Protein AF-A0A9P9MR53-F1 (afdb_monomer_lite)

Radius of gyration: 45.29 Å; chains: 1; bounding box: 130×97×105 Å

Structure (mmCIF, N/CA/C/O backbone):
data_AF-A0A9P9MR53-F1
#
_entry.id   AF-A0A9P9MR53-F1
#
loop_
_atom_site.group_PDB
_atom_site.id
_atom_site.type_symbol
_atom_site.label_atom_id
_atom_site.label_alt_id
_atom_site.label_comp_id
_atom_site.label_asym_id
_atom_site.label_entity_id
_atom_site.label_seq_id
_atom_site.pdbx_PDB_ins_code
_atom_site.Cartn_x
_atom_site.Cartn_y
_atom_site.Cartn_z
_atom_site.occupancy
_atom_site.B_iso_or_equiv
_atom_site.auth_seq_id
_atom_site.auth_comp_id
_atom_site.auth_asym_id
_atom_site.auth_atom_id
_atom_site.pdbx_PDB_model_num
ATOM 1 N N . MET A 1 1 ? -63.216 26.312 10.010 1.00 26.53 1 MET A N 1
ATOM 2 C CA . MET A 1 1 ? -64.155 25.809 11.035 1.00 26.53 1 MET A CA 1
ATOM 3 C C . MET A 1 1 ? -63.318 25.408 12.237 1.00 26.53 1 MET A C 1
ATOM 5 O O . MET A 1 1 ? -62.552 24.465 12.118 1.00 26.53 1 MET A O 1
ATOM 9 N N . SER A 1 2 ? -63.339 26.197 13.315 1.00 28.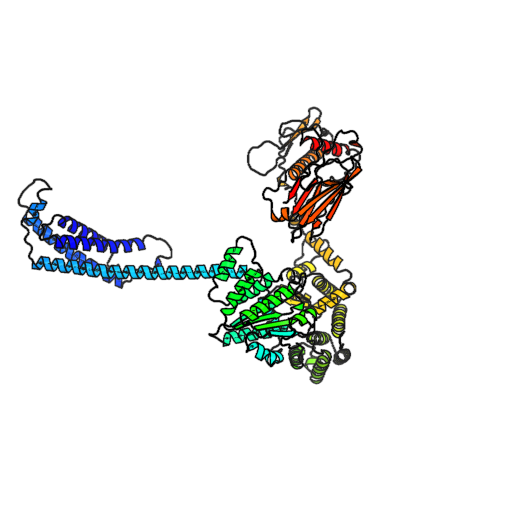12 2 SER A N 1
ATOM 10 C CA . SER A 1 2 ? -62.555 25.924 14.526 1.00 28.12 2 SER A CA 1
ATOM 11 C C . SER A 1 2 ? -63.224 24.797 15.310 1.00 28.12 2 SER A C 1
ATOM 13 O O . SER A 1 2 ? -64.300 24.998 15.874 1.00 28.12 2 SER A O 1
ATOM 15 N N . PHE A 1 3 ? -62.616 23.615 15.333 1.00 33.06 3 PHE A N 1
ATOM 16 C CA . PHE A 1 3 ? -63.070 22.522 16.189 1.00 33.06 3 PHE A CA 1
ATOM 17 C C . PHE A 1 3 ? -62.668 22.810 17.648 1.00 33.06 3 PHE A C 1
ATOM 19 O O . PHE A 1 3 ? -61.574 22.496 18.094 1.00 33.06 3 PHE A O 1
ATOM 26 N N . GLY A 1 4 ? -63.533 23.549 18.341 1.00 45.31 4 GLY A N 1
ATOM 27 C CA . GLY A 1 4 ? -64.310 23.013 19.462 1.00 45.31 4 GLY A CA 1
ATOM 28 C C . GLY A 1 4 ? -63.690 22.748 20.835 1.00 45.31 4 GLY A C 1
ATOM 29 O O . GLY A 1 4 ? -64.484 22.602 21.750 1.00 45.31 4 GLY A O 1
ATOM 30 N N . PHE A 1 5 ? -62.370 22.714 21.039 1.00 49.50 5 PHE A N 1
ATOM 31 C CA . PHE A 1 5 ? -61.821 22.524 22.394 1.00 49.50 5 PHE A CA 1
ATOM 32 C C . PHE A 1 5 ? -60.439 23.165 22.542 1.00 49.50 5 PHE A C 1
ATOM 34 O O . PHE A 1 5 ? -59.481 22.775 21.875 1.00 49.50 5 PHE A O 1
ATOM 41 N N . SER A 1 6 ? -60.330 24.182 23.395 1.00 58.31 6 SER A N 1
ATOM 42 C CA . SER A 1 6 ? -59.088 24.925 23.633 1.00 58.31 6 SER A CA 1
ATOM 43 C C . SER A 1 6 ? -58.453 24.544 24.976 1.00 58.31 6 SER A C 1
ATOM 45 O O . SER A 1 6 ? -59.157 24.182 25.915 1.00 58.31 6 SER A O 1
ATOM 47 N N . VAL A 1 7 ? -57.127 24.686 25.119 1.00 60.38 7 VAL A N 1
ATOM 48 C CA . VAL A 1 7 ? -56.425 24.546 26.421 1.00 60.38 7 VAL A CA 1
ATOM 49 C C . VAL A 1 7 ? -57.078 25.435 27.498 1.00 60.38 7 VAL A C 1
ATOM 51 O O . VAL A 1 7 ? -57.188 25.057 28.664 1.00 60.38 7 VAL A O 1
ATOM 54 N N . SER A 1 8 ? -57.628 26.581 27.089 1.00 59.59 8 SER A N 1
ATOM 55 C CA . SER A 1 8 ? -58.444 27.465 27.927 1.00 59.59 8 SER A CA 1
ATOM 56 C C . SER A 1 8 ? -59.714 26.813 28.503 1.00 59.59 8 SER A C 1
ATOM 58 O O . SER A 1 8 ? -60.087 27.137 29.632 1.00 59.59 8 SER A O 1
ATOM 60 N N . ASP A 1 9 ? -60.357 25.876 27.799 1.00 70.12 9 ASP A N 1
ATOM 61 C CA . ASP A 1 9 ? -61.560 25.170 28.273 1.00 70.12 9 ASP A CA 1
ATOM 62 C C . ASP A 1 9 ? -61.241 24.125 29.352 1.00 70.12 9 ASP A C 1
ATOM 64 O O . ASP A 1 9 ? -62.044 23.894 30.261 1.00 70.12 9 ASP A O 1
ATOM 68 N N . PHE A 1 10 ? -60.054 23.517 29.292 1.00 77.94 10 PHE A N 1
ATOM 69 C CA . PHE A 1 10 ? -59.563 22.591 30.316 1.00 77.94 10 PHE A CA 1
ATOM 70 C C . PHE A 1 10 ? -59.136 23.341 31.590 1.00 77.94 10 PHE A C 1
ATOM 72 O O . PHE A 1 10 ? -59.537 22.988 32.703 1.00 77.94 10 PHE A O 1
ATOM 79 N N . LEU A 1 11 ? -58.437 24.472 31.430 1.00 77.31 11 LEU A N 1
ATOM 80 C CA . LEU A 1 11 ? -58.080 25.369 32.536 1.00 77.31 11 LEU A CA 1
ATOM 81 C C . LEU A 1 11 ? -59.312 25.898 33.284 1.00 77.31 11 LEU A C 1
ATOM 83 O O . LEU A 1 11 ? -59.289 26.020 34.512 1.00 77.31 11 LEU A O 1
ATOM 87 N N . ALA A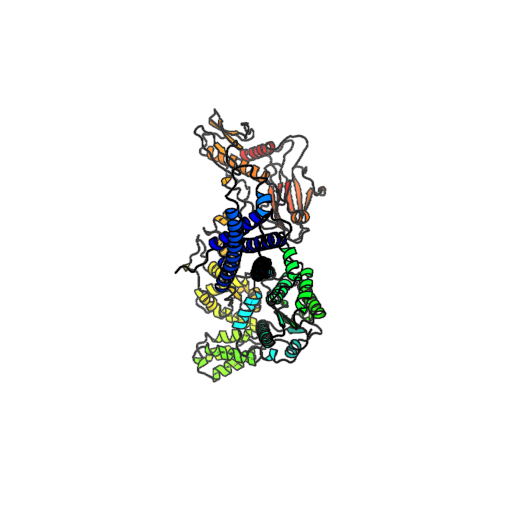 1 12 ? -60.411 26.171 32.576 1.00 81.62 12 ALA A N 1
ATOM 88 C CA . ALA A 1 12 ? -61.666 26.586 33.198 1.00 81.62 12 ALA A CA 1
ATOM 89 C C . ALA A 1 12 ? -62.234 25.512 34.147 1.00 81.62 12 ALA A C 1
ATOM 91 O O . ALA A 1 12 ? -62.761 25.839 35.215 1.00 81.62 12 ALA A O 1
ATOM 92 N N . VAL A 1 13 ? -62.092 24.227 33.802 1.00 83.81 13 VAL A N 1
ATOM 93 C CA . VAL A 1 13 ? -62.532 23.109 34.652 1.00 83.81 13 VAL A CA 1
ATOM 94 C C . VAL A 1 13 ? -61.617 22.929 35.859 1.00 83.81 13 VAL A C 1
ATOM 96 O O . VAL A 1 13 ? -62.125 22.716 36.960 1.00 83.81 13 VAL A O 1
ATOM 99 N N . ILE A 1 14 ? -60.303 23.119 35.709 1.00 82.31 14 ILE A N 1
ATOM 100 C CA . ILE A 1 14 ? -59.354 23.144 36.837 1.00 82.31 14 ILE A CA 1
ATOM 101 C C . ILE A 1 14 ? -59.718 24.257 37.827 1.00 82.31 14 ILE A C 1
ATOM 103 O O . ILE A 1 14 ? -59.822 24.020 39.033 1.00 82.31 14 ILE A O 1
ATOM 107 N N . GLN A 1 15 ? -59.983 25.468 37.328 1.00 83.56 15 GLN A N 1
ATOM 108 C CA . GLN A 1 15 ? -60.385 26.601 38.165 1.00 83.56 15 GLN A CA 1
ATOM 109 C C . GLN A 1 15 ? -61.708 26.340 38.896 1.00 83.56 15 GLN A C 1
ATOM 111 O O . GLN A 1 15 ? -61.845 26.681 40.078 1.00 83.56 15 GLN A O 1
ATOM 116 N N . LEU A 1 16 ? -62.675 25.719 38.212 1.00 84.38 16 LEU A N 1
ATOM 117 C CA . LEU A 1 16 ? -63.949 25.326 38.804 1.00 84.38 16 LEU A CA 1
ATOM 118 C C . LEU A 1 16 ? -63.758 24.246 39.880 1.00 84.38 16 LEU A C 1
ATOM 120 O O . LEU A 1 16 ? -64.316 24.378 40.970 1.00 84.38 16 LEU A O 1
ATOM 124 N N . ALA A 1 17 ? -62.932 23.230 39.620 1.00 84.38 17 ALA A N 1
ATOM 125 C CA . ALA A 1 17 ? -62.610 22.172 40.576 1.00 84.38 17 ALA A CA 1
ATOM 126 C C . ALA A 1 17 ? -61.982 22.747 41.851 1.00 84.38 17 ALA A C 1
ATOM 128 O O . ALA A 1 17 ? -62.411 22.430 42.960 1.00 84.38 17 ALA A O 1
ATOM 129 N N . ASP A 1 18 ? -61.027 23.666 41.703 1.00 81.44 18 ASP A N 1
ATOM 130 C CA . ASP A 1 18 ? -60.377 24.340 42.825 1.00 81.44 18 ASP A CA 1
ATOM 131 C C . ASP A 1 18 ? -61.333 25.226 43.628 1.00 81.44 18 ASP A C 1
ATOM 133 O O . ASP A 1 18 ? -61.227 25.314 44.855 1.00 81.44 18 ASP A O 1
ATOM 137 N N . LYS A 1 19 ? -62.276 25.890 42.953 1.00 82.00 19 LYS A N 1
ATOM 138 C CA . LYS A 1 19 ? -63.315 26.686 43.612 1.00 82.00 19 LYS A CA 1
ATOM 139 C C . LYS A 1 19 ? -64.239 25.800 44.446 1.00 82.00 19 LYS A C 1
ATOM 141 O O . LYS A 1 19 ? -64.361 26.041 45.645 1.00 82.00 19 LYS A O 1
ATOM 146 N N . VAL A 1 20 ? -64.807 24.751 43.849 1.00 82.69 20 VAL A N 1
ATOM 147 C CA . VAL A 1 20 ? -65.704 23.815 44.548 1.00 82.69 20 VAL A CA 1
ATOM 148 C C . VAL A 1 20 ? -64.965 23.132 45.705 1.00 82.69 20 VAL A C 1
ATOM 150 O O . VAL A 1 20 ? -65.482 23.064 46.817 1.00 82.69 20 VAL A O 1
ATOM 153 N N . ARG A 1 21 ? -63.709 22.717 45.509 1.00 81.56 21 ARG A N 1
ATOM 154 C CA . ARG A 1 21 ? -62.862 22.154 46.573 1.00 81.56 21 ARG A CA 1
ATOM 155 C C . ARG A 1 21 ? -62.688 23.111 47.757 1.00 81.56 21 ARG A C 1
ATOM 157 O O . ARG A 1 21 ? -62.751 22.674 48.905 1.00 81.56 21 ARG A O 1
ATOM 164 N N . ARG A 1 22 ? -62.469 24.410 47.507 1.00 80.50 22 ARG A N 1
ATOM 165 C CA . ARG A 1 22 ? -62.372 25.428 48.573 1.00 80.50 22 ARG A CA 1
ATOM 166 C C . ARG A 1 22 ? -63.689 25.594 49.328 1.00 80.50 22 ARG A C 1
ATOM 168 O O . ARG A 1 22 ? -63.655 25.692 50.554 1.00 80.50 22 ARG A O 1
ATOM 175 N N . ASP A 1 23 ? -64.816 25.570 48.624 1.00 78.06 23 ASP A N 1
ATOM 176 C CA . ASP A 1 23 ? -66.148 25.669 49.233 1.00 78.06 23 ASP A CA 1
ATOM 177 C C . ASP A 1 23 ? -66.448 24.454 50.141 1.00 78.06 23 ASP A C 1
ATOM 179 O O . ASP A 1 23 ? -67.052 24.600 51.206 1.00 78.06 23 ASP A O 1
ATOM 183 N N . PHE A 1 24 ? -65.929 23.270 49.790 1.00 74.62 24 PHE A N 1
ATOM 184 C CA . PHE A 1 24 ? -66.034 22.032 50.577 1.00 74.62 24 PHE A CA 1
ATOM 185 C C . PHE A 1 24 ? -64.988 21.869 51.692 1.00 74.62 24 PHE A C 1
ATOM 187 O O . PHE A 1 24 ? -65.132 20.988 52.540 1.00 74.62 24 PHE A O 1
ATOM 194 N N . ALA A 1 25 ? -63.964 22.725 51.766 1.00 69.62 25 ALA A N 1
ATOM 195 C CA . ALA A 1 25 ? -62.854 22.580 52.719 1.00 69.62 25 ALA A CA 1
ATOM 196 C C . ALA A 1 25 ? -63.272 22.655 54.205 1.00 69.62 25 ALA A C 1
ATOM 198 O O . ALA A 1 25 ? -62.485 22.326 55.091 1.00 69.62 25 ALA A O 1
ATOM 199 N N . ARG A 1 26 ? -64.494 23.121 54.493 1.00 66.12 26 ARG A N 1
ATOM 200 C CA . ARG A 1 26 ? -65.069 23.221 55.847 1.00 66.12 26 ARG A CA 1
ATOM 201 C C . ARG A 1 26 ? -66.382 22.448 56.005 1.00 66.12 26 ARG A C 1
ATOM 203 O O . ARG A 1 26 ? -67.153 22.759 56.913 1.00 66.12 26 ARG A O 1
ATOM 210 N N . ALA A 1 27 ? -66.657 21.498 55.113 1.00 69.25 27 ALA A N 1
ATOM 211 C CA . ALA A 1 27 ? -67.865 20.689 55.188 1.00 69.25 27 ALA A CA 1
ATOM 212 C C . ALA A 1 27 ? -67.876 19.809 56.465 1.00 69.25 27 ALA A C 1
ATOM 214 O O . ALA A 1 27 ? -66.807 19.419 56.946 1.00 69.25 27 ALA A O 1
ATOM 215 N N . PRO A 1 28 ? -69.057 19.515 57.046 1.00 68.50 28 PRO A N 1
ATOM 216 C CA . PRO A 1 28 ? -69.209 18.590 58.166 1.00 68.50 28 PRO A CA 1
ATOM 217 C C . PRO A 1 28 ? -68.695 17.186 57.858 1.00 68.50 28 PRO A C 1
ATOM 219 O O . PRO A 1 28 ? -68.548 16.805 56.697 1.00 68.50 28 PRO A O 1
ATOM 222 N N . ALA A 1 29 ? -68.536 16.386 58.917 1.00 71.12 29 ALA A N 1
ATOM 223 C CA . ALA A 1 29 ? -68.015 15.025 58.831 1.00 71.12 29 ALA A CA 1
ATOM 224 C C . ALA A 1 29 ? -68.743 14.136 57.807 1.00 71.12 29 ALA A C 1
ATOM 226 O O . ALA A 1 29 ? -68.114 13.336 57.121 1.00 71.12 29 ALA A O 1
ATOM 227 N N . GLU A 1 30 ? -70.052 14.337 57.652 1.00 69.81 30 GLU A N 1
ATOM 228 C CA . GLU A 1 30 ? -70.922 13.594 56.732 1.00 69.81 30 GLU A CA 1
ATOM 229 C C . GLU A 1 30 ? -70.577 13.808 55.243 1.00 69.81 30 GLU A C 1
ATOM 231 O O . GLU A 1 30 ? -70.910 12.969 54.411 1.00 69.81 30 GLU A O 1
ATOM 236 N N . TYR A 1 31 ? -69.857 14.884 54.902 1.00 78.25 31 TYR A N 1
ATOM 237 C CA . TYR A 1 31 ? -69.482 15.239 53.527 1.00 78.25 31 TYR A CA 1
ATOM 238 C C . TYR A 1 31 ? -67.966 15.175 53.266 1.00 78.25 31 TYR A C 1
ATOM 240 O O . TYR A 1 31 ? -67.527 15.510 52.162 1.00 78.25 31 TYR A O 1
ATOM 248 N N . HIS A 1 32 ? -67.153 14.725 54.234 1.00 79.12 32 HIS A N 1
ATOM 249 C CA . HIS A 1 32 ? -65.694 14.623 54.063 1.00 79.12 32 HIS A CA 1
ATOM 250 C C . HIS A 1 32 ? -65.295 13.761 52.868 1.00 79.12 32 HIS A C 1
ATOM 252 O O . HIS A 1 32 ? -64.386 14.131 52.133 1.00 79.12 32 HIS A O 1
ATOM 258 N N . ALA A 1 33 ? -66.030 12.681 52.608 1.00 79.81 33 ALA A N 1
ATOM 259 C CA . ALA A 1 33 ? -65.732 11.805 51.484 1.00 79.81 33 ALA A CA 1
ATOM 260 C C . ALA A 1 33 ? -65.814 12.527 50.122 1.00 79.81 33 ALA A C 1
ATOM 262 O O . ALA A 1 33 ? -64.977 12.299 49.257 1.00 79.81 33 ALA A O 1
ATOM 263 N N . ILE A 1 34 ? -66.762 13.459 49.953 1.00 82.69 34 ILE A N 1
ATOM 264 C CA . ILE A 1 34 ? -66.859 14.290 48.740 1.00 82.69 34 ILE A CA 1
ATOM 265 C C . ILE A 1 34 ? -65.681 15.270 48.674 1.00 82.69 34 ILE A C 1
ATOM 267 O O . ILE A 1 34 ? -65.125 15.499 47.604 1.00 82.69 34 ILE A O 1
ATOM 271 N N . ALA A 1 35 ? -65.282 15.852 49.809 1.00 80.44 35 ALA A N 1
ATOM 272 C CA . ALA A 1 35 ? -64.149 16.773 49.867 1.00 80.44 35 ALA A CA 1
ATOM 273 C C . ALA A 1 35 ? -62.821 16.083 49.491 1.00 80.44 35 ALA A C 1
ATOM 275 O O . ALA A 1 35 ? -62.009 16.672 48.773 1.00 80.44 35 ALA A O 1
ATOM 276 N N . ASP A 1 36 ? -62.627 14.835 49.922 1.00 82.06 36 ASP A N 1
ATOM 277 C CA . ASP A 1 36 ? -61.459 14.020 49.573 1.00 82.06 36 ASP A CA 1
ATOM 278 C C . ASP A 1 36 ? -61.467 13.620 48.090 1.00 82.06 36 ASP A C 1
ATOM 280 O O . ASP A 1 36 ? -60.452 13.756 47.403 1.00 82.06 36 ASP A O 1
ATOM 284 N N . GLU A 1 37 ? -62.623 13.216 47.555 1.00 86.94 37 GLU A N 1
ATOM 285 C CA . GLU A 1 37 ? -62.793 12.910 46.129 1.00 86.94 37 GLU A CA 1
ATOM 286 C C . GLU A 1 37 ? -62.557 14.152 45.247 1.00 86.94 37 GLU A C 1
ATOM 288 O O . GLU A 1 37 ? -61.865 14.070 44.235 1.00 86.94 37 GLU A O 1
ATOM 293 N N . LEU A 1 38 ? -63.029 15.335 45.655 1.00 84.81 38 LEU A N 1
ATOM 294 C CA . LEU A 1 38 ? -62.757 16.603 44.963 1.00 84.81 38 LEU A CA 1
ATOM 295 C C . LEU A 1 38 ? -61.279 17.000 45.011 1.00 84.81 38 LEU A C 1
ATOM 297 O O . LEU A 1 38 ? -60.756 17.570 44.052 1.00 84.81 38 LEU A O 1
ATOM 301 N N . LYS A 1 39 ? -60.589 16.705 46.119 1.00 83.94 39 LYS A N 1
ATOM 302 C CA . LYS A 1 39 ? -59.142 16.908 46.227 1.00 83.94 39 LYS A CA 1
ATOM 303 C C . LYS A 1 39 ? -58.391 15.991 45.262 1.00 83.94 39 LYS A C 1
ATOM 305 O O . LYS A 1 39 ? -57.475 16.462 44.597 1.00 83.94 39 LYS A O 1
ATOM 310 N N . SER A 1 40 ? -58.799 14.726 45.161 1.00 85.50 40 SER A N 1
ATOM 311 C CA . SER A 1 40 ? -58.225 13.771 44.209 1.00 85.50 40 SER A CA 1
ATOM 312 C C . SER A 1 40 ? -58.474 14.203 42.762 1.00 85.50 40 SER A C 1
ATOM 314 O O . SER A 1 40 ? -57.517 14.311 42.001 1.00 85.50 40 SER A O 1
ATOM 316 N N . LEU A 1 41 ? -59.709 14.575 42.407 1.00 87.25 41 LEU A N 1
ATOM 317 C CA . LEU A 1 41 ? -60.046 15.089 41.075 1.00 87.25 41 LEU A CA 1
ATOM 318 C C . LEU A 1 41 ? -59.211 16.322 40.702 1.00 87.25 41 LEU A C 1
ATOM 320 O O . LEU A 1 41 ? -58.672 16.397 39.603 1.00 87.25 41 LEU A O 1
ATOM 324 N N . SER A 1 42 ? -59.062 17.271 41.631 1.00 85.00 42 SER A N 1
ATOM 325 C CA . SER A 1 42 ? -58.243 18.468 41.421 1.00 85.00 42 SER A CA 1
ATOM 326 C C . SER A 1 42 ? -56.752 18.163 41.257 1.00 85.00 42 SER A C 1
ATOM 328 O O . SER A 1 42 ? -56.065 18.971 40.638 1.00 85.00 42 SER A O 1
ATOM 330 N N . SER A 1 43 ? -56.246 17.067 41.830 1.00 83.94 43 SER A N 1
ATOM 331 C CA . SER A 1 43 ? -54.854 16.635 41.651 1.00 83.94 43 SER A CA 1
ATOM 332 C C . SER A 1 43 ? -54.648 16.086 40.246 1.00 83.94 43 SER A C 1
ATOM 334 O O . SER A 1 43 ? -53.839 16.623 39.505 1.00 83.94 43 SER A O 1
ATOM 336 N N . VAL A 1 44 ? -55.465 15.107 39.844 1.00 84.62 44 VAL A N 1
ATOM 337 C CA . VAL A 1 44 ? -55.312 14.436 38.543 1.00 84.62 44 VAL A CA 1
ATOM 338 C C . VAL A 1 44 ? -55.517 15.412 37.380 1.00 84.62 44 VAL A C 1
ATOM 340 O O . VAL A 1 44 ? -54.816 15.340 36.377 1.00 84.62 44 VAL A O 1
ATOM 343 N N . LEU A 1 45 ? -56.439 16.373 37.512 1.00 83.88 45 LEU A N 1
ATOM 344 C CA . LEU A 1 45 ? -56.616 17.428 36.508 1.00 83.88 45 LEU A CA 1
ATOM 345 C C . LEU A 1 45 ? -55.360 18.300 36.328 1.00 83.88 45 LEU A C 1
ATOM 347 O O . LEU A 1 45 ? -55.101 18.745 35.216 1.00 83.88 45 LEU A O 1
ATOM 351 N N . ARG A 1 46 ? -54.588 18.544 37.397 1.00 82.25 46 ARG A N 1
ATOM 352 C CA . ARG A 1 46 ? -53.315 19.277 37.308 1.00 82.25 46 ARG A CA 1
ATOM 353 C C . ARG A 1 46 ? -52.206 18.411 36.738 1.00 82.25 46 ARG A C 1
ATOM 355 O O . ARG A 1 46 ? -51.491 18.888 35.874 1.00 82.25 46 ARG A O 1
ATOM 362 N N . ASP A 1 47 ? -52.136 17.144 37.141 1.00 81.31 47 ASP A N 1
ATOM 363 C CA . ASP A 1 47 ? -51.146 16.204 36.606 1.00 81.31 47 ASP A CA 1
ATOM 364 C C . ASP A 1 47 ? -51.273 16.088 35.071 1.00 81.31 47 ASP A C 1
ATOM 366 O O . ASP A 1 47 ? -50.276 16.037 34.355 1.00 81.31 47 ASP A O 1
ATOM 370 N N . VAL A 1 48 ? -52.505 16.110 34.545 1.00 79.69 48 VAL A N 1
ATOM 371 C CA . VAL A 1 48 ? -52.766 16.153 33.096 1.00 79.69 48 VAL A CA 1
ATOM 372 C C . VAL A 1 48 ? -52.365 17.502 32.472 1.00 79.69 48 VAL A C 1
ATOM 374 O O . VAL A 1 48 ? -51.794 17.500 31.386 1.00 79.69 48 VAL A O 1
ATOM 377 N N . ASP A 1 49 ? -52.632 18.637 33.129 1.00 78.88 49 ASP A N 1
ATOM 378 C CA . ASP A 1 49 ? -52.263 19.986 32.646 1.00 78.88 49 ASP A CA 1
ATOM 379 C C . ASP A 1 49 ? -50.743 20.201 32.585 1.00 78.88 49 ASP A C 1
ATOM 381 O O . ASP A 1 49 ? -50.248 20.789 31.625 1.00 78.88 49 ASP A O 1
ATOM 385 N N . ASP A 1 50 ? -50.002 19.687 33.568 1.00 73.94 50 ASP A N 1
ATOM 386 C CA . ASP A 1 50 ? -48.543 19.808 33.637 1.00 73.94 50 ASP A CA 1
ATOM 387 C C . ASP A 1 50 ? -47.878 19.138 32.422 1.00 73.94 50 ASP A C 1
ATOM 389 O O . ASP A 1 50 ? -47.046 19.758 31.761 1.00 73.94 50 ASP A O 1
ATOM 393 N N . ILE A 1 51 ? -48.341 17.943 32.020 1.00 70.19 51 ILE A N 1
ATOM 394 C CA . ILE A 1 51 ? -47.869 17.284 30.788 1.00 70.19 51 ILE A CA 1
ATOM 395 C C . ILE A 1 51 ? -48.117 18.163 29.560 1.00 70.19 51 ILE A C 1
ATOM 397 O O . ILE A 1 51 ? -47.253 18.244 28.695 1.00 70.19 51 ILE A O 1
ATOM 401 N N . PHE A 1 52 ? -49.278 18.820 29.459 1.00 66.88 52 PHE A N 1
ATOM 402 C CA . PHE A 1 52 ? -49.604 19.668 28.308 1.00 66.88 52 PHE A CA 1
ATOM 403 C C . PHE A 1 52 ? -48.743 20.930 28.224 1.00 66.88 52 PHE A C 1
ATOM 405 O O . PHE A 1 52 ? -48.440 21.378 27.114 1.00 66.88 52 PHE A O 1
ATOM 412 N N . ARG A 1 53 ? -48.340 21.496 29.367 1.00 64.88 53 ARG A N 1
ATOM 413 C CA . ARG A 1 53 ? -47.458 22.670 29.418 1.00 64.88 53 ARG A CA 1
ATOM 414 C C . ARG A 1 53 ? -46.027 22.336 29.019 1.00 64.88 53 ARG A C 1
ATOM 416 O O . ARG A 1 53 ? -45.441 23.121 28.279 1.00 64.88 53 ARG A O 1
ATOM 423 N N . ASP A 1 54 ? -45.516 21.178 29.433 1.00 58.88 54 ASP A N 1
ATOM 424 C CA . ASP A 1 54 ? -44.156 20.735 29.100 1.00 58.88 54 ASP A CA 1
ATOM 425 C C . ASP A 1 54 ? -43.953 20.543 27.582 1.00 58.88 54 ASP A C 1
ATOM 427 O O . ASP A 1 54 ? -42.856 20.749 27.079 1.00 58.88 54 ASP A O 1
ATOM 431 N N . VAL A 1 55 ? -45.008 20.234 26.810 1.00 54.56 55 VAL A N 1
ATOM 432 C CA . VAL A 1 55 ? -44.923 20.106 25.332 1.00 54.56 55 VAL A CA 1
ATOM 433 C C . VAL A 1 55 ? -44.781 21.450 24.611 1.00 54.56 55 VAL A C 1
ATOM 435 O O . VAL A 1 55 ? -44.319 21.491 23.477 1.00 54.56 55 VAL A O 1
ATOM 438 N N . HIS A 1 56 ? -45.217 22.551 25.228 1.00 50.06 56 HIS A N 1
ATOM 439 C CA . HIS A 1 56 ? -45.356 23.853 24.560 1.00 50.06 56 HIS A CA 1
ATOM 440 C C . HIS A 1 56 ? -44.247 24.855 24.931 1.00 50.06 56 HIS A C 1
ATOM 442 O O . HIS A 1 56 ? -44.380 26.033 24.601 1.00 50.06 56 HIS A O 1
ATOM 448 N N . GLN A 1 57 ? -43.192 24.431 25.644 1.00 45.00 57 GLN A N 1
ATOM 449 C CA . GLN A 1 57 ? -42.115 25.326 26.100 1.00 45.00 57 GLN A CA 1
ATOM 450 C C . GLN A 1 57 ? -40.815 25.276 25.284 1.00 45.00 57 GLN A C 1
ATOM 452 O O . GLN A 1 57 ? -40.041 26.223 25.399 1.00 45.00 57 GLN A O 1
ATOM 457 N N . ASP A 1 58 ? -40.600 24.273 24.427 1.00 41.66 58 ASP A N 1
ATOM 458 C CA . ASP A 1 58 ? -39.367 24.164 23.635 1.00 41.66 58 ASP A CA 1
ATOM 459 C C . ASP A 1 58 ? -39.621 24.470 22.146 1.00 41.66 58 ASP A C 1
ATOM 461 O O . ASP A 1 58 ? -40.161 23.651 21.403 1.00 41.66 58 ASP A O 1
ATOM 465 N N . ASP A 1 59 ? -39.196 25.661 21.710 1.00 39.69 59 ASP A N 1
ATOM 466 C CA . ASP A 1 59 ? -39.163 26.154 20.316 1.00 39.69 59 ASP A CA 1
ATOM 467 C C . ASP A 1 59 ? -38.052 25.473 19.467 1.00 39.69 59 ASP A C 1
ATOM 469 O O . ASP A 1 59 ? -37.441 26.097 18.599 1.00 39.69 59 ASP A O 1
ATOM 473 N N . ASP A 1 60 ? -37.764 24.188 19.698 1.00 41.25 60 ASP A N 1
ATOM 474 C CA . ASP A 1 60 ? -36.786 23.423 18.914 1.00 41.25 60 ASP A CA 1
ATOM 475 C C . ASP A 1 60 ? -37.480 22.584 17.827 1.00 41.25 60 ASP A C 1
ATOM 477 O O . ASP A 1 60 ? -38.505 21.941 18.062 1.00 41.25 60 ASP A O 1
ATOM 481 N N . GLU A 1 61 ? -36.879 22.514 16.632 1.00 41.53 61 GLU A N 1
ATOM 482 C CA . GLU A 1 61 ? -37.363 21.802 15.426 1.00 41.53 61 GLU A CA 1
ATOM 483 C C . GLU A 1 61 ? -37.683 20.296 15.628 1.00 41.53 61 GLU A C 1
ATOM 485 O O . GLU A 1 61 ? -38.206 19.634 14.729 1.00 41.53 61 GLU A O 1
ATOM 490 N N . ILE A 1 62 ? -37.419 19.737 16.813 1.00 41.00 62 ILE A N 1
ATOM 491 C CA . ILE A 1 62 ? -37.734 18.358 17.220 1.00 41.00 62 ILE A CA 1
ATOM 492 C C . ILE A 1 62 ? -39.172 18.237 17.787 1.00 41.00 62 ILE A C 1
ATOM 494 O O . ILE A 1 62 ? -39.750 17.146 17.786 1.00 41.00 62 ILE A O 1
ATOM 498 N N . ALA A 1 63 ? -39.804 19.343 18.202 1.00 40.16 63 ALA A N 1
ATOM 499 C CA . ALA A 1 63 ? -41.121 19.359 18.853 1.00 40.16 63 ALA A CA 1
ATOM 500 C C . ALA A 1 63 ? -42.299 18.947 17.943 1.00 40.16 63 ALA A C 1
ATOM 502 O O . ALA A 1 63 ? -43.374 18.593 18.429 1.00 40.16 63 ALA A O 1
ATOM 503 N N . HIS A 1 64 ? -42.113 18.887 16.619 1.00 43.06 64 HIS A N 1
ATOM 504 C CA . HIS A 1 64 ? -43.160 18.461 15.676 1.00 43.06 64 HIS A CA 1
ATOM 505 C C . HIS A 1 64 ? -43.563 16.977 15.772 1.00 43.06 64 HIS A C 1
ATOM 507 O O . HIS A 1 64 ? -44.435 16.530 15.026 1.00 43.06 64 HIS A O 1
ATOM 513 N N . GLN A 1 65 ? -42.964 16.194 16.674 1.00 42.12 65 GLN A N 1
ATOM 514 C CA . GLN A 1 65 ? -43.243 14.762 16.791 1.00 42.12 65 GLN A CA 1
ATOM 515 C C . GLN A 1 65 ? -44.216 14.387 17.920 1.00 42.12 65 GLN A C 1
ATOM 517 O O . GLN A 1 65 ? -44.616 13.223 18.010 1.00 42.12 65 GLN A O 1
ATOM 522 N N . TRP A 1 66 ? -44.626 15.344 18.759 1.00 48.41 66 TRP A N 1
ATOM 523 C CA . TRP A 1 66 ? -45.500 15.090 19.908 1.00 48.41 66 TRP A CA 1
ATOM 524 C C . TRP A 1 66 ? -46.848 15.816 19.808 1.00 48.41 66 TRP A C 1
ATOM 526 O O . TRP A 1 66 ? -47.285 16.519 20.711 1.00 48.41 66 TRP A O 1
ATOM 536 N N . ASP A 1 67 ? -47.531 15.620 18.680 1.00 56.12 67 ASP A N 1
ATOM 537 C CA . ASP A 1 67 ? -48.883 16.136 18.469 1.00 56.12 67 ASP A CA 1
ATOM 538 C C . ASP A 1 67 ? -49.916 15.146 19.042 1.00 56.12 67 ASP A C 1
ATOM 540 O O . ASP A 1 67 ? -49.994 13.986 18.618 1.00 56.12 67 ASP A O 1
ATOM 544 N N . ILE A 1 68 ? -50.713 15.574 20.031 1.00 62.47 68 ILE A N 1
ATOM 545 C CA . ILE A 1 68 ? -51.805 14.740 20.552 1.00 62.47 68 ILE A CA 1
ATOM 546 C C . ILE A 1 68 ? -52.817 14.454 19.437 1.00 62.47 68 ILE A C 1
ATOM 548 O O . ILE A 1 68 ? -53.331 15.361 18.776 1.00 62.47 68 ILE A O 1
ATOM 552 N N . THR A 1 69 ? -53.121 13.173 19.231 1.00 69.31 69 THR A N 1
ATOM 553 C CA . THR A 1 69 ? -53.997 12.734 18.137 1.00 69.31 69 THR A CA 1
ATOM 554 C C . THR A 1 69 ? -55.404 13.324 18.274 1.00 69.31 69 THR A C 1
ATOM 556 O O . THR A 1 69 ? -55.876 13.572 19.383 1.00 69.31 69 THR A O 1
ATOM 559 N N . THR A 1 70 ? -56.120 13.498 17.157 1.00 70.38 70 THR A N 1
ATOM 560 C CA . THR A 1 70 ? -57.520 13.972 17.158 1.00 70.38 70 THR A CA 1
ATOM 561 C C . THR A 1 70 ? -58.401 13.151 18.106 1.00 70.38 70 THR A C 1
ATOM 563 O O . THR A 1 70 ? -59.154 13.714 18.885 1.00 70.38 70 THR A O 1
ATOM 566 N N . MET A 1 71 ? -58.201 11.831 18.147 1.00 69.75 71 MET A N 1
ATOM 567 C CA . MET A 1 71 ? -58.924 10.933 19.052 1.00 69.75 71 MET A CA 1
ATOM 568 C C . MET A 1 71 ? -58.639 11.214 20.541 1.00 69.75 71 MET A C 1
ATOM 570 O O . MET A 1 71 ? -59.531 11.100 21.370 1.00 69.75 71 MET A O 1
ATOM 574 N N . GLN A 1 72 ? -57.411 11.610 20.897 1.00 72.06 72 GLN A N 1
ATOM 575 C CA . GLN A 1 72 ? -57.066 11.993 22.273 1.00 72.06 72 GLN A CA 1
ATOM 576 C C . GLN A 1 72 ? -57.648 13.357 22.664 1.00 72.06 72 GLN A C 1
ATOM 578 O O . GLN A 1 72 ? -57.956 13.558 23.837 1.00 72.06 72 GLN A O 1
ATOM 583 N N . LYS A 1 73 ? -57.813 14.277 21.700 1.00 73.69 73 LYS A N 1
ATOM 584 C CA . LYS A 1 73 ? -58.530 15.548 21.911 1.00 73.69 73 LYS A CA 1
ATOM 585 C C . LYS A 1 73 ? -60.004 15.287 22.212 1.00 73.69 73 LYS A C 1
ATOM 587 O O . LYS A 1 73 ? -60.512 15.823 23.191 1.00 73.69 73 LYS A O 1
ATOM 592 N N . ASP A 1 74 ? -60.633 14.403 21.442 1.00 75.69 74 ASP A N 1
ATOM 593 C CA . ASP A 1 74 ? -62.035 14.021 21.630 1.00 75.69 74 ASP A CA 1
ATOM 594 C C . ASP A 1 74 ? -62.258 13.302 22.978 1.00 75.69 74 ASP A C 1
ATOM 596 O O . ASP A 1 74 ? -63.199 13.617 23.711 1.00 75.69 74 ASP A O 1
ATOM 600 N N . ASP A 1 75 ? -61.358 12.380 23.352 1.00 79.31 75 ASP A N 1
ATOM 601 C CA . ASP A 1 75 ? -61.380 11.698 24.656 1.00 79.31 75 ASP A CA 1
ATOM 602 C C . ASP A 1 75 ? -61.264 12.709 25.814 1.00 79.31 75 ASP A C 1
ATOM 604 O O . ASP A 1 75 ? -62.027 12.651 26.783 1.00 79.31 75 ASP A O 1
ATOM 608 N N . LEU A 1 76 ? -60.329 13.663 25.714 1.00 81.50 76 LEU A N 1
ATOM 609 C CA . LEU A 1 76 ? -60.119 14.693 26.732 1.00 81.50 76 LEU A CA 1
ATOM 610 C C . LEU A 1 76 ? -61.313 15.644 26.835 1.00 81.50 76 LEU A C 1
ATOM 612 O O . LEU A 1 76 ? -61.712 15.994 27.944 1.00 81.50 76 LEU A O 1
ATOM 616 N N . GLU A 1 77 ? -61.911 16.035 25.711 1.00 82.00 77 GLU A N 1
ATOM 617 C CA . GLU A 1 77 ? -63.115 16.865 25.683 1.00 82.00 77 GLU A CA 1
ATOM 618 C C . GLU A 1 77 ? -64.286 16.164 26.387 1.00 82.00 77 GLU A C 1
ATOM 620 O O . GLU A 1 77 ? -64.970 16.765 27.224 1.00 82.00 77 GLU A O 1
ATOM 625 N N . LEU A 1 78 ? -64.485 14.870 26.122 1.00 83.50 78 LEU A N 1
ATOM 626 C CA . LEU A 1 78 ? -65.532 14.070 26.755 1.00 83.50 78 LEU A CA 1
ATOM 627 C C . LEU A 1 78 ? -65.325 13.958 28.273 1.00 83.50 78 LEU A C 1
ATOM 629 O O . LEU A 1 78 ? -66.266 14.166 29.048 1.00 83.50 78 LEU A O 1
ATOM 633 N N . ILE A 1 79 ? -64.089 13.698 28.706 1.00 85.69 79 ILE A N 1
ATOM 634 C CA . ILE A 1 79 ? -63.721 13.638 30.126 1.00 85.69 79 ILE A CA 1
ATOM 635 C C . ILE A 1 79 ? -63.880 15.015 30.793 1.00 85.69 79 ILE A C 1
ATOM 637 O O . ILE A 1 79 ? -64.429 15.116 31.895 1.00 85.69 79 ILE A O 1
ATOM 641 N N . ASN A 1 80 ? -63.464 16.092 30.123 1.00 85.00 80 ASN A N 1
ATOM 642 C CA . ASN A 1 80 ? -63.562 17.458 30.633 1.00 85.00 80 ASN A CA 1
ATOM 643 C C . ASN A 1 80 ? -65.020 17.893 30.816 1.00 85.00 80 ASN A C 1
ATOM 645 O O . ASN A 1 80 ? -65.386 18.450 31.854 1.00 85.00 80 ASN A O 1
ATOM 649 N N . ASN A 1 81 ? -65.882 17.570 29.850 1.00 86.12 81 ASN A N 1
ATOM 650 C CA . ASN A 1 81 ? -67.320 17.810 29.934 1.00 86.12 81 ASN A CA 1
ATOM 651 C C . ASN A 1 81 ? -67.960 17.017 31.086 1.00 86.12 81 ASN A C 1
ATOM 653 O O . ASN A 1 81 ? -68.798 17.553 31.822 1.00 86.12 81 ASN A O 1
ATOM 657 N N . GLY A 1 82 ? -67.518 15.773 31.302 1.00 86.19 82 GLY A N 1
ATOM 658 C CA . GLY A 1 82 ? -67.902 14.953 32.452 1.00 86.19 82 GLY A CA 1
ATOM 659 C C . GLY A 1 82 ? -67.531 15.598 33.792 1.00 86.19 82 GLY A C 1
ATOM 660 O O . GLY A 1 82 ? -68.382 15.701 34.683 1.00 86.19 82 GLY A O 1
ATOM 661 N N . CYS A 1 83 ? -66.299 16.100 33.917 1.00 86.75 83 CYS A N 1
ATOM 662 C CA . CYS A 1 83 ? -65.810 16.803 35.107 1.00 86.75 83 CYS A CA 1
ATOM 663 C C . CYS A 1 83 ? -66.592 18.098 35.360 1.00 86.75 83 CYS A C 1
ATOM 665 O O . CYS A 1 83 ? -67.112 18.312 36.459 1.00 86.75 83 CYS A O 1
ATOM 667 N N . LYS A 1 84 ? -66.740 18.934 34.327 1.00 88.50 84 LYS A N 1
ATOM 668 C CA . LYS A 1 84 ? -67.478 20.202 34.380 1.00 88.50 84 LYS A CA 1
ATOM 669 C C . LYS A 1 84 ? -68.919 19.999 34.838 1.00 88.50 84 LYS A C 1
ATOM 671 O O . LYS A 1 84 ? -69.364 20.659 35.772 1.00 88.50 84 LYS A O 1
ATOM 676 N N . SER A 1 85 ? -69.624 19.037 34.243 1.00 90.06 85 SER A N 1
ATOM 677 C CA . SER A 1 85 ? -71.017 18.724 34.579 1.00 90.06 85 SER A CA 1
ATOM 678 C C . SER A 1 85 ? -71.199 18.376 36.061 1.00 90.06 85 SER A C 1
ATOM 680 O O . SER A 1 85 ? -72.144 18.836 36.711 1.00 90.06 85 SER A O 1
ATOM 682 N N . VAL A 1 86 ? -70.292 17.573 36.626 1.00 88.31 86 VAL A N 1
ATOM 683 C CA . VAL A 1 86 ? -70.350 17.167 38.039 1.00 88.31 86 VAL A CA 1
ATOM 684 C C . VAL A 1 86 ? -70.049 18.342 38.965 1.00 88.31 86 VAL A C 1
ATOM 686 O O . VAL A 1 86 ? -70.784 18.567 39.928 1.00 88.31 86 VAL A O 1
ATOM 689 N N . LEU A 1 87 ? -69.019 19.127 38.649 1.00 87.25 87 LEU A N 1
ATOM 690 C CA . LEU A 1 87 ? -68.623 20.298 39.431 1.00 87.25 87 LEU A CA 1
ATOM 691 C C . LEU A 1 87 ? -69.690 21.400 39.413 1.00 87.25 87 LEU A C 1
ATOM 693 O O . LEU A 1 87 ? -69.983 21.990 40.451 1.00 87.25 87 LEU A O 1
ATOM 697 N N . GLU A 1 88 ? -70.337 21.642 38.272 1.00 87.12 88 GLU A N 1
ATOM 698 C CA . GLU A 1 88 ? -71.465 22.574 38.171 1.00 87.12 88 GLU A CA 1
ATOM 699 C C . GLU A 1 88 ? -72.690 22.082 38.948 1.00 87.12 88 GLU A C 1
ATOM 701 O O . GLU A 1 88 ? -73.378 22.886 39.579 1.00 87.12 88 GLU A O 1
ATOM 706 N N . THR A 1 89 ? -72.960 20.771 38.939 1.00 85.31 89 THR A N 1
ATOM 707 C CA . THR A 1 89 ? -74.039 20.171 39.745 1.00 85.31 89 THR A CA 1
ATOM 708 C C . THR A 1 89 ? -73.788 20.420 41.236 1.00 85.31 89 THR A C 1
ATOM 710 O O . THR A 1 89 ? -74.668 20.913 41.941 1.00 85.31 89 THR A O 1
ATOM 713 N N . LEU A 1 90 ? -72.560 20.167 41.699 1.00 82.75 90 LEU A N 1
ATOM 714 C CA . LEU A 1 90 ? -72.127 20.428 43.074 1.00 82.75 90 LEU A CA 1
ATOM 715 C C . LEU A 1 90 ? -72.219 21.910 43.448 1.00 82.75 90 LEU A C 1
ATOM 717 O O . LEU A 1 90 ? -72.737 22.248 44.512 1.00 82.75 90 LEU A O 1
ATOM 721 N N . GLN A 1 91 ? -71.771 22.805 42.566 1.00 82.50 91 GLN A N 1
ATOM 722 C CA . GLN A 1 91 ? -71.851 24.245 42.800 1.00 82.50 91 GLN A CA 1
ATOM 723 C C . GLN A 1 91 ? -73.307 24.730 42.867 1.00 82.50 91 GLN A C 1
ATOM 725 O O . GLN A 1 91 ? -73.634 25.558 43.714 1.00 82.50 91 GLN A O 1
ATOM 730 N N . LYS A 1 92 ? -74.203 24.213 42.014 1.00 81.81 92 LYS A N 1
ATOM 731 C CA . LYS A 1 92 ? -75.638 24.547 42.053 1.00 81.81 92 LYS A CA 1
ATOM 732 C C . LYS A 1 92 ? -76.290 24.089 43.357 1.00 81.81 92 LYS A C 1
ATOM 734 O O . LYS A 1 92 ? -77.061 24.852 43.937 1.00 81.81 92 LYS A O 1
ATOM 739 N N . LEU A 1 93 ? -75.959 22.891 43.842 1.00 75.88 93 LEU A N 1
ATOM 740 C CA . LEU A 1 93 ? -76.451 22.385 45.128 1.00 75.88 93 LEU A CA 1
ATOM 741 C C . LEU A 1 93 ? -75.956 23.233 46.306 1.00 75.88 93 LEU A C 1
ATOM 743 O O . LEU A 1 93 ? -76.746 23.585 47.186 1.00 75.88 93 LEU A O 1
ATOM 747 N N . LEU A 1 94 ? -74.684 23.642 46.284 1.00 73.06 94 LEU A N 1
ATOM 748 C CA . LEU A 1 94 ? -74.124 24.581 47.256 1.00 73.06 94 LEU A CA 1
ATOM 749 C C . LEU A 1 94 ? -74.832 25.944 47.208 1.00 73.06 94 LEU A C 1
ATOM 751 O O . LEU A 1 94 ? -75.256 26.446 48.245 1.00 73.06 94 LEU A O 1
ATOM 755 N N . ASN A 1 95 ? -75.037 26.528 46.027 1.00 72.19 95 ASN A N 1
ATOM 756 C CA . ASN A 1 95 ? -75.673 27.843 45.894 1.00 72.19 95 ASN A CA 1
ATOM 757 C C . ASN A 1 95 ? -77.151 27.820 46.321 1.00 72.19 95 ASN A C 1
ATOM 759 O O . ASN A 1 95 ? -77.594 28.698 47.059 1.00 72.19 95 ASN A O 1
ATOM 763 N N . LYS A 1 96 ? -77.902 26.771 45.957 1.00 68.25 96 LYS A N 1
ATOM 764 C CA . LYS A 1 96 ? -79.292 26.567 46.406 1.00 68.25 96 LYS A CA 1
ATOM 765 C C . LYS A 1 96 ? -79.386 26.470 47.933 1.00 68.25 96 LYS A C 1
ATOM 767 O O . LYS A 1 96 ? -80.340 26.959 48.534 1.00 68.25 96 LYS A O 1
ATOM 772 N N . SER A 1 97 ? -78.371 25.887 48.575 1.00 59.56 97 SER A N 1
ATOM 773 C CA . SER A 1 97 ? -78.267 25.832 50.038 1.00 59.56 97 SER A CA 1
ATOM 774 C C . SER A 1 97 ? -77.892 27.176 50.692 1.00 59.56 97 SER A C 1
ATOM 776 O O . SER A 1 97 ? -78.205 27.407 51.863 1.00 59.56 97 SER A O 1
ATOM 778 N N . GLN A 1 98 ? -77.279 28.095 49.936 1.00 58.12 98 GLN A N 1
ATOM 779 C CA . GLN A 1 98 ? -76.958 29.458 50.373 1.00 58.12 98 GLN A CA 1
ATOM 780 C C . GLN A 1 98 ? -78.154 30.419 50.236 1.00 58.12 98 GLN A C 1
ATOM 782 O O . GLN A 1 98 ? -78.376 31.228 51.136 1.00 58.12 98 GLN A O 1
ATOM 787 N N . GLU A 1 99 ? -78.966 30.309 49.178 1.00 53.66 99 GLU A N 1
ATOM 788 C CA . GLU A 1 99 ? -80.160 31.155 48.965 1.00 53.66 99 GLU A CA 1
ATOM 789 C C . GLU A 1 99 ? -81.256 30.923 50.017 1.00 53.66 99 GLU A C 1
ATOM 791 O O . GLU A 1 99 ? -81.889 31.873 50.477 1.00 53.66 99 GLU A O 1
ATOM 796 N N . LEU A 1 100 ? -81.404 29.684 50.502 1.00 51.03 100 LEU A N 1
ATOM 797 C CA . LEU A 1 100 ? -82.278 29.335 51.634 1.00 51.03 100 LEU A CA 1
ATOM 798 C C . LEU A 1 100 ? -81.895 30.039 52.958 1.00 51.03 100 LEU A C 1
ATOM 800 O O . LEU A 1 100 ? -82.655 29.978 53.924 1.00 51.03 100 LEU A O 1
ATOM 804 N N . ASN A 1 101 ? -80.741 30.718 53.018 1.00 48.91 101 ASN A N 1
ATOM 805 C CA . ASN A 1 101 ? -80.214 31.410 54.198 1.00 48.91 101 ASN A CA 1
ATOM 806 C C . ASN A 1 101 ? -80.185 32.952 54.081 1.00 48.91 101 ASN A C 1
ATOM 808 O O . ASN A 1 101 ? -79.733 33.616 55.017 1.00 48.91 101 ASN A O 1
ATOM 812 N N . ALA A 1 102 ? -80.702 33.557 53.004 1.00 46.31 102 ALA A N 1
ATOM 813 C CA . ALA A 1 102 ? -80.669 35.014 52.783 1.00 46.31 102 ALA A CA 1
ATOM 814 C C . ALA A 1 102 ? -81.628 35.844 53.679 1.00 46.31 102 ALA A C 1
ATOM 816 O O . ALA A 1 102 ? -81.933 36.994 53.376 1.00 46.31 102 ALA A O 1
ATOM 817 N N . GLY A 1 103 ? -82.106 35.280 54.795 1.00 47.00 103 GLY A N 1
ATOM 818 C CA . GLY A 1 103 ? -83.048 35.912 55.725 1.00 47.00 103 GLY A CA 1
ATOM 819 C C . GLY A 1 103 ? -82.447 36.500 57.008 1.00 47.00 103 GLY A C 1
ATOM 820 O O . GLY A 1 103 ? -83.209 36.933 57.867 1.00 47.00 103 GLY A O 1
ATOM 821 N N . THR A 1 104 ? -81.122 36.528 57.196 1.00 41.25 104 THR A N 1
ATOM 822 C CA . THR A 1 104 ? -80.532 37.098 58.429 1.00 41.25 104 THR A CA 1
ATOM 823 C C . THR A 1 104 ? -79.219 37.835 58.175 1.00 41.25 104 THR A C 1
ATOM 825 O O . THR A 1 104 ? -78.246 37.278 57.675 1.00 41.25 104 THR A O 1
ATOM 828 N N . THR A 1 105 ? -79.224 39.115 58.538 1.00 42.91 105 THR A N 1
ATOM 829 C CA . THR A 1 105 ? -78.212 40.146 58.289 1.00 42.91 105 THR A CA 1
ATOM 830 C C . THR A 1 105 ? -76.938 40.034 59.136 1.00 42.91 105 THR A C 1
ATOM 832 O O . THR A 1 105 ? -76.991 39.714 60.320 1.00 42.91 105 THR A O 1
ATOM 835 N N . ASN A 1 106 ? -75.818 40.406 58.501 1.00 47.75 106 ASN A N 1
ATOM 836 C CA . ASN A 1 106 ? -74.576 41.001 59.022 1.00 47.75 106 ASN A CA 1
ATOM 837 C C . ASN A 1 106 ? -74.072 40.582 60.414 1.00 47.75 106 ASN A C 1
ATOM 839 O O . ASN A 1 106 ? -74.429 41.209 61.403 1.00 47.75 106 ASN A O 1
ATOM 843 N N . LEU A 1 107 ? -73.115 39.636 60.452 1.00 40.31 107 LEU A N 1
ATOM 844 C CA . LEU A 1 107 ? -72.016 39.558 61.438 1.00 40.31 107 LEU A CA 1
ATOM 845 C C . LEU A 1 107 ? -70.977 38.476 61.038 1.00 40.31 107 LEU A C 1
ATOM 847 O O . LEU A 1 107 ? -71.295 37.293 60.977 1.00 40.31 107 LEU A O 1
ATOM 851 N N . GLY A 1 108 ? -69.718 38.885 60.819 1.00 43.19 108 GLY A N 1
ATOM 852 C CA . GLY A 1 108 ? -68.489 38.070 60.916 1.00 43.19 108 GLY A CA 1
ATOM 853 C C . GLY A 1 108 ? -68.340 36.806 60.040 1.00 43.19 108 GLY A C 1
ATOM 854 O O . GLY A 1 108 ? -68.742 35.713 60.435 1.00 43.19 108 GLY A O 1
ATOM 855 N N . LEU A 1 109 ? -67.570 36.915 58.945 1.00 44.28 109 LEU A N 1
ATOM 856 C CA . LEU A 1 109 ? -67.219 35.857 57.965 1.00 44.28 109 LEU A CA 1
ATOM 857 C C . LEU A 1 109 ? -66.672 34.522 58.535 1.00 44.28 109 LEU A C 1
ATOM 859 O O . LEU A 1 109 ? -66.638 33.519 57.824 1.00 44.28 109 LEU A O 1
ATOM 863 N N . LYS A 1 110 ? -66.234 34.461 59.801 1.00 44.34 110 LYS A N 1
ATOM 864 C CA . LYS A 1 110 ? -65.673 33.234 60.408 1.00 44.34 110 LYS A CA 1
ATOM 865 C C . LYS A 1 110 ? -66.706 32.329 61.100 1.00 44.34 110 LYS A C 1
ATOM 867 O O . LYS A 1 110 ? -66.459 31.130 61.183 1.00 44.34 110 LYS A O 1
ATOM 872 N N . LYS A 1 111 ? -67.859 32.842 61.560 1.00 46.00 111 LYS A N 1
ATOM 873 C CA . LYS A 1 111 ? -68.899 32.034 62.251 1.00 46.00 111 LYS A CA 1
ATOM 874 C C . LYS A 1 111 ? -70.060 31.593 61.345 1.00 46.00 111 LYS A C 1
ATOM 876 O O . LYS A 1 111 ? -70.795 30.681 61.712 1.00 46.00 111 LYS A O 1
ATOM 881 N N . THR A 1 112 ? -70.205 32.185 60.161 1.00 49.41 112 THR A N 1
ATOM 882 C CA . THR A 1 112 ? -71.273 31.885 59.190 1.00 49.41 112 THR A CA 1
ATOM 883 C C . THR A 1 112 ? -71.071 30.561 58.444 1.00 49.41 112 THR A C 1
ATOM 885 O O . THR A 1 112 ? -72.043 29.844 58.237 1.00 49.41 112 THR A O 1
ATOM 888 N N . SER A 1 113 ? -69.828 30.169 58.128 1.00 50.03 113 SER A N 1
ATOM 889 C CA . SER A 1 113 ? -69.546 28.918 57.387 1.00 50.03 113 SER A CA 1
ATOM 890 C C . SER A 1 113 ? -69.995 27.634 58.092 1.00 50.03 113 SER A C 1
ATOM 892 O O . SER A 1 113 ? -70.454 26.724 57.421 1.00 50.03 113 SER A O 1
ATOM 894 N N . ARG A 1 114 ? -69.946 27.558 59.429 1.00 48.47 114 ARG A N 1
ATOM 895 C CA . ARG A 1 114 ? -70.383 26.360 60.176 1.00 48.47 114 ARG A CA 1
ATOM 896 C C . ARG A 1 114 ? -71.915 26.250 60.249 1.00 48.47 114 ARG A C 1
ATOM 898 O O . ARG A 1 114 ? -72.454 25.175 60.023 1.00 48.47 114 ARG A O 1
ATOM 905 N N . ARG A 1 115 ? -72.608 27.384 60.439 1.00 51.47 115 ARG A N 1
ATOM 906 C CA . ARG A 1 115 ? -74.085 27.481 60.424 1.00 51.47 115 ARG A CA 1
ATOM 907 C C . ARG A 1 115 ? -74.696 27.201 59.049 1.00 51.47 115 ARG A C 1
ATOM 909 O O . ARG A 1 115 ? -75.814 26.703 58.982 1.00 51.47 115 ARG A O 1
ATOM 916 N N . LEU A 1 116 ? -73.964 27.503 57.971 1.00 54.16 116 LEU A N 1
ATOM 917 C CA . LEU A 1 116 ? -74.376 27.216 56.593 1.00 54.16 116 LEU A CA 1
ATOM 918 C C . LEU A 1 116 ? -74.579 25.718 56.344 1.00 54.16 116 LEU A C 1
ATOM 920 O O . LEU A 1 116 ? -75.459 25.369 55.573 1.00 54.16 116 LEU A O 1
ATOM 924 N N . TRP A 1 117 ? -73.830 24.845 57.021 1.00 59.81 117 TRP A N 1
ATOM 925 C CA . TRP A 1 117 ? -73.941 23.395 56.852 1.00 59.81 117 TRP A CA 1
ATOM 926 C C . TRP A 1 117 ? -74.906 22.715 57.837 1.00 59.81 117 TRP A C 1
ATOM 928 O O . TRP A 1 117 ? -75.425 21.647 57.535 1.00 59.81 117 TRP A O 1
ATOM 938 N N . GLU A 1 118 ? -75.206 23.338 58.985 1.00 53.56 118 GLU A N 1
ATOM 939 C CA . GLU A 1 118 ? -76.073 22.782 60.047 1.00 53.56 118 GLU A CA 1
ATOM 940 C C . GLU A 1 118 ? -77.542 22.554 59.614 1.00 53.56 118 GLU A C 1
ATOM 942 O O . GLU A 1 118 ? -78.295 21.887 60.322 1.00 53.56 118 GLU A O 1
ATOM 947 N N . ARG A 1 119 ? -77.968 23.086 58.456 1.00 53.12 119 ARG A N 1
ATOM 948 C CA . ARG A 1 119 ? -79.333 22.932 57.902 1.00 53.12 119 ARG A CA 1
ATOM 949 C C . ARG A 1 119 ? -79.387 22.275 56.520 1.00 53.12 119 ARG A C 1
ATOM 951 O O . ARG A 1 119 ? -80.466 22.163 55.939 1.00 53.12 119 ARG A O 1
ATOM 958 N N . VAL A 1 120 ? -78.248 21.831 55.995 1.00 59.50 120 VAL A N 1
ATOM 959 C CA . VAL A 1 120 ? -78.146 21.236 54.660 1.00 59.50 120 VAL A CA 1
ATOM 960 C C . VAL A 1 120 ? -78.293 19.725 54.774 1.00 59.50 120 VAL A C 1
ATOM 962 O O . VAL A 1 120 ? -77.359 19.030 55.165 1.00 59.50 120 VAL A O 1
ATOM 965 N N . LYS A 1 121 ? -79.484 19.217 54.443 1.00 62.81 121 LYS A N 1
ATOM 966 C CA . LYS A 1 121 ? -79.742 17.781 54.281 1.00 62.81 121 LYS A CA 1
ATOM 967 C C . LYS A 1 121 ? -79.856 17.465 52.796 1.00 62.81 121 LYS A C 1
ATOM 969 O O . LYS A 1 121 ? -80.886 17.752 52.192 1.00 62.81 121 LYS A O 1
ATOM 974 N N . TRP A 1 122 ? -78.789 16.931 52.213 1.00 70.25 122 TRP A N 1
ATOM 975 C CA . TRP A 1 122 ? -78.840 16.371 50.863 1.00 70.25 122 TRP A CA 1
ATOM 976 C C . TRP A 1 122 ? -79.417 14.958 50.906 1.00 70.25 122 TRP A C 1
ATOM 978 O O . TRP A 1 122 ? -79.249 14.243 51.895 1.00 70.25 122 TRP A O 1
ATOM 988 N N . ASP A 1 123 ? -80.116 14.570 49.842 1.00 76.19 123 ASP A N 1
ATOM 989 C CA . ASP A 1 123 ? -80.609 13.205 49.688 1.00 76.19 123 ASP A CA 1
ATOM 990 C C . ASP A 1 123 ? -79.405 12.243 49.589 1.00 76.19 123 ASP A C 1
ATOM 992 O O . ASP A 1 123 ? -78.534 12.451 48.734 1.00 76.19 123 ASP A O 1
ATOM 996 N N . PRO A 1 124 ? -79.322 11.193 50.431 1.00 74.00 124 PRO A N 1
ATOM 997 C CA . PRO A 1 124 ? -78.284 10.172 50.329 1.00 74.00 124 PRO A CA 1
ATOM 998 C C . PRO A 1 124 ? -78.126 9.591 48.917 1.00 74.00 124 PRO A C 1
ATOM 1000 O O . PRO A 1 124 ? -76.999 9.347 48.490 1.00 74.00 124 PRO A O 1
ATOM 1003 N N . ALA A 1 125 ? -79.218 9.419 48.162 1.00 75.50 125 ALA A N 1
ATOM 1004 C CA . ALA A 1 125 ? -79.159 8.906 46.793 1.00 75.50 125 ALA A CA 1
ATOM 1005 C C . ALA A 1 125 ? -78.497 9.902 45.820 1.00 75.50 125 ALA A C 1
ATOM 1007 O O . ALA A 1 125 ? -77.739 9.499 44.933 1.00 75.50 125 ALA A O 1
ATOM 1008 N N . GLU A 1 126 ? -78.734 11.203 46.009 1.00 78.50 126 GLU A N 1
ATOM 1009 C CA . GLU A 1 126 ? -78.134 12.277 45.211 1.00 78.50 126 GLU A CA 1
ATOM 1010 C C . GLU A 1 126 ? -76.637 12.431 45.526 1.00 78.50 126 GLU A C 1
ATOM 1012 O O . GLU A 1 126 ? -75.821 12.537 44.607 1.00 78.50 126 GLU A O 1
ATOM 1017 N N . ILE A 1 127 ? -76.255 12.328 46.808 1.00 78.81 127 ILE A N 1
ATOM 1018 C CA . ILE A 1 127 ? -74.849 12.288 47.242 1.00 78.81 127 ILE A CA 1
ATOM 1019 C C . ILE A 1 127 ? -74.121 11.110 46.592 1.00 78.81 127 ILE A C 1
ATOM 1021 O O . ILE A 1 127 ? -73.064 11.297 45.990 1.00 78.81 127 ILE A O 1
ATOM 1025 N N . THR A 1 128 ? -74.670 9.897 46.694 1.00 80.81 128 THR A N 1
ATOM 1026 C CA . THR A 1 128 ? -74.036 8.697 46.135 1.00 80.81 128 THR A CA 1
ATOM 1027 C C . THR A 1 128 ? -73.887 8.794 44.617 1.00 80.81 128 THR A C 1
ATOM 1029 O O . THR A 1 128 ? -72.843 8.424 44.085 1.00 80.81 128 THR A O 1
ATOM 1032 N N . ASN A 1 129 ? -74.879 9.348 43.914 1.00 85.75 129 ASN A N 1
ATOM 1033 C CA . ASN A 1 129 ? -74.793 9.588 42.473 1.00 85.75 129 ASN A CA 1
ATOM 1034 C C . ASN A 1 129 ? -73.640 10.547 42.127 1.00 85.75 129 ASN A C 1
ATOM 1036 O O . ASN A 1 129 ? -72.807 10.238 41.273 1.00 85.75 129 ASN A O 1
ATOM 1040 N N . ILE A 1 130 ? -73.542 11.680 42.825 1.00 84.75 130 ILE A N 1
ATOM 1041 C CA . ILE A 1 130 ? -72.475 12.659 42.593 1.00 84.75 130 ILE A CA 1
ATOM 1042 C C . ILE A 1 130 ? -71.100 12.045 42.854 1.00 84.75 130 ILE A C 1
ATOM 1044 O O . ILE A 1 130 ? -70.221 12.172 42.004 1.00 84.75 130 ILE A O 1
ATOM 1048 N N . ARG A 1 131 ? -70.931 11.328 43.969 1.00 85.00 131 ARG A N 1
ATOM 1049 C CA . ARG A 1 131 ? -69.679 10.632 44.300 1.00 85.00 131 ARG A CA 1
ATOM 1050 C C . ARG A 1 131 ? -69.275 9.644 43.210 1.00 85.00 131 ARG A C 1
ATOM 1052 O O . ARG A 1 131 ? -68.173 9.740 42.684 1.00 85.00 131 ARG A O 1
ATOM 1059 N N . ASN A 1 132 ? -70.201 8.796 42.758 1.00 87.62 132 ASN A N 1
ATOM 1060 C CA . ASN A 1 132 ? -69.943 7.854 41.664 1.00 87.62 132 ASN A CA 1
ATOM 1061 C C . ASN A 1 132 ? -69.492 8.561 40.378 1.00 87.62 132 ASN A C 1
ATOM 1063 O O . ASN A 1 132 ? -68.588 8.081 39.690 1.00 87.62 132 ASN A O 1
ATOM 1067 N N . ARG A 1 133 ? -70.081 9.720 40.053 1.00 89.38 133 ARG A N 1
ATOM 1068 C CA . ARG A 1 133 ? -69.675 10.521 38.890 1.00 89.38 133 ARG A CA 1
ATOM 1069 C C . ARG A 1 133 ? -68.293 11.161 39.082 1.00 89.38 133 ARG A C 1
ATOM 1071 O O . ARG A 1 133 ? -67.528 11.200 38.122 1.00 89.38 133 ARG A O 1
ATOM 1078 N N . ILE A 1 134 ? -67.941 11.627 40.286 1.00 85.50 134 ILE A N 1
ATOM 1079 C CA . ILE A 1 134 ? -66.584 12.122 40.589 1.00 85.50 134 ILE A CA 1
ATOM 1080 C C . ILE A 1 134 ? -65.569 10.983 40.436 1.00 85.50 134 ILE A C 1
ATOM 1082 O O . ILE A 1 134 ? -64.605 11.126 39.688 1.00 85.50 134 ILE A O 1
ATOM 1086 N N . THR A 1 135 ? -65.809 9.833 41.070 1.00 86.75 135 THR A N 1
ATOM 1087 C CA . THR A 1 135 ? -64.918 8.666 41.000 1.00 86.75 135 THR A CA 1
ATOM 1088 C C . THR A 1 135 ? -64.742 8.159 39.567 1.00 86.75 135 THR A C 1
ATOM 1090 O O . THR A 1 135 ? -63.629 7.820 39.165 1.00 86.75 135 THR A O 1
ATOM 1093 N N . SER A 1 136 ? -65.813 8.158 38.766 1.00 88.75 136 SER A N 1
ATOM 1094 C CA . SER A 1 136 ? -65.749 7.761 37.352 1.00 88.75 136 SER A CA 1
ATOM 1095 C C . SER A 1 136 ? -64.855 8.702 36.544 1.00 88.75 136 SER A C 1
ATOM 1097 O O . SER A 1 136 ? -63.978 8.239 35.820 1.00 88.75 136 SER A O 1
ATOM 1099 N N . ASN A 1 137 ? -65.009 10.019 36.720 1.00 88.06 137 ASN A N 1
ATOM 1100 C CA . ASN A 1 137 ? -64.159 11.008 36.054 1.00 88.06 137 ASN A CA 1
ATOM 1101 C C . ASN A 1 137 ? -62.689 10.906 36.489 1.00 88.06 137 ASN A C 1
ATOM 1103 O O . ASN A 1 137 ? -61.806 10.960 35.639 1.00 88.06 137 ASN A O 1
ATOM 1107 N N . ILE A 1 138 ? -62.414 10.688 37.782 1.00 86.25 138 ILE A N 1
ATOM 1108 C CA . ILE A 1 138 ? -61.049 10.443 38.285 1.00 86.25 138 ILE A CA 1
ATOM 1109 C C . ILE A 1 138 ? -60.436 9.216 37.604 1.00 86.25 138 ILE A C 1
ATOM 1111 O O . ILE A 1 138 ? -59.283 9.245 37.183 1.00 86.25 138 ILE A O 1
ATOM 1115 N N . THR A 1 139 ? -61.207 8.136 37.476 1.00 86.88 139 THR A N 1
ATOM 1116 C CA . THR A 1 139 ? -60.740 6.888 36.855 1.00 86.88 139 THR A CA 1
ATOM 1117 C C . THR A 1 139 ? -60.412 7.093 35.377 1.00 86.88 139 THR A C 1
ATOM 1119 O O . THR A 1 139 ? -59.360 6.651 34.918 1.00 86.88 139 THR A O 1
ATOM 1122 N N . LEU A 1 140 ? -61.274 7.804 34.644 1.00 87.62 140 LEU A N 1
ATOM 1123 C CA . LEU A 1 140 ? -61.050 8.127 33.234 1.00 87.62 140 LEU A CA 1
ATOM 1124 C C . LEU A 1 140 ? -59.834 9.043 33.038 1.00 87.62 140 LEU A C 1
ATOM 1126 O O . LEU A 1 140 ? -59.009 8.767 32.170 1.00 87.62 140 LEU A O 1
ATOM 1130 N N . LEU A 1 141 ? -59.676 10.075 33.874 1.00 84.62 141 LEU A N 1
ATOM 1131 C CA . LEU A 1 141 ? -58.509 10.960 33.842 1.00 84.62 141 LEU A CA 1
ATOM 1132 C C . LEU A 1 141 ? -57.207 10.212 34.146 1.00 84.62 141 LEU A C 1
ATOM 1134 O O . LEU A 1 141 ? -56.225 10.408 33.442 1.00 84.62 141 LEU A O 1
ATOM 1138 N N . ASN A 1 142 ? -57.195 9.317 35.137 1.00 83.69 142 ASN A N 1
ATOM 1139 C CA . ASN A 1 142 ? -56.016 8.507 35.456 1.00 83.69 142 ASN A CA 1
ATOM 1140 C C . ASN A 1 142 ? -55.640 7.553 34.313 1.00 83.69 142 ASN A C 1
ATOM 1142 O O . ASN A 1 142 ? -54.460 7.391 34.004 1.00 83.69 142 ASN A O 1
ATOM 1146 N N . ALA A 1 143 ? -56.630 6.929 33.669 1.00 84.88 143 ALA A N 1
ATOM 1147 C CA . ALA A 1 143 ? -56.394 6.072 32.509 1.00 84.88 143 ALA A CA 1
ATOM 1148 C C . ALA A 1 143 ? -55.840 6.872 31.317 1.00 84.88 143 ALA A C 1
ATOM 1150 O O . ALA A 1 143 ? -54.921 6.417 30.633 1.00 84.88 143 ALA A O 1
ATOM 1151 N N . PHE A 1 144 ? -56.365 8.080 31.098 1.00 84.75 144 PHE A N 1
ATOM 1152 C CA . PHE A 1 144 ? -55.878 9.001 30.075 1.00 84.75 144 PHE A CA 1
ATOM 1153 C C . PHE A 1 144 ? -54.446 9.477 30.367 1.00 84.75 144 PHE A C 1
ATOM 1155 O O . PHE A 1 144 ? -53.578 9.375 29.500 1.00 84.75 144 PHE A O 1
ATOM 1162 N N . TYR A 1 145 ? -54.173 9.895 31.606 1.00 80.44 145 TYR A N 1
ATOM 1163 C CA . TYR A 1 145 ? -52.847 10.289 32.084 1.00 80.44 145 TYR A CA 1
ATOM 1164 C C . TYR A 1 145 ? -51.816 9.172 31.872 1.00 80.44 145 TYR A C 1
ATOM 1166 O O . TYR A 1 145 ? -50.806 9.379 31.205 1.00 80.44 145 TYR A O 1
ATOM 1174 N N . ALA A 1 146 ? -52.114 7.945 32.315 1.00 79.38 146 ALA A N 1
ATOM 1175 C CA . ALA A 1 146 ? -51.221 6.798 32.139 1.00 79.38 146 ALA A CA 1
ATOM 1176 C C . ALA A 1 146 ? -50.913 6.494 30.660 1.00 79.38 146 ALA A C 1
ATOM 1178 O O . ALA A 1 146 ? -49.809 6.058 30.320 1.00 79.38 146 ALA A O 1
ATOM 1179 N N . ARG A 1 147 ? -51.875 6.723 29.757 1.00 81.44 147 ARG A N 1
ATOM 1180 C CA . ARG A 1 147 ? -51.681 6.548 28.312 1.00 81.44 147 ARG A CA 1
ATOM 1181 C C . ARG A 1 147 ? -50.724 7.594 27.734 1.00 81.44 147 ARG A C 1
ATOM 1183 O O . ARG A 1 147 ? -49.874 7.225 26.924 1.00 81.44 147 ARG A O 1
ATOM 1190 N N . LEU A 1 148 ? -50.835 8.855 28.155 1.00 76.94 148 LEU A N 1
ATOM 1191 C CA . LEU A 1 148 ? -49.943 9.934 27.719 1.00 76.94 148 LEU A CA 1
ATOM 1192 C C . LEU A 1 148 ? -48.505 9.718 28.206 1.00 76.94 148 LEU A C 1
ATOM 1194 O O . LEU A 1 148 ? -47.580 9.747 27.396 1.00 76.94 148 LEU A O 1
ATOM 1198 N N . THR A 1 149 ? -48.305 9.400 29.487 1.00 75.19 149 THR A N 1
ATOM 1199 C CA . THR A 1 149 ? -46.961 9.194 30.060 1.00 75.19 149 THR A CA 1
ATOM 1200 C C . THR A 1 149 ? -46.217 8.035 29.389 1.00 75.19 149 THR A C 1
ATOM 1202 O O . THR A 1 149 ? -45.021 8.127 29.106 1.00 75.19 149 THR A O 1
ATOM 1205 N N . ASN A 1 150 ? -46.928 6.953 29.051 1.00 75.94 150 ASN A N 1
ATOM 1206 C CA . ASN A 1 150 ? -46.350 5.839 28.296 1.00 75.94 150 ASN A CA 1
ATOM 1207 C C . ASN A 1 150 ? -45.926 6.256 26.878 1.00 75.94 150 ASN A C 1
ATOM 1209 O O . ASN A 1 150 ? -44.885 5.814 26.390 1.00 75.94 150 ASN A O 1
ATOM 1213 N N . GLN A 1 151 ? -46.689 7.130 26.215 1.00 71.38 151 GLN A N 1
ATOM 1214 C CA . GLN A 1 151 ? -46.317 7.647 24.898 1.00 71.38 151 GLN A CA 1
ATOM 1215 C C . GLN A 1 151 ? -45.065 8.532 24.953 1.00 71.38 151 GLN A C 1
ATOM 1217 O O . GLN A 1 151 ? -44.176 8.298 24.131 1.00 71.38 151 GLN A O 1
ATOM 1222 N N . VAL A 1 152 ? -44.944 9.449 25.932 1.00 68.62 152 VAL A N 1
ATOM 1223 C CA . VAL A 1 152 ? -43.710 10.242 26.158 1.00 68.62 152 VAL A CA 1
ATOM 1224 C C . VAL A 1 152 ? -42.517 9.300 26.258 1.00 68.62 152 VAL A C 1
ATOM 1226 O O . VAL A 1 152 ? -41.574 9.389 25.480 1.00 68.62 152 VAL A O 1
ATOM 1229 N N . SER A 1 153 ? -42.597 8.330 27.175 1.00 65.31 153 SER A N 1
ATOM 1230 C CA . SER A 1 153 ? -41.487 7.434 27.494 1.00 65.31 153 SER A CA 1
ATOM 1231 C C . SER A 1 153 ? -41.012 6.640 26.271 1.00 65.31 153 SER A C 1
ATOM 1233 O O . SER A 1 153 ? -39.810 6.499 26.040 1.00 65.31 153 SER A O 1
ATOM 1235 N N . THR A 1 154 ? -41.938 6.174 25.423 1.00 66.62 154 THR A N 1
ATOM 1236 C CA . THR A 1 154 ? -41.579 5.463 24.182 1.00 66.62 154 THR A CA 1
ATOM 1237 C C . THR A 1 154 ? -40.981 6.360 23.095 1.00 66.62 154 THR A C 1
ATOM 1239 O O . THR A 1 154 ? -40.221 5.864 22.260 1.00 66.62 154 THR A O 1
ATOM 1242 N N . ALA A 1 155 ? -41.327 7.649 23.061 1.00 63.22 155 ALA A N 1
ATOM 1243 C CA . ALA A 1 155 ? -40.749 8.617 22.133 1.00 63.22 155 ALA A CA 1
ATOM 1244 C C . ALA A 1 155 ? -39.340 9.027 22.588 1.00 63.22 155 ALA A C 1
ATOM 1246 O O . ALA A 1 155 ? -38.403 8.941 21.797 1.00 63.22 155 ALA A O 1
ATOM 1247 N N . THR A 1 156 ? -39.160 9.332 23.878 1.00 62.09 156 THR A N 1
ATOM 1248 C CA . THR A 1 156 ? -37.849 9.622 24.479 1.00 62.09 156 THR A CA 1
ATOM 1249 C C . THR A 1 156 ? -36.886 8.454 24.299 1.00 62.09 156 THR A C 1
ATOM 1251 O O . THR A 1 156 ? -35.756 8.654 23.864 1.00 62.09 156 THR A O 1
ATOM 1254 N N . LYS A 1 157 ? -37.339 7.215 24.541 1.00 61.88 157 LYS A N 1
ATOM 1255 C CA . LYS A 1 157 ? -36.517 6.017 24.320 1.00 61.88 157 LYS A CA 1
ATOM 1256 C C . LYS A 1 157 ? -36.059 5.896 22.863 1.00 61.88 157 LYS A C 1
ATOM 1258 O O . LYS A 1 157 ? -34.881 5.678 22.621 1.00 61.88 157 LYS A O 1
ATOM 1263 N N . ARG A 1 158 ? -36.958 6.117 21.895 1.00 55.34 158 ARG A N 1
ATOM 1264 C CA . ARG A 1 158 ? -36.610 6.099 20.463 1.00 55.34 158 ARG A CA 1
ATOM 1265 C C . ARG A 1 158 ? -35.624 7.203 20.074 1.00 55.34 158 ARG A C 1
ATOM 1267 O O . ARG A 1 158 ? -34.724 6.933 19.286 1.00 55.34 158 ARG A O 1
ATOM 1274 N N . GLY A 1 159 ? -35.772 8.410 20.619 1.00 51.53 159 GLY A N 1
ATOM 1275 C CA . GLY A 1 159 ? -34.833 9.514 20.391 1.00 51.53 159 GLY A CA 1
ATOM 1276 C C . GLY A 1 159 ? -33.441 9.222 20.956 1.00 51.53 159 GLY A C 1
ATOM 1277 O O . GLY A 1 159 ? -32.445 9.416 20.265 1.00 51.53 159 GLY A O 1
ATOM 1278 N N . VAL A 1 160 ? -33.370 8.669 22.171 1.00 58.47 160 VAL A N 1
ATOM 1279 C CA . VAL A 1 160 ? -32.110 8.237 22.802 1.00 58.47 160 VAL A CA 1
ATOM 1280 C C . VAL A 1 160 ? -31.454 7.101 22.014 1.00 58.47 160 VAL A C 1
ATOM 1282 O O . VAL A 1 160 ? -30.255 7.160 21.756 1.00 58.47 160 VAL A O 1
ATOM 1285 N N . ASP A 1 161 ? -32.225 6.108 21.567 1.00 53.97 161 ASP A N 1
ATOM 1286 C CA . ASP A 1 161 ? -31.711 5.007 20.746 1.00 53.97 161 ASP A CA 1
ATOM 1287 C C . ASP A 1 161 ? -31.158 5.524 19.400 1.00 53.97 161 ASP A C 1
ATOM 1289 O O . ASP A 1 161 ? -30.083 5.108 18.970 1.00 53.97 161 ASP A O 1
ATOM 1293 N N . GLN A 1 162 ? -31.832 6.483 18.752 1.00 49.03 162 GLN A N 1
ATOM 1294 C CA . GLN A 1 162 ? -31.352 7.108 17.511 1.00 49.03 162 GLN A CA 1
ATOM 1295 C C . GLN A 1 162 ? -30.104 7.976 17.709 1.00 49.03 162 GLN A C 1
ATOM 1297 O O . GLN A 1 162 ? -29.216 7.964 16.854 1.00 49.03 162 GLN A O 1
ATOM 1302 N N . LEU A 1 163 ? -30.022 8.722 18.815 1.00 48.50 163 LEU A N 1
ATOM 1303 C CA . LEU A 1 163 ? -28.827 9.487 19.167 1.00 48.50 163 LEU A CA 1
ATOM 1304 C C . LEU A 1 163 ? -27.647 8.551 19.429 1.00 48.50 163 LEU A C 1
ATOM 1306 O O . LEU A 1 163 ? -26.586 8.766 18.854 1.00 48.50 163 LEU A O 1
ATOM 1310 N N . ASN A 1 164 ? -27.844 7.477 20.195 1.00 51.34 164 ASN A N 1
ATOM 1311 C CA . ASN A 1 164 ? -26.804 6.481 20.447 1.00 51.34 164 ASN A CA 1
ATOM 1312 C C . ASN A 1 164 ? -26.285 5.857 19.146 1.00 51.34 164 ASN A C 1
ATOM 1314 O O . ASN A 1 164 ? -25.077 5.768 18.977 1.00 51.34 164 ASN A O 1
ATOM 1318 N N . ILE A 1 165 ? -27.162 5.512 18.195 1.00 55.59 165 ILE A N 1
ATOM 1319 C CA . ILE A 1 165 ? -26.744 4.982 16.883 1.00 55.59 165 ILE A CA 1
ATOM 1320 C C . ILE A 1 165 ? -25.906 6.008 16.103 1.00 55.59 165 ILE A C 1
ATOM 1322 O O . ILE A 1 165 ? -24.879 5.651 15.535 1.00 55.59 165 ILE A O 1
ATOM 1326 N N . ARG A 1 166 ? -26.316 7.286 16.069 1.00 53.53 166 ARG A N 1
ATOM 1327 C CA . ARG A 1 166 ? -25.571 8.341 15.352 1.00 53.53 166 ARG A CA 1
ATOM 1328 C C . ARG A 1 166 ? -24.218 8.650 15.996 1.00 53.53 166 ARG A C 1
ATOM 1330 O O . ARG A 1 166 ? -23.252 8.868 15.268 1.00 53.53 166 ARG A O 1
ATOM 1337 N N . PHE A 1 167 ? -24.152 8.665 17.327 1.00 51.78 167 PHE A N 1
ATOM 1338 C CA . PHE A 1 167 ? -22.901 8.839 18.067 1.00 51.78 167 PHE A CA 1
ATOM 1339 C C . PHE A 1 167 ? -21.940 7.663 17.820 1.00 51.78 167 PHE A C 1
ATOM 1341 O O . PHE A 1 167 ? -20.767 7.895 17.531 1.00 51.78 167 PHE A O 1
ATOM 1348 N N . ASP A 1 168 ? -22.443 6.425 17.822 1.00 64.50 168 ASP A N 1
ATOM 1349 C CA . ASP A 1 168 ? -21.633 5.218 17.597 1.00 64.50 168 ASP A CA 1
ATOM 1350 C C . ASP A 1 168 ? -21.040 5.173 16.172 1.00 64.50 168 ASP A C 1
ATOM 1352 O O . ASP A 1 168 ? -19.892 4.774 15.970 1.00 64.50 168 ASP A O 1
ATOM 1356 N N . ASP A 1 169 ? -21.771 5.681 15.173 1.00 68.38 169 ASP A N 1
ATOM 1357 C CA . ASP A 1 169 ? -21.325 5.714 13.772 1.00 68.38 169 ASP A CA 1
ATOM 1358 C C . ASP A 1 169 ? -20.206 6.749 13.516 1.00 68.38 169 ASP A C 1
ATOM 1360 O O . ASP A 1 169 ? -19.297 6.523 12.705 1.00 68.38 169 ASP A O 1
ATOM 1364 N N . GLN A 1 170 ? -20.238 7.889 14.216 1.00 70.12 170 GLN A N 1
ATOM 1365 C CA . GLN A 1 170 ? -19.203 8.925 14.122 1.00 70.12 170 GLN A CA 1
ATOM 1366 C C . GLN A 1 170 ? -17.912 8.509 14.842 1.00 70.12 170 GLN A C 1
ATOM 1368 O O . GLN A 1 170 ? -16.814 8.683 14.295 1.00 70.12 170 GLN A O 1
ATOM 1373 N N . ASP A 1 171 ? -18.035 7.900 16.021 1.00 74.19 171 ASP A N 1
ATOM 1374 C CA . ASP A 1 171 ? -16.902 7.322 16.748 1.00 74.19 171 ASP A CA 1
ATOM 1375 C C . ASP A 1 171 ? -16.279 6.177 15.945 1.00 74.19 171 ASP A C 1
ATOM 1377 O O . ASP A 1 171 ? -15.056 6.112 15.783 1.00 74.19 171 ASP A O 1
ATOM 1381 N N . ARG A 1 172 ? -17.109 5.334 15.320 1.00 81.06 172 ARG A N 1
ATOM 1382 C CA . ARG A 1 172 ? -16.650 4.256 14.443 1.00 81.06 172 ARG A CA 1
ATOM 1383 C C . ARG A 1 172 ? -15.813 4.763 13.273 1.00 81.06 172 ARG A C 1
ATOM 1385 O O . ARG A 1 172 ? -14.726 4.233 13.033 1.00 81.06 172 ARG A O 1
ATOM 1392 N N . LYS A 1 173 ? -16.274 5.788 12.548 1.00 82.00 173 LYS A N 1
ATOM 1393 C CA . LYS A 1 173 ? -15.497 6.384 11.443 1.00 82.00 173 LYS A CA 1
ATOM 1394 C C . LYS A 1 173 ? -14.172 6.965 11.931 1.00 82.00 173 LYS A C 1
ATOM 1396 O O . LYS A 1 173 ? -13.144 6.768 11.286 1.00 82.00 173 LYS A O 1
ATOM 1401 N N . SER A 1 174 ? -14.181 7.629 13.085 1.00 83.88 174 SER A N 1
ATOM 1402 C CA . SER A 1 174 ? -12.979 8.217 13.685 1.00 83.88 174 SER A CA 1
ATOM 1403 C C . SER A 1 174 ? -11.942 7.150 14.055 1.00 83.88 174 SER A C 1
ATOM 1405 O O . SER A 1 174 ? -10.754 7.320 13.779 1.00 83.88 174 SER A O 1
ATOM 1407 N N . ILE A 1 175 ? -12.393 6.017 14.599 1.00 84.75 175 ILE A N 1
ATOM 1408 C CA . ILE A 1 175 ? -11.548 4.861 14.919 1.00 84.75 175 ILE A CA 1
ATOM 1409 C C . ILE A 1 175 ? -10.959 4.231 13.646 1.00 84.75 175 ILE A C 1
ATOM 1411 O O . ILE A 1 175 ? -9.755 3.979 13.583 1.00 84.75 175 ILE A O 1
ATOM 1415 N N . LEU A 1 176 ? -11.776 4.001 12.612 1.00 83.06 176 LEU A N 1
ATOM 1416 C CA . LEU A 1 176 ? -11.317 3.395 11.354 1.00 83.06 176 LEU A CA 1
ATOM 1417 C C . LEU A 1 176 ? -10.290 4.269 10.621 1.00 83.06 176 LEU A C 1
ATOM 1419 O O . LEU A 1 176 ? -9.285 3.752 10.130 1.00 83.06 176 LEU A O 1
ATOM 1423 N N . ASN A 1 177 ? -10.499 5.586 10.601 1.00 81.62 177 ASN A N 1
ATOM 1424 C CA . ASN A 1 177 ? -9.559 6.538 10.006 1.00 81.62 177 ASN A CA 1
ATOM 1425 C C . ASN A 1 177 ? -8.246 6.639 10.795 1.00 81.62 177 ASN A C 1
ATOM 1427 O O . ASN A 1 177 ? -7.201 6.955 10.232 1.00 81.62 177 ASN A O 1
ATOM 1431 N N . TRP A 1 178 ? -8.273 6.348 12.096 1.00 84.62 178 TRP A N 1
ATOM 1432 C CA . TRP A 1 178 ? -7.080 6.377 12.935 1.00 84.62 178 TRP A CA 1
ATOM 1433 C C . TRP A 1 178 ? -6.144 5.177 12.716 1.00 84.62 178 TRP A C 1
ATOM 1435 O O . TRP A 1 178 ? -4.926 5.335 12.851 1.00 84.62 178 TRP A O 1
ATOM 1445 N N . PHE A 1 179 ? -6.682 4.005 12.345 1.00 75.62 179 PHE A N 1
ATOM 1446 C CA . PHE A 1 179 ? -5.898 2.777 12.169 1.00 75.62 179 PHE A CA 1
ATOM 1447 C C . PHE A 1 179 ? -4.851 2.849 11.046 1.00 75.62 179 PHE A C 1
ATOM 1449 O O . PHE A 1 179 ? -3.769 2.283 11.189 1.00 75.62 179 PHE A O 1
ATOM 1456 N N . ALA A 1 180 ? -5.136 3.542 9.944 1.00 66.00 180 ALA A N 1
ATOM 1457 C CA . ALA A 1 180 ? -4.189 3.701 8.844 1.00 66.00 180 ALA A CA 1
ATOM 1458 C C . ALA A 1 180 ? -4.451 5.008 8.092 1.00 66.00 180 ALA A C 1
ATOM 1460 O O . ALA A 1 180 ? -5.582 5.273 7.689 1.00 66.00 180 ALA A O 1
ATOM 1461 N N . ALA A 1 181 ? -3.389 5.789 7.868 1.00 56.78 181 ALA A N 1
ATOM 1462 C CA . ALA A 1 181 ? -3.454 7.083 7.188 1.00 56.78 181 ALA A CA 1
ATOM 1463 C C . ALA A 1 181 ? -3.759 6.983 5.678 1.00 56.78 181 ALA A C 1
ATOM 1465 O O . ALA A 1 181 ? -4.098 7.993 5.069 1.00 56.78 181 ALA A O 1
ATOM 1466 N N . SER A 1 182 ? -3.640 5.797 5.063 1.00 62.06 182 SER A N 1
ATOM 1467 C CA . SER A 1 182 ? -3.987 5.588 3.651 1.00 62.06 182 SER A CA 1
ATOM 1468 C C . SER A 1 182 ? -4.604 4.209 3.404 1.00 62.06 182 SER A C 1
ATOM 1470 O O . SER A 1 182 ? -4.138 3.214 3.956 1.00 62.06 182 SER A O 1
ATOM 1472 N N . ASP A 1 183 ? -5.617 4.148 2.536 1.00 70.94 183 ASP A N 1
ATOM 1473 C CA . ASP A 1 183 ? -6.278 2.915 2.067 1.00 70.94 183 ASP A CA 1
ATOM 1474 C C . ASP A 1 183 ? -5.563 2.282 0.862 1.00 70.94 183 ASP A C 1
ATOM 1476 O O . ASP A 1 183 ? -6.169 1.677 -0.021 1.00 70.94 183 ASP A O 1
ATOM 1480 N N . TYR A 1 184 ? -4.236 2.417 0.816 1.00 74.81 184 TYR A N 1
ATOM 1481 C CA . TYR A 1 184 ? -3.422 2.017 -0.331 1.00 74.81 184 TYR A CA 1
ATOM 1482 C C . TYR A 1 184 ? -3.632 0.554 -0.752 1.00 74.81 184 TYR A C 1
ATOM 1484 O O . TYR A 1 184 ? -3.691 0.276 -1.946 1.00 74.81 184 TYR A O 1
ATOM 1492 N N . HIS A 1 185 ? -3.779 -0.377 0.197 1.00 83.31 185 HIS A N 1
ATOM 1493 C CA . HIS A 1 185 ? -3.980 -1.791 -0.132 1.00 83.31 185 HIS A CA 1
ATOM 1494 C C . HIS A 1 185 ? -5.292 -2.033 -0.887 1.00 83.31 185 HIS A C 1
ATOM 1496 O O . HIS A 1 185 ? -5.299 -2.796 -1.851 1.00 83.31 185 HIS A O 1
ATOM 1502 N N . ALA A 1 186 ? -6.376 -1.359 -0.492 1.00 84.06 186 ALA A N 1
ATOM 1503 C CA . ALA A 1 186 ? -7.671 -1.479 -1.155 1.00 84.06 186 ALA A CA 1
ATOM 1504 C C . ALA A 1 186 ? -7.633 -0.888 -2.574 1.00 84.06 186 ALA A C 1
ATOM 1506 O O . ALA A 1 186 ? -8.103 -1.523 -3.518 1.00 84.06 186 ALA A O 1
ATOM 1507 N N . HIS A 1 187 ? -6.995 0.273 -2.742 1.00 81.44 187 HIS A N 1
ATOM 1508 C CA . HIS A 1 187 ? -6.780 0.875 -4.063 1.00 81.44 187 HIS A CA 1
ATOM 1509 C C . HIS A 1 187 ? -5.936 -0.018 -4.974 1.00 81.44 187 HIS A C 1
ATOM 1511 O O . HIS A 1 187 ? -6.290 -0.275 -6.122 1.00 81.44 187 HIS A O 1
ATOM 1517 N N . GLN A 1 188 ? -4.845 -0.570 -4.440 1.00 82.56 188 GLN A N 1
ATOM 1518 C CA . GLN A 1 188 ? -3.992 -1.484 -5.187 1.00 82.56 188 GLN A CA 1
ATOM 1519 C C . GLN A 1 188 ? -4.745 -2.758 -5.598 1.00 82.56 188 GLN A C 1
ATOM 1521 O O . GLN A 1 188 ? -4.558 -3.231 -6.717 1.00 82.56 188 GLN A O 1
ATOM 1526 N N . GLN A 1 189 ? -5.612 -3.299 -4.736 1.00 89.81 189 GLN A N 1
ATOM 1527 C CA . GLN A 1 189 ? -6.467 -4.437 -5.081 1.00 89.81 189 GLN A CA 1
ATOM 1528 C C . GLN A 1 189 ? -7.390 -4.117 -6.267 1.00 89.81 189 GLN A C 1
ATOM 1530 O O . GLN A 1 189 ? -7.467 -4.916 -7.201 1.00 89.81 189 GLN A O 1
ATOM 1535 N N . SER A 1 190 ? -8.067 -2.964 -6.235 1.00 85.06 190 SER A N 1
ATOM 1536 C CA . SER A 1 190 ? -8.966 -2.508 -7.305 1.00 85.06 190 SER A CA 1
ATOM 1537 C C . SER A 1 190 ? -8.224 -2.363 -8.641 1.00 85.06 190 SER A C 1
ATOM 1539 O O . SER A 1 190 ? -8.619 -2.962 -9.644 1.00 85.06 190 SER A O 1
ATOM 1541 N N . ASP A 1 191 ? -7.083 -1.664 -8.641 1.00 81.12 191 ASP A N 1
ATOM 1542 C CA . ASP A 1 191 ? -6.262 -1.438 -9.838 1.00 81.12 191 ASP A CA 1
ATOM 1543 C C . ASP A 1 191 ? -5.694 -2.741 -10.419 1.00 81.12 191 ASP A C 1
ATOM 1545 O O . ASP A 1 191 ? -5.754 -2.968 -11.629 1.00 81.12 191 ASP A O 1
ATOM 1549 N N . LEU A 1 192 ? -5.153 -3.626 -9.575 1.00 85.62 192 LEU A N 1
ATOM 1550 C CA . LEU A 1 192 ? -4.590 -4.897 -10.032 1.00 85.62 192 LEU A CA 1
ATOM 1551 C C . LEU A 1 192 ? -5.664 -5.801 -10.627 1.00 85.62 192 LEU A C 1
ATOM 1553 O O . LEU A 1 192 ? -5.455 -6.356 -11.704 1.00 85.62 192 LEU A O 1
ATOM 1557 N N . PHE A 1 193 ? -6.806 -5.943 -9.952 1.00 87.38 193 PHE A N 1
ATOM 1558 C CA . PHE A 1 193 ? -7.886 -6.790 -10.445 1.00 87.38 193 PHE A CA 1
ATOM 1559 C C . PHE A 1 193 ? -8.515 -6.228 -11.726 1.00 87.38 193 PHE A C 1
ATOM 1561 O O . PHE A 1 193 ? -8.778 -6.985 -12.658 1.00 87.38 193 PHE A O 1
ATOM 1568 N N . GLY A 1 194 ? -8.660 -4.902 -11.836 1.00 83.06 194 GLY A N 1
ATOM 1569 C CA . GLY A 1 194 ? -9.156 -4.242 -13.048 1.00 83.06 194 GLY A CA 1
ATOM 1570 C C . GLY A 1 194 ? -8.272 -4.443 -14.288 1.00 83.06 194 GLY A C 1
ATOM 1571 O O . GLY A 1 194 ? -8.740 -4.271 -15.411 1.00 83.06 194 GLY A O 1
ATOM 1572 N N . ARG A 1 195 ? -7.003 -4.831 -14.104 1.00 81.19 195 ARG A N 1
ATOM 1573 C CA . ARG A 1 195 ? -6.055 -5.152 -15.186 1.00 81.19 195 ARG A CA 1
ATOM 1574 C C . ARG A 1 195 ? -5.982 -6.648 -15.507 1.00 81.19 195 ARG A C 1
ATOM 1576 O O . ARG A 1 195 ? -5.270 -7.021 -16.440 1.00 81.19 195 ARG A O 1
ATOM 1583 N N . CYS A 1 196 ? -6.642 -7.510 -14.732 1.00 84.25 196 CYS A N 1
ATOM 1584 C CA . CYS A 1 196 ? -6.637 -8.950 -14.972 1.00 84.25 196 CYS A CA 1
ATOM 1585 C C . CYS A 1 196 ? -7.431 -9.286 -16.241 1.00 84.25 196 CYS A C 1
ATOM 1587 O O . CYS A 1 196 ? -8.569 -8.853 -16.412 1.00 84.25 196 CYS A O 1
ATOM 1589 N N . GLN A 1 197 ? -6.854 -10.121 -17.105 1.00 81.62 197 GLN A N 1
ATOM 1590 C CA . GLN A 1 197 ? -7.585 -10.708 -18.225 1.00 81.62 197 GLN A CA 1
ATOM 1591 C C . GLN A 1 197 ? -8.528 -11.789 -17.681 1.00 81.62 197 GLN A C 1
ATOM 1593 O O . GLN A 1 197 ? -8.102 -12.670 -16.926 1.00 81.62 197 GLN A O 1
ATOM 1598 N N . GLN A 1 198 ? -9.805 -11.736 -18.061 1.00 81.81 198 GLN A N 1
ATOM 1599 C CA . GLN A 1 198 ? -10.785 -12.738 -17.641 1.00 81.81 198 GLN A CA 1
ATOM 1600 C C . GLN A 1 198 ? -10.329 -14.147 -18.057 1.00 81.81 198 GLN A C 1
ATOM 1602 O O . GLN A 1 198 ? -9.847 -14.334 -19.168 1.00 81.81 198 GLN A O 1
ATOM 1607 N N . GLY A 1 199 ? -10.473 -15.128 -17.161 1.00 81.12 199 GLY A N 1
ATOM 1608 C CA . GLY A 1 199 ? -10.055 -16.518 -17.399 1.00 81.12 199 GLY A CA 1
ATOM 1609 C C . GLY A 1 199 ? -8.630 -16.849 -16.941 1.00 81.12 199 GLY A C 1
ATOM 1610 O O . GLY A 1 199 ? -8.310 -18.024 -16.783 1.00 81.12 199 GLY A O 1
ATOM 1611 N N . THR A 1 200 ? -7.796 -15.845 -16.649 1.00 88.19 200 THR A N 1
ATOM 1612 C CA . THR A 1 200 ? -6.426 -16.082 -16.164 1.00 88.19 200 THR A CA 1
ATOM 1613 C C . THR A 1 200 ? -6.367 -16.443 -14.675 1.00 88.19 200 THR A C 1
ATOM 1615 O O . THR A 1 200 ? -7.251 -16.090 -13.897 1.00 88.19 200 THR A O 1
ATOM 1618 N N . GLY A 1 201 ? -5.323 -17.172 -14.266 1.00 89.31 201 GLY A N 1
ATOM 1619 C CA . GLY A 1 201 ? -5.059 -17.555 -12.870 1.00 89.31 201 GLY A CA 1
ATOM 1620 C C . GLY A 1 201 ? -5.944 -18.681 -12.327 1.00 89.31 201 GLY A C 1
ATOM 1621 O O . GLY A 1 201 ? -5.782 -19.099 -11.179 1.00 89.31 201 GLY A O 1
ATOM 1622 N N . GLN A 1 202 ? -6.837 -19.218 -13.160 1.00 91.38 202 GLN A N 1
ATOM 1623 C CA . GLN A 1 202 ? -7.784 -20.264 -12.782 1.00 91.38 202 GLN A CA 1
ATOM 1624 C C . GLN A 1 202 ? -7.088 -21.565 -12.359 1.00 91.38 202 GLN A C 1
ATOM 1626 O O . GLN A 1 202 ? -7.538 -22.239 -11.436 1.00 91.38 202 GLN A O 1
ATOM 1631 N N . TRP A 1 203 ? -5.944 -21.884 -12.970 1.00 93.38 203 TRP A N 1
ATOM 1632 C CA . TRP A 1 203 ? -5.155 -23.076 -12.647 1.00 93.38 203 TRP A CA 1
ATOM 1633 C C . TRP A 1 203 ? -4.771 -23.158 -11.161 1.00 93.38 203 TRP A C 1
ATOM 1635 O O . TRP A 1 203 ? -4.705 -24.254 -10.606 1.00 93.38 203 TRP A O 1
ATOM 1645 N N . LEU A 1 204 ? -4.537 -22.012 -10.509 1.00 94.75 204 LEU A N 1
ATOM 1646 C CA . LEU A 1 204 ? -4.175 -21.964 -9.097 1.00 94.75 204 LEU A CA 1
ATOM 1647 C C . LEU A 1 204 ? -5.404 -22.135 -8.212 1.00 94.75 204 LEU A C 1
ATOM 1649 O O . LEU A 1 204 ? -5.352 -22.910 -7.261 1.00 94.75 204 LEU A O 1
ATOM 1653 N N . LEU A 1 205 ? -6.516 -21.477 -8.549 1.00 94.44 205 LEU A N 1
ATOM 1654 C CA . LEU A 1 205 ? -7.787 -21.654 -7.839 1.00 94.44 205 LEU A CA 1
ATOM 1655 C C . LEU A 1 205 ? -8.277 -23.107 -7.920 1.00 94.44 205 LEU A C 1
ATOM 1657 O O . LEU A 1 205 ? -8.890 -23.624 -6.986 1.00 94.44 205 LEU A O 1
ATOM 1661 N N . ASP A 1 206 ? -7.973 -23.786 -9.027 1.00 94.44 206 ASP A N 1
ATOM 1662 C CA . ASP A 1 206 ? -8.338 -25.179 -9.232 1.00 94.44 206 ASP A CA 1
ATOM 1663 C C . ASP A 1 206 ? -7.398 -26.201 -8.597 1.00 94.44 206 ASP A C 1
ATOM 1665 O O . ASP A 1 206 ? -7.774 -27.378 -8.501 1.00 94.44 206 ASP A O 1
ATOM 1669 N N . SER A 1 207 ? -6.231 -25.758 -8.126 1.00 95.94 207 SER A N 1
ATOM 1670 C CA . SER A 1 207 ? -5.224 -26.623 -7.522 1.00 95.94 207 SER A CA 1
ATOM 1671 C C . SER A 1 207 ? -5.727 -27.293 -6.230 1.00 95.94 207 SER A C 1
ATOM 1673 O O . SER A 1 207 ? -6.467 -26.681 -5.447 1.00 95.94 207 SER A O 1
ATOM 1675 N N . PRO A 1 208 ? -5.330 -28.552 -5.964 1.00 96.62 208 PRO A N 1
ATOM 1676 C CA . PRO A 1 208 ? -5.618 -29.218 -4.695 1.00 96.62 208 PRO A CA 1
ATOM 1677 C C . PRO A 1 208 ? -5.082 -28.451 -3.481 1.00 96.62 208 PRO A C 1
ATOM 1679 O O . PRO A 1 208 ? -5.731 -28.412 -2.437 1.00 96.62 208 PRO A O 1
ATOM 1682 N N . GLU A 1 209 ? -3.913 -27.825 -3.618 1.00 97.06 209 GLU A N 1
ATOM 1683 C CA . GLU A 1 209 ? -3.246 -27.061 -2.569 1.00 97.06 209 GLU A CA 1
ATOM 1684 C C . GLU A 1 209 ? -4.081 -25.849 -2.149 1.00 97.06 209 GLU A C 1
ATOM 1686 O O . GLU A 1 209 ? -4.300 -25.649 -0.952 1.00 97.06 209 GLU A O 1
ATOM 1691 N N . PHE A 1 210 ? -4.591 -25.079 -3.117 1.00 97.00 210 PHE A N 1
ATOM 1692 C CA . PHE A 1 210 ? -5.453 -23.927 -2.850 1.00 97.00 210 PHE A CA 1
ATOM 1693 C C . PHE A 1 210 ? -6.809 -24.347 -2.282 1.00 97.00 210 PHE A C 1
ATOM 1695 O O . PHE A 1 210 ? -7.258 -23.787 -1.283 1.00 97.00 210 PHE A O 1
ATOM 1702 N N . LYS A 1 211 ? -7.450 -25.361 -2.876 1.00 96.25 211 LYS A N 1
ATOM 1703 C CA . LYS A 1 211 ? -8.758 -25.855 -2.416 1.00 96.25 211 LYS A CA 1
ATOM 1704 C C . LYS A 1 211 ? -8.703 -26.362 -0.979 1.00 96.25 211 LYS A C 1
ATOM 1706 O O . LYS A 1 211 ? -9.603 -26.077 -0.189 1.00 96.25 211 LYS A O 1
ATOM 1711 N N . ASP A 1 212 ? -7.646 -27.075 -0.608 1.00 95.31 212 ASP A N 1
ATOM 1712 C CA . ASP A 1 212 ? -7.482 -27.503 0.777 1.00 95.31 212 ASP A CA 1
ATOM 1713 C C . ASP A 1 212 ? -7.145 -26.335 1.714 1.00 95.31 212 ASP A C 1
ATOM 1715 O O . ASP A 1 212 ? -7.722 -26.244 2.796 1.00 95.31 212 ASP A O 1
ATOM 1719 N N . TRP A 1 213 ? -6.292 -25.396 1.286 1.00 97.19 213 TRP A N 1
ATOM 1720 C CA . TRP A 1 213 ? -6.027 -24.180 2.057 1.00 97.19 213 TRP A CA 1
ATOM 1721 C C . TRP A 1 213 ? -7.302 -23.370 2.326 1.00 97.19 213 TRP A C 1
ATOM 1723 O O . TRP A 1 213 ? -7.458 -22.815 3.410 1.00 97.19 213 TRP A O 1
ATOM 1733 N N . MET A 1 214 ? -8.229 -23.325 1.370 1.00 94.50 214 MET A N 1
ATOM 1734 C CA . MET A 1 214 ? -9.495 -22.613 1.514 1.00 94.50 214 MET A CA 1
ATOM 1735 C C . MET A 1 214 ? -10.483 -23.341 2.439 1.00 94.50 214 MET A C 1
ATOM 1737 O O . MET A 1 214 ? -11.207 -22.700 3.199 1.00 94.50 214 MET A O 1
ATOM 1741 N N . THR A 1 215 ? -10.525 -24.675 2.395 1.00 91.56 215 THR A N 1
ATOM 1742 C CA . THR A 1 215 ? -11.542 -25.479 3.101 1.00 91.56 215 THR A CA 1
ATOM 1743 C C . THR A 1 215 ? -11.131 -25.905 4.511 1.00 91.56 215 THR A C 1
ATOM 1745 O O . THR A 1 215 ? -11.983 -26.003 5.397 1.00 91.56 215 THR A O 1
ATOM 1748 N N . THR A 1 216 ? -9.840 -26.125 4.753 1.00 92.94 216 THR A N 1
ATOM 1749 C CA . THR A 1 216 ? -9.311 -26.573 6.045 1.00 92.94 216 THR A CA 1
ATOM 1750 C C . THR A 1 216 ? -8.820 -25.377 6.858 1.00 92.94 216 THR A C 1
ATOM 1752 O O . THR A 1 216 ? -8.026 -24.576 6.376 1.00 92.94 216 THR A O 1
ATOM 1755 N N . ARG A 1 217 ? -9.242 -25.246 8.124 1.00 92.50 217 ARG A N 1
ATOM 1756 C CA . ARG A 1 217 ? -8.788 -24.150 9.002 1.00 92.50 217 ARG A CA 1
ATOM 1757 C C . ARG A 1 217 ? -7.318 -24.290 9.402 1.00 92.50 217 ARG A C 1
ATOM 1759 O O . ARG A 1 217 ? -6.796 -25.399 9.523 1.00 92.50 217 ARG A O 1
ATOM 1766 N N . GLY A 1 218 ? -6.672 -23.155 9.664 1.00 93.94 218 GLY A N 1
ATOM 1767 C CA . GLY A 1 218 ? -5.299 -23.103 10.170 1.00 93.94 218 GLY A CA 1
ATOM 1768 C C . GLY A 1 218 ? -4.244 -23.586 9.174 1.00 93.94 218 GLY A C 1
ATOM 1769 O O . GLY A 1 218 ? -3.172 -24.005 9.599 1.00 93.94 218 GLY A O 1
ATOM 1770 N N . GLN A 1 219 ? -4.544 -23.575 7.871 1.00 96.12 219 GLN A N 1
ATOM 1771 C CA . GLN A 1 219 ? -3.579 -23.948 6.837 1.00 96.12 219 GLN A CA 1
ATOM 1772 C C . GLN A 1 219 ? -2.748 -22.749 6.385 1.00 96.12 219 GLN A C 1
ATOM 1774 O O . GLN A 1 219 ? -3.221 -21.609 6.360 1.00 96.12 219 GLN A O 1
ATOM 1779 N N . THR A 1 220 ? -1.522 -23.041 5.957 1.00 97.19 220 THR A N 1
ATOM 1780 C CA . THR A 1 220 ? -0.620 -22.082 5.316 1.00 97.19 220 THR A CA 1
ATOM 1781 C C . THR A 1 220 ? -0.304 -22.550 3.905 1.00 97.19 220 THR A C 1
ATOM 1783 O O . THR A 1 220 ? 0.094 -23.703 3.722 1.00 97.19 220 THR A O 1
ATOM 1786 N N . LEU A 1 221 ? -0.460 -21.655 2.930 1.00 97.56 221 LEU A N 1
ATOM 1787 C CA . LEU A 1 221 ? -0.062 -21.869 1.543 1.00 97.56 221 LEU A CA 1
ATOM 1788 C C . LEU A 1 221 ? 0.952 -20.801 1.133 1.00 97.56 221 LEU A C 1
ATOM 1790 O O . LEU A 1 221 ? 0.640 -19.612 1.074 1.00 97.56 221 LEU A O 1
ATOM 1794 N N . PHE A 1 222 ? 2.175 -21.241 0.863 1.00 96.81 222 PHE A N 1
ATOM 1795 C CA . PHE A 1 222 ? 3.252 -20.385 0.396 1.00 96.81 222 PHE A CA 1
ATOM 1796 C C . PHE A 1 222 ? 3.448 -20.546 -1.110 1.00 96.81 222 PHE A C 1
ATOM 1798 O O . PHE A 1 222 ? 3.663 -21.642 -1.618 1.00 96.81 222 PHE A O 1
ATOM 1805 N N . CYS A 1 223 ? 3.402 -19.442 -1.837 1.00 95.62 223 CYS A N 1
ATOM 1806 C CA . CYS A 1 223 ? 3.471 -19.441 -3.286 1.00 95.62 223 CYS A CA 1
ATOM 1807 C C . CYS A 1 223 ? 4.716 -18.692 -3.771 1.00 95.62 223 CYS A C 1
ATOM 1809 O O . CYS A 1 223 ? 4.637 -17.500 -4.102 1.00 95.62 223 CYS A O 1
ATOM 1811 N N . PRO A 1 224 ? 5.887 -19.357 -3.800 1.00 92.19 224 PRO A N 1
ATOM 1812 C CA . PRO A 1 224 ? 7.082 -18.754 -4.354 1.00 92.19 224 PRO A CA 1
ATOM 1813 C C . PRO A 1 224 ? 6.969 -18.667 -5.876 1.00 92.19 224 PRO A C 1
ATOM 1815 O O . PRO A 1 224 ? 6.199 -19.386 -6.504 1.00 92.19 224 PRO A O 1
ATOM 1818 N N . GLY A 1 225 ? 7.759 -17.811 -6.506 1.00 86.88 225 GLY A N 1
ATOM 1819 C CA . GLY A 1 225 ? 7.834 -17.807 -7.962 1.00 86.88 225 GLY A CA 1
ATOM 1820 C C . GLY A 1 225 ? 8.864 -16.836 -8.495 1.00 86.88 225 GLY A C 1
ATOM 1821 O O . GLY A 1 225 ? 9.246 -15.867 -7.828 1.00 86.88 225 GLY A O 1
ATOM 1822 N N . MET A 1 226 ? 9.289 -17.063 -9.732 1.00 80.75 226 MET A N 1
ATOM 1823 C CA . MET A 1 226 ? 10.264 -16.197 -10.380 1.00 80.75 226 MET A CA 1
ATOM 1824 C C . MET A 1 226 ? 9.737 -14.752 -10.538 1.00 80.75 226 MET A C 1
ATOM 1826 O O . MET A 1 226 ? 8.520 -14.500 -10.535 1.00 80.75 226 MET A O 1
ATOM 1830 N N . PRO A 1 227 ? 10.634 -13.762 -10.631 1.00 79.38 227 PRO A N 1
ATOM 1831 C CA . PRO A 1 227 ? 10.285 -12.403 -11.037 1.00 79.38 227 PRO A CA 1
ATOM 1832 C C . PRO A 1 227 ? 9.418 -12.387 -12.301 1.00 79.38 227 PRO A C 1
ATOM 1834 O O . PRO A 1 227 ? 9.677 -13.143 -13.225 1.00 79.38 227 PRO A O 1
ATOM 1837 N N . GLY A 1 228 ? 8.374 -11.556 -12.352 1.00 78.62 228 GLY A N 1
ATOM 1838 C CA . GLY A 1 228 ? 7.544 -11.417 -13.554 1.00 78.62 228 GLY A CA 1
ATOM 1839 C C . GLY A 1 228 ? 6.595 -12.587 -13.851 1.00 78.62 228 GLY A C 1
ATOM 1840 O O . GLY A 1 228 ? 5.904 -12.534 -14.862 1.00 78.62 228 GLY A O 1
ATOM 1841 N N . ALA A 1 229 ? 6.505 -13.607 -12.986 1.00 86.88 229 ALA A N 1
ATOM 1842 C CA . ALA A 1 229 ? 5.591 -14.747 -13.150 1.00 86.88 229 ALA A CA 1
ATOM 1843 C C . ALA A 1 229 ? 4.094 -14.413 -12.981 1.00 86.88 229 ALA A C 1
ATOM 1845 O O . ALA A 1 229 ? 3.251 -15.233 -13.320 1.00 86.88 229 ALA A O 1
ATOM 1846 N N . GLY A 1 230 ? 3.760 -13.234 -12.442 1.00 87.50 230 GLY A N 1
ATOM 1847 C CA . GLY A 1 230 ? 2.370 -12.821 -12.200 1.00 87.50 230 GLY A CA 1
ATOM 1848 C C . GLY A 1 230 ? 1.854 -13.038 -10.772 1.00 87.50 230 GLY A C 1
ATOM 1849 O O . GLY A 1 230 ? 0.653 -12.952 -10.559 1.00 87.50 230 GLY A O 1
ATOM 1850 N N . LYS A 1 231 ? 2.731 -13.262 -9.781 1.00 91.38 231 LYS A N 1
ATOM 1851 C CA . LYS A 1 231 ? 2.362 -13.478 -8.361 1.00 91.38 231 LYS A CA 1
ATOM 1852 C C . LYS A 1 231 ? 1.347 -12.463 -7.820 1.00 91.38 231 LYS A C 1
ATOM 1854 O O . LYS A 1 231 ? 0.294 -12.853 -7.337 1.00 91.38 231 LYS A O 1
ATOM 1859 N N . THR A 1 232 ? 1.625 -11.174 -7.993 1.00 90.44 232 THR A N 1
ATOM 1860 C CA . THR A 1 232 ? 0.745 -10.084 -7.547 1.00 90.44 232 THR A CA 1
ATOM 1861 C C . THR A 1 232 ? -0.620 -10.090 -8.251 1.00 90.44 232 THR A C 1
ATOM 1863 O O . THR A 1 232 ? -1.630 -9.770 -7.632 1.00 90.44 232 THR A O 1
ATOM 1866 N N . MET A 1 233 ? -0.681 -10.507 -9.524 1.00 90.81 233 MET A N 1
ATOM 1867 C CA . MET A 1 233 ? -1.948 -10.663 -10.259 1.00 90.81 233 MET A CA 1
ATOM 1868 C C . MET A 1 233 ? -2.740 -11.875 -9.755 1.00 90.81 233 MET A C 1
ATOM 1870 O O . MET A 1 233 ? -3.954 -11.815 -9.612 1.00 90.81 233 MET A O 1
ATOM 1874 N N . ILE A 1 234 ? -2.056 -12.972 -9.428 1.00 93.81 234 ILE A N 1
ATOM 1875 C CA . ILE A 1 234 ? -2.683 -14.132 -8.789 1.00 93.81 234 ILE A CA 1
ATOM 1876 C C . ILE A 1 234 ? -3.261 -13.750 -7.422 1.00 93.81 234 ILE A C 1
ATOM 1878 O O . ILE A 1 234 ? -4.384 -14.135 -7.115 1.00 93.81 234 ILE A O 1
ATOM 1882 N N . VAL A 1 235 ? -2.542 -12.965 -6.613 1.00 96.06 235 VAL A N 1
ATOM 1883 C CA . VAL A 1 235 ? -3.056 -12.494 -5.317 1.00 96.06 235 VAL A CA 1
ATOM 1884 C C . VAL A 1 235 ? -4.327 -11.664 -5.485 1.00 96.06 235 VAL A C 1
ATOM 1886 O O . VAL A 1 235 ? -5.291 -11.900 -4.756 1.00 96.06 235 VAL A O 1
ATOM 1889 N N . SER A 1 236 ? -4.382 -10.755 -6.465 1.00 95.00 236 SER A N 1
ATOM 1890 C CA . SER A 1 236 ? -5.595 -9.962 -6.693 1.00 95.00 236 SER A CA 1
ATOM 1891 C C . SER A 1 236 ? -6.787 -10.831 -7.111 1.00 95.00 236 SER A C 1
ATOM 1893 O O . SER A 1 236 ? -7.904 -10.595 -6.641 1.00 95.00 236 SER A O 1
ATOM 1895 N N . ILE A 1 237 ? -6.552 -11.878 -7.914 1.00 95.12 237 ILE A N 1
ATOM 1896 C CA . ILE A 1 237 ? -7.555 -12.890 -8.285 1.00 95.12 237 ILE A CA 1
ATOM 1897 C C . ILE A 1 237 ? -8.027 -13.676 -7.054 1.00 95.12 237 ILE A C 1
ATOM 1899 O O . ILE A 1 237 ? -9.234 -13.845 -6.875 1.00 95.12 237 ILE A O 1
ATOM 1903 N N . ILE A 1 238 ? -7.110 -14.110 -6.180 1.00 96.25 238 ILE A N 1
ATOM 1904 C CA . ILE A 1 238 ? -7.439 -14.822 -4.934 1.00 96.25 238 ILE A CA 1
ATOM 1905 C C . ILE A 1 238 ? -8.306 -13.948 -4.029 1.00 96.25 238 ILE A C 1
ATOM 1907 O O . ILE A 1 238 ? -9.350 -14.402 -3.574 1.00 96.25 238 ILE A O 1
ATOM 1911 N N . ILE A 1 239 ? -7.913 -12.695 -3.783 1.00 95.62 239 ILE A N 1
ATOM 1912 C CA . ILE A 1 239 ? -8.674 -11.779 -2.920 1.00 95.62 239 ILE A CA 1
ATOM 1913 C C . ILE A 1 239 ? -10.083 -11.569 -3.482 1.00 95.62 239 ILE A C 1
ATOM 1915 O O . ILE A 1 239 ? -11.059 -11.646 -2.738 1.00 95.62 239 ILE A O 1
ATOM 1919 N N . ASN A 1 240 ? -10.214 -11.381 -4.798 1.00 94.56 240 ASN A N 1
ATOM 1920 C CA . ASN A 1 240 ? -11.523 -11.264 -5.434 1.00 94.56 240 ASN A CA 1
ATOM 1921 C C . ASN A 1 240 ? -12.358 -12.552 -5.295 1.00 94.56 240 ASN A C 1
ATOM 1923 O O . ASN A 1 240 ? -13.550 -12.489 -5.002 1.00 94.56 240 ASN A O 1
ATOM 1927 N N . HIS A 1 241 ? -11.737 -13.723 -5.455 1.00 94.38 241 HIS A N 1
ATOM 1928 C CA . HIS A 1 241 ? -12.396 -15.013 -5.249 1.00 94.38 241 HIS A CA 1
ATOM 1929 C C . HIS A 1 241 ? -12.894 -15.184 -3.803 1.00 94.38 241 HIS A C 1
ATOM 1931 O O . HIS A 1 241 ? -14.029 -15.609 -3.590 1.00 94.38 241 HIS A O 1
ATOM 1937 N N . LEU A 1 242 ? -12.087 -14.796 -2.811 1.00 94.00 242 LEU A N 1
ATOM 1938 C CA . LEU A 1 242 ? -12.466 -14.833 -1.396 1.00 94.00 242 LEU A CA 1
ATOM 1939 C C . LEU A 1 242 ? -13.624 -13.873 -1.086 1.00 94.00 242 LEU A C 1
ATOM 1941 O O . LEU A 1 242 ? -14.549 -14.254 -0.370 1.00 94.00 242 LEU A O 1
ATOM 1945 N N . ASN A 1 243 ? -13.613 -12.664 -1.654 1.00 91.75 243 ASN A N 1
ATOM 1946 C CA . ASN A 1 243 ? -14.707 -11.701 -1.488 1.00 91.75 243 ASN A CA 1
ATOM 1947 C C . ASN A 1 243 ? -16.029 -12.246 -2.054 1.00 91.75 243 ASN A C 1
ATOM 1949 O O . ASN A 1 243 ? -17.075 -12.111 -1.421 1.00 91.75 243 ASN A O 1
ATOM 1953 N N . ASN A 1 244 ? -15.991 -12.916 -3.211 1.00 91.12 244 ASN A N 1
ATOM 1954 C CA . ASN A 1 244 ? -17.172 -13.580 -3.772 1.00 91.12 244 ASN A CA 1
ATOM 1955 C C . ASN A 1 244 ? -17.663 -14.713 -2.857 1.00 91.12 244 ASN A C 1
ATOM 1957 O O . ASN A 1 244 ? -18.852 -14.795 -2.556 1.00 91.12 244 ASN A O 1
ATOM 1961 N N . PHE A 1 245 ? -16.745 -15.534 -2.341 1.00 88.88 245 PHE A N 1
ATOM 1962 C CA . PHE A 1 245 ? -17.071 -16.600 -1.391 1.00 88.88 245 PHE A CA 1
ATOM 1963 C C . PHE A 1 245 ? -17.742 -16.069 -0.112 1.00 88.88 245 PHE A C 1
ATOM 1965 O O . PHE A 1 245 ? -18.716 -16.647 0.369 1.00 88.88 245 PHE A O 1
ATOM 1972 N N . GLN A 1 246 ? -17.271 -14.940 0.425 1.00 86.44 246 GLN A N 1
ATOM 1973 C CA . GLN A 1 246 ? -17.881 -14.283 1.584 1.00 86.44 246 GLN A CA 1
ATOM 1974 C C . GLN A 1 246 ? -19.329 -13.841 1.306 1.00 86.44 246 GLN A C 1
ATOM 1976 O O . GLN A 1 246 ? -20.185 -13.984 2.180 1.00 86.44 246 GLN A O 1
ATOM 1981 N N . GLN A 1 247 ? -19.621 -13.329 0.105 1.00 83.94 247 GLN A N 1
ATOM 1982 C CA . GLN A 1 247 ? -20.975 -12.909 -0.285 1.00 83.94 247 GLN A CA 1
ATOM 1983 C C . GLN A 1 247 ? -21.938 -14.094 -0.437 1.00 83.94 247 GLN A C 1
ATOM 1985 O O . GLN A 1 247 ? -23.115 -13.977 -0.096 1.00 83.94 247 GLN A O 1
ATOM 1990 N N . GLU A 1 248 ? -21.449 -15.241 -0.909 1.00 83.12 248 GLU A N 1
ATOM 1991 C CA . GLU A 1 248 ? -22.248 -16.464 -1.052 1.00 83.12 248 GLU A CA 1
ATOM 1992 C C . GLU A 1 248 ? -22.512 -17.163 0.294 1.00 83.12 248 GLU A C 1
ATOM 1994 O O . GLU A 1 248 ? -23.546 -17.808 0.469 1.00 83.12 248 GLU A O 1
ATOM 1999 N N . ALA A 1 249 ? -21.610 -17.015 1.269 1.00 70.56 249 ALA A N 1
ATOM 2000 C CA . ALA A 1 249 ? -21.653 -17.718 2.553 1.00 70.56 249 ALA A CA 1
ATOM 2001 C C . ALA A 1 249 ? -22.604 -17.111 3.611 1.00 70.56 249 ALA A C 1
ATOM 2003 O O . ALA A 1 249 ? -22.622 -17.576 4.753 1.00 70.56 249 ALA A O 1
ATOM 2004 N N . VAL A 1 250 ? -23.412 -16.096 3.279 1.00 69.19 250 VAL A N 1
ATOM 2005 C CA . VAL A 1 250 ? -24.350 -15.443 4.219 1.00 69.19 250 VAL A CA 1
ATOM 2006 C C . VAL A 1 250 ? -25.341 -16.479 4.790 1.00 69.19 250 VAL A C 1
ATOM 2008 O O . VAL A 1 250 ? -26.040 -17.132 4.014 1.00 69.19 250 VAL A O 1
ATOM 2011 N N . PRO A 1 251 ? -25.446 -16.662 6.130 1.00 64.38 251 PRO A N 1
ATOM 2012 C CA . PRO A 1 251 ? -25.117 -15.710 7.204 1.00 64.38 251 PRO A CA 1
ATOM 2013 C C . PRO A 1 251 ? -23.748 -15.895 7.896 1.00 64.38 251 PRO A C 1
ATOM 2015 O O . PRO A 1 251 ? -23.480 -15.225 8.895 1.00 64.38 251 PRO A O 1
ATOM 2018 N N . VAL A 1 252 ? -22.888 -16.802 7.428 1.00 77.44 252 VAL A N 1
ATOM 2019 C CA . VAL A 1 252 ? -21.575 -17.078 8.032 1.00 77.44 252 VAL A CA 1
ATOM 2020 C C . VAL A 1 252 ? -20.605 -15.945 7.709 1.00 77.44 252 VAL A C 1
ATOM 2022 O O . VAL A 1 252 ? -20.300 -15.672 6.552 1.00 77.44 252 VAL A O 1
ATOM 2025 N N . LYS A 1 253 ? -20.081 -15.286 8.746 1.00 84.25 253 LYS A N 1
ATOM 2026 C CA . LYS A 1 253 ? -19.143 -14.180 8.566 1.00 84.25 253 LYS A CA 1
ATOM 2027 C C . LYS A 1 253 ? -17.717 -14.691 8.359 1.00 84.25 253 LYS A C 1
ATOM 2029 O O . LYS A 1 253 ? -17.096 -15.194 9.300 1.00 84.25 253 LYS A O 1
ATOM 2034 N N . VAL A 1 254 ? -17.208 -14.544 7.143 1.00 91.44 254 VAL A N 1
ATOM 2035 C CA . VAL A 1 254 ? -15.801 -14.772 6.777 1.00 91.44 254 VAL A CA 1
ATOM 2036 C C . VAL A 1 254 ? -15.064 -13.436 6.847 1.00 91.44 254 VAL A C 1
ATOM 2038 O O . VAL A 1 254 ? -15.632 -12.427 6.443 1.00 91.44 254 VAL A O 1
ATOM 2041 N N . GLY A 1 255 ? -13.855 -13.418 7.407 1.00 92.31 255 GLY A N 1
ATOM 2042 C CA . GLY A 1 255 ? -13.007 -12.229 7.494 1.00 92.31 255 GLY A CA 1
ATOM 2043 C C . GLY A 1 255 ? -11.854 -12.326 6.506 1.00 92.31 255 GLY A C 1
ATOM 2044 O O . GLY A 1 255 ? -11.170 -13.351 6.454 1.00 92.31 255 GLY A O 1
ATOM 2045 N N . ILE A 1 256 ? -11.631 -11.275 5.726 1.00 94.81 256 ILE A N 1
ATOM 2046 C CA . ILE A 1 256 ? -10.575 -11.237 4.711 1.00 94.81 256 ILE A CA 1
ATOM 2047 C C . ILE A 1 256 ? -9.677 -10.043 5.009 1.00 94.81 256 ILE A C 1
ATOM 2049 O O . ILE A 1 256 ? -10.148 -8.922 5.182 1.00 94.81 256 ILE A O 1
ATOM 2053 N N . ALA A 1 257 ? -8.373 -10.286 5.094 1.00 94.81 257 ALA A N 1
ATOM 2054 C CA . ALA A 1 257 ? -7.385 -9.235 5.265 1.00 94.81 257 ALA A CA 1
ATOM 2055 C C . ALA A 1 257 ? -6.172 -9.502 4.384 1.00 94.81 257 ALA A C 1
ATOM 2057 O O . ALA A 1 257 ? -5.702 -10.636 4.282 1.00 94.81 257 ALA A O 1
ATOM 2058 N N . TYR A 1 258 ? -5.649 -8.457 3.757 1.00 95.12 258 TYR A N 1
ATOM 2059 C CA . TYR A 1 258 ? -4.539 -8.595 2.830 1.00 95.12 258 TYR A CA 1
ATOM 2060 C C . TYR A 1 258 ? -3.548 -7.438 2.896 1.00 95.12 258 TYR A C 1
ATOM 2062 O O . TYR A 1 258 ? -3.894 -6.305 3.230 1.00 95.12 258 TYR A O 1
ATOM 2070 N N . LEU A 1 259 ? -2.294 -7.735 2.564 1.00 92.75 259 LEU A N 1
ATOM 2071 C CA . LEU A 1 259 ? -1.200 -6.776 2.497 1.00 92.75 259 LEU A CA 1
ATOM 2072 C C . LEU A 1 259 ? -0.455 -6.939 1.177 1.00 92.75 259 LEU A C 1
ATOM 2074 O O . LEU A 1 259 ? -0.160 -8.047 0.742 1.00 92.75 259 LEU A O 1
ATOM 2078 N N . TYR A 1 260 ? -0.096 -5.807 0.591 1.00 89.69 260 TYR A N 1
ATOM 2079 C CA . TYR A 1 260 ? 0.786 -5.723 -0.565 1.00 89.69 260 TYR A CA 1
ATOM 2080 C C . TYR A 1 260 ? 2.111 -5.096 -0.129 1.00 89.69 260 TYR A C 1
ATOM 2082 O O . TYR A 1 260 ? 2.190 -3.876 0.068 1.00 89.69 260 TYR A O 1
ATOM 2090 N N . CYS A 1 261 ? 3.139 -5.920 0.071 1.00 84.94 261 CYS A N 1
ATOM 2091 C CA . CYS A 1 261 ? 4.480 -5.437 0.391 1.00 84.94 261 CYS A CA 1
ATOM 2092 C C . CYS A 1 261 ? 5.084 -4.725 -0.829 1.00 84.94 261 CYS A C 1
ATOM 2094 O O . CYS A 1 261 ? 4.823 -5.093 -1.971 1.00 84.94 261 CYS A O 1
ATOM 2096 N N . ASN A 1 262 ? 5.834 -3.644 -0.592 1.00 77.38 262 ASN A N 1
ATOM 2097 C CA . ASN A 1 262 ? 6.381 -2.822 -1.669 1.00 77.38 262 ASN A CA 1
ATOM 2098 C C . ASN A 1 262 ? 7.689 -2.164 -1.223 1.00 77.38 262 ASN A C 1
ATOM 2100 O O . ASN A 1 262 ? 7.693 -1.262 -0.380 1.00 77.38 262 ASN A O 1
ATOM 2104 N N . PHE A 1 263 ? 8.794 -2.538 -1.870 1.00 68.56 263 PHE A N 1
ATOM 2105 C CA . PHE A 1 263 ? 10.138 -2.082 -1.505 1.00 68.56 263 PHE A CA 1
ATOM 2106 C C . PHE A 1 263 ? 10.334 -0.557 -1.575 1.00 68.56 263 PHE A C 1
ATOM 2108 O O . PHE A 1 263 ? 11.301 -0.040 -1.016 1.00 68.56 263 PHE A O 1
ATOM 2115 N N . ARG A 1 264 ? 9.455 0.177 -2.270 1.00 63.56 264 ARG A N 1
ATOM 2116 C CA . ARG A 1 264 ? 9.505 1.645 -2.372 1.00 63.56 264 ARG A CA 1
ATOM 2117 C C . ARG A 1 264 ? 8.880 2.350 -1.166 1.00 63.56 264 ARG A C 1
ATOM 2119 O O . ARG A 1 264 ? 9.174 3.521 -0.942 1.00 63.56 264 ARG A O 1
ATOM 2126 N N . ARG A 1 265 ? 8.066 1.645 -0.369 1.00 67.00 265 ARG A N 1
ATOM 2127 C CA . ARG A 1 265 ? 7.314 2.181 0.781 1.00 67.00 265 ARG A CA 1
ATOM 2128 C C . ARG A 1 265 ? 7.843 1.713 2.143 1.00 67.00 265 ARG A C 1
ATOM 2130 O O . ARG A 1 265 ? 7.115 1.755 3.128 1.00 67.00 265 ARG A O 1
ATOM 2137 N N . ARG A 1 266 ? 9.119 1.314 2.239 1.00 66.94 266 ARG A N 1
ATOM 2138 C CA . ARG A 1 266 ? 9.729 0.762 3.475 1.00 66.94 266 ARG A CA 1
ATOM 2139 C C . ARG A 1 266 ? 9.494 1.607 4.733 1.00 66.94 266 ARG A C 1
ATOM 2141 O O . ARG A 1 266 ? 9.246 1.061 5.795 1.00 66.94 266 ARG A O 1
ATOM 2148 N N . GLN A 1 267 ? 9.506 2.935 4.605 1.00 60.59 267 GLN A N 1
ATOM 2149 C CA . GLN A 1 267 ? 9.287 3.852 5.734 1.00 60.59 267 GLN A CA 1
ATOM 2150 C C . GLN A 1 267 ? 7.835 3.845 6.252 1.00 60.59 267 GLN A C 1
ATOM 2152 O O . GLN A 1 267 ? 7.598 4.079 7.435 1.00 60.59 267 GLN A O 1
ATOM 2157 N N . GLU A 1 268 ? 6.863 3.543 5.385 1.00 62.88 268 GLU A N 1
ATOM 2158 C CA . GLU A 1 268 ? 5.442 3.410 5.740 1.00 62.88 268 GLU A CA 1
ATOM 2159 C C . GLU A 1 268 ? 5.114 1.991 6.244 1.00 62.88 268 GLU A C 1
ATOM 2161 O O . GLU A 1 268 ? 4.218 1.808 7.073 1.00 62.88 268 GLU A O 1
ATOM 2166 N N . GLN A 1 269 ? 5.871 0.991 5.780 1.00 68.44 269 GLN A N 1
ATOM 2167 C CA . GLN A 1 269 ? 5.693 -0.436 6.053 1.00 68.44 269 GLN A CA 1
ATOM 2168 C C . GLN A 1 269 ? 6.496 -0.903 7.279 1.00 68.44 269 GLN A C 1
ATOM 2170 O O . GLN A 1 269 ? 7.286 -1.830 7.182 1.00 68.44 269 GLN A O 1
ATOM 2175 N N . LYS A 1 270 ? 6.283 -0.284 8.448 1.00 79.88 270 LYS A N 1
ATOM 2176 C CA . LYS A 1 270 ? 6.718 -0.873 9.732 1.00 79.88 270 LYS A CA 1
ATOM 2177 C C . LYS A 1 270 ? 5.770 -2.010 10.132 1.00 79.88 270 LYS A C 1
ATOM 2179 O O . LYS A 1 270 ? 4.566 -1.912 9.877 1.00 79.88 270 LYS A O 1
ATOM 2184 N N . SER A 1 271 ? 6.258 -3.036 10.829 1.00 82.31 271 SER A N 1
ATOM 2185 C CA . SER A 1 271 ? 5.459 -4.235 11.146 1.00 82.31 271 SER A CA 1
ATOM 2186 C C . SER A 1 271 ? 4.189 -3.912 11.936 1.00 82.31 271 SER A C 1
ATOM 2188 O O . SER A 1 271 ? 3.112 -4.428 11.638 1.00 82.31 271 SER A O 1
ATOM 2190 N N . THR A 1 272 ? 4.273 -2.961 12.869 1.00 86.62 272 THR A N 1
ATOM 2191 C CA . THR A 1 272 ? 3.118 -2.434 13.609 1.00 86.62 272 THR A CA 1
ATOM 2192 C C . THR A 1 272 ? 2.063 -1.814 12.690 1.00 86.62 272 THR A C 1
ATOM 2194 O O . THR A 1 272 ? 0.873 -2.068 12.869 1.00 86.62 272 THR A O 1
ATOM 2197 N N . ASN A 1 273 ? 2.470 -1.041 11.677 1.00 85.56 273 ASN A N 1
ATOM 2198 C CA . ASN A 1 273 ? 1.537 -0.427 10.728 1.00 85.56 273 ASN A CA 1
ATOM 2199 C C . ASN A 1 273 ? 0.852 -1.488 9.862 1.00 85.56 273 ASN A C 1
ATOM 2201 O O . ASN A 1 273 ? -0.334 -1.365 9.564 1.00 85.56 273 ASN A O 1
ATOM 2205 N N . LEU A 1 274 ? 1.565 -2.545 9.472 1.00 87.88 274 LEU A N 1
ATOM 2206 C CA . LEU A 1 274 ? 0.974 -3.654 8.723 1.00 87.88 274 LEU A CA 1
ATOM 2207 C C . LEU A 1 274 ? -0.068 -4.412 9.554 1.00 87.88 274 LEU A C 1
ATOM 2209 O O . LEU A 1 274 ? -1.167 -4.668 9.064 1.00 87.88 274 LEU A O 1
ATOM 2213 N N . LEU A 1 275 ? 0.218 -4.689 10.830 1.00 90.88 275 LEU A N 1
ATOM 2214 C CA . LEU A 1 275 ? -0.775 -5.277 11.734 1.00 90.88 275 LEU A CA 1
ATOM 2215 C C . LEU A 1 275 ? -1.989 -4.361 11.935 1.00 90.88 275 LEU A C 1
ATOM 2217 O O . LEU A 1 275 ? -3.119 -4.844 11.971 1.00 90.88 275 LEU A O 1
ATOM 2221 N N . MET A 1 276 ? -1.778 -3.046 12.023 1.00 89.62 276 MET A N 1
ATOM 2222 C CA . MET A 1 276 ? -2.868 -2.068 12.104 1.00 89.62 276 MET A CA 1
ATOM 2223 C C . MET A 1 276 ? -3.730 -2.061 10.835 1.00 89.62 276 MET A C 1
ATOM 2225 O O . MET A 1 276 ? -4.949 -1.954 10.935 1.00 89.62 276 MET A O 1
ATOM 2229 N N . ASN A 1 277 ? -3.132 -2.241 9.652 1.00 90.06 277 ASN A N 1
ATOM 2230 C CA . ASN A 1 277 ? -3.867 -2.384 8.391 1.00 90.06 277 ASN A CA 1
ATOM 2231 C C . ASN A 1 277 ? -4.701 -3.673 8.349 1.00 90.06 277 ASN A C 1
ATOM 2233 O O . ASN A 1 277 ? -5.865 -3.624 7.951 1.00 90.06 277 ASN A O 1
ATOM 2237 N N . LEU A 1 278 ? -4.145 -4.804 8.802 1.00 92.31 278 LEU A N 1
ATOM 2238 C CA . LEU A 1 278 ? -4.905 -6.053 8.944 1.00 92.31 278 LEU A CA 1
ATOM 2239 C C . LEU A 1 278 ? -6.086 -5.866 9.904 1.00 92.31 278 LEU A C 1
ATOM 2241 O O . LEU A 1 278 ? -7.209 -6.266 9.603 1.00 92.31 278 LEU A O 1
ATOM 2245 N N . LEU A 1 279 ? -5.840 -5.215 11.044 1.00 92.50 279 LEU A N 1
ATOM 2246 C CA . LEU A 1 279 ? -6.868 -4.930 12.037 1.00 92.50 279 LEU A CA 1
ATOM 2247 C C . LEU A 1 279 ? -7.963 -4.023 11.466 1.00 92.50 279 LEU A C 1
ATOM 2249 O O . LEU A 1 279 ? -9.139 -4.322 11.649 1.00 92.50 279 LEU A O 1
ATOM 2253 N N . LYS A 1 280 ? -7.600 -2.962 10.733 1.00 91.25 280 LYS A N 1
ATOM 2254 C CA . LYS A 1 280 ? -8.554 -2.066 10.064 1.00 91.25 280 LYS A CA 1
ATOM 2255 C C . LYS A 1 280 ? -9.489 -2.841 9.141 1.00 91.25 280 LYS A C 1
ATOM 2257 O O . LYS A 1 280 ? -10.700 -2.712 9.291 1.00 91.25 280 LYS A O 1
ATOM 2262 N N . GLN A 1 281 ? -8.940 -3.663 8.241 1.00 91.62 281 GLN A N 1
ATOM 2263 C CA . GLN A 1 281 ? -9.724 -4.444 7.275 1.00 91.62 281 GLN A CA 1
ATOM 2264 C C . GLN A 1 281 ? -10.706 -5.384 7.987 1.00 91.62 281 GLN A C 1
ATOM 2266 O O . GLN A 1 281 ? -11.907 -5.345 7.726 1.00 91.62 281 GLN A O 1
ATOM 2271 N N . LEU A 1 282 ? -10.226 -6.132 8.984 1.00 91.38 282 LEU A N 1
ATOM 2272 C CA . LEU A 1 282 ? -11.066 -7.046 9.761 1.00 91.38 282 LEU A CA 1
ATOM 2273 C C . LEU A 1 282 ? -12.093 -6.328 10.634 1.00 91.38 282 LEU A C 1
ATOM 2275 O O . LEU A 1 282 ? -13.113 -6.906 10.971 1.00 91.38 282 LEU A O 1
ATOM 2279 N N . VAL A 1 283 ? -11.859 -5.097 11.068 1.00 89.44 283 VAL A N 1
ATOM 2280 C CA . VAL A 1 283 ? -12.807 -4.375 11.927 1.00 89.44 283 VAL A CA 1
ATOM 2281 C C . VAL A 1 283 ? -13.834 -3.600 11.101 1.00 89.44 283 VAL A C 1
ATOM 2283 O O . VAL A 1 283 ? -14.987 -3.460 11.515 1.00 89.44 283 VAL A O 1
ATOM 2286 N N . GLN A 1 284 ? -13.451 -3.137 9.913 1.00 86.81 284 GLN A N 1
ATOM 2287 C CA . GLN A 1 284 ? -14.328 -2.426 8.990 1.00 86.81 284 GLN A CA 1
ATOM 2288 C C . GLN A 1 284 ? -15.513 -3.292 8.553 1.00 86.81 284 GLN A C 1
ATOM 2290 O O . GLN A 1 284 ? -16.630 -2.787 8.451 1.00 86.81 284 GLN A O 1
ATOM 2295 N N . GLU A 1 285 ? -15.311 -4.598 8.396 1.00 77.94 285 GLU A N 1
ATOM 2296 C CA . GLU A 1 285 ? -16.388 -5.533 8.067 1.00 77.94 285 GLU A CA 1
ATOM 2297 C C . GLU A 1 285 ? -17.296 -5.865 9.263 1.00 77.94 285 GLU A C 1
ATOM 2299 O O . GLU A 1 285 ? -18.401 -6.384 9.081 1.00 77.94 285 GLU A O 1
ATOM 2304 N N . LEU A 1 286 ? -16.891 -5.562 10.504 1.00 78.06 286 LEU A N 1
ATOM 2305 C CA . LEU A 1 286 ? -17.727 -5.748 11.695 1.00 78.06 286 LEU A CA 1
ATOM 2306 C C . LEU A 1 286 ? -18.819 -4.678 11.779 1.00 78.06 286 LEU A C 1
ATOM 2308 O O . LEU A 1 286 ? -18.537 -3.493 11.641 1.00 78.06 286 LEU A O 1
ATOM 2312 N N . GLY A 1 287 ? -20.063 -5.101 12.041 1.00 71.00 287 GLY A N 1
ATOM 2313 C CA . GLY A 1 287 ? -21.185 -4.177 12.242 1.00 71.00 287 GLY A CA 1
ATOM 2314 C C . GLY A 1 287 ? -21.108 -3.435 13.579 1.00 71.00 287 GLY A C 1
ATOM 2315 O O . GLY A 1 287 ? -21.478 -2.273 13.648 1.00 71.00 287 GLY A O 1
ATOM 2316 N N . LEU A 1 288 ? -20.565 -4.083 14.615 1.00 73.25 288 LEU A N 1
ATOM 2317 C CA . LEU A 1 288 ? -20.273 -3.481 15.916 1.00 73.25 288 LEU A CA 1
ATOM 2318 C C . LEU A 1 288 ? -18.776 -3.592 16.193 1.00 73.25 288 LEU A C 1
ATOM 2320 O O . LEU A 1 288 ? -18.182 -4.654 15.990 1.00 73.25 288 LEU A O 1
ATOM 2324 N N . LEU A 1 289 ? -18.172 -2.493 16.645 1.00 81.00 289 LEU A N 1
ATOM 2325 C CA . LEU A 1 289 ? -16.759 -2.470 17.000 1.00 81.00 289 LEU A CA 1
ATOM 2326 C C . LEU A 1 289 ? -16.526 -3.226 18.316 1.00 81.00 289 LEU A C 1
ATOM 2328 O O . LEU A 1 289 ? -17.219 -2.965 19.299 1.00 81.00 289 LEU A O 1
ATOM 2332 N N . PRO A 1 290 ? -15.533 -4.127 18.380 1.00 83.00 290 PRO A N 1
ATOM 2333 C CA . PRO A 1 290 ? -15.143 -4.748 19.639 1.00 83.00 290 PRO A CA 1
ATOM 2334 C C . PRO A 1 290 ? -14.668 -3.700 20.653 1.00 83.00 290 PRO A C 1
ATOM 2336 O O . PRO A 1 290 ? -13.936 -2.776 20.302 1.00 83.00 290 PRO A O 1
ATOM 2339 N N . GLU A 1 291 ? -15.014 -3.868 21.931 1.00 79.31 291 GLU A N 1
ATOM 2340 C CA . GLU A 1 291 ? -14.612 -2.928 22.991 1.00 79.31 291 GLU A CA 1
ATOM 2341 C C . GLU A 1 291 ? -13.084 -2.761 23.071 1.00 79.31 291 GLU A C 1
ATOM 2343 O O . GLU A 1 291 ? -12.583 -1.660 23.293 1.00 79.31 291 GLU A O 1
ATOM 2348 N N . SER A 1 292 ? -12.331 -3.832 22.791 1.00 83.56 292 SER A N 1
ATOM 2349 C CA . SER A 1 292 ? -10.865 -3.817 22.725 1.00 83.56 292 SER A CA 1
ATOM 2350 C C . SER A 1 292 ? -10.316 -2.829 21.691 1.00 83.56 292 SER A C 1
ATOM 2352 O O . SER A 1 292 ? -9.287 -2.201 21.934 1.00 83.56 292 SER A O 1
ATOM 2354 N N . VAL A 1 293 ? -11.017 -2.643 20.569 1.00 86.06 293 VAL A N 1
ATOM 2355 C CA . VAL A 1 293 ? -10.678 -1.662 19.530 1.00 86.06 293 VAL A CA 1
ATOM 2356 C C . VAL A 1 293 ? -10.952 -0.240 20.022 1.00 86.06 293 VAL A C 1
ATOM 2358 O O . VAL A 1 293 ? -10.095 0.633 19.884 1.00 86.06 293 VAL A O 1
ATOM 2361 N N . GLY A 1 294 ? -12.111 -0.014 20.648 1.00 84.00 294 GLY A N 1
ATOM 2362 C CA . GLY A 1 294 ? -12.455 1.286 21.228 1.00 84.00 294 GLY A CA 1
ATOM 2363 C C . GLY A 1 294 ? -11.505 1.701 22.356 1.00 84.00 294 GLY A C 1
ATOM 2364 O O . GLY A 1 294 ? -11.113 2.864 22.442 1.00 84.00 294 GLY A O 1
ATOM 2365 N N . LEU A 1 295 ? -11.082 0.752 23.197 1.00 82.88 295 LEU A N 1
ATOM 2366 C CA . LEU A 1 295 ? -10.097 0.987 24.253 1.00 82.88 295 LEU A CA 1
ATOM 2367 C C . LEU A 1 295 ? -8.723 1.333 23.671 1.00 82.88 295 LEU A C 1
ATOM 2369 O O . LEU A 1 295 ? -8.112 2.307 24.109 1.00 82.88 295 LEU A O 1
ATOM 2373 N N . LEU A 1 296 ? -8.266 0.578 22.665 1.00 87.12 296 LEU A N 1
ATOM 2374 C CA . LEU A 1 296 ? -6.999 0.846 21.987 1.00 87.12 296 LEU A CA 1
ATOM 2375 C C . LEU A 1 296 ? -6.983 2.265 21.397 1.00 87.12 296 LEU A C 1
ATOM 2377 O O . LEU A 1 296 ? -6.027 3.008 21.604 1.00 87.12 296 LEU A O 1
ATOM 2381 N N . TYR A 1 297 ? -8.071 2.677 20.742 1.00 86.94 297 TYR A N 1
ATOM 2382 C CA . TYR A 1 297 ? -8.227 4.045 20.249 1.00 86.94 297 TYR A CA 1
ATOM 2383 C C . TYR A 1 297 ? -8.141 5.075 21.386 1.00 86.94 297 TYR A C 1
ATOM 2385 O O . TYR A 1 297 ? -7.304 5.972 21.344 1.00 86.94 297 TYR A O 1
ATOM 2393 N N . LYS A 1 298 ? -8.939 4.919 22.451 1.00 83.88 298 LYS A N 1
ATOM 2394 C CA . LYS A 1 298 ? -8.986 5.866 23.584 1.00 83.88 298 LYS A CA 1
ATOM 2395 C C . LYS A 1 298 ? -7.643 6.054 24.298 1.00 83.88 298 LYS A C 1
ATOM 2397 O O . LYS A 1 298 ? -7.386 7.142 24.809 1.00 83.88 298 LYS A O 1
ATOM 2402 N N . ILE A 1 299 ? -6.803 5.020 24.355 1.00 84.62 299 ILE A N 1
ATOM 2403 C CA . ILE A 1 299 ? -5.469 5.096 24.973 1.00 84.62 299 ILE A CA 1
ATOM 2404 C C . ILE A 1 299 ? -4.533 5.988 24.146 1.00 84.62 299 ILE A C 1
ATOM 2406 O O . ILE A 1 299 ? -3.772 6.777 24.706 1.00 84.62 299 ILE A O 1
ATOM 2410 N N . HIS A 1 300 ? -4.610 5.893 22.820 1.00 85.19 300 HIS A N 1
ATOM 2411 C CA . HIS A 1 300 ? -3.625 6.478 21.911 1.00 85.19 300 HIS A CA 1
ATOM 2412 C C . HIS A 1 300 ? -4.087 7.760 21.200 1.00 85.19 300 HIS A C 1
ATOM 2414 O O . HIS A 1 300 ? -3.286 8.442 20.562 1.00 85.19 300 HIS A O 1
ATOM 2420 N N . THR A 1 301 ? -5.346 8.175 21.356 1.00 76.44 301 THR A N 1
ATOM 2421 C CA . THR A 1 301 ? -5.871 9.434 20.790 1.00 76.44 301 THR A CA 1
ATOM 2422 C C . THR A 1 301 ? -5.219 10.705 21.340 1.00 76.44 301 THR A C 1
ATOM 2424 O O . THR A 1 301 ? -5.404 11.774 20.767 1.00 76.44 301 THR A O 1
ATOM 2427 N N . LYS A 1 302 ? -4.412 10.609 22.406 1.00 70.81 302 LYS A N 1
ATOM 2428 C CA . LYS A 1 302 ? -3.685 11.733 23.028 1.00 70.81 302 LYS A CA 1
ATOM 2429 C C . LYS A 1 302 ? -2.258 11.941 22.493 1.00 70.81 302 LYS A C 1
ATOM 2431 O O . LYS A 1 302 ? -1.441 12.551 23.172 1.00 70.81 302 LYS A O 1
ATOM 2436 N N . GLY A 1 303 ? -1.954 11.435 21.297 1.00 65.25 303 GLY A N 1
ATOM 2437 C CA . GLY A 1 303 ? -0.681 11.692 20.609 1.00 65.25 303 GLY A CA 1
ATOM 2438 C C . GLY A 1 303 ? 0.352 10.564 20.682 1.00 65.25 303 GLY A C 1
ATOM 2439 O O . GLY A 1 303 ? 1.501 10.777 20.312 1.00 65.25 303 GLY A O 1
ATOM 2440 N N . THR A 1 304 ? -0.033 9.362 21.119 1.00 81.38 304 THR A N 1
ATOM 2441 C CA . THR A 1 304 ? 0.829 8.166 21.067 1.00 81.38 304 THR A CA 1
ATOM 2442 C C . THR A 1 304 ? 0.350 7.198 19.978 1.00 81.38 304 THR A C 1
ATOM 2444 O O . THR A 1 304 ? -0.745 7.340 19.435 1.00 81.38 304 THR A O 1
ATOM 2447 N N . ARG A 1 305 ? 1.175 6.212 19.605 1.00 82.38 305 ARG A N 1
ATOM 2448 C CA . ARG A 1 305 ? 0.808 5.152 18.647 1.00 82.38 305 ARG A CA 1
ATOM 2449 C C . ARG A 1 305 ? 0.793 3.786 19.341 1.00 82.38 305 ARG A C 1
ATOM 2451 O O . ARG A 1 305 ? 1.612 3.590 20.239 1.00 82.38 305 ARG A O 1
ATOM 2458 N N . PRO A 1 306 ? -0.088 2.855 18.927 1.00 87.81 306 PRO A N 1
ATOM 2459 C CA . PRO A 1 306 ? -0.094 1.493 19.447 1.00 87.81 306 PRO A CA 1
ATOM 2460 C C . PRO A 1 306 ? 1.232 0.788 19.219 1.00 87.81 306 PRO A C 1
ATOM 2462 O O . PRO A 1 306 ? 1.853 0.940 18.167 1.00 87.81 306 PRO A O 1
ATOM 2465 N N . THR A 1 307 ? 1.633 -0.024 20.186 1.00 90.50 307 THR A N 1
ATOM 2466 C CA . THR A 1 307 ? 2.767 -0.942 20.067 1.00 90.50 307 THR A CA 1
ATOM 2467 C C . THR A 1 307 ? 2.386 -2.196 19.280 1.00 90.50 307 THR A C 1
ATOM 2469 O O . THR A 1 307 ? 1.214 -2.566 19.174 1.00 90.50 307 THR A O 1
ATOM 2472 N N . PHE A 1 308 ? 3.387 -2.898 18.751 1.00 89.81 308 PHE A N 1
ATOM 2473 C CA . PHE A 1 308 ? 3.204 -4.158 18.026 1.00 89.81 308 PHE A CA 1
ATOM 2474 C C . PHE A 1 308 ? 2.419 -5.198 18.848 1.00 89.81 308 PHE A C 1
ATOM 2476 O O . PHE A 1 308 ? 1.515 -5.870 18.343 1.00 89.81 308 PHE A O 1
ATOM 2483 N N . GLU A 1 309 ? 2.725 -5.302 20.141 1.00 91.56 309 GLU A N 1
ATOM 2484 C CA . GLU A 1 309 ? 2.113 -6.235 21.085 1.00 91.56 309 GLU A CA 1
ATOM 2485 C C . GLU A 1 309 ? 0.657 -5.869 21.402 1.00 91.56 309 GLU A C 1
ATOM 2487 O O . GLU A 1 309 ? -0.186 -6.753 21.566 1.00 91.56 309 GLU A O 1
ATOM 2492 N N . GLU A 1 310 ? 0.333 -4.578 21.500 1.00 91.69 310 GLU A N 1
ATOM 2493 C CA . GLU A 1 310 ? -1.045 -4.111 21.689 1.00 91.69 310 GLU A CA 1
ATOM 2494 C C . GLU A 1 310 ? -1.927 -4.482 20.501 1.00 91.69 310 GLU A C 1
ATOM 2496 O O . GLU A 1 310 ? -2.978 -5.098 20.687 1.00 91.69 310 GLU A O 1
ATOM 2501 N N . VAL A 1 311 ? -1.467 -4.197 19.282 1.00 92.25 311 VAL A N 1
ATOM 2502 C CA . VAL A 1 311 ? -2.210 -4.522 18.057 1.00 92.25 311 VAL A CA 1
ATOM 2503 C C . VAL A 1 311 ? -2.367 -6.034 17.904 1.00 92.25 311 VAL A C 1
ATOM 2505 O O . VAL A 1 311 ? -3.462 -6.519 17.621 1.00 92.25 311 VAL A O 1
ATOM 2508 N N . SER A 1 312 ? -1.307 -6.796 18.184 1.00 92.56 312 SER A N 1
ATOM 2509 C CA . SER A 1 312 ? -1.334 -8.263 18.164 1.00 92.56 312 SER A CA 1
ATOM 2510 C C . SER A 1 312 ? -2.351 -8.847 19.149 1.00 92.56 312 SER A C 1
ATOM 2512 O O . SER A 1 312 ? -3.056 -9.800 18.814 1.00 92.56 312 SER A O 1
ATOM 2514 N N . ARG A 1 313 ? -2.467 -8.276 20.357 1.00 91.62 313 ARG A N 1
ATOM 2515 C CA . ARG A 1 313 ? -3.485 -8.683 21.342 1.00 91.62 313 ARG A CA 1
ATOM 2516 C C . ARG A 1 313 ? -4.898 -8.390 20.850 1.00 91.62 313 ARG A C 1
ATOM 2518 O O . ARG A 1 313 ? -5.770 -9.241 21.000 1.00 91.62 313 ARG A O 1
ATOM 2525 N N . VAL A 1 314 ? -5.128 -7.227 20.243 1.00 91.50 314 VAL A N 1
ATOM 2526 C CA . VAL A 1 314 ? -6.449 -6.890 19.694 1.00 91.50 314 VAL A CA 1
ATOM 2527 C C . VAL A 1 314 ? -6.804 -7.806 18.522 1.00 91.50 314 VAL A C 1
ATOM 2529 O O . VAL A 1 314 ? -7.914 -8.330 18.492 1.00 91.50 314 VAL A O 1
ATOM 2532 N N . LEU A 1 315 ? -5.865 -8.107 17.621 1.00 93.56 315 LEU A N 1
ATOM 2533 C CA . LEU A 1 315 ? -6.068 -9.091 16.551 1.00 93.56 315 LEU A CA 1
ATOM 2534 C C . LEU A 1 315 ? -6.467 -10.469 17.109 1.00 93.56 315 LEU A C 1
ATOM 2536 O O . LEU A 1 315 ? -7.441 -11.052 16.640 1.00 93.56 315 LEU A O 1
ATOM 2540 N N . GLN A 1 316 ? -5.806 -10.959 18.166 1.00 92.44 316 GLN A N 1
ATOM 2541 C CA . GLN A 1 316 ? -6.182 -12.227 18.821 1.00 92.44 316 GLN A CA 1
ATOM 2542 C C . GLN A 1 316 ? -7.630 -12.240 19.342 1.00 92.44 316 GLN A C 1
ATOM 2544 O O . GLN A 1 316 ? -8.225 -13.310 19.422 1.00 92.44 316 GLN A O 1
ATOM 2549 N N . ILE A 1 317 ? -8.198 -11.076 19.675 1.00 89.44 317 ILE A N 1
ATOM 2550 C CA . ILE A 1 317 ? -9.596 -10.926 20.108 1.00 89.44 317 ILE A CA 1
ATOM 2551 C C . ILE A 1 317 ? -10.545 -10.816 18.906 1.00 89.44 317 ILE A C 1
ATOM 2553 O O . ILE A 1 317 ? -11.652 -11.344 18.952 1.00 89.44 317 ILE A O 1
ATOM 2557 N N . VAL A 1 318 ? -10.126 -10.134 17.836 1.00 90.56 318 VAL A N 1
ATOM 2558 C CA . VAL A 1 318 ? -10.960 -9.860 16.654 1.00 90.56 318 VAL A CA 1
ATOM 2559 C C . VAL A 1 318 ? -11.117 -11.084 15.757 1.00 90.56 318 VAL A C 1
ATOM 2561 O O . VAL A 1 318 ? -12.219 -11.361 15.294 1.00 90.56 318 VAL A O 1
ATOM 2564 N N . LEU A 1 319 ? -10.038 -11.830 15.511 1.00 92.69 319 LEU A N 1
ATOM 2565 C CA . LEU A 1 319 ? -10.041 -12.971 14.589 1.00 92.69 319 LEU A CA 1
ATOM 2566 C C . LEU A 1 319 ? -11.106 -14.036 14.947 1.00 92.69 319 LEU A C 1
ATOM 2568 O O . LEU A 1 319 ? -11.834 -14.450 14.046 1.00 92.69 319 LEU A O 1
ATOM 2572 N N . PRO A 1 320 ? -11.286 -14.439 16.225 1.00 90.69 320 PRO A N 1
ATOM 2573 C CA . PRO A 1 320 ? -12.320 -15.403 16.624 1.00 90.69 320 PRO A CA 1
ATOM 2574 C C . PRO A 1 320 ? -13.773 -14.938 16.441 1.00 90.69 320 PRO A C 1
ATOM 2576 O O . PRO A 1 320 ? -14.681 -15.755 16.573 1.00 90.69 320 PRO A O 1
ATOM 2579 N N . LEU A 1 321 ? -14.020 -13.651 16.162 1.00 88.75 321 LEU A N 1
ATOM 2580 C CA . LEU A 1 321 ? -15.368 -13.144 15.859 1.00 88.75 321 LEU A CA 1
ATOM 2581 C C . LEU A 1 321 ? -15.856 -13.589 14.475 1.00 88.75 321 LEU A C 1
ATOM 2583 O O . LEU A 1 321 ? -17.048 -13.511 14.174 1.00 88.75 321 LEU A O 1
ATOM 2587 N N . TYR A 1 322 ? -14.932 -14.049 13.636 1.00 89.94 322 TYR A N 1
ATOM 2588 C CA . TYR A 1 322 ? -15.202 -14.607 12.328 1.00 89.94 322 TYR A CA 1
ATOM 2589 C C . TYR A 1 322 ? -15.297 -16.123 12.401 1.00 89.94 322 TYR A C 1
ATOM 2591 O O . TYR A 1 322 ? -14.612 -16.787 13.176 1.00 89.94 322 TYR A O 1
ATOM 2599 N N . SER A 1 323 ? -16.124 -16.695 11.531 1.00 89.88 323 SER A N 1
ATOM 2600 C CA . SER A 1 323 ? -16.146 -18.145 11.373 1.00 89.88 323 SER A CA 1
ATOM 2601 C C . SER A 1 323 ? -14.861 -18.628 10.715 1.00 89.88 323 SER A C 1
ATOM 2603 O O . SER A 1 323 ? -14.312 -19.632 11.134 1.00 89.88 323 SER A O 1
ATOM 2605 N N . GLN A 1 324 ? -14.336 -17.910 9.732 1.00 91.81 324 GLN A N 1
ATOM 2606 C CA . GLN A 1 324 ? -13.058 -18.228 9.105 1.00 91.81 324 GLN A CA 1
ATOM 2607 C C . GLN A 1 324 ? -12.360 -16.929 8.727 1.00 91.81 324 GLN A C 1
ATOM 2609 O O . GLN A 1 324 ? -13.032 -15.972 8.346 1.00 91.81 324 GLN A O 1
ATOM 2614 N N . VAL A 1 325 ? -11.034 -16.893 8.857 1.00 95.50 325 VAL A N 1
ATOM 2615 C CA . VAL A 1 325 ? -10.227 -15.717 8.520 1.00 95.50 325 VAL A CA 1
ATOM 2616 C C . VAL A 1 325 ? -9.162 -16.104 7.511 1.00 95.50 325 VAL A C 1
ATOM 2618 O O . VAL A 1 325 ? -8.440 -17.075 7.737 1.00 95.50 325 VAL A O 1
ATOM 2621 N N . PHE A 1 326 ? -9.042 -15.318 6.448 1.00 97.06 326 PHE A N 1
ATOM 2622 C CA . PHE A 1 326 ? -7.979 -15.421 5.456 1.00 97.06 326 PHE A CA 1
ATOM 2623 C C . PHE A 1 326 ? -7.067 -14.200 5.553 1.00 97.06 326 PHE A C 1
ATOM 2625 O O . PHE A 1 326 ? -7.526 -13.066 5.419 1.00 97.06 326 PHE A O 1
ATOM 2632 N N . ILE A 1 327 ? -5.777 -14.438 5.788 1.00 96.94 327 ILE A N 1
ATOM 2633 C CA . ILE A 1 327 ? -4.725 -13.419 5.760 1.00 96.94 327 ILE A CA 1
ATOM 2634 C C . ILE A 1 327 ? -3.865 -13.673 4.524 1.00 96.94 327 ILE A C 1
ATOM 2636 O O . ILE A 1 327 ? -3.283 -14.750 4.398 1.00 96.94 327 ILE A O 1
ATOM 2640 N N . VAL A 1 328 ? -3.781 -12.697 3.621 1.00 97.50 328 VAL A N 1
ATOM 2641 C CA . VAL A 1 328 ? -3.069 -12.813 2.337 1.00 97.50 328 VAL A CA 1
ATOM 2642 C C . VAL A 1 328 ? -1.953 -11.770 2.260 1.00 97.50 328 VAL A C 1
ATOM 2644 O O . VAL A 1 328 ? -2.221 -10.580 2.368 1.00 97.50 328 VAL A O 1
ATOM 2647 N N . ILE A 1 329 ? -0.698 -12.175 2.070 1.00 94.94 329 ILE A N 1
ATOM 2648 C CA . ILE A 1 329 ? 0.435 -11.237 1.973 1.00 94.94 329 ILE A CA 1
ATOM 2649 C C . ILE A 1 329 ? 1.174 -11.420 0.651 1.00 94.94 329 ILE A C 1
ATOM 2651 O O . ILE A 1 329 ? 1.799 -12.451 0.408 1.00 94.94 329 ILE A O 1
ATOM 2655 N N . ASP A 1 330 ? 1.125 -10.402 -0.202 1.00 94.19 330 ASP A N 1
ATOM 2656 C CA . ASP A 1 330 ? 1.864 -10.378 -1.461 1.00 94.19 330 ASP A CA 1
ATOM 2657 C C . ASP A 1 330 ? 3.290 -9.853 -1.276 1.00 94.19 330 ASP A C 1
ATOM 2659 O O . ASP A 1 330 ? 3.507 -8.861 -0.578 1.00 94.19 330 ASP A O 1
ATOM 2663 N N . ALA A 1 331 ? 4.232 -10.490 -1.972 1.00 88.19 331 ALA A N 1
ATOM 2664 C CA . ALA A 1 331 ? 5.619 -10.079 -2.146 1.00 88.19 331 ALA A CA 1
ATOM 2665 C C . ALA A 1 331 ? 6.378 -9.862 -0.826 1.00 88.19 331 ALA A C 1
ATOM 2667 O O . ALA A 1 331 ? 7.035 -8.839 -0.635 1.00 88.19 331 ALA A O 1
ATOM 2668 N N . MET A 1 332 ? 6.328 -10.834 0.093 1.00 88.06 332 MET A N 1
ATOM 2669 C CA . MET A 1 332 ? 7.012 -10.743 1.396 1.00 88.06 332 MET A CA 1
ATOM 2670 C C . MET A 1 332 ? 8.519 -10.474 1.294 1.00 88.06 332 MET A C 1
ATOM 2672 O O . MET A 1 332 ? 9.112 -9.931 2.225 1.00 88.06 332 MET A O 1
ATOM 2676 N N . ASP A 1 333 ? 9.159 -10.838 0.182 1.00 82.75 333 ASP A N 1
ATOM 2677 C CA . ASP A 1 333 ? 10.563 -10.519 -0.066 1.00 82.75 333 ASP A CA 1
ATOM 2678 C C . ASP A 1 333 ? 10.841 -9.021 -0.251 1.00 82.75 333 ASP A C 1
ATOM 2680 O O . ASP A 1 333 ? 11.968 -8.584 -0.031 1.00 82.75 333 ASP A O 1
ATOM 2684 N N . GLU A 1 334 ? 9.832 -8.231 -0.624 1.00 79.19 334 GLU A N 1
ATOM 2685 C CA . GLU A 1 334 ? 9.950 -6.781 -0.807 1.00 79.19 334 GLU A CA 1
ATOM 2686 C C . GLU A 1 334 ? 9.815 -5.992 0.499 1.00 79.19 334 GLU A C 1
ATOM 2688 O O . GLU A 1 334 ? 10.022 -4.775 0.513 1.00 79.19 334 GLU A O 1
ATOM 2693 N N . TYR A 1 335 ? 9.485 -6.681 1.592 1.00 75.75 335 TYR A N 1
ATOM 2694 C CA . TYR A 1 335 ? 9.456 -6.115 2.929 1.00 75.75 335 TYR A CA 1
ATOM 2695 C C . TYR A 1 335 ? 10.873 -5.890 3.473 1.00 75.75 335 TYR A C 1
ATOM 2697 O O . TYR A 1 335 ? 11.765 -6.716 3.265 1.00 75.75 335 TYR A O 1
ATOM 2705 N N . ASP A 1 336 ? 11.079 -4.771 4.172 1.00 67.75 336 ASP A N 1
ATOM 2706 C CA . ASP A 1 336 ? 12.392 -4.420 4.714 1.00 67.75 336 ASP A CA 1
ATOM 2707 C C . ASP A 1 336 ? 12.784 -5.374 5.845 1.00 67.75 336 ASP A C 1
ATOM 2709 O O . ASP A 1 336 ? 12.027 -5.573 6.792 1.00 67.75 336 ASP A O 1
ATOM 2713 N N . ASP A 1 337 ? 13.977 -5.961 5.755 1.00 66.81 337 ASP A N 1
ATOM 2714 C CA . ASP A 1 337 ? 14.483 -6.890 6.775 1.00 66.81 337 ASP A CA 1
ATOM 2715 C C . ASP A 1 337 ? 15.486 -6.236 7.735 1.00 66.81 337 ASP A C 1
ATOM 2717 O O . ASP A 1 337 ? 16.149 -6.900 8.534 1.00 66.81 337 ASP A O 1
ATOM 2721 N N . MET A 1 338 ? 15.628 -4.910 7.658 1.00 62.78 338 MET A N 1
ATOM 2722 C CA . MET A 1 338 ? 16.504 -4.153 8.546 1.00 62.78 338 MET A CA 1
ATOM 2723 C C . MET A 1 338 ? 16.038 -4.339 9.997 1.00 62.78 338 MET A C 1
ATOM 2725 O O . MET A 1 338 ? 14.947 -3.919 10.376 1.00 62.78 338 MET A O 1
ATOM 2729 N N . GLY A 1 339 ? 16.865 -5.001 10.811 1.00 64.75 339 GLY A N 1
ATOM 2730 C CA . GLY A 1 339 ? 16.568 -5.274 12.221 1.00 64.75 339 GLY A CA 1
ATOM 2731 C C . GLY A 1 339 ? 15.650 -6.475 12.489 1.00 64.75 339 GLY A C 1
ATOM 2732 O O . GLY A 1 339 ? 15.174 -6.613 13.614 1.00 64.75 339 GLY A O 1
ATOM 2733 N N . GLY A 1 340 ? 15.404 -7.348 11.503 1.00 75.38 340 GLY A N 1
ATOM 2734 C CA . GLY A 1 340 ? 14.626 -8.584 11.682 1.00 75.38 340 GLY A CA 1
ATOM 2735 C C . GLY A 1 340 ? 13.104 -8.387 11.764 1.00 75.38 340 GLY A C 1
ATOM 2736 O O . GLY A 1 340 ? 12.369 -9.229 12.291 1.00 75.38 340 GLY A O 1
ATOM 2737 N N . ASP A 1 341 ? 12.611 -7.242 11.283 1.00 81.12 341 ASP A N 1
ATOM 2738 C CA . ASP A 1 341 ? 11.197 -6.868 11.373 1.00 81.12 341 ASP A CA 1
ATOM 2739 C C . ASP A 1 341 ? 10.297 -7.788 10.525 1.00 81.12 341 ASP A C 1
ATOM 2741 O O . ASP A 1 341 ? 9.148 -8.057 10.889 1.00 81.12 341 ASP A O 1
ATOM 2745 N N . ARG A 1 342 ? 10.836 -8.349 9.431 1.00 85.19 342 ARG A N 1
ATOM 2746 C CA . ARG A 1 342 ? 10.132 -9.317 8.579 1.00 85.19 342 ARG A CA 1
ATOM 2747 C C . ARG A 1 342 ? 9.847 -10.612 9.324 1.00 85.19 342 ARG A C 1
ATOM 2749 O O . ARG A 1 342 ? 8.705 -11.072 9.336 1.00 85.19 342 ARG A O 1
ATOM 2756 N N . GLN A 1 343 ? 10.866 -11.194 9.961 1.00 84.88 343 GLN A N 1
ATOM 2757 C CA . GLN A 1 343 ? 10.705 -12.428 10.732 1.00 84.88 343 GLN A CA 1
ATOM 2758 C C . GLN A 1 343 ? 9.770 -12.186 11.915 1.00 84.88 343 GLN A C 1
ATOM 2760 O O . GLN A 1 343 ? 8.927 -13.032 12.206 1.00 84.88 343 GLN A O 1
ATOM 2765 N N . ARG A 1 344 ? 9.844 -11.009 12.555 1.00 87.31 344 ARG A N 1
ATOM 2766 C CA . ARG A 1 344 ? 8.910 -10.629 13.624 1.00 87.31 344 ARG A CA 1
ATOM 2767 C C . ARG A 1 344 ? 7.456 -10.643 13.146 1.00 87.31 344 ARG A C 1
ATOM 2769 O O . ARG A 1 344 ? 6.602 -11.205 13.835 1.00 87.31 344 ARG A O 1
ATOM 2776 N N . LEU A 1 345 ? 7.169 -10.065 11.978 1.00 88.81 345 LEU A N 1
ATOM 2777 C CA . LEU A 1 345 ? 5.828 -10.070 11.388 1.00 88.81 345 LEU A CA 1
ATOM 2778 C C . LEU A 1 345 ? 5.357 -11.493 11.054 1.00 88.81 345 LEU A C 1
ATOM 2780 O O . LEU A 1 345 ? 4.262 -11.879 11.463 1.00 88.81 345 LEU A O 1
ATOM 2784 N N . ILE A 1 346 ? 6.183 -12.279 10.355 1.00 89.62 346 ILE A N 1
ATOM 2785 C CA . ILE A 1 346 ? 5.864 -13.664 9.967 1.00 89.62 346 ILE A CA 1
ATOM 2786 C C . ILE A 1 346 ? 5.588 -14.520 11.209 1.00 89.62 346 ILE A C 1
ATOM 2788 O O . ILE A 1 346 ? 4.551 -15.180 11.295 1.00 89.62 346 ILE A O 1
ATOM 2792 N N . HIS A 1 347 ? 6.465 -14.450 12.213 1.00 90.44 347 HIS A N 1
ATOM 2793 C CA . HIS A 1 347 ? 6.295 -15.167 13.471 1.00 90.44 347 HIS A CA 1
ATOM 2794 C C . HIS A 1 347 ? 4.989 -14.769 14.168 1.00 90.44 347 HIS A C 1
ATOM 2796 O O . HIS A 1 347 ? 4.244 -15.630 14.635 1.00 90.44 347 HIS A O 1
ATOM 2802 N N . GLN A 1 348 ? 4.657 -13.476 14.195 1.00 92.88 348 GLN A N 1
ATOM 2803 C CA . GLN A 1 348 ? 3.408 -13.012 14.789 1.00 92.88 348 GLN A CA 1
ATOM 2804 C C . GLN A 1 348 ? 2.169 -13.508 14.033 1.00 92.88 348 GLN A C 1
ATOM 2806 O O . GLN A 1 348 ? 1.173 -13.841 14.675 1.00 92.88 348 GLN A O 1
ATOM 2811 N N . ILE A 1 349 ? 2.212 -13.595 12.703 1.00 93.00 349 ILE A N 1
ATOM 2812 C CA . ILE A 1 349 ? 1.116 -14.159 11.901 1.00 93.00 349 ILE A CA 1
ATOM 2813 C C . ILE A 1 349 ? 0.947 -15.651 12.195 1.00 93.00 349 ILE A C 1
ATOM 2815 O O . ILE A 1 349 ? -0.178 -16.101 12.411 1.00 93.00 349 ILE A O 1
ATOM 2819 N N . PHE A 1 350 ? 2.041 -16.409 12.292 1.00 93.81 350 PHE A N 1
ATOM 2820 C CA . PHE A 1 350 ? 1.971 -17.816 12.687 1.00 93.81 350 PHE A CA 1
ATOM 2821 C C . PHE A 1 350 ? 1.441 -17.996 14.113 1.00 93.81 350 PHE A C 1
ATOM 2823 O O . PHE A 1 350 ? 0.639 -18.894 14.363 1.00 93.81 350 PHE A O 1
ATOM 2830 N N . GLU A 1 351 ? 1.808 -17.123 15.051 1.00 93.19 351 GLU A N 1
ATOM 2831 C CA . GLU A 1 351 ? 1.232 -17.130 16.400 1.00 93.19 351 GLU A CA 1
ATOM 2832 C C . GLU A 1 351 ? -0.270 -16.803 16.397 1.00 93.19 351 GLU A C 1
ATOM 2834 O O . GLU A 1 351 ? -1.041 -17.429 17.131 1.00 93.19 351 GLU A O 1
ATOM 2839 N N . LEU A 1 352 ? -0.719 -15.872 15.546 1.00 92.25 352 LEU A N 1
ATOM 2840 C CA . LEU A 1 352 ? -2.147 -15.605 15.339 1.00 92.25 352 LEU A CA 1
ATOM 2841 C C . LEU A 1 352 ? -2.858 -16.838 14.777 1.00 92.25 352 LEU A C 1
ATOM 2843 O O . LEU A 1 352 ? -3.894 -17.235 15.311 1.00 92.25 352 LEU A O 1
ATOM 2847 N N . GLN A 1 353 ? -2.291 -17.482 13.757 1.00 94.44 353 GLN A N 1
ATOM 2848 C CA . GLN A 1 353 ? -2.828 -18.704 13.162 1.00 94.44 353 GLN A CA 1
ATOM 2849 C C . GLN A 1 353 ? -2.960 -19.829 14.194 1.00 94.44 353 GLN A C 1
ATOM 2851 O O . GLN A 1 353 ? -4.043 -20.398 14.320 1.00 94.44 353 GLN A O 1
ATOM 2856 N N . LYS A 1 354 ? -1.913 -20.117 14.980 1.00 92.69 354 LYS A N 1
ATOM 2857 C CA . LYS A 1 354 ? -1.947 -21.167 16.017 1.00 92.69 354 LYS A CA 1
ATOM 2858 C C . LYS A 1 354 ? -3.064 -20.948 17.038 1.00 92.69 354 LYS A C 1
ATOM 2860 O O . LYS A 1 354 ? -3.679 -21.910 17.487 1.00 92.69 354 LYS A O 1
ATOM 2865 N N . LYS A 1 355 ? -3.326 -19.692 17.412 1.00 90.19 355 LYS A N 1
ATOM 2866 C CA . LYS A 1 355 ? -4.332 -19.338 18.426 1.00 90.19 355 LYS A CA 1
ATOM 2867 C C . LYS A 1 355 ? -5.759 -19.267 17.891 1.00 90.19 355 LYS A C 1
ATOM 2869 O O . LYS A 1 355 ? -6.694 -19.486 18.653 1.00 90.19 355 LYS A O 1
ATOM 2874 N N . THR A 1 356 ? -5.934 -18.916 16.619 1.00 91.38 356 THR A N 1
ATOM 2875 C CA . THR A 1 356 ? -7.250 -18.544 16.063 1.00 91.38 356 THR A CA 1
ATOM 2876 C C . THR A 1 356 ? -7.729 -19.468 14.945 1.00 91.38 356 THR A C 1
ATOM 2878 O O . THR A 1 356 ? -8.912 -19.468 14.616 1.00 91.38 356 THR A O 1
ATOM 2881 N N . GLY A 1 357 ? -6.837 -20.271 14.363 1.00 93.44 357 GLY A N 1
ATOM 2882 C CA . GLY A 1 357 ? -7.133 -21.109 13.203 1.00 93.44 357 GLY A CA 1
ATOM 2883 C C . GLY A 1 357 ? -7.247 -20.335 11.886 1.00 93.44 357 GLY A C 1
ATOM 2884 O O . GLY A 1 357 ? -7.850 -20.853 10.947 1.00 93.44 357 GLY A O 1
ATOM 2885 N N . ALA A 1 358 ? -6.702 -19.116 11.802 1.00 95.75 358 ALA A N 1
ATOM 2886 C CA . ALA A 1 358 ? -6.678 -18.336 10.566 1.00 95.75 358 ALA A CA 1
ATOM 2887 C C . ALA A 1 358 ? -5.863 -19.025 9.456 1.00 95.75 358 ALA A C 1
ATOM 2889 O O . ALA A 1 358 ? -4.833 -19.656 9.701 1.00 95.75 358 ALA A O 1
ATOM 2890 N N . ASN A 1 359 ? -6.323 -18.882 8.221 1.00 97.25 359 ASN A N 1
ATOM 2891 C CA . ASN A 1 359 ? -5.647 -19.365 7.029 1.00 97.25 359 ASN A CA 1
ATOM 2892 C C . ASN A 1 359 ? -4.678 -18.299 6.522 1.00 97.25 359 ASN A C 1
ATOM 2894 O O . ASN A 1 359 ? -5.057 -17.138 6.371 1.00 97.25 359 ASN A O 1
ATOM 2898 N N . PHE A 1 360 ? -3.434 -18.692 6.255 1.00 97.12 360 PHE A N 1
ATOM 2899 C CA . PHE A 1 360 ? -2.386 -17.772 5.822 1.00 97.12 360 PHE A CA 1
ATOM 2900 C C . PHE A 1 360 ? -1.933 -18.094 4.399 1.00 97.12 360 PHE A C 1
ATOM 2902 O O . PHE A 1 360 ? -1.572 -19.231 4.105 1.00 97.12 360 PHE A O 1
ATOM 2909 N N . PHE A 1 361 ? -1.977 -17.109 3.511 1.00 97.75 361 PHE A N 1
ATOM 2910 C CA . PHE A 1 361 ? -1.442 -17.200 2.159 1.00 97.75 361 PHE A CA 1
ATOM 2911 C C . PHE A 1 361 ? -0.346 -16.168 1.995 1.00 97.75 361 PHE A C 1
ATOM 2913 O O . PHE A 1 361 ? -0.525 -15.013 2.390 1.00 97.75 361 PHE A O 1
ATOM 2920 N N . ALA A 1 362 ? 0.758 -16.549 1.364 1.00 96.00 362 ALA A N 1
ATOM 2921 C CA . ALA A 1 362 ? 1.781 -15.571 1.064 1.00 96.00 362 ALA A CA 1
ATOM 2922 C C . ALA A 1 362 ? 2.569 -15.866 -0.207 1.00 96.00 362 ALA A C 1
ATOM 2924 O O . ALA A 1 362 ? 2.803 -17.024 -0.547 1.00 96.00 362 ALA A O 1
ATOM 2925 N N . THR A 1 363 ? 3.014 -14.809 -0.887 1.00 94.75 363 THR A N 1
ATOM 2926 C CA . THR A 1 363 ? 3.887 -14.910 -2.062 1.00 94.75 363 THR A CA 1
ATOM 2927 C C . THR A 1 363 ? 5.268 -14.334 -1.780 1.00 94.75 363 THR A C 1
ATOM 2929 O O . THR A 1 363 ? 5.451 -13.458 -0.931 1.00 94.75 363 THR A O 1
ATOM 2932 N N . SER A 1 364 ? 6.263 -14.840 -2.504 1.00 90.38 364 SER A N 1
ATOM 2933 C CA . SER A 1 364 ? 7.633 -14.327 -2.471 1.00 90.38 364 SER A CA 1
ATOM 2934 C C . SER A 1 364 ? 8.365 -14.675 -3.764 1.00 90.38 364 SER A C 1
ATOM 2936 O O . SER A 1 364 ? 7.967 -15.570 -4.516 1.00 90.38 364 SER A O 1
ATOM 2938 N N . ARG A 1 365 ? 9.469 -13.987 -4.047 1.00 83.56 365 ARG A N 1
ATOM 2939 C CA . ARG A 1 365 ? 10.521 -14.534 -4.916 1.00 83.56 365 ARG A CA 1
ATOM 2940 C C . ARG A 1 365 ? 11.157 -15.782 -4.296 1.00 83.56 365 ARG A C 1
ATOM 2942 O O . ARG A 1 365 ? 11.065 -16.000 -3.088 1.00 83.56 365 ARG A O 1
ATOM 2949 N N . LEU A 1 366 ? 11.824 -16.567 -5.141 1.00 75.31 366 LEU A N 1
ATOM 2950 C CA . LEU A 1 366 ? 12.652 -17.712 -4.746 1.00 75.31 366 LEU A CA 1
ATOM 2951 C C . LEU A 1 366 ? 13.932 -17.214 -4.044 1.00 75.31 366 LEU A C 1
ATOM 2953 O O . LEU A 1 366 ? 14.998 -17.133 -4.655 1.00 75.31 366 LEU A O 1
ATOM 2957 N N . ILE A 1 367 ? 13.802 -16.764 -2.792 1.00 72.69 367 ILE A N 1
ATOM 2958 C CA . ILE A 1 367 ? 14.895 -16.241 -1.962 1.00 72.69 367 ILE A CA 1
ATOM 2959 C C . ILE A 1 367 ? 14.982 -17.091 -0.700 1.00 72.69 367 ILE A C 1
ATOM 2961 O O . ILE A 1 367 ? 14.016 -17.177 0.061 1.00 72.69 367 ILE A O 1
ATOM 2965 N N . GLY A 1 368 ? 16.163 -17.665 -0.453 1.00 72.25 368 GLY A N 1
ATOM 2966 C CA . GLY A 1 368 ? 16.362 -18.657 0.606 1.00 72.25 368 GLY A CA 1
ATOM 2967 C C . GLY A 1 368 ? 15.965 -18.178 2.005 1.00 72.25 368 GLY A C 1
ATOM 2968 O O . GLY A 1 368 ? 15.455 -18.965 2.792 1.00 72.25 368 GLY A O 1
ATOM 2969 N N . ASP A 1 369 ? 16.137 -16.893 2.322 1.00 75.44 369 ASP A N 1
ATOM 2970 C CA . ASP A 1 369 ? 15.803 -16.366 3.649 1.00 75.44 369 ASP A CA 1
ATOM 2971 C C . ASP A 1 369 ? 14.302 -16.420 3.949 1.00 75.44 369 ASP A C 1
ATOM 2973 O O . ASP A 1 369 ? 13.929 -16.820 5.047 1.00 75.44 369 ASP A O 1
ATOM 2977 N N . VAL A 1 370 ? 13.451 -16.083 2.973 1.00 81.38 370 VAL A N 1
ATOM 2978 C CA . VAL A 1 370 ? 11.990 -16.155 3.133 1.00 81.38 370 VAL A CA 1
ATOM 2979 C C . VAL A 1 370 ? 11.535 -17.608 3.085 1.00 81.38 370 VAL A C 1
ATOM 2981 O O . VAL A 1 370 ? 10.753 -18.027 3.928 1.00 81.38 370 VAL A O 1
ATOM 2984 N N . GLU A 1 371 ? 12.063 -18.407 2.154 1.00 82.88 371 GLU A N 1
ATOM 2985 C CA . GLU A 1 371 ? 11.704 -19.826 2.019 1.00 82.88 371 GLU A CA 1
ATOM 2986 C C . GLU A 1 371 ? 11.965 -20.633 3.295 1.00 82.88 371 GLU A C 1
ATOM 2988 O O . GLU A 1 371 ? 11.186 -21.531 3.621 1.00 82.88 371 GLU A O 1
ATOM 2993 N N . ARG A 1 372 ? 13.021 -20.292 4.048 1.00 86.38 372 ARG A N 1
ATOM 2994 C CA . ARG A 1 372 ? 13.343 -20.946 5.325 1.00 86.38 372 ARG A CA 1
ATOM 2995 C C . ARG A 1 372 ? 12.226 -20.830 6.362 1.00 86.38 372 ARG A C 1
ATOM 2997 O O . ARG A 1 372 ? 12.013 -21.786 7.102 1.00 86.38 372 ARG A O 1
ATOM 3004 N N . GLU A 1 373 ? 11.486 -19.724 6.376 1.00 87.25 373 GLU A N 1
ATOM 3005 C CA . GLU A 1 373 ? 10.353 -19.516 7.292 1.00 87.25 373 GLU A CA 1
ATOM 3006 C C . GLU A 1 373 ? 9.141 -20.399 6.944 1.00 87.25 373 GLU A C 1
ATOM 3008 O O . GLU A 1 373 ? 8.281 -20.648 7.789 1.00 87.25 373 GLU A O 1
ATOM 3013 N N . PHE A 1 374 ? 9.078 -20.904 5.705 1.00 89.88 374 PHE A N 1
ATOM 3014 C CA . PHE A 1 374 ? 7.973 -21.721 5.197 1.00 89.88 374 PHE A CA 1
ATOM 3015 C C . PHE A 1 374 ? 8.312 -23.214 5.077 1.00 89.88 374 PHE A C 1
ATOM 3017 O O . PHE A 1 374 ? 7.513 -23.992 4.549 1.00 89.88 374 PHE A O 1
ATOM 3024 N N . ILE A 1 375 ? 9.463 -23.650 5.601 1.00 87.75 375 ILE A N 1
ATOM 3025 C CA . ILE A 1 375 ? 9.827 -25.071 5.636 1.00 87.75 375 ILE A CA 1
ATOM 3026 C C . ILE A 1 375 ? 8.773 -25.853 6.433 1.00 87.75 375 ILE A C 1
ATOM 3028 O O . ILE A 1 375 ? 8.483 -25.549 7.587 1.00 87.75 375 ILE A O 1
ATOM 3032 N N . GLY A 1 376 ? 8.220 -26.900 5.814 1.00 86.69 376 GLY A N 1
ATOM 3033 C CA . GLY A 1 376 ? 7.202 -27.763 6.422 1.00 86.69 376 GLY A CA 1
ATOM 3034 C C . GLY A 1 376 ? 5.755 -27.324 6.179 1.00 86.69 376 GLY A C 1
ATOM 3035 O O . GLY A 1 376 ? 4.843 -28.073 6.527 1.00 86.69 376 GLY A O 1
ATOM 3036 N N . TYR A 1 377 ? 5.531 -26.172 5.543 1.00 91.94 377 TYR A N 1
ATOM 3037 C CA . TYR A 1 377 ? 4.213 -25.757 5.060 1.00 91.94 377 TYR A CA 1
ATOM 3038 C C . TYR A 1 377 ? 4.020 -26.124 3.586 1.00 91.94 377 TYR A C 1
ATOM 3040 O O . TYR A 1 377 ? 4.964 -26.491 2.883 1.00 91.94 377 TYR A O 1
ATOM 3048 N N . ARG A 1 378 ? 2.775 -26.042 3.106 1.00 93.56 378 ARG A N 1
ATOM 3049 C CA . ARG A 1 378 ? 2.465 -26.339 1.705 1.00 93.56 378 ARG A CA 1
ATOM 3050 C C . ARG A 1 378 ? 2.988 -25.242 0.803 1.00 93.56 378 ARG A C 1
ATOM 3052 O O . ARG A 1 378 ? 2.846 -24.059 1.117 1.00 93.56 378 ARG A O 1
ATOM 3059 N N . ASN A 1 379 ? 3.534 -25.650 -0.333 1.00 92.81 379 ASN A N 1
ATOM 3060 C CA . ASN A 1 379 ? 4.052 -24.747 -1.336 1.00 92.81 379 ASN A CA 1
ATOM 3061 C C . ASN A 1 379 ? 3.458 -25.023 -2.719 1.00 92.81 379 ASN A C 1
ATOM 3063 O O . ASN A 1 379 ? 3.252 -26.169 -3.106 1.00 92.81 379 ASN A O 1
ATOM 3067 N N . LEU A 1 380 ? 3.181 -23.955 -3.463 1.00 94.38 380 LEU A N 1
ATOM 3068 C CA . LEU A 1 380 ? 2.744 -24.032 -4.855 1.00 94.38 380 LEU A CA 1
ATOM 3069 C C . LEU A 1 380 ? 3.457 -22.947 -5.658 1.00 94.38 380 LEU A C 1
ATOM 3071 O O . LEU A 1 380 ? 3.163 -21.763 -5.503 1.00 94.38 380 LEU A O 1
ATOM 3075 N N . GLU A 1 381 ? 4.417 -23.343 -6.494 1.00 93.25 381 GLU A N 1
ATOM 3076 C CA . GLU A 1 381 ? 5.195 -22.387 -7.282 1.00 93.25 381 GLU A CA 1
ATOM 3077 C C . GLU A 1 381 ? 4.309 -21.682 -8.322 1.00 93.25 381 GLU A C 1
ATOM 3079 O O . GLU A 1 381 ? 3.682 -22.323 -9.166 1.00 93.25 381 GLU A O 1
ATOM 3084 N N . ILE A 1 382 ? 4.288 -20.349 -8.295 1.00 92.19 382 ILE A N 1
ATOM 3085 C CA . ILE A 1 382 ? 3.604 -19.533 -9.295 1.00 92.19 382 ILE A CA 1
ATOM 3086 C C . ILE A 1 382 ? 4.502 -19.373 -10.516 1.00 92.19 382 ILE A C 1
ATOM 3088 O O . ILE A 1 382 ? 5.563 -18.742 -10.464 1.00 92.19 382 ILE A O 1
ATOM 3092 N N . ARG A 1 383 ? 4.010 -19.893 -11.641 1.00 90.38 383 ARG A N 1
ATOM 3093 C CA . ARG A 1 383 ? 4.567 -19.710 -12.981 1.00 90.38 383 ARG A CA 1
ATOM 3094 C C . ARG A 1 383 ? 3.464 -19.281 -13.934 1.00 90.38 383 ARG A C 1
ATOM 3096 O O . ARG A 1 383 ? 2.311 -19.663 -13.755 1.00 90.38 383 ARG A O 1
ATOM 3103 N N . ALA A 1 384 ? 3.827 -18.519 -14.960 1.00 87.12 384 ALA A N 1
ATOM 3104 C CA . ALA A 1 384 ? 2.907 -18.207 -16.043 1.00 87.12 384 ALA A CA 1
ATOM 3105 C C . ALA A 1 384 ? 2.478 -19.508 -16.729 1.00 87.12 384 ALA A C 1
ATOM 3107 O O . ALA A 1 384 ? 3.325 -20.213 -17.284 1.00 87.12 384 ALA A O 1
ATOM 3108 N N . SER A 1 385 ? 1.188 -19.836 -16.661 1.00 88.38 385 SER A N 1
ATOM 3109 C CA . SER A 1 385 ? 0.680 -21.030 -17.319 1.00 88.38 385 SER A CA 1
ATOM 3110 C C . SER A 1 385 ? 0.558 -20.796 -18.823 1.00 88.38 385 SER A C 1
ATOM 3112 O O . SER A 1 385 ? 0.269 -19.693 -19.290 1.00 88.38 385 SER A O 1
ATOM 3114 N N . ASP A 1 386 ? 0.741 -21.868 -19.584 1.00 88.56 386 ASP A N 1
ATOM 3115 C CA . ASP A 1 386 ? 0.530 -21.893 -21.029 1.00 88.56 386 ASP A CA 1
ATOM 3116 C C . ASP A 1 386 ? -0.838 -21.335 -21.440 1.00 88.56 386 ASP A C 1
ATOM 3118 O O . ASP A 1 386 ? -0.953 -20.661 -22.463 1.00 88.56 386 ASP A O 1
ATOM 3122 N N . HIS A 1 387 ? -1.864 -21.632 -20.638 1.00 89.94 387 HIS A N 1
ATOM 3123 C CA . HIS A 1 387 ? -3.225 -21.165 -20.856 1.00 89.94 387 HIS A CA 1
ATOM 3124 C C . HIS A 1 387 ? -3.352 -19.660 -20.595 1.00 89.94 387 HIS A C 1
ATOM 3126 O O . HIS A 1 387 ? -3.860 -18.951 -21.457 1.00 89.94 387 HIS A O 1
ATOM 3132 N N . ASP A 1 388 ? -2.816 -19.156 -19.476 1.00 90.75 388 ASP A N 1
ATOM 3133 C CA . ASP A 1 388 ? -2.873 -17.723 -19.151 1.00 90.75 388 ASP A CA 1
ATOM 3134 C C . ASP A 1 388 ? -2.139 -16.874 -20.194 1.00 90.75 388 ASP A C 1
ATOM 3136 O O . ASP A 1 388 ? -2.609 -15.801 -20.572 1.00 90.75 388 ASP A O 1
ATOM 3140 N N . ILE A 1 389 ? -0.980 -17.350 -20.671 1.00 90.75 389 ILE A N 1
ATOM 3141 C CA . ILE A 1 389 ? -0.228 -16.683 -21.741 1.00 90.75 389 ILE A CA 1
ATOM 3142 C C . ILE A 1 389 ? -1.073 -16.647 -23.013 1.00 90.75 389 ILE A C 1
ATOM 3144 O O . ILE A 1 389 ? -1.132 -15.616 -23.675 1.00 90.75 389 ILE A O 1
ATOM 3148 N N . GLN A 1 390 ? -1.736 -17.750 -23.361 1.00 90.88 390 GLN A N 1
ATOM 3149 C CA . GLN A 1 390 ? -2.561 -17.809 -24.560 1.00 90.88 390 GLN A CA 1
ATOM 3150 C C . GLN A 1 390 ? -3.765 -16.857 -24.484 1.00 90.88 390 GLN A C 1
ATOM 3152 O O . GLN A 1 390 ? -3.935 -16.060 -25.403 1.00 90.88 390 GLN A O 1
ATOM 3157 N N . GLU A 1 391 ? -4.521 -16.863 -23.383 1.00 91.12 391 GLU A N 1
ATOM 3158 C CA . GLU A 1 391 ? -5.638 -15.928 -23.155 1.00 91.12 391 GLU A CA 1
ATOM 3159 C C . GLU A 1 391 ? -5.180 -14.465 -23.221 1.00 91.12 391 GLU A C 1
ATOM 3161 O O . GLU A 1 391 ? -5.830 -13.611 -23.830 1.00 91.12 391 GLU A O 1
ATOM 3166 N N . TYR A 1 392 ? -4.010 -14.170 -22.648 1.00 90.19 392 TYR A N 1
ATOM 3167 C CA . TYR A 1 392 ? -3.408 -12.846 -22.743 1.00 90.19 392 TYR A CA 1
ATOM 3168 C C . TYR A 1 392 ? -3.086 -12.459 -24.191 1.00 90.19 392 TYR A C 1
ATOM 3170 O O . TYR A 1 392 ? -3.461 -11.371 -24.631 1.00 90.19 392 TYR A O 1
ATOM 3178 N N . LEU A 1 393 ? -2.419 -13.336 -24.946 1.00 91.31 393 LEU A N 1
ATOM 3179 C CA . LEU A 1 393 ? -2.065 -13.077 -26.342 1.00 91.31 393 LEU A CA 1
ATOM 3180 C C . LEU A 1 393 ? -3.315 -12.900 -27.211 1.00 91.31 393 LEU A C 1
ATOM 3182 O O . LEU A 1 393 ? -3.361 -11.975 -28.019 1.00 91.31 393 LEU A O 1
ATOM 3186 N N . ASP A 1 394 ? -4.344 -13.724 -27.021 1.00 89.25 394 ASP A N 1
ATOM 3187 C CA . ASP A 1 394 ? -5.594 -13.638 -27.779 1.00 89.25 394 ASP A CA 1
ATOM 3188 C C . ASP A 1 394 ? -6.338 -12.324 -27.520 1.00 89.25 394 ASP A C 1
ATOM 3190 O O . ASP A 1 394 ? -6.792 -11.677 -28.469 1.00 89.25 394 ASP A O 1
ATOM 3194 N N . GLY A 1 395 ? -6.365 -11.866 -26.267 1.00 88.06 395 GLY A N 1
ATOM 3195 C CA . GLY A 1 395 ? -6.936 -10.569 -25.904 1.00 88.06 395 GLY A CA 1
ATOM 3196 C C . GLY A 1 395 ? -6.194 -9.362 -26.491 1.00 88.06 395 GLY A C 1
ATOM 3197 O O . GLY A 1 395 ? -6.792 -8.298 -26.622 1.00 88.06 395 GLY A O 1
ATOM 3198 N N . HIS A 1 396 ? -4.919 -9.508 -26.872 1.00 88.56 396 HIS A N 1
ATOM 3199 C CA . HIS A 1 396 ? -4.062 -8.381 -27.270 1.00 88.56 396 HIS A CA 1
ATOM 3200 C C . HIS A 1 396 ? -3.614 -8.409 -28.741 1.00 88.56 396 HIS A C 1
ATOM 3202 O O . HIS A 1 396 ? -3.239 -7.369 -29.283 1.00 88.56 396 HIS A O 1
ATOM 3208 N N . ILE A 1 397 ? -3.721 -9.543 -29.445 1.00 89.62 397 ILE A N 1
ATOM 3209 C CA . ILE A 1 397 ? -3.457 -9.634 -30.896 1.00 89.62 397 ILE A CA 1
ATOM 3210 C C . ILE A 1 397 ? -4.343 -8.663 -31.694 1.00 89.62 397 ILE A C 1
ATOM 3212 O O . ILE A 1 397 ? -3.927 -8.156 -32.737 1.00 89.62 397 ILE A O 1
ATOM 3216 N N . VAL A 1 398 ? -5.539 -8.352 -31.191 1.00 86.62 398 VAL A N 1
ATOM 3217 C CA . VAL A 1 398 ? -6.467 -7.376 -31.788 1.00 86.62 398 VAL A CA 1
ATOM 3218 C C . VAL A 1 398 ? -5.913 -5.946 -31.836 1.00 86.62 398 VAL A C 1
ATOM 3220 O O . VAL A 1 398 ? -6.420 -5.128 -32.600 1.00 86.62 398 VAL A O 1
ATOM 3223 N N . HIS A 1 399 ? -4.870 -5.641 -31.062 1.00 85.25 399 HIS A N 1
ATOM 3224 C CA . HIS A 1 399 ? -4.209 -4.334 -31.042 1.00 85.25 399 HIS A CA 1
ATOM 3225 C C . HIS A 1 399 ? -2.952 -4.277 -31.924 1.00 85.25 399 HIS A C 1
ATOM 3227 O O . HIS A 1 399 ? -2.418 -3.197 -32.163 1.00 85.25 399 HIS A O 1
ATOM 3233 N N . LEU A 1 400 ? -2.502 -5.412 -32.467 1.00 87.94 400 LEU A N 1
ATOM 3234 C CA . LEU A 1 400 ? -1.346 -5.470 -33.363 1.00 87.94 400 LEU A CA 1
ATOM 3235 C C . LEU A 1 400 ? -1.666 -4.927 -34.767 1.00 87.94 400 LEU A C 1
ATOM 3237 O O . LEU A 1 400 ? -2.833 -4.874 -35.152 1.00 87.94 400 LEU A O 1
ATOM 3241 N N . PRO A 1 401 ? -0.659 -4.581 -35.591 1.00 89.06 401 PRO A N 1
ATOM 3242 C CA . PRO A 1 401 ? -0.865 -4.146 -36.968 1.00 89.06 401 PRO A CA 1
ATOM 3243 C C . PRO A 1 401 ? -1.828 -5.023 -37.777 1.00 89.06 401 PRO A C 1
ATOM 3245 O O . PRO A 1 401 ? -1.809 -6.253 -37.722 1.00 89.06 401 PRO A O 1
ATOM 3248 N N . PHE A 1 402 ? -2.638 -4.388 -38.620 1.00 89.69 402 PHE A N 1
ATOM 3249 C CA . PHE A 1 402 ? -3.736 -5.040 -39.339 1.00 89.69 402 PHE A CA 1
ATOM 3250 C C . PHE A 1 402 ? -3.322 -6.220 -40.237 1.00 89.69 402 PHE A C 1
ATOM 3252 O O . PHE A 1 402 ? -4.096 -7.156 -40.453 1.00 89.69 402 PHE A O 1
ATOM 3259 N N . PHE A 1 403 ? -2.088 -6.214 -40.750 1.00 90.19 403 PHE A N 1
ATOM 3260 C CA . PHE A 1 403 ? -1.555 -7.335 -41.530 1.00 90.19 403 PHE A CA 1
ATOM 3261 C C . PHE A 1 403 ? -1.322 -8.598 -40.680 1.00 90.19 403 PHE A C 1
ATOM 3263 O O . PHE A 1 403 ? -1.314 -9.698 -41.231 1.00 90.19 403 PHE A O 1
ATOM 3270 N N . ILE A 1 404 ? -1.160 -8.450 -39.361 1.00 90.00 404 ILE A N 1
ATOM 3271 C CA . ILE A 1 404 ? -1.104 -9.544 -38.383 1.00 90.00 404 ILE A CA 1
ATOM 3272 C C . ILE A 1 404 ? -2.526 -10.006 -38.060 1.00 90.00 404 ILE A C 1
ATOM 3274 O O . ILE A 1 404 ? -2.828 -11.195 -38.155 1.00 90.00 404 ILE A O 1
ATOM 3278 N N . GLN A 1 405 ? -3.438 -9.068 -37.787 1.00 88.56 405 GLN A N 1
ATOM 3279 C CA . GLN A 1 405 ? -4.841 -9.372 -37.467 1.00 88.56 405 GLN A CA 1
ATOM 3280 C C . GLN A 1 405 ? -5.562 -10.175 -38.564 1.00 88.56 405 GLN A C 1
ATOM 3282 O O . GLN A 1 405 ? -6.422 -11.002 -38.278 1.00 88.56 405 GLN A O 1
ATOM 3287 N N . ARG A 1 406 ? -5.210 -9.965 -39.837 1.00 90.12 406 ARG A N 1
ATOM 3288 C CA . ARG A 1 406 ? -5.810 -10.686 -40.975 1.00 90.12 406 ARG A CA 1
ATOM 3289 C C . ARG A 1 406 ? -5.145 -12.022 -41.306 1.00 90.12 406 ARG A C 1
ATOM 3291 O O . ARG A 1 406 ? -5.669 -12.765 -42.132 1.00 90.12 406 ARG A O 1
ATOM 3298 N N . ASN A 1 407 ? -3.988 -12.319 -40.721 1.00 91.38 407 ASN A N 1
ATOM 3299 C CA . ASN A 1 407 ? -3.202 -13.501 -41.053 1.00 91.38 407 ASN A CA 1
ATOM 3300 C C . ASN A 1 407 ? -3.193 -14.489 -39.883 1.00 91.38 407 ASN A C 1
ATOM 3302 O O . ASN A 1 407 ? -2.318 -14.431 -39.022 1.00 91.38 407 ASN A O 1
ATOM 3306 N N . LEU A 1 408 ? -4.149 -15.421 -39.894 1.00 90.94 408 LEU A N 1
ATOM 3307 C CA . LEU A 1 408 ? -4.291 -16.444 -38.852 1.00 90.94 408 LEU A CA 1
ATOM 3308 C C . LEU A 1 408 ? -3.011 -17.269 -38.658 1.00 90.94 408 LEU A C 1
ATOM 3310 O O . LEU A 1 408 ? -2.579 -17.462 -37.529 1.00 90.94 408 LEU A O 1
ATOM 3314 N N . GLY A 1 409 ? -2.336 -17.659 -39.745 1.00 93.06 409 GLY A N 1
ATOM 3315 C CA . GLY A 1 409 ? -1.090 -18.423 -39.646 1.00 93.06 409 GLY A CA 1
ATOM 3316 C C . GLY A 1 409 ? 0.049 -17.642 -38.980 1.00 93.06 409 GLY A C 1
ATOM 3317 O O . GLY A 1 409 ? 0.847 -18.226 -38.252 1.00 93.06 409 GLY A O 1
ATOM 3318 N N . LEU A 1 410 ? 0.117 -16.321 -39.189 1.00 92.25 410 LEU A N 1
ATOM 3319 C CA . LEU A 1 410 ? 1.091 -15.472 -38.499 1.00 92.25 410 LEU A CA 1
ATOM 3320 C C . LEU A 1 410 ? 0.721 -15.276 -37.021 1.00 92.25 410 LEU A C 1
ATOM 3322 O O . LEU A 1 410 ? 1.616 -15.252 -36.184 1.00 92.25 410 LEU A O 1
ATOM 3326 N N . GLN A 1 411 ? -0.568 -15.188 -36.684 1.00 93.06 411 GLN A N 1
ATOM 3327 C CA . GLN A 1 411 ? -1.008 -15.159 -35.284 1.00 93.06 411 GLN A CA 1
ATOM 3328 C C . GLN A 1 411 ? -0.646 -16.451 -34.553 1.00 93.06 411 GLN A C 1
ATOM 3330 O O . GLN A 1 411 ? -0.095 -16.391 -33.459 1.00 93.06 411 GLN A O 1
ATOM 3335 N N . ASP A 1 412 ? -0.876 -17.610 -35.171 1.00 92.94 412 ASP A N 1
ATOM 3336 C CA . ASP A 1 412 ? -0.500 -18.909 -34.600 1.00 92.94 412 ASP A CA 1
ATOM 3337 C C . ASP A 1 412 ? 1.018 -19.032 -34.420 1.00 92.94 412 ASP A C 1
ATOM 3339 O O . ASP A 1 412 ? 1.501 -19.598 -33.436 1.00 92.94 412 ASP A O 1
ATOM 3343 N N . GLU A 1 413 ? 1.789 -18.462 -35.349 1.00 92.75 413 GLU A N 1
ATOM 3344 C CA . GLU A 1 413 ? 3.239 -18.368 -35.229 1.00 92.75 413 GLU A CA 1
ATOM 3345 C C . GLU A 1 413 ? 3.670 -17.477 -34.055 1.00 92.75 413 GLU A C 1
ATOM 3347 O O . GLU A 1 413 ? 4.522 -17.905 -33.276 1.00 92.75 413 GLU A O 1
ATOM 3352 N N . ILE A 1 414 ? 3.055 -16.302 -33.879 1.00 92.88 414 ILE A N 1
ATOM 3353 C CA . ILE A 1 414 ? 3.289 -15.407 -32.732 1.00 92.88 414 ILE A CA 1
ATOM 3354 C C . ILE A 1 414 ? 2.957 -16.122 -31.419 1.00 92.88 414 ILE A C 1
ATOM 3356 O O . ILE A 1 414 ? 3.809 -16.175 -30.532 1.00 92.88 414 ILE A O 1
ATOM 3360 N N . ARG A 1 415 ? 1.759 -16.719 -31.315 1.00 92.19 415 ARG A N 1
ATOM 3361 C CA . ARG A 1 415 ? 1.294 -17.446 -30.122 1.00 92.19 415 ARG A CA 1
ATOM 3362 C C . ARG A 1 415 ? 2.309 -18.486 -29.686 1.00 92.19 415 ARG A C 1
ATOM 3364 O O . ARG A 1 415 ? 2.789 -18.452 -28.559 1.00 92.19 415 ARG A O 1
ATOM 3371 N N . ARG A 1 416 ? 2.669 -19.382 -30.605 1.00 92.44 416 ARG A N 1
ATOM 3372 C CA . ARG A 1 416 ? 3.595 -20.482 -30.337 1.00 92.44 416 ARG A CA 1
ATOM 3373 C C . ARG A 1 416 ? 4.982 -19.972 -29.945 1.00 92.44 416 ARG A C 1
ATOM 3375 O O . ARG A 1 416 ? 5.515 -20.398 -28.933 1.00 92.44 416 ARG A O 1
ATOM 3382 N N . ARG A 1 417 ? 5.554 -19.039 -30.714 1.00 91.25 417 ARG A N 1
ATOM 3383 C CA . ARG A 1 417 ? 6.923 -18.547 -30.483 1.00 91.25 417 ARG A CA 1
ATOM 3384 C C . ARG A 1 417 ? 7.063 -17.780 -29.169 1.00 91.25 417 ARG A C 1
ATOM 3386 O O . ARG A 1 417 ? 8.035 -18.004 -28.458 1.00 91.25 417 ARG A O 1
ATOM 3393 N N . ILE A 1 418 ? 6.109 -16.906 -28.840 1.00 90.94 418 ILE A N 1
ATOM 3394 C CA . ILE A 1 418 ? 6.136 -16.170 -27.568 1.00 90.94 418 ILE A CA 1
ATOM 3395 C C . ILE A 1 418 ? 5.932 -17.136 -26.402 1.00 90.94 418 ILE A C 1
ATOM 3397 O O . ILE A 1 418 ? 6.677 -17.077 -25.428 1.00 90.94 418 ILE A O 1
ATOM 3401 N N . LYS A 1 419 ? 4.973 -18.060 -26.516 1.00 90.19 419 LYS A N 1
ATOM 3402 C CA . LYS A 1 419 ? 4.722 -19.083 -25.499 1.00 90.19 419 LYS A CA 1
ATOM 3403 C C . LYS A 1 419 ? 5.981 -19.903 -25.181 1.00 90.19 419 LYS A C 1
ATOM 3405 O O . LYS A 1 419 ? 6.321 -20.049 -24.010 1.00 90.19 419 LYS A O 1
ATOM 3410 N N . ASP A 1 420 ? 6.705 -20.351 -26.206 1.00 86.94 420 ASP A N 1
ATOM 3411 C CA . ASP A 1 420 ? 7.948 -21.117 -26.044 1.00 86.94 420 ASP A CA 1
ATOM 3412 C C . ASP A 1 420 ? 9.079 -20.283 -25.397 1.00 86.94 420 ASP A C 1
ATOM 3414 O O . ASP A 1 420 ? 9.893 -20.816 -24.640 1.00 86.94 420 ASP A O 1
ATOM 3418 N N . ALA A 1 421 ? 9.134 -18.973 -25.672 1.00 85.25 421 ALA A N 1
ATOM 3419 C CA . ALA A 1 421 ? 10.192 -18.078 -25.190 1.00 85.25 421 ALA A CA 1
ATOM 3420 C C . ALA A 1 421 ? 10.018 -17.634 -23.726 1.00 85.25 421 ALA A C 1
ATOM 3422 O O . ALA A 1 421 ? 10.999 -17.406 -23.024 1.00 85.25 421 ALA A O 1
ATOM 3423 N N . VAL A 1 422 ? 8.775 -17.528 -23.250 1.00 84.69 422 VAL A N 1
ATOM 3424 C CA . VAL A 1 422 ? 8.427 -16.929 -21.950 1.00 84.69 422 VAL A CA 1
ATOM 3425 C C . VAL A 1 422 ? 8.904 -17.746 -20.740 1.00 84.69 422 VAL A C 1
ATOM 3427 O O . VAL A 1 422 ? 9.146 -17.171 -19.679 1.00 84.69 422 VAL A O 1
ATOM 3430 N N . GLN A 1 423 ? 9.030 -19.072 -20.873 1.00 82.81 423 GLN A N 1
ATOM 3431 C CA . GLN A 1 423 ? 9.552 -19.988 -19.840 1.00 82.81 423 GLN A CA 1
ATOM 3432 C C . GLN A 1 423 ? 9.005 -19.749 -18.411 1.00 82.81 423 GLN A C 1
ATOM 3434 O O . GLN A 1 423 ? 9.721 -19.887 -17.421 1.00 82.81 423 GLN A O 1
ATOM 3439 N N . GLY A 1 424 ? 7.718 -19.403 -18.286 1.00 80.00 424 GLY A N 1
ATOM 3440 C CA . GLY A 1 424 ? 7.052 -19.167 -16.997 1.00 80.00 424 GLY A CA 1
ATOM 3441 C C . GLY A 1 424 ? 7.103 -17.723 -16.468 1.00 80.00 424 GLY A C 1
ATOM 3442 O O . GLY A 1 424 ? 6.523 -17.460 -15.413 1.00 80.00 424 GLY A O 1
ATOM 3443 N N . MET A 1 425 ? 7.721 -16.778 -17.188 1.00 83.69 425 MET A N 1
ATOM 3444 C CA . MET A 1 425 ? 7.774 -15.350 -16.841 1.00 83.69 425 MET A CA 1
ATOM 3445 C C . MET A 1 425 ? 6.769 -14.521 -17.656 1.00 83.69 425 MET A C 1
ATOM 3447 O O . MET A 1 425 ? 7.105 -13.962 -18.698 1.00 83.69 425 MET A O 1
ATOM 3451 N N . PHE A 1 426 ? 5.541 -14.371 -17.161 1.00 86.00 426 PHE A N 1
ATOM 3452 C CA . PHE A 1 426 ? 4.450 -13.663 -17.850 1.00 86.00 426 PHE A CA 1
ATOM 3453 C C . PHE A 1 426 ? 4.848 -12.283 -18.412 1.00 86.00 426 PHE A C 1
ATOM 3455 O O . PHE A 1 426 ? 4.421 -11.898 -19.499 1.00 86.00 426 PHE A O 1
ATOM 3462 N N . LEU A 1 427 ? 5.712 -11.542 -17.710 1.00 82.94 427 LEU A N 1
ATOM 3463 C CA . LEU A 1 427 ? 6.204 -10.235 -18.155 1.00 82.94 427 LEU A CA 1
ATOM 3464 C C . LEU A 1 427 ? 6.879 -10.265 -19.539 1.00 82.94 427 LEU A C 1
ATOM 3466 O O . LEU A 1 427 ? 6.709 -9.320 -20.311 1.00 82.94 427 LEU A O 1
ATOM 3470 N N . LEU A 1 428 ? 7.595 -11.341 -19.880 1.00 84.69 428 LEU A N 1
ATOM 3471 C CA . LEU A 1 428 ? 8.204 -11.499 -21.204 1.00 84.69 428 LEU A CA 1
ATOM 3472 C C . LEU A 1 428 ? 7.143 -11.561 -22.303 1.00 84.69 428 LEU A C 1
ATOM 3474 O O . LEU A 1 428 ? 7.351 -10.989 -23.367 1.00 84.69 428 LEU A O 1
ATOM 3478 N N . ALA A 1 429 ? 5.978 -12.163 -22.039 1.00 88.44 429 ALA A N 1
ATOM 3479 C CA . ALA A 1 429 ? 4.898 -12.240 -23.021 1.00 88.44 429 ALA A CA 1
ATOM 3480 C C . ALA A 1 429 ? 4.432 -10.834 -23.414 1.00 88.44 429 ALA A C 1
ATOM 3482 O O . ALA A 1 429 ? 4.308 -10.524 -24.597 1.00 88.44 429 ALA A O 1
ATOM 3483 N N . LYS A 1 430 ? 4.262 -9.956 -22.417 1.00 85.44 430 LYS A N 1
ATOM 3484 C CA . LYS A 1 430 ? 3.901 -8.548 -22.619 1.00 85.44 430 LYS A CA 1
ATOM 3485 C C . LYS A 1 430 ? 4.978 -7.775 -23.384 1.00 85.44 430 LYS A C 1
ATOM 3487 O O . LYS A 1 430 ? 4.651 -7.043 -24.316 1.00 85.44 430 LYS A O 1
ATOM 3492 N N . LEU A 1 431 ? 6.252 -7.932 -23.015 1.00 82.50 431 LEU A N 1
ATOM 3493 C CA . LEU A 1 431 ? 7.361 -7.230 -23.675 1.00 82.50 431 LEU A CA 1
ATOM 3494 C C . LEU A 1 431 ? 7.544 -7.683 -25.129 1.00 82.50 431 LEU A C 1
ATOM 3496 O O . LEU A 1 431 ? 7.676 -6.843 -26.020 1.00 82.50 431 LEU A O 1
ATOM 3500 N N . HIS A 1 432 ? 7.512 -8.993 -25.379 1.00 87.19 432 HIS A N 1
ATOM 3501 C CA . HIS A 1 432 ? 7.641 -9.557 -26.721 1.00 87.19 432 HIS A CA 1
ATOM 3502 C C . HIS A 1 432 ? 6.449 -9.217 -27.605 1.00 87.19 432 HIS A C 1
ATOM 3504 O O . HIS A 1 432 ? 6.643 -8.930 -28.777 1.00 87.19 432 HIS A O 1
ATOM 3510 N N . LEU A 1 433 ? 5.227 -9.199 -27.068 1.00 88.50 433 LEU A N 1
ATOM 3511 C CA . LEU A 1 433 ? 4.067 -8.782 -27.849 1.00 88.50 433 LEU A CA 1
ATOM 3512 C C . LEU A 1 433 ? 4.150 -7.295 -28.219 1.00 88.50 433 LEU A C 1
ATOM 3514 O O . LEU A 1 433 ? 3.968 -6.942 -29.383 1.00 88.50 433 LEU A O 1
ATOM 3518 N N . GLY A 1 434 ? 4.505 -6.438 -27.257 1.00 84.00 434 GLY A N 1
ATOM 3519 C CA . GLY A 1 434 ? 4.659 -4.999 -27.482 1.00 84.00 434 GLY A CA 1
ATOM 3520 C C . GLY A 1 434 ? 5.793 -4.642 -28.450 1.00 84.00 434 GLY A C 1
ATOM 3521 O O . GLY A 1 434 ? 5.753 -3.592 -29.091 1.00 84.00 434 GLY A O 1
ATOM 3522 N N . SER A 1 435 ? 6.807 -5.500 -28.617 1.00 84.25 435 SER A N 1
ATOM 3523 C CA . SER A 1 435 ? 7.852 -5.273 -29.626 1.00 84.25 435 SER A CA 1
ATOM 3524 C C . SER A 1 435 ? 7.326 -5.426 -31.060 1.00 84.25 435 SER A C 1
ATOM 3526 O O . SER A 1 435 ? 7.869 -4.798 -31.970 1.00 84.25 435 SER A O 1
ATOM 3528 N N . LEU A 1 436 ? 6.237 -6.178 -31.264 1.00 88.50 436 LEU A N 1
ATOM 3529 C CA . LEU A 1 436 ? 5.635 -6.411 -32.581 1.00 88.50 436 LEU A CA 1
ATOM 3530 C C . LEU A 1 436 ? 4.750 -5.253 -33.066 1.00 88.50 436 LEU A C 1
ATOM 3532 O O . LEU A 1 436 ? 4.492 -5.154 -34.266 1.00 88.50 436 LEU A O 1
ATOM 3536 N N . GLU A 1 437 ? 4.294 -4.372 -32.171 1.00 84.44 437 GLU A N 1
ATOM 3537 C CA . GLU A 1 437 ? 3.349 -3.287 -32.491 1.00 84.44 437 GLU A CA 1
ATOM 3538 C C . GLU A 1 437 ? 3.881 -2.320 -33.560 1.00 84.44 437 GLU A C 1
ATOM 3540 O O . GLU A 1 437 ? 3.130 -1.858 -34.417 1.00 84.44 437 GLU A O 1
ATOM 3545 N N . GLY A 1 438 ? 5.188 -2.043 -33.550 1.00 80.06 438 GLY A N 1
ATOM 3546 C CA . GLY A 1 438 ? 5.830 -1.106 -34.478 1.00 80.06 438 GLY A CA 1
ATOM 3547 C C . GLY A 1 438 ? 6.233 -1.699 -35.834 1.00 80.06 438 GLY A C 1
ATOM 3548 O O . GLY A 1 438 ? 6.744 -0.971 -36.690 1.00 80.06 438 GLY A O 1
ATOM 3549 N N . MET A 1 439 ? 6.050 -3.005 -36.043 1.00 86.50 439 MET A N 1
ATOM 3550 C CA . MET A 1 439 ? 6.529 -3.691 -37.247 1.00 86.50 439 MET A CA 1
ATOM 3551 C C . MET A 1 439 ? 5.607 -3.448 -38.437 1.00 86.50 439 MET A C 1
ATOM 3553 O O . MET A 1 439 ? 4.386 -3.396 -38.306 1.00 86.50 439 MET A O 1
ATOM 3557 N N . LYS A 1 440 ? 6.191 -3.321 -39.631 1.00 87.38 440 LYS A N 1
ATOM 3558 C CA . LYS A 1 440 ? 5.473 -2.926 -40.854 1.00 87.38 440 LYS A CA 1
ATOM 3559 C C . LYS A 1 440 ? 5.270 -4.072 -41.835 1.00 87.38 440 LYS A C 1
ATOM 3561 O O . LYS A 1 440 ? 4.535 -3.916 -42.810 1.00 87.38 440 LYS A O 1
ATOM 3566 N N . SER A 1 441 ? 5.910 -5.220 -41.610 1.00 89.44 441 SER A N 1
ATOM 3567 C CA . SER A 1 441 ? 5.790 -6.371 -42.503 1.00 89.44 441 SER A CA 1
ATOM 3568 C C . SER A 1 441 ? 5.823 -7.723 -41.777 1.00 89.44 441 SER A C 1
ATOM 3570 O O . SER A 1 441 ? 6.491 -7.864 -40.753 1.00 89.44 441 SER A O 1
ATOM 3572 N N . PRO A 1 442 ? 5.196 -8.778 -42.340 1.00 90.31 442 PRO A N 1
ATOM 3573 C CA . PRO A 1 442 ? 5.312 -10.140 -41.811 1.00 90.31 442 PRO A CA 1
ATOM 3574 C C . PRO A 1 442 ? 6.757 -10.649 -41.710 1.00 90.31 442 PRO A C 1
ATOM 3576 O O . PRO A 1 442 ? 7.057 -11.488 -40.867 1.00 90.31 442 PRO A O 1
ATOM 3579 N N . LYS A 1 443 ? 7.657 -10.174 -42.583 1.00 90.25 443 LYS A N 1
ATOM 3580 C CA . LYS A 1 443 ? 9.071 -10.568 -42.568 1.00 90.25 443 LYS A CA 1
ATOM 3581 C C . LYS A 1 443 ? 9.790 -10.014 -41.337 1.00 90.25 443 LYS A C 1
ATOM 3583 O O . LYS A 1 443 ? 10.555 -10.747 -40.720 1.00 90.25 443 LYS A O 1
ATOM 3588 N N . GLU A 1 444 ? 9.529 -8.756 -40.985 1.00 89.62 444 GLU A N 1
ATOM 3589 C CA . GLU A 1 444 ? 10.048 -8.142 -39.756 1.00 89.62 444 GLU A CA 1
ATOM 3590 C C . GLU A 1 444 ? 9.553 -8.896 -38.523 1.00 89.62 444 GLU A C 1
ATOM 3592 O O . GLU A 1 444 ? 10.370 -9.277 -37.689 1.00 89.62 444 GLU A O 1
ATOM 3597 N N . VAL A 1 445 ? 8.254 -9.219 -38.479 1.00 91.69 445 VAL A N 1
ATOM 3598 C CA . VAL A 1 445 ? 7.657 -10.014 -37.393 1.00 91.69 445 VAL A CA 1
ATOM 3599 C C . VAL A 1 445 ? 8.360 -11.357 -37.242 1.00 91.69 445 VAL A C 1
ATOM 3601 O O . VAL A 1 445 ? 8.846 -11.670 -36.161 1.00 91.69 445 VAL A O 1
ATOM 3604 N N . ARG A 1 446 ? 8.489 -12.142 -38.318 1.00 91.44 446 ARG A N 1
ATOM 3605 C CA . ARG A 1 446 ? 9.168 -13.447 -38.241 1.00 91.44 446 ARG A CA 1
ATOM 3606 C C . ARG A 1 446 ? 10.626 -13.326 -37.816 1.00 91.44 446 ARG A C 1
ATOM 3608 O O . ARG A 1 446 ? 11.071 -14.099 -36.977 1.00 91.44 446 ARG A O 1
ATOM 3615 N N . SER A 1 447 ? 11.348 -12.335 -38.340 1.00 89.50 447 SER A N 1
ATOM 3616 C CA . SER A 1 447 ? 12.740 -12.109 -37.946 1.00 89.50 447 SER A CA 1
ATOM 3617 C C . SER A 1 447 ? 12.877 -11.737 -36.470 1.00 89.50 447 SER A C 1
ATOM 3619 O O . SER A 1 447 ? 13.891 -12.083 -35.870 1.00 89.50 447 SER A O 1
ATOM 3621 N N . ALA A 1 448 ? 11.907 -11.025 -35.895 1.00 87.06 448 ALA A N 1
ATOM 3622 C CA . ALA A 1 448 ? 11.896 -10.714 -34.472 1.00 87.06 448 ALA A CA 1
ATOM 3623 C C . ALA A 1 448 ? 11.537 -11.939 -33.625 1.00 87.06 448 ALA A C 1
ATOM 3625 O O . ALA A 1 448 ? 12.211 -12.211 -32.639 1.00 87.06 448 ALA A O 1
ATOM 3626 N N . LEU A 1 449 ? 10.552 -12.735 -34.059 1.00 89.00 449 LEU A N 1
ATOM 3627 C CA . LEU A 1 449 ? 10.187 -13.994 -33.401 1.00 89.00 449 LEU A CA 1
ATOM 3628 C C . LEU A 1 449 ? 11.343 -15.012 -33.375 1.00 89.00 449 LEU A C 1
ATOM 3630 O O . LEU A 1 449 ? 11.449 -15.797 -32.438 1.00 89.00 449 LEU A O 1
ATOM 3634 N N . GLU A 1 450 ? 12.211 -15.014 -34.391 1.00 87.12 450 GLU A N 1
ATOM 3635 C CA . GLU A 1 450 ? 13.422 -15.851 -34.439 1.00 87.12 450 GLU A CA 1
ATOM 3636 C C . GLU A 1 450 ? 14.514 -15.402 -33.462 1.00 87.12 450 GLU A C 1
ATOM 3638 O O . GLU A 1 450 ? 15.334 -16.220 -33.050 1.00 87.12 450 GLU A O 1
ATOM 3643 N N . LYS A 1 451 ? 14.532 -14.115 -33.106 1.00 84.56 451 LYS A N 1
ATOM 3644 C CA . LYS A 1 451 ? 15.529 -13.503 -32.220 1.00 84.56 451 LYS A CA 1
ATOM 3645 C C . LYS A 1 451 ? 15.042 -13.349 -30.784 1.00 84.56 451 LYS A C 1
ATOM 3647 O O . LYS A 1 451 ? 15.754 -12.742 -29.991 1.00 84.56 451 LYS A O 1
ATOM 3652 N N . LEU A 1 452 ? 13.858 -13.877 -30.456 1.00 83.44 452 LEU A N 1
ATOM 3653 C CA . LEU A 1 452 ? 13.325 -13.779 -29.104 1.00 83.44 452 LEU A CA 1
ATOM 3654 C C . LEU A 1 452 ? 14.348 -14.333 -28.113 1.00 83.44 452 LEU A C 1
ATOM 3656 O O . LEU A 1 452 ? 14.799 -15.472 -28.276 1.00 83.44 452 LEU A O 1
ATOM 3660 N N . PRO A 1 453 ? 14.739 -13.539 -27.112 1.00 74.81 453 PRO A N 1
ATOM 3661 C CA . PRO A 1 453 ? 15.719 -13.982 -26.152 1.00 74.81 453 PRO A CA 1
ATOM 3662 C C . PRO A 1 453 ? 15.121 -15.087 -25.267 1.00 74.81 453 PRO A C 1
ATOM 3664 O O . PRO A 1 453 ? 13.966 -15.015 -24.854 1.00 74.81 453 PRO A O 1
ATOM 3667 N N . ILE A 1 454 ? 15.913 -16.124 -24.987 1.00 71.44 454 ILE A N 1
ATOM 3668 C CA . ILE A 1 454 ? 15.516 -17.295 -24.190 1.00 71.44 454 ILE A CA 1
ATOM 3669 C C . ILE A 1 454 ? 16.528 -17.469 -23.053 1.00 71.44 454 ILE A C 1
ATOM 3671 O O . ILE A 1 454 ? 17.727 -17.285 -23.261 1.00 71.44 454 ILE A O 1
ATOM 3675 N N . GLY A 1 455 ? 16.061 -17.868 -21.869 1.00 67.50 455 GLY A N 1
ATOM 3676 C CA . GLY A 1 455 ? 16.910 -18.182 -20.716 1.00 67.50 455 GLY A CA 1
ATOM 3677 C C . GLY A 1 455 ? 17.001 -17.061 -19.676 1.00 67.50 455 GLY A C 1
ATOM 3678 O O . GLY A 1 455 ? 16.185 -16.143 -19.657 1.00 67.50 455 GLY A O 1
ATOM 3679 N N . SER A 1 456 ? 17.991 -17.152 -18.780 1.00 61.88 456 SER A N 1
ATOM 3680 C CA . SER A 1 456 ? 18.116 -16.273 -17.604 1.00 61.88 456 SER A CA 1
ATOM 3681 C C . SER A 1 456 ? 18.272 -14.793 -17.951 1.00 61.88 456 SER A C 1
ATOM 3683 O O . SER A 1 456 ? 17.763 -13.953 -17.220 1.00 61.88 456 SER A O 1
ATOM 3685 N N . ASP A 1 457 ? 18.901 -14.477 -19.083 1.00 70.94 457 ASP A N 1
ATOM 3686 C CA . ASP A 1 457 ? 19.176 -13.095 -19.500 1.00 70.94 457 ASP A CA 1
ATOM 3687 C C . ASP A 1 457 ? 18.057 -12.523 -20.389 1.00 70.94 457 ASP A C 1
ATOM 3689 O O . ASP A 1 457 ? 18.172 -11.420 -20.931 1.00 70.94 457 ASP A O 1
ATOM 3693 N N . ALA A 1 458 ? 16.960 -13.271 -20.571 1.00 75.44 458 ALA A N 1
ATOM 3694 C CA . ALA A 1 458 ? 15.918 -12.917 -21.526 1.00 75.44 458 ALA A CA 1
ATOM 3695 C C . ALA A 1 458 ? 15.219 -11.596 -21.203 1.00 75.44 458 ALA A C 1
ATOM 3697 O O . ALA A 1 458 ? 14.895 -10.830 -22.111 1.00 75.44 458 ALA A O 1
ATOM 3698 N N . TYR A 1 459 ? 15.042 -11.283 -19.918 1.00 74.38 459 TYR A N 1
ATOM 3699 C CA . TYR A 1 459 ? 14.432 -10.020 -19.512 1.00 74.38 459 TYR A CA 1
ATOM 3700 C C . TYR A 1 459 ? 15.391 -8.832 -19.658 1.00 74.38 459 TYR A C 1
ATOM 3702 O O . TYR A 1 459 ? 14.946 -7.767 -20.077 1.00 74.38 459 TYR A O 1
ATOM 3710 N N . ASP A 1 460 ? 16.693 -9.001 -19.401 1.00 82.06 460 ASP A N 1
ATOM 3711 C CA . ASP A 1 460 ? 17.696 -7.949 -19.630 1.00 82.06 460 ASP A CA 1
ATOM 3712 C C . ASP A 1 460 ? 17.779 -7.598 -21.124 1.00 82.06 460 ASP A C 1
ATOM 3714 O O . ASP A 1 460 ? 17.829 -6.420 -21.490 1.00 82.06 460 ASP A O 1
ATOM 3718 N N . MET A 1 461 ? 17.717 -8.611 -21.996 1.00 81.69 461 MET A N 1
ATOM 3719 C CA . MET A 1 461 ? 17.617 -8.409 -23.442 1.00 81.69 461 MET A CA 1
ATOM 3720 C C . MET A 1 461 ? 16.299 -7.735 -23.837 1.00 81.69 461 MET A C 1
ATOM 3722 O O . MET A 1 461 ? 16.329 -6.766 -24.589 1.00 81.69 461 MET A O 1
ATOM 3726 N N . ALA A 1 462 ? 15.160 -8.158 -23.282 1.00 80.62 462 ALA A N 1
ATOM 3727 C CA . ALA A 1 462 ? 13.868 -7.533 -23.569 1.00 80.62 462 ALA A CA 1
ATOM 3728 C C . ALA A 1 462 ? 13.806 -6.054 -23.125 1.00 80.62 462 ALA A C 1
ATOM 3730 O O . ALA A 1 462 ? 13.228 -5.220 -23.826 1.00 80.62 462 ALA A O 1
ATOM 3731 N N . TYR A 1 463 ? 14.426 -5.692 -21.994 1.00 86.50 463 TYR A N 1
ATOM 3732 C CA . TYR A 1 463 ? 14.547 -4.291 -21.570 1.00 86.50 463 TYR A CA 1
ATOM 3733 C C . TYR A 1 463 ? 15.488 -3.494 -22.460 1.00 86.50 463 TYR A C 1
ATOM 3735 O O . TYR A 1 463 ? 15.171 -2.356 -22.808 1.00 86.50 463 TYR A O 1
ATOM 3743 N N . LYS A 1 464 ? 16.607 -4.092 -22.875 1.00 87.06 464 LYS A N 1
ATOM 3744 C CA . LYS A 1 464 ? 17.515 -3.472 -23.839 1.00 87.06 464 LYS A CA 1
ATOM 3745 C C . LYS A 1 464 ? 16.806 -3.192 -25.165 1.00 87.06 464 LYS A C 1
ATOM 3747 O O . LYS A 1 464 ? 16.865 -2.068 -25.642 1.00 87.06 464 LYS A O 1
ATOM 3752 N N . GLU A 1 465 ? 16.073 -4.158 -25.712 1.00 83.88 465 GLU A N 1
ATOM 3753 C CA . GLU A 1 465 ? 15.277 -3.978 -26.933 1.00 83.88 465 GLU A CA 1
ATOM 3754 C C . GLU A 1 465 ? 14.192 -2.905 -26.760 1.00 83.88 465 GLU A C 1
ATOM 3756 O O . GLU A 1 465 ? 13.925 -2.125 -27.674 1.00 83.88 465 GLU A O 1
ATOM 3761 N N . ALA A 1 466 ? 13.560 -2.817 -25.584 1.00 86.12 466 ALA A N 1
ATOM 3762 C CA . ALA A 1 466 ? 12.626 -1.735 -25.285 1.00 86.12 466 ALA A CA 1
ATOM 3763 C C . ALA A 1 466 ? 13.315 -0.359 -25.279 1.00 86.12 466 ALA A C 1
ATOM 3765 O O . ALA A 1 466 ? 12.766 0.585 -25.844 1.00 86.12 466 ALA A O 1
ATOM 3766 N N . MET A 1 467 ? 14.522 -0.251 -24.719 1.00 90.88 467 MET A N 1
ATOM 3767 C CA . MET A 1 467 ? 15.324 0.975 -24.776 1.00 90.88 467 MET A CA 1
ATOM 3768 C C . MET A 1 467 ? 15.782 1.308 -26.200 1.00 90.88 467 MET A C 1
ATOM 3770 O O . MET A 1 467 ? 15.681 2.461 -26.604 1.00 90.88 467 MET A O 1
ATOM 3774 N N . GLU A 1 468 ? 16.190 0.322 -26.999 1.00 88.25 468 GLU A N 1
ATOM 3775 C CA . GLU A 1 468 ? 16.536 0.516 -28.415 1.00 88.25 468 GLU A CA 1
ATOM 3776 C C . GLU A 1 468 ? 15.324 1.000 -29.232 1.00 88.25 468 GLU A C 1
ATOM 3778 O O . GLU A 1 468 ? 15.458 1.879 -30.083 1.00 88.25 468 GLU A O 1
ATOM 3783 N N . ARG A 1 469 ? 14.111 0.506 -28.933 1.00 85.62 469 ARG A N 1
ATOM 3784 C CA . ARG A 1 469 ? 12.866 1.041 -29.516 1.00 85.62 469 ARG A CA 1
ATOM 3785 C C . ARG A 1 469 ? 12.622 2.494 -29.117 1.00 85.62 469 ARG A C 1
ATOM 3787 O O . ARG A 1 469 ? 12.156 3.261 -29.953 1.00 85.62 469 ARG A O 1
ATOM 3794 N N . ILE A 1 470 ? 12.928 2.875 -27.876 1.00 89.50 470 ILE A N 1
ATOM 3795 C CA . ILE A 1 470 ? 12.855 4.272 -27.421 1.00 89.50 470 ILE A CA 1
ATOM 3796 C C . ILE A 1 470 ? 13.875 5.136 -28.171 1.00 89.50 470 ILE A C 1
ATOM 3798 O O . ILE A 1 470 ? 13.538 6.220 -28.639 1.00 89.50 470 ILE A O 1
ATOM 3802 N N . GLU A 1 471 ? 15.103 4.653 -28.352 1.00 90.38 471 GLU A N 1
ATOM 3803 C CA . GLU A 1 471 ? 16.140 5.369 -29.102 1.00 90.38 471 GLU A CA 1
ATOM 3804 C C . GLU A 1 471 ? 15.832 5.493 -30.596 1.00 90.38 471 GLU A C 1
ATOM 3806 O O . GLU A 1 471 ? 16.203 6.491 -31.208 1.00 90.38 471 GLU A O 1
ATOM 3811 N N . GLY A 1 472 ? 15.099 4.534 -31.163 1.00 85.31 472 GLY A N 1
ATOM 3812 C CA . GLY A 1 472 ? 14.620 4.573 -32.544 1.00 85.31 472 GLY A CA 1
ATOM 3813 C C . GLY A 1 472 ? 13.466 5.550 -32.811 1.00 85.31 472 GLY A C 1
ATOM 3814 O O . GLY A 1 472 ? 13.068 5.700 -33.968 1.00 85.31 472 GLY A O 1
ATOM 3815 N N . GLN A 1 473 ? 12.907 6.200 -31.782 1.00 88.25 473 GLN A N 1
ATOM 3816 C CA . GLN A 1 473 ? 11.896 7.249 -31.950 1.00 88.25 473 GLN A CA 1
ATOM 3817 C C . GLN A 1 473 ? 12.516 8.548 -32.497 1.00 88.25 473 GLN A C 1
ATOM 3819 O O . GLN A 1 473 ? 13.721 8.660 -32.722 1.00 88.25 473 GLN A O 1
ATOM 3824 N N . ASN A 1 474 ? 11.680 9.560 -32.750 1.00 89.88 474 ASN A N 1
ATOM 3825 C CA . ASN A 1 474 ? 12.200 10.881 -33.098 1.00 89.88 474 ASN A CA 1
ATOM 3826 C C . ASN A 1 474 ? 12.967 11.489 -31.896 1.00 89.88 474 ASN A C 1
ATOM 3828 O O . ASN A 1 474 ? 12.588 11.225 -30.753 1.00 89.88 474 ASN A O 1
ATOM 3832 N N . PRO A 1 475 ? 13.975 12.359 -32.120 1.00 91.19 475 PRO A N 1
ATOM 3833 C CA . PRO A 1 475 ? 14.848 12.846 -31.048 1.00 91.19 475 PRO A CA 1
ATOM 3834 C C . PRO A 1 475 ? 14.128 13.501 -29.861 1.00 91.19 475 PRO A C 1
ATOM 3836 O O . PRO A 1 475 ? 14.593 13.380 -28.729 1.00 91.19 475 PRO A O 1
ATOM 3839 N N . ARG A 1 476 ? 12.991 14.176 -30.099 1.00 88.50 476 ARG A N 1
ATOM 3840 C CA . ARG A 1 476 ? 12.201 14.809 -29.031 1.00 88.50 476 ARG A CA 1
ATOM 3841 C C . ARG A 1 476 ? 11.523 13.760 -28.155 1.00 88.50 476 ARG A C 1
ATOM 3843 O O . ARG A 1 476 ? 11.665 13.815 -26.939 1.00 88.50 476 ARG A O 1
ATOM 3850 N N . SER A 1 477 ? 10.848 12.783 -28.762 1.00 89.38 477 SER A N 1
ATOM 3851 C CA . SER A 1 477 ? 10.211 11.682 -28.030 1.00 89.38 477 SER A CA 1
ATOM 3852 C C . SER A 1 477 ? 11.237 10.816 -27.297 1.00 89.38 477 SER A C 1
ATOM 3854 O O . SER A 1 477 ? 11.003 10.445 -26.151 1.00 89.38 477 SER A O 1
ATOM 3856 N N . THR A 1 478 ? 12.407 10.571 -27.897 1.00 91.88 478 THR A N 1
ATOM 3857 C CA . THR A 1 478 ? 13.514 9.860 -27.242 1.00 91.88 478 THR A CA 1
ATOM 3858 C C . THR A 1 478 ? 13.998 10.595 -25.992 1.00 91.88 478 THR A C 1
ATOM 3860 O O . THR A 1 478 ? 14.134 9.982 -24.933 1.00 91.88 478 THR A O 1
ATOM 3863 N N . ALA A 1 479 ? 14.252 11.906 -26.094 1.00 90.19 479 ALA A N 1
ATOM 3864 C CA . ALA A 1 479 ? 14.680 12.718 -24.955 1.00 90.19 479 ALA A CA 1
ATOM 3865 C C . ALA A 1 479 ? 13.610 12.742 -23.853 1.00 90.19 479 ALA A C 1
ATOM 3867 O O . ALA A 1 479 ? 13.927 12.535 -22.682 1.00 90.19 479 ALA A O 1
ATOM 3868 N N . PHE A 1 480 ? 12.341 12.905 -24.235 1.00 91.56 480 PHE A N 1
ATOM 3869 C CA . PHE A 1 480 ? 11.213 12.919 -23.309 1.00 91.56 480 PHE A CA 1
ATOM 3870 C C . PHE A 1 480 ? 11.052 11.584 -22.566 1.00 91.56 480 PHE A C 1
ATOM 3872 O O . PHE A 1 480 ? 11.009 11.562 -21.337 1.00 91.56 480 PHE A O 1
ATOM 3879 N N . ALA A 1 481 ? 11.079 10.456 -23.284 1.00 92.75 481 ALA A N 1
ATOM 3880 C CA . ALA A 1 481 ? 11.013 9.121 -22.693 1.00 92.75 481 ALA A CA 1
ATOM 3881 C C . ALA A 1 481 ? 12.189 8.841 -21.744 1.00 92.75 481 ALA A C 1
ATOM 3883 O O . ALA A 1 481 ? 11.987 8.285 -20.663 1.00 92.75 481 ALA A O 1
ATOM 3884 N N . LYS A 1 482 ? 13.416 9.244 -22.112 1.00 93.81 482 LYS A N 1
ATOM 3885 C CA . LYS A 1 482 ? 14.592 9.100 -21.240 1.00 93.81 482 LYS A CA 1
ATOM 3886 C C . LYS A 1 482 ? 14.476 9.947 -19.973 1.00 93.81 482 LYS A C 1
ATOM 3888 O O . LYS A 1 482 ? 14.842 9.454 -18.910 1.00 93.81 482 LYS A O 1
ATOM 3893 N N . ARG A 1 483 ? 13.924 11.162 -20.066 1.00 91.75 483 ARG A N 1
ATOM 3894 C CA . ARG A 1 483 ? 13.667 12.031 -18.907 1.00 91.75 483 ARG A CA 1
ATOM 3895 C C . ARG A 1 483 ? 12.601 11.424 -17.987 1.00 91.75 483 ARG A C 1
ATOM 3897 O O . ARG A 1 483 ? 12.819 11.308 -16.789 1.00 91.75 483 ARG A O 1
ATOM 3904 N N . ILE A 1 484 ? 11.493 10.915 -18.529 1.00 92.75 484 ILE A N 1
ATOM 3905 C CA . ILE A 1 484 ? 10.473 10.190 -17.745 1.00 92.75 484 ILE A CA 1
ATOM 3906 C C . ILE A 1 484 ? 11.096 9.001 -16.995 1.00 92.75 484 ILE A C 1
ATOM 3908 O O . ILE A 1 484 ? 10.923 8.851 -15.783 1.00 92.75 484 ILE A O 1
ATOM 3912 N N . LEU A 1 485 ? 11.835 8.151 -17.711 1.00 92.88 485 LEU A N 1
ATOM 3913 C CA . LEU A 1 485 ? 12.433 6.947 -17.138 1.00 92.88 485 LEU A CA 1
ATOM 3914 C C . LEU A 1 485 ? 13.517 7.265 -16.104 1.00 92.88 485 LEU A C 1
ATOM 3916 O O . LEU A 1 485 ? 13.602 6.545 -15.106 1.00 92.88 485 LEU A O 1
ATOM 3920 N N . SER A 1 486 ? 14.306 8.328 -16.291 1.00 92.56 486 SER A N 1
ATOM 3921 C CA . SER A 1 486 ? 15.298 8.754 -15.302 1.00 92.56 486 SER A CA 1
ATOM 3922 C C . SER A 1 486 ? 14.617 9.203 -14.007 1.00 92.56 486 SER A C 1
ATOM 3924 O O . SER A 1 486 ? 14.924 8.655 -12.949 1.00 92.56 486 SER A O 1
ATOM 3926 N N . TRP A 1 487 ? 13.610 10.078 -14.072 1.00 91.69 487 TRP A N 1
ATOM 3927 C CA . TRP A 1 487 ? 12.866 10.526 -12.891 1.00 91.69 487 TRP A CA 1
ATOM 3928 C C . TRP A 1 487 ? 12.255 9.362 -12.103 1.00 91.69 487 TRP A C 1
ATOM 3930 O O . TRP A 1 487 ? 12.429 9.273 -10.888 1.00 91.69 487 TRP A O 1
ATOM 3940 N N . ILE A 1 488 ? 11.595 8.413 -12.772 1.00 88.81 488 ILE A N 1
ATOM 3941 C CA . ILE A 1 488 ? 10.957 7.267 -12.097 1.00 88.81 488 ILE A CA 1
ATOM 3942 C C . ILE A 1 488 ? 11.996 6.266 -11.547 1.00 88.81 488 ILE A C 1
ATOM 3944 O O . ILE A 1 488 ? 11.711 5.529 -10.593 1.00 88.81 488 ILE A O 1
ATOM 3948 N N . SER A 1 489 ? 13.193 6.210 -12.141 1.00 87.19 489 SER A N 1
ATOM 3949 C CA . SER A 1 489 ? 14.276 5.312 -11.713 1.00 87.19 489 SER A CA 1
ATOM 3950 C C . SER A 1 489 ? 15.081 5.861 -10.536 1.00 87.19 489 SER A C 1
ATOM 3952 O O . SER A 1 489 ? 15.547 5.079 -9.713 1.00 87.19 489 SER A O 1
ATOM 3954 N N . TYR A 1 490 ? 15.253 7.181 -10.450 1.00 84.06 490 TYR A N 1
ATOM 3955 C CA . TYR A 1 490 ? 16.042 7.836 -9.401 1.00 84.06 490 TYR A CA 1
ATOM 3956 C C . TYR A 1 490 ? 15.218 8.237 -8.170 1.00 84.06 490 TYR A C 1
ATOM 3958 O O . TYR A 1 490 ? 15.785 8.569 -7.131 1.00 84.06 490 TYR A O 1
ATOM 3966 N N . THR A 1 491 ? 13.887 8.178 -8.247 1.00 76.06 491 THR A N 1
ATOM 3967 C CA . THR A 1 491 ? 12.995 8.563 -7.145 1.00 76.06 491 THR A CA 1
ATOM 3968 C C . THR A 1 491 ? 12.270 7.356 -6.544 1.00 76.06 491 THR A C 1
ATOM 3970 O O . THR A 1 491 ? 11.953 6.381 -7.228 1.00 76.06 491 THR A O 1
ATOM 3973 N N . LYS A 1 492 ? 12.002 7.399 -5.229 1.00 64.06 492 LYS A N 1
ATOM 3974 C CA . LYS A 1 492 ? 11.332 6.296 -4.512 1.00 64.06 492 LYS A CA 1
ATOM 3975 C C . LYS A 1 492 ? 9.869 6.146 -4.949 1.00 64.06 492 LYS A C 1
ATOM 3977 O O . LYS A 1 492 ? 9.443 5.052 -5.314 1.00 64.06 492 LYS A O 1
ATOM 3982 N N . THR A 1 493 ? 9.114 7.241 -4.974 1.00 69.00 493 THR A N 1
ATOM 3983 C CA . THR A 1 493 ? 7.699 7.296 -5.378 1.00 69.00 493 THR A CA 1
ATOM 3984 C C . THR A 1 493 ? 7.389 8.676 -5.930 1.00 69.00 493 THR A C 1
ATOM 3986 O O . THR A 1 493 ? 7.731 9.668 -5.288 1.00 69.00 493 THR A O 1
ATOM 3989 N N . LEU A 1 494 ? 6.719 8.742 -7.081 1.00 79.38 494 LEU A N 1
ATOM 3990 C CA . LEU A 1 494 ? 6.359 10.006 -7.711 1.00 79.38 494 LEU A CA 1
ATOM 3991 C C . LEU A 1 494 ? 4.893 9.983 -8.149 1.00 79.38 494 LEU A C 1
ATOM 3993 O O . LEU A 1 494 ? 4.421 9.005 -8.737 1.00 79.38 494 LEU A O 1
ATOM 3997 N N . THR A 1 495 ? 4.163 11.049 -7.830 1.00 85.25 495 THR A N 1
ATOM 3998 C CA . THR A 1 495 ? 2.789 11.220 -8.311 1.00 85.25 495 THR A CA 1
ATOM 3999 C C . THR A 1 495 ? 2.805 11.602 -9.790 1.00 85.25 495 THR A C 1
ATOM 4001 O O . THR A 1 495 ? 3.771 12.194 -10.271 1.00 85.25 495 THR A O 1
ATOM 4004 N N . THR A 1 496 ? 1.739 11.286 -10.522 1.00 85.69 496 THR A N 1
ATOM 4005 C CA . THR A 1 496 ? 1.570 11.669 -11.933 1.00 85.69 496 THR A CA 1
ATOM 4006 C C . THR A 1 496 ? 1.724 13.175 -12.105 1.00 85.69 496 THR A C 1
ATOM 4008 O O . THR A 1 496 ? 2.558 13.613 -12.891 1.00 85.69 496 THR A O 1
ATOM 4011 N N . LYS A 1 497 ? 1.025 13.960 -11.274 1.00 87.06 497 LYS A N 1
ATOM 4012 C CA . LYS A 1 497 ? 1.144 15.424 -11.237 1.00 87.06 497 LYS A CA 1
ATOM 4013 C C . LYS A 1 497 ? 2.556 15.896 -10.908 1.00 87.06 497 LYS A C 1
ATOM 4015 O O . LYS A 1 497 ? 3.061 16.802 -11.556 1.00 87.06 497 LYS A O 1
ATOM 4020 N N . GLY A 1 498 ? 3.204 15.273 -9.921 1.00 87.62 498 GLY A N 1
ATOM 4021 C CA . GLY A 1 498 ? 4.581 15.607 -9.561 1.00 87.62 498 GLY A CA 1
ATOM 4022 C C . GLY A 1 498 ? 5.539 15.428 -10.738 1.00 87.62 498 GLY A C 1
ATOM 4023 O O . GLY A 1 498 ? 6.408 16.270 -10.945 1.00 87.62 498 GLY A O 1
ATOM 4024 N N . LEU A 1 499 ? 5.344 14.377 -11.545 1.00 90.62 499 LEU A N 1
ATOM 4025 C CA . LEU A 1 499 ? 6.174 14.131 -12.722 1.00 90.62 499 LEU A CA 1
ATOM 4026 C C . LEU A 1 499 ? 5.845 15.103 -13.851 1.00 90.62 499 LEU A C 1
ATOM 4028 O O . LEU A 1 499 ? 6.758 15.639 -14.463 1.00 90.62 499 LEU A O 1
ATOM 4032 N N . GLN A 1 500 ? 4.559 15.338 -14.110 1.00 91.56 500 GLN A N 1
ATOM 4033 C CA . GLN A 1 500 ? 4.101 16.313 -15.098 1.00 91.56 500 GLN A CA 1
ATOM 4034 C C . GLN A 1 500 ? 4.717 17.690 -14.840 1.00 91.56 500 GLN A C 1
ATOM 4036 O O . GLN A 1 500 ? 5.279 18.287 -15.753 1.00 91.56 500 GLN A O 1
ATOM 4041 N N . TYR A 1 501 ? 4.695 18.147 -13.585 1.00 88.69 501 TYR A N 1
ATOM 4042 C CA . TYR A 1 501 ? 5.342 19.395 -13.200 1.00 88.69 501 TYR A CA 1
ATOM 4043 C C . TYR A 1 501 ? 6.852 19.335 -13.383 1.00 88.69 501 TYR A C 1
ATOM 4045 O O . TYR A 1 501 ? 7.390 20.216 -14.034 1.00 88.69 501 TYR A O 1
ATOM 4053 N N . ALA A 1 502 ? 7.531 18.293 -12.893 1.00 89.00 502 ALA A N 1
ATOM 4054 C CA . ALA A 1 502 ? 8.982 18.168 -13.048 1.00 89.00 502 ALA A CA 1
ATOM 4055 C C . ALA A 1 502 ? 9.430 18.194 -14.522 1.00 89.00 502 ALA A C 1
ATOM 4057 O O . ALA A 1 502 ? 10.448 18.793 -14.852 1.00 89.00 502 ALA A O 1
ATOM 4058 N N . LEU A 1 503 ? 8.662 17.577 -15.423 1.00 90.25 503 LEU A N 1
ATOM 4059 C CA . LEU A 1 503 ? 8.973 17.548 -16.853 1.00 90.25 503 LEU A CA 1
ATOM 4060 C C . LEU A 1 503 ? 8.675 18.876 -17.565 1.00 90.25 503 LEU A C 1
ATOM 4062 O O . LEU A 1 503 ? 9.353 19.172 -18.547 1.00 90.25 503 LEU A O 1
ATOM 4066 N N . ALA A 1 504 ? 7.713 19.655 -17.064 1.00 89.94 504 ALA A N 1
ATOM 4067 C CA . ALA A 1 504 ? 7.311 20.955 -17.607 1.00 89.94 504 ALA A CA 1
ATOM 4068 C C . ALA A 1 504 ? 8.226 22.121 -17.179 1.00 89.94 504 ALA A C 1
ATOM 4070 O O . ALA A 1 504 ? 8.073 23.238 -17.672 1.00 89.94 504 ALA A O 1
ATOM 4071 N N . VAL A 1 505 ? 9.171 21.888 -16.262 1.00 88.38 505 VAL A N 1
ATOM 4072 C CA . VAL A 1 505 ? 10.129 22.910 -15.813 1.00 88.38 505 VAL A CA 1
ATOM 4073 C C . VAL A 1 505 ? 11.134 23.229 -16.910 1.00 88.38 505 VAL A C 1
ATOM 4075 O O . VAL A 1 505 ? 11.833 22.342 -17.416 1.00 88.38 505 VAL A O 1
ATOM 4078 N N . GLU A 1 506 ? 11.265 24.524 -17.186 1.00 86.00 506 GLU A N 1
ATOM 4079 C CA . GLU A 1 506 ? 12.245 25.092 -18.103 1.00 86.00 506 GLU A CA 1
ATOM 4080 C C . GLU A 1 506 ? 13.332 25.834 -17.321 1.00 86.00 506 GLU A C 1
ATOM 4082 O O . GLU A 1 506 ? 13.055 26.731 -16.523 1.00 86.00 506 GLU A O 1
ATOM 4087 N N . THR A 1 507 ? 14.589 25.441 -17.526 1.00 81.31 507 THR A N 1
ATOM 4088 C CA . THR A 1 507 ? 15.732 26.024 -16.817 1.00 81.31 507 THR A CA 1
ATOM 4089 C C . THR A 1 507 ? 15.849 27.521 -17.102 1.00 81.31 507 THR A C 1
ATOM 4091 O O . THR A 1 507 ? 15.986 27.927 -18.254 1.00 81.31 507 THR A O 1
ATOM 4094 N N . GLY A 1 508 ? 15.883 28.332 -16.040 1.00 74.69 508 GLY A N 1
ATOM 4095 C CA . GLY A 1 508 ? 16.041 29.789 -16.119 1.00 74.69 508 GLY A CA 1
ATOM 4096 C C . GLY A 1 508 ? 14.739 30.588 -16.017 1.00 74.69 508 GLY A C 1
ATOM 4097 O O . GLY A 1 508 ? 14.808 31.806 -15.857 1.00 74.69 508 GLY A O 1
ATOM 4098 N N . GLU A 1 509 ? 13.582 29.927 -16.039 1.00 81.31 509 GLU A N 1
ATOM 4099 C CA . GLU A 1 509 ? 12.281 30.568 -15.830 1.00 81.31 509 GLU A CA 1
ATOM 4100 C C . GLU A 1 509 ? 11.953 30.740 -14.336 1.00 81.31 509 GLU A C 1
ATOM 4102 O O . GLU A 1 509 ? 12.392 29.963 -13.485 1.00 81.31 509 GLU A O 1
ATOM 4107 N N . THR A 1 510 ? 11.163 31.767 -13.997 1.00 77.88 510 THR A N 1
ATOM 4108 C CA . THR A 1 510 ? 10.757 32.067 -12.604 1.00 77.88 510 THR A CA 1
ATOM 4109 C C . THR A 1 510 ? 9.356 31.566 -12.253 1.00 77.88 510 THR A C 1
ATOM 4111 O O . THR A 1 510 ? 8.892 31.730 -11.123 1.00 77.88 510 THR A O 1
ATOM 4114 N N . LYS A 1 511 ? 8.666 30.928 -13.200 1.00 83.19 511 LYS A N 1
ATOM 4115 C CA . LYS A 1 511 ? 7.341 30.335 -13.010 1.00 83.19 511 LYS A CA 1
ATOM 4116 C C . LYS A 1 511 ? 7.177 29.107 -13.898 1.00 83.19 511 LYS A C 1
ATOM 4118 O O . LYS A 1 511 ? 7.820 29.002 -14.938 1.00 83.19 511 LYS A O 1
ATOM 4123 N N . LEU A 1 512 ? 6.279 28.212 -13.498 1.00 84.75 512 LEU A N 1
ATOM 4124 C CA . LEU A 1 512 ? 5.886 27.085 -14.332 1.00 84.75 512 LEU A CA 1
ATOM 4125 C C . LEU A 1 512 ? 4.951 27.567 -15.448 1.00 84.75 512 LEU A C 1
ATOM 4127 O O . LEU A 1 512 ? 3.978 28.269 -15.165 1.00 84.75 512 LEU A O 1
ATOM 4131 N N . ASP A 1 513 ? 5.231 27.170 -16.687 1.00 85.69 513 ASP A N 1
ATOM 4132 C CA . ASP A 1 513 ? 4.294 27.331 -17.795 1.00 85.69 513 ASP A CA 1
ATOM 4133 C C . ASP A 1 513 ? 3.313 26.151 -17.816 1.00 85.69 513 ASP A C 1
ATOM 4135 O O . ASP A 1 513 ? 3.707 24.994 -17.990 1.00 85.69 513 ASP A O 1
ATOM 4139 N N . GLU A 1 514 ? 2.029 26.440 -17.602 1.00 86.88 514 GLU A N 1
ATOM 4140 C CA . GLU A 1 514 ? 0.977 25.424 -17.620 1.00 86.88 514 GLU A CA 1
ATOM 4141 C C . GLU A 1 514 ? 0.778 24.828 -19.021 1.00 86.88 514 GLU A C 1
ATOM 4143 O O . GLU A 1 514 ? 0.417 23.656 -19.125 1.00 86.88 514 GLU A O 1
ATOM 4148 N N . ASP A 1 515 ? 1.102 25.572 -20.086 1.00 86.81 515 ASP A N 1
ATOM 4149 C CA . ASP A 1 515 ? 1.006 25.090 -21.470 1.00 86.81 515 ASP A CA 1
ATOM 4150 C C . ASP A 1 515 ? 2.084 24.036 -21.799 1.00 86.81 515 ASP A C 1
ATOM 4152 O O . ASP A 1 515 ? 1.975 23.318 -22.795 1.00 86.81 515 ASP A O 1
ATOM 4156 N N . ASN A 1 516 ? 3.111 23.898 -20.949 1.00 86.38 516 ASN A N 1
ATOM 4157 C CA . ASN A 1 516 ? 4.175 22.899 -21.090 1.00 86.38 516 ASN A CA 1
ATOM 4158 C C . ASN A 1 516 ? 3.873 21.581 -20.349 1.00 86.38 516 ASN A C 1
ATOM 4160 O O . ASN A 1 516 ? 4.654 20.624 -20.391 1.00 86.38 516 ASN A O 1
ATOM 4164 N N . ILE A 1 517 ? 2.740 21.505 -19.644 1.00 89.50 517 ILE A N 1
ATOM 4165 C CA . ILE A 1 517 ? 2.329 20.302 -18.922 1.00 89.50 517 ILE A CA 1
ATOM 4166 C C . ILE A 1 517 ? 1.871 19.241 -19.926 1.00 89.50 517 ILE A C 1
ATOM 4168 O O . ILE A 1 517 ? 0.840 19.365 -20.579 1.00 89.50 517 ILE A O 1
ATOM 4172 N N . SER A 1 518 ? 2.643 18.160 -20.031 1.00 88.25 518 SER A N 1
ATOM 4173 C CA . SER A 1 518 ? 2.333 17.050 -20.938 1.00 88.25 518 SER A CA 1
ATOM 4174 C C . SER A 1 518 ? 1.212 16.157 -20.409 1.00 88.25 518 SER A C 1
ATOM 4176 O O . SER A 1 518 ? 1.129 15.894 -19.206 1.00 88.25 518 SER A O 1
ATOM 4178 N N . GLU A 1 519 ? 0.398 15.615 -21.314 1.00 88.88 519 GLU A N 1
ATOM 4179 C CA . GLU A 1 519 ? -0.647 14.648 -20.980 1.00 88.88 519 GLU A CA 1
ATOM 4180 C C . GLU A 1 519 ? -0.066 13.293 -20.549 1.00 88.88 519 GLU A C 1
ATOM 4182 O O . GLU A 1 519 ? 0.963 12.827 -21.047 1.00 88.88 519 GLU A O 1
ATOM 4187 N N . ILE A 1 520 ? -0.753 12.625 -19.619 1.00 85.44 520 ILE A N 1
ATOM 4188 C CA . ILE A 1 520 ? -0.279 11.360 -19.034 1.00 85.44 520 ILE A CA 1
ATOM 4189 C C . ILE A 1 520 ? -0.185 10.257 -20.099 1.00 85.44 520 ILE A C 1
ATOM 4191 O O . ILE A 1 520 ? 0.765 9.471 -20.096 1.00 85.44 520 ILE A O 1
ATOM 4195 N N . ASP A 1 521 ? -1.149 10.199 -21.018 1.00 83.00 521 ASP A N 1
ATOM 4196 C CA . ASP A 1 521 ? -1.171 9.184 -22.074 1.00 83.00 521 ASP A CA 1
ATOM 4197 C C . ASP A 1 521 ? 0.014 9.349 -23.041 1.00 83.00 521 ASP A C 1
ATOM 4199 O O . ASP A 1 521 ? 0.632 8.353 -23.436 1.00 83.00 521 ASP A O 1
ATOM 4203 N N . ASP A 1 522 ? 0.421 10.589 -23.328 1.00 85.62 522 ASP A N 1
ATOM 4204 C CA . ASP A 1 522 ? 1.599 10.875 -24.150 1.00 85.62 522 ASP A CA 1
ATOM 4205 C C . ASP A 1 522 ? 2.880 10.401 -23.456 1.00 85.62 522 ASP A C 1
ATOM 4207 O O . ASP A 1 522 ? 3.711 9.736 -24.080 1.00 85.62 522 ASP A O 1
ATOM 4211 N N . MET A 1 523 ? 3.007 10.646 -22.146 1.00 87.31 523 MET A N 1
ATOM 4212 C CA . MET A 1 523 ? 4.136 10.170 -21.336 1.00 87.31 523 MET A CA 1
ATOM 4213 C C . MET A 1 523 ? 4.259 8.641 -21.359 1.00 87.31 523 MET A C 1
ATOM 4215 O O . MET A 1 523 ? 5.359 8.104 -21.485 1.00 87.31 523 MET A O 1
ATOM 4219 N N . ILE A 1 524 ? 3.141 7.917 -21.255 1.00 84.06 524 ILE A N 1
ATOM 4220 C CA . ILE A 1 524 ? 3.145 6.447 -21.289 1.00 84.06 524 ILE A CA 1
ATOM 4221 C C . ILE A 1 524 ? 3.499 5.942 -22.692 1.00 84.06 524 ILE A C 1
ATOM 4223 O O . ILE A 1 524 ? 4.290 5.001 -22.824 1.00 84.06 524 ILE A O 1
ATOM 4227 N N . SER A 1 525 ? 2.937 6.566 -23.732 1.00 84.50 525 SER A N 1
ATOM 4228 C CA . SER A 1 525 ? 3.081 6.121 -25.122 1.00 84.50 525 SER A CA 1
ATOM 4229 C C . SER A 1 525 ? 4.542 6.091 -25.589 1.00 84.50 525 SER A C 1
ATOM 4231 O O . SER A 1 525 ? 4.959 5.151 -26.268 1.00 84.50 525 SER A O 1
ATOM 4233 N N . VAL A 1 526 ? 5.355 7.064 -25.160 1.00 87.38 526 VAL A N 1
ATOM 4234 C CA . VAL A 1 526 ? 6.765 7.170 -25.568 1.00 87.38 526 VAL A CA 1
ATOM 4235 C C . VAL A 1 526 ? 7.684 6.197 -24.824 1.00 87.38 526 VAL A C 1
ATOM 4237 O O . VAL A 1 526 ? 8.778 5.901 -25.301 1.00 87.38 526 VAL A O 1
ATOM 4240 N N . CYS A 1 527 ? 7.261 5.642 -23.685 1.00 86.81 527 CYS A N 1
ATOM 4241 C CA . CYS A 1 527 ? 8.091 4.778 -22.838 1.00 86.81 527 CYS A CA 1
ATOM 4242 C C . CYS A 1 527 ? 8.057 3.285 -23.219 1.00 86.81 527 CYS A C 1
ATOM 4244 O O . CYS A 1 527 ? 8.499 2.446 -22.432 1.00 86.81 527 CYS A O 1
ATOM 4246 N N . ALA A 1 528 ? 7.530 2.932 -24.397 1.00 82.50 528 ALA A N 1
ATOM 4247 C CA . ALA A 1 528 ? 7.578 1.583 -24.981 1.00 82.50 528 ALA A CA 1
ATOM 4248 C C . ALA A 1 528 ? 7.093 0.443 -24.053 1.00 82.50 528 ALA A C 1
ATOM 4250 O O . ALA A 1 528 ? 7.581 -0.691 -24.133 1.00 82.50 528 ALA A O 1
ATOM 4251 N N . GLY A 1 529 ? 6.133 0.746 -23.169 1.00 75.56 529 GLY A N 1
ATOM 4252 C CA . GLY A 1 529 ? 5.563 -0.208 -22.216 1.00 75.56 529 GLY A CA 1
ATOM 4253 C C . GLY A 1 529 ? 6.423 -0.477 -20.976 1.00 75.56 529 GLY A C 1
ATOM 4254 O O . GLY A 1 529 ? 6.190 -1.476 -20.300 1.00 75.56 529 GLY A O 1
ATOM 4255 N N . LEU A 1 530 ? 7.405 0.381 -20.667 1.00 84.94 530 LEU A N 1
ATOM 4256 C CA . LEU A 1 530 ? 8.231 0.294 -19.451 1.00 84.94 530 LEU A CA 1
ATOM 4257 C C . LEU A 1 530 ? 7.647 1.059 -18.254 1.00 84.94 530 LEU A C 1
ATOM 4259 O O . LEU A 1 530 ? 8.083 0.849 -17.119 1.00 84.94 530 LEU A O 1
ATOM 4263 N N . VAL A 1 531 ? 6.637 1.899 -18.490 1.00 84.50 531 VAL A N 1
ATOM 4264 C CA . VAL A 1 531 ? 5.956 2.722 -17.480 1.00 84.50 531 VAL A CA 1
ATOM 4265 C C . VAL A 1 531 ? 4.475 2.345 -17.385 1.00 84.50 531 VAL A C 1
ATOM 4267 O O . VAL A 1 531 ? 3.843 2.007 -18.384 1.00 84.50 531 VAL A O 1
ATOM 4270 N N . ALA A 1 532 ? 3.927 2.384 -16.171 1.00 78.62 532 ALA A N 1
ATOM 4271 C CA . ALA A 1 532 ? 2.506 2.232 -15.881 1.00 78.62 532 ALA A CA 1
ATOM 4272 C C . ALA A 1 532 ? 2.038 3.306 -14.892 1.00 78.62 532 ALA A C 1
ATOM 4274 O O . ALA A 1 532 ? 2.789 3.728 -14.009 1.00 78.62 532 ALA A O 1
ATOM 4275 N N . VAL A 1 533 ? 0.771 3.696 -15.019 1.00 77.94 533 VAL A N 1
ATOM 4276 C CA . VAL A 1 533 ? 0.102 4.640 -14.120 1.00 77.94 533 VAL A CA 1
ATOM 4277 C C . VAL A 1 533 ? -1.004 3.927 -13.356 1.00 77.94 533 VAL A C 1
ATOM 4279 O O . VAL A 1 533 ? -1.835 3.227 -13.940 1.00 77.94 533 VAL A O 1
ATOM 4282 N N . ASP A 1 534 ? -0.999 4.114 -12.042 1.00 67.31 534 ASP A N 1
ATOM 4283 C CA . ASP A 1 534 ? -2.121 3.791 -11.172 1.00 67.31 534 ASP A CA 1
ATOM 4284 C C . ASP A 1 534 ? -3.103 4.972 -11.189 1.00 67.31 534 ASP A C 1
ATOM 4286 O O . ASP A 1 534 ? -2.775 6.073 -10.737 1.00 67.31 534 ASP A O 1
ATOM 4290 N N . LYS A 1 535 ? -4.289 4.741 -11.763 1.00 66.62 535 LYS A N 1
ATOM 4291 C CA . LYS A 1 535 ? -5.317 5.773 -11.962 1.00 66.62 535 LYS A CA 1
ATOM 4292 C C . LYS A 1 535 ? -6.007 6.179 -10.659 1.00 66.62 535 LYS A C 1
ATOM 4294 O O . LYS A 1 535 ? -6.507 7.295 -10.580 1.00 66.62 535 LYS A O 1
ATOM 4299 N N . GLU A 1 536 ? -6.037 5.307 -9.651 1.00 58.66 536 GLU A N 1
ATOM 4300 C CA . GLU A 1 536 ? -6.676 5.609 -8.367 1.00 58.66 536 GLU A CA 1
ATOM 4301 C C . GLU A 1 536 ? -5.718 6.356 -7.440 1.00 58.66 536 GLU A C 1
ATOM 4303 O O . GLU A 1 536 ? -6.073 7.395 -6.883 1.00 58.66 536 GLU A O 1
ATOM 4308 N N . SER A 1 537 ? -4.477 5.872 -7.310 1.00 60.53 537 SER A N 1
ATOM 4309 C CA . SER A 1 537 ? -3.485 6.519 -6.438 1.00 60.53 537 SER A CA 1
ATOM 4310 C C . SER A 1 537 ? -2.741 7.682 -7.100 1.00 60.53 537 SER A C 1
ATOM 4312 O O . SER A 1 537 ? -2.011 8.403 -6.419 1.00 60.53 537 SER A O 1
ATOM 4314 N N . ASN A 1 538 ? -2.940 7.903 -8.406 1.00 75.62 538 ASN A N 1
ATOM 4315 C CA . ASN A 1 538 ? -2.229 8.904 -9.204 1.00 75.62 538 ASN A CA 1
ATOM 4316 C C . ASN A 1 538 ? -0.703 8.762 -9.085 1.00 75.62 538 ASN A C 1
ATOM 4318 O O . ASN A 1 538 ? 0.019 9.753 -8.978 1.00 75.62 538 ASN A O 1
ATOM 4322 N N . ILE A 1 539 ? -0.201 7.525 -9.084 1.00 76.25 539 ILE A N 1
ATOM 4323 C CA . ILE A 1 539 ? 1.233 7.218 -9.010 1.00 76.25 539 ILE A CA 1
ATOM 4324 C C . ILE A 1 539 ? 1.705 6.683 -10.358 1.00 76.25 539 ILE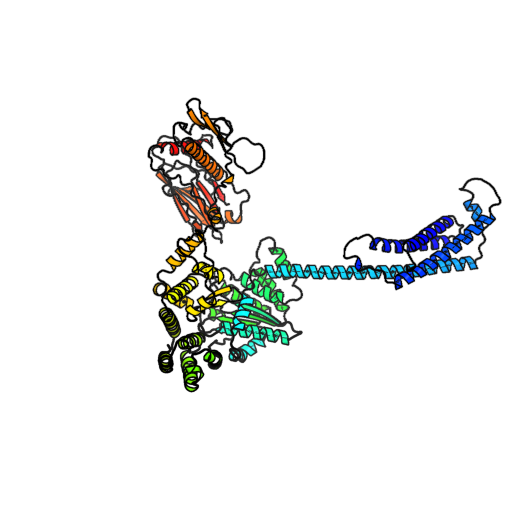 A C 1
ATOM 4326 O O . ILE A 1 539 ? 1.112 5.759 -10.919 1.00 76.25 539 ILE A O 1
ATOM 4330 N N . ILE A 1 540 ? 2.818 7.228 -10.851 1.00 80.81 540 ILE A N 1
ATOM 4331 C CA . ILE A 1 540 ? 3.509 6.718 -12.035 1.00 80.81 540 ILE A CA 1
ATOM 4332 C C . ILE A 1 540 ? 4.719 5.882 -11.617 1.00 80.81 540 ILE A C 1
ATOM 4334 O O . ILE A 1 540 ? 5.492 6.259 -10.733 1.00 80.81 540 ILE A O 1
ATOM 4338 N N . ARG A 1 541 ? 4.870 4.699 -12.216 1.00 80.25 541 ARG A N 1
ATOM 4339 C CA . ARG A 1 541 ? 5.898 3.726 -11.827 1.00 80.25 541 ARG A CA 1
ATOM 4340 C C . ARG A 1 541 ? 6.402 2.912 -13.008 1.00 80.25 541 ARG A C 1
ATOM 4342 O O . ARG A 1 541 ? 5.741 2.798 -14.036 1.00 80.25 541 ARG A O 1
ATOM 4349 N N . LEU A 1 542 ? 7.568 2.296 -12.832 1.00 83.56 542 LEU A N 1
ATOM 4350 C CA . LEU A 1 542 ? 8.034 1.255 -13.745 1.00 83.56 542 LEU A CA 1
ATOM 4351 C C . LEU A 1 542 ? 7.081 0.054 -13.685 1.00 83.56 542 LEU A C 1
ATOM 4353 O O . LEU A 1 542 ? 6.528 -0.255 -12.626 1.00 83.56 542 LEU A O 1
ATOM 4357 N N . VAL A 1 543 ? 6.904 -0.629 -14.817 1.00 74.00 543 VAL A N 1
ATOM 4358 C CA . VAL A 1 543 ? 5.928 -1.726 -14.957 1.00 74.00 543 VAL A CA 1
ATOM 4359 C C . VAL A 1 543 ? 6.218 -2.901 -14.026 1.00 74.00 543 VAL A C 1
ATOM 4361 O O . VAL A 1 543 ? 5.289 -3.594 -13.613 1.00 74.00 543 VAL A O 1
ATOM 4364 N N . HIS A 1 544 ? 7.483 -3.124 -13.668 1.00 72.88 544 HIS A N 1
ATOM 4365 C CA . HIS A 1 544 ? 7.869 -4.196 -12.760 1.00 72.88 544 HIS A CA 1
ATOM 4366 C C . HIS A 1 544 ? 9.172 -3.870 -12.016 1.00 72.88 544 HIS A C 1
ATOM 4368 O O . HIS A 1 544 ? 9.982 -3.068 -12.484 1.00 72.88 544 HIS A O 1
ATOM 4374 N N . TYR A 1 545 ? 9.412 -4.516 -10.869 1.00 71.44 545 TYR A N 1
ATOM 4375 C CA . TYR A 1 545 ? 10.647 -4.303 -10.106 1.00 71.44 545 TYR A CA 1
ATOM 4376 C C . TYR A 1 545 ? 11.898 -4.676 -10.926 1.00 71.44 545 TYR A C 1
ATOM 4378 O O . TYR A 1 545 ? 12.927 -4.026 -10.795 1.00 71.44 545 TYR A O 1
ATOM 4386 N N . THR A 1 546 ? 11.829 -5.707 -11.776 1.00 77.00 546 THR A N 1
ATOM 4387 C CA . THR A 1 546 ? 12.968 -6.131 -12.615 1.00 77.00 546 THR A CA 1
ATOM 4388 C C . THR A 1 546 ? 13.389 -5.036 -13.585 1.00 77.00 546 THR A C 1
ATOM 4390 O O . THR A 1 546 ? 14.559 -4.949 -13.931 1.00 77.00 546 THR A O 1
ATOM 4393 N N . THR A 1 547 ? 12.464 -4.155 -13.975 1.00 78.50 547 THR A N 1
ATOM 4394 C CA . THR A 1 547 ? 12.781 -2.945 -14.739 1.00 78.50 547 THR A CA 1
ATOM 4395 C C . THR A 1 547 ? 13.580 -1.956 -13.889 1.00 78.50 547 THR A C 1
ATOM 4397 O O . THR A 1 547 ? 14.524 -1.348 -14.383 1.00 78.50 547 THR A O 1
ATOM 4400 N N . HIS A 1 548 ? 13.243 -1.815 -12.602 1.00 79.38 548 HIS A N 1
ATOM 4401 C CA . HIS A 1 548 ? 14.028 -0.999 -11.675 1.00 79.38 548 HIS A CA 1
ATOM 4402 C C . HIS A 1 548 ? 15.435 -1.571 -11.472 1.00 79.38 548 HIS A C 1
ATOM 4404 O O . HIS A 1 548 ? 16.385 -0.806 -11.557 1.00 79.38 548 HIS A O 1
ATOM 4410 N N . ASP A 1 549 ? 15.569 -2.883 -11.250 1.00 79.62 549 ASP A N 1
ATOM 4411 C CA . ASP A 1 549 ? 16.866 -3.566 -11.108 1.00 79.62 549 ASP A CA 1
ATOM 4412 C C . ASP A 1 549 ? 17.737 -3.416 -12.366 1.00 79.62 549 ASP A C 1
ATOM 4414 O O . ASP A 1 549 ? 18.906 -3.036 -12.288 1.00 79.62 549 ASP A O 1
ATOM 4418 N N . TYR A 1 550 ? 17.145 -3.631 -13.545 1.00 86.25 550 TYR A N 1
ATOM 4419 C CA . TYR A 1 550 ? 17.818 -3.417 -14.822 1.00 86.25 550 TYR A CA 1
ATOM 4420 C C . TYR A 1 550 ? 18.341 -1.984 -14.942 1.00 86.25 550 TYR A C 1
ATOM 4422 O O . TYR A 1 550 ? 19.520 -1.777 -15.244 1.00 86.25 550 TYR A O 1
ATOM 4430 N N . PHE A 1 551 ? 17.496 -0.982 -14.670 1.00 89.12 551 PHE A N 1
ATOM 4431 C CA . PHE A 1 551 ? 17.930 0.408 -14.717 1.00 89.12 551 PHE A CA 1
ATOM 4432 C C . PHE A 1 551 ? 18.940 0.726 -13.625 1.00 89.12 551 PHE A C 1
ATOM 4434 O O . PHE A 1 551 ? 19.902 1.413 -13.910 1.00 89.12 551 PHE A O 1
ATOM 4441 N N . GLU A 1 552 ? 18.820 0.204 -12.412 1.00 85.00 552 GLU A N 1
ATOM 4442 C CA . GLU A 1 552 ? 19.828 0.393 -11.364 1.00 85.00 552 GLU A CA 1
ATOM 4443 C C . GLU A 1 552 ? 21.229 -0.032 -11.818 1.00 85.00 552 GLU A C 1
ATOM 4445 O O . GLU A 1 552 ? 22.184 0.728 -11.650 1.00 85.00 552 GLU A O 1
ATOM 4450 N N . ARG A 1 553 ? 21.332 -1.166 -12.520 1.00 87.19 553 ARG A N 1
ATOM 4451 C CA . ARG A 1 553 ? 22.587 -1.650 -13.114 1.00 87.19 553 ARG A CA 1
ATOM 4452 C C . ARG A 1 553 ? 23.049 -0.841 -14.335 1.00 87.19 553 ARG A C 1
ATOM 4454 O O . ARG A 1 553 ? 24.248 -0.741 -14.579 1.00 87.19 553 ARG A O 1
ATOM 4461 N N . THR A 1 554 ? 22.125 -0.262 -15.105 1.00 89.00 554 THR A N 1
ATOM 4462 C CA . THR A 1 554 ? 22.397 0.367 -16.420 1.00 89.00 554 THR A CA 1
ATOM 4463 C C . THR A 1 554 ? 22.177 1.887 -16.463 1.00 89.00 554 THR A C 1
ATOM 4465 O O . THR A 1 554 ? 22.315 2.511 -17.516 1.00 89.00 554 THR A O 1
ATOM 4468 N N . ARG A 1 555 ? 21.888 2.518 -15.320 1.00 85.56 555 ARG A N 1
ATOM 4469 C CA . ARG A 1 555 ? 21.530 3.942 -15.163 1.00 85.56 555 ARG A CA 1
ATOM 4470 C C . ARG A 1 555 ? 22.559 4.873 -15.791 1.00 85.56 555 ARG A C 1
ATOM 4472 O O . ARG A 1 555 ? 22.190 5.761 -16.544 1.00 85.56 555 ARG A O 1
ATOM 4479 N N . ARG A 1 556 ? 23.850 4.617 -15.557 1.00 85.06 556 ARG A N 1
ATOM 4480 C CA . ARG A 1 556 ? 24.953 5.413 -16.127 1.00 85.06 556 ARG A CA 1
ATOM 4481 C C . ARG A 1 556 ? 25.068 5.293 -17.648 1.00 85.06 556 ARG A C 1
ATOM 4483 O O . ARG A 1 556 ? 25.608 6.188 -18.283 1.00 85.06 556 ARG A O 1
ATOM 4490 N N . THR A 1 557 ? 24.587 4.193 -18.223 1.00 89.19 557 THR A N 1
ATOM 4491 C CA . THR A 1 557 ? 24.592 3.966 -19.672 1.00 89.19 557 THR A CA 1
ATOM 4492 C C . THR A 1 557 ? 23.410 4.664 -20.332 1.00 89.19 557 THR A C 1
ATOM 4494 O O . THR A 1 557 ? 23.588 5.359 -21.327 1.00 89.19 557 THR A O 1
ATOM 4497 N N . TRP A 1 558 ? 22.207 4.498 -19.778 1.00 90.31 558 TRP A N 1
ATOM 4498 C CA . TRP A 1 558 ? 20.987 5.031 -20.387 1.00 90.31 558 TRP A CA 1
ATOM 4499 C C . TRP A 1 558 ? 20.705 6.493 -20.030 1.00 90.31 558 TRP A C 1
ATOM 4501 O O . TRP A 1 558 ? 20.146 7.216 -20.859 1.00 90.31 558 TRP A O 1
ATOM 4511 N N . PHE A 1 559 ? 21.100 6.928 -18.830 1.00 91.19 559 PHE A N 1
ATOM 4512 C CA . PHE A 1 559 ? 20.793 8.243 -18.260 1.00 91.19 559 PHE A CA 1
ATOM 4513 C C . PHE A 1 559 ? 22.034 8.897 -17.607 1.00 91.19 559 PHE A C 1
ATOM 4515 O O . PHE A 1 559 ? 22.032 9.166 -16.404 1.00 91.19 559 PHE A O 1
ATOM 4522 N N . PRO A 1 560 ? 23.113 9.161 -18.369 1.00 87.56 560 PRO A N 1
ATOM 4523 C CA . PRO A 1 560 ? 24.368 9.679 -17.814 1.00 87.56 560 PRO A CA 1
ATOM 4524 C C . PRO A 1 560 ? 24.208 11.027 -17.092 1.00 87.56 560 PRO A C 1
ATOM 4526 O O . PRO A 1 560 ? 24.847 11.242 -16.067 1.00 87.56 560 PRO A O 1
ATOM 4529 N N . ASP A 1 561 ? 23.314 11.892 -17.578 1.00 87.69 561 ASP A N 1
ATOM 4530 C CA . ASP A 1 561 ? 23.081 13.236 -17.033 1.00 87.69 561 ASP A CA 1
ATOM 4531 C C . ASP A 1 561 ? 21.850 13.322 -16.111 1.00 87.69 561 ASP A C 1
ATOM 4533 O O . ASP A 1 561 ? 21.412 14.417 -15.768 1.00 87.69 561 ASP A O 1
ATOM 4537 N N . ALA A 1 562 ? 21.267 12.189 -15.697 1.00 88.44 562 ALA A N 1
ATOM 4538 C CA . ALA A 1 562 ? 20.018 12.174 -14.925 1.00 88.44 562 ALA A CA 1
ATOM 4539 C C . ALA A 1 562 ? 20.099 12.962 -13.615 1.00 88.44 562 ALA A C 1
ATOM 4541 O O . ALA A 1 562 ? 19.218 13.763 -13.324 1.00 88.44 562 ALA A O 1
ATOM 4542 N N . GLU A 1 563 ? 21.150 12.740 -12.823 1.00 87.88 563 GLU A N 1
ATOM 4543 C CA . GLU A 1 563 ? 21.328 13.419 -11.534 1.00 87.88 563 GLU A CA 1
ATOM 4544 C C . GLU A 1 563 ? 21.459 14.931 -11.722 1.00 87.88 563 GLU A C 1
ATOM 4546 O O . GLU A 1 563 ? 20.905 15.702 -10.939 1.00 87.88 563 GLU A O 1
ATOM 4551 N N . LYS A 1 564 ? 22.134 15.352 -12.798 1.00 88.19 564 LYS A N 1
ATOM 4552 C CA . LYS A 1 564 ? 22.269 16.757 -13.171 1.00 88.19 564 LYS A CA 1
ATOM 4553 C C . LYS A 1 564 ? 20.918 17.354 -13.578 1.00 88.19 564 LYS A C 1
ATOM 4555 O O . LYS A 1 564 ? 20.533 18.359 -12.994 1.00 88.19 564 LYS A O 1
ATOM 4560 N N . ASP A 1 565 ? 20.185 16.721 -14.498 1.00 87.75 565 ASP A N 1
ATOM 4561 C CA . ASP A 1 565 ? 18.863 17.188 -14.960 1.00 87.75 565 ASP A CA 1
ATOM 4562 C C . ASP A 1 565 ? 17.856 17.294 -13.806 1.00 87.75 565 ASP A C 1
ATOM 4564 O O . ASP A 1 565 ? 17.180 18.312 -13.652 1.00 87.75 565 ASP A O 1
ATOM 4568 N N . ILE A 1 566 ? 17.801 16.273 -12.944 1.00 90.12 566 ILE A N 1
ATOM 4569 C CA . ILE A 1 566 ? 16.938 16.262 -11.756 1.00 90.12 566 ILE A CA 1
ATOM 4570 C C . ILE A 1 566 ? 17.317 17.411 -10.815 1.00 90.12 566 ILE A C 1
ATOM 4572 O O . ILE A 1 566 ? 16.442 18.131 -10.337 1.00 90.12 566 ILE A O 1
ATOM 4576 N N . THR A 1 567 ? 18.614 17.613 -10.567 1.00 86.81 567 THR A N 1
ATOM 4577 C CA . THR A 1 567 ? 19.106 18.681 -9.685 1.00 86.81 567 THR A CA 1
ATOM 4578 C C . THR A 1 567 ? 18.784 20.065 -10.246 1.00 86.81 567 THR A C 1
ATOM 4580 O O . THR A 1 567 ? 18.231 20.895 -9.528 1.00 86.81 567 THR A O 1
ATOM 4583 N N . GLU A 1 568 ? 19.071 20.313 -11.524 1.00 87.25 568 GLU A N 1
ATOM 4584 C CA . GLU A 1 568 ? 18.781 21.588 -12.194 1.00 87.25 568 GLU A CA 1
ATOM 4585 C C . GLU A 1 568 ? 17.279 21.895 -12.198 1.00 87.25 568 GLU A C 1
ATOM 4587 O O . GLU A 1 568 ? 16.872 23.018 -11.889 1.00 87.25 568 GLU A O 1
ATOM 4592 N N . THR A 1 569 ? 16.449 20.882 -12.453 1.00 88.00 569 THR A N 1
ATOM 4593 C CA . THR A 1 569 ? 14.987 20.988 -12.395 1.00 88.00 569 THR A CA 1
ATOM 4594 C C . THR A 1 569 ? 14.515 21.361 -10.986 1.00 88.00 569 THR A C 1
ATOM 4596 O O . THR A 1 569 ? 13.760 22.316 -10.817 1.00 88.00 569 THR A O 1
ATOM 4599 N N . CYS A 1 570 ? 14.997 20.662 -9.953 1.00 86.12 570 CYS A N 1
ATOM 4600 C CA . CYS A 1 570 ? 14.649 20.950 -8.560 1.00 86.12 570 CYS A CA 1
ATOM 4601 C C . CYS A 1 570 ? 15.089 22.356 -8.123 1.00 86.12 570 CYS A C 1
ATOM 4603 O O . CYS A 1 570 ? 14.315 23.062 -7.478 1.00 86.12 570 CYS A O 1
ATOM 4605 N N . ILE A 1 571 ? 16.302 22.784 -8.486 1.00 82.94 571 ILE A N 1
ATOM 4606 C CA . ILE A 1 571 ? 16.810 24.133 -8.184 1.00 82.94 571 ILE A CA 1
ATOM 4607 C C . ILE A 1 571 ? 15.953 25.200 -8.870 1.00 82.94 571 ILE A C 1
ATOM 4609 O O . ILE A 1 571 ? 15.625 26.216 -8.256 1.00 82.94 571 ILE A O 1
ATOM 4613 N N . THR A 1 572 ? 15.560 24.961 -10.120 1.00 82.50 572 THR A N 1
ATOM 4614 C CA . THR A 1 572 ? 14.711 25.883 -10.882 1.00 82.50 572 THR A CA 1
ATOM 4615 C C . THR A 1 572 ? 13.324 25.990 -10.245 1.00 82.50 572 THR A C 1
ATOM 4617 O O . THR A 1 572 ? 12.879 27.098 -9.960 1.00 82.50 572 THR A O 1
ATOM 4620 N N . CYS A 1 573 ? 12.703 24.862 -9.877 1.00 81.81 573 CYS A N 1
ATOM 4621 C CA . CYS A 1 573 ? 11.457 24.844 -9.103 1.00 81.81 573 CYS A CA 1
ATOM 4622 C C . CYS A 1 573 ? 11.557 25.665 -7.815 1.00 81.81 573 CYS A C 1
ATOM 4624 O O . CYS A 1 573 ? 10.702 26.503 -7.554 1.00 81.81 573 CYS A O 1
ATOM 4626 N N . LEU A 1 574 ? 12.608 25.458 -7.013 1.00 78.38 574 LEU A N 1
ATOM 4627 C CA . LEU A 1 574 ? 12.826 26.207 -5.767 1.00 78.38 574 LEU A CA 1
ATOM 4628 C C . LEU A 1 574 ? 13.078 27.703 -6.003 1.00 78.38 574 LEU A C 1
ATOM 4630 O O . LEU A 1 574 ? 12.913 28.514 -5.089 1.00 78.38 574 LEU A O 1
ATOM 4634 N N . SER A 1 575 ? 13.476 28.069 -7.220 1.00 77.19 575 SER A N 1
ATOM 4635 C CA . SER A 1 575 ? 13.699 29.451 -7.634 1.00 77.19 575 SER A CA 1
ATOM 4636 C C . SER A 1 575 ? 12.431 30.144 -8.132 1.00 77.19 575 SER A C 1
ATOM 4638 O O . SER A 1 575 ? 12.476 31.361 -8.309 1.00 77.19 575 SER A O 1
ATOM 4640 N N . PHE A 1 576 ? 11.315 29.423 -8.314 1.00 80.81 576 PHE A N 1
ATOM 4641 C CA . PHE A 1 576 ? 10.065 30.030 -8.763 1.00 80.81 576 PHE A CA 1
ATOM 4642 C C . PHE A 1 576 ? 9.501 31.030 -7.751 1.00 80.81 576 PHE A C 1
ATOM 4644 O O . PHE A 1 576 ? 9.602 30.855 -6.532 1.00 80.81 576 PHE A O 1
ATOM 4651 N N . ASP A 1 577 ? 8.821 32.053 -8.264 1.00 74.00 577 ASP A N 1
ATOM 4652 C CA . ASP A 1 577 ? 8.261 33.152 -7.474 1.00 74.00 577 ASP A CA 1
ATOM 4653 C C . ASP A 1 577 ? 7.245 32.656 -6.430 1.00 74.00 577 ASP A C 1
ATOM 4655 O O . ASP A 1 577 ? 7.151 33.203 -5.330 1.00 74.00 577 ASP A O 1
ATOM 4659 N N . SER A 1 578 ? 6.547 31.553 -6.718 1.00 64.25 578 SER A N 1
ATOM 4660 C CA . SER A 1 578 ? 5.624 30.870 -5.798 1.00 64.25 578 SER A CA 1
ATOM 4661 C C . SER A 1 578 ? 6.307 30.322 -4.536 1.00 64.25 578 SER A C 1
ATOM 4663 O O . SER A 1 578 ? 5.663 30.191 -3.497 1.00 64.25 578 SER A O 1
ATOM 4665 N N . PHE A 1 579 ? 7.611 30.034 -4.603 1.00 57.00 579 PHE A N 1
ATOM 4666 C CA . PHE A 1 579 ? 8.432 29.563 -3.485 1.00 57.00 579 PHE A CA 1
ATOM 4667 C C . PHE A 1 579 ? 9.264 30.682 -2.842 1.00 57.00 579 PHE A C 1
ATOM 4669 O O . PHE A 1 579 ? 10.078 30.421 -1.954 1.00 57.00 579 PHE A O 1
ATOM 4676 N N . SER A 1 580 ? 9.020 31.948 -3.200 1.00 52.84 580 SER A N 1
ATOM 4677 C CA . SER A 1 580 ? 9.606 33.109 -2.512 1.00 52.84 580 SER A CA 1
ATOM 4678 C C . SER A 1 580 ? 9.311 33.123 -1.003 1.00 52.84 580 SER A C 1
ATOM 4680 O O . SER A 1 580 ? 10.148 33.580 -0.228 1.00 52.84 580 SER A O 1
ATOM 4682 N N . GLY A 1 581 ? 8.190 32.534 -0.567 1.00 43.22 581 GLY A N 1
ATOM 4683 C CA . GLY A 1 581 ? 7.883 32.288 0.847 1.00 43.22 581 GLY A CA 1
ATOM 4684 C C . GLY A 1 581 ? 8.664 31.126 1.482 1.00 43.22 581 GLY A C 1
ATOM 4685 O O . GLY A 1 581 ? 8.895 31.133 2.681 1.00 43.22 581 GLY A O 1
ATOM 4686 N N . LEU A 1 582 ? 9.150 30.150 0.706 1.00 38.62 582 LEU A N 1
ATOM 4687 C CA . LEU A 1 582 ? 10.013 29.058 1.194 1.00 38.62 582 LEU A CA 1
ATOM 4688 C C . LEU A 1 582 ? 11.480 29.501 1.343 1.00 38.62 582 LEU A C 1
ATOM 4690 O O . LEU A 1 582 ? 12.179 28.989 2.214 1.00 38.62 582 LEU A O 1
ATOM 4694 N N . LYS A 1 583 ? 11.906 30.558 0.629 1.00 38.62 583 LYS A N 1
ATOM 4695 C CA . LYS A 1 583 ? 13.099 31.354 0.999 1.00 38.62 583 LYS A CA 1
ATOM 4696 C C . LYS A 1 583 ? 12.968 32.001 2.393 1.00 38.62 583 LYS A C 1
ATOM 4698 O O . LYS A 1 583 ? 13.962 32.499 2.918 1.00 38.62 583 LYS A O 1
ATOM 4703 N N . ALA A 1 584 ? 11.771 32.009 2.990 1.00 37.19 584 ALA A N 1
ATOM 4704 C CA . ALA A 1 584 ? 11.510 32.472 4.354 1.00 37.19 584 ALA A CA 1
ATOM 4705 C C . ALA A 1 584 ? 11.452 31.343 5.409 1.00 37.19 584 ALA A C 1
ATOM 4707 O O . ALA A 1 584 ? 11.207 31.651 6.567 1.00 37.19 584 ALA A O 1
ATOM 4708 N N . ASN A 1 585 ? 11.704 30.074 5.035 1.00 32.03 585 ASN A N 1
ATOM 4709 C CA . ASN A 1 585 ? 11.862 28.943 5.973 1.00 32.03 585 ASN A CA 1
ATOM 4710 C C . ASN A 1 585 ? 13.323 28.663 6.375 1.00 32.03 585 ASN A C 1
ATOM 4712 O O . ASN A 1 585 ? 13.593 27.741 7.142 1.00 32.03 585 ASN A O 1
ATOM 4716 N N . LEU A 1 586 ? 14.273 29.478 5.909 1.00 34.50 586 LEU A N 1
ATOM 4717 C CA . LEU A 1 586 ? 15.382 29.845 6.790 1.00 34.50 586 LEU A CA 1
ATOM 4718 C C . LEU A 1 586 ? 14.732 30.432 8.044 1.00 34.50 586 LEU A C 1
ATOM 4720 O O . LEU A 1 586 ? 13.771 31.184 7.892 1.00 34.50 586 LEU A O 1
ATOM 4724 N N . VAL A 1 587 ? 15.210 30.138 9.254 1.00 36.34 587 VAL A N 1
ATOM 4725 C CA . VAL A 1 587 ? 14.840 30.980 10.402 1.00 36.34 587 VAL A CA 1
ATOM 4726 C C . VAL A 1 587 ? 15.405 32.372 10.116 1.00 36.34 587 VAL A C 1
ATOM 4728 O O . VAL A 1 587 ? 16.520 32.708 10.507 1.00 36.34 587 VAL A O 1
ATOM 4731 N N . LYS A 1 588 ? 14.659 33.168 9.351 1.00 37.50 588 LYS A N 1
ATOM 4732 C CA . LYS A 1 588 ? 14.869 34.593 9.237 1.00 37.50 588 LYS A CA 1
ATOM 4733 C C . LYS A 1 588 ? 14.431 35.141 10.569 1.00 37.50 588 LYS A C 1
ATOM 4735 O O . LYS A 1 588 ? 13.307 34.899 11.003 1.00 37.50 588 LYS A O 1
ATOM 4740 N N . VAL A 1 589 ? 15.339 35.858 11.219 1.00 38.97 589 VAL A N 1
ATOM 4741 C CA . VAL A 1 589 ? 14.959 36.770 12.293 1.00 38.97 589 VAL A CA 1
ATOM 4742 C C . VAL A 1 589 ? 13.822 37.629 11.716 1.00 38.97 589 VAL A C 1
ATOM 4744 O O . VAL A 1 589 ? 14.080 38.283 10.705 1.00 38.97 589 VAL A O 1
ATOM 4747 N N . PRO A 1 590 ? 12.588 37.544 12.252 1.00 40.25 590 PRO A N 1
ATOM 4748 C CA . PRO A 1 590 ? 11.415 38.157 11.639 1.00 40.25 590 PRO A CA 1
ATOM 4749 C C . PRO A 1 590 ? 11.694 39.622 11.259 1.00 40.25 590 PRO A C 1
ATOM 4751 O O . PRO A 1 590 ? 12.158 40.391 12.103 1.00 40.25 590 PRO A O 1
ATOM 4754 N N . ASP A 1 591 ? 11.487 40.012 9.993 1.00 43.19 591 ASP A N 1
ATOM 4755 C CA . ASP A 1 591 ? 11.738 41.393 9.527 1.00 43.19 591 ASP A CA 1
ATOM 4756 C C . ASP A 1 591 ? 10.863 42.414 10.287 1.00 43.19 591 ASP A C 1
ATOM 4758 O O . ASP A 1 591 ? 11.204 43.590 10.394 1.00 43.19 591 ASP A O 1
ATOM 4762 N N . ASP A 1 592 ? 9.762 41.941 10.871 1.00 45.50 592 ASP A N 1
ATOM 4763 C CA . ASP A 1 592 ? 8.857 42.650 11.767 1.00 45.50 592 ASP A CA 1
ATOM 4764 C C . ASP A 1 592 ? 9.483 43.020 13.119 1.00 45.50 592 ASP A C 1
ATOM 4766 O O . ASP A 1 592 ? 9.039 43.999 13.704 1.00 45.50 592 ASP A O 1
ATOM 4770 N N . LEU A 1 593 ? 10.586 42.396 13.569 1.00 43.09 593 LEU A N 1
ATOM 4771 C CA . LEU A 1 593 ? 11.317 42.784 14.795 1.00 43.09 593 LEU A CA 1
ATOM 4772 C C . LEU A 1 593 ? 11.903 44.213 14.768 1.00 43.09 593 LEU A C 1
ATOM 4774 O O . LEU A 1 593 ? 12.557 44.613 15.736 1.00 43.09 593 LEU A O 1
ATOM 4778 N N . PHE A 1 594 ? 11.718 44.960 13.676 1.00 49.41 594 PHE A N 1
ATOM 4779 C CA . PHE A 1 594 ? 12.301 46.272 13.426 1.00 49.41 594 PHE A CA 1
ATOM 4780 C C . PHE A 1 594 ? 11.235 47.281 12.961 1.00 49.41 594 PHE A C 1
ATOM 4782 O O . PHE A 1 594 ? 10.958 47.405 11.771 1.00 49.41 594 PHE A O 1
ATOM 4789 N N . GLU A 1 595 ? 10.689 48.087 13.874 1.00 49.75 595 GLU A N 1
ATOM 4790 C CA . GLU A 1 595 ? 9.997 49.332 13.493 1.00 49.75 595 GLU A CA 1
ATOM 4791 C C . GLU A 1 595 ? 10.987 50.508 13.477 1.00 49.75 595 GLU A C 1
ATOM 4793 O O . GLU A 1 595 ? 11.488 50.914 14.526 1.00 49.75 595 GLU A O 1
ATOM 4798 N N . GLU A 1 596 ? 11.262 51.071 12.294 1.00 54.50 596 GLU A N 1
ATOM 4799 C CA . GLU A 1 596 ? 12.023 52.317 12.134 1.00 54.50 596 GLU A CA 1
ATOM 4800 C C . GLU A 1 596 ? 11.080 53.527 12.245 1.00 54.50 596 GLU A C 1
ATOM 4802 O O . GLU A 1 596 ? 10.445 53.931 11.271 1.00 54.50 596 GLU A O 1
ATOM 4807 N N . ASN A 1 597 ? 10.996 54.142 13.428 1.00 50.44 597 ASN A N 1
ATOM 4808 C CA . ASN A 1 597 ? 10.269 55.403 13.602 1.00 50.44 597 ASN A CA 1
ATOM 4809 C C . ASN A 1 597 ? 11.233 56.592 13.515 1.00 50.44 597 ASN A C 1
ATOM 4811 O O . ASN A 1 597 ? 12.049 56.821 14.407 1.00 50.44 597 ASN A O 1
ATOM 4815 N N . ILE A 1 598 ? 11.128 57.355 12.425 1.00 45.47 598 ILE A N 1
ATOM 4816 C CA . ILE A 1 598 ? 11.923 58.563 12.177 1.00 45.47 598 ILE A CA 1
ATOM 4817 C C . ILE A 1 598 ? 11.137 59.771 12.699 1.00 45.47 598 ILE A C 1
ATOM 4819 O O . ILE A 1 598 ? 10.135 60.165 12.103 1.00 45.47 598 ILE A O 1
ATOM 4823 N N . THR A 1 599 ? 11.589 60.389 13.790 1.00 47.88 599 THR A N 1
ATOM 4824 C CA . THR A 1 599 ? 11.042 61.674 14.264 1.00 47.88 599 THR A CA 1
ATOM 4825 C C . THR A 1 599 ? 11.963 62.841 13.900 1.00 47.88 599 THR A C 1
ATOM 4827 O O . THR A 1 599 ? 13.170 62.668 13.781 1.00 47.88 599 THR A O 1
ATOM 4830 N N . ALA A 1 600 ? 11.391 64.038 13.716 1.00 40.31 600 ALA A N 1
ATOM 4831 C CA . ALA A 1 600 ? 11.996 65.220 13.076 1.00 40.31 600 ALA A CA 1
ATOM 4832 C C . ALA A 1 600 ? 13.167 65.918 13.821 1.00 40.31 600 ALA A C 1
ATOM 4834 O O . ALA A 1 600 ? 13.423 67.100 13.600 1.00 40.31 600 ALA A O 1
ATOM 4835 N N . GLN A 1 601 ? 13.895 65.207 14.676 1.00 46.59 601 GLN A N 1
ATOM 4836 C CA . GLN A 1 601 ? 15.150 65.638 15.296 1.00 46.59 601 GLN A CA 1
ATOM 4837 C C . GLN A 1 601 ? 16.084 64.426 15.341 1.00 46.59 601 GLN A C 1
ATOM 4839 O O . GLN A 1 601 ? 16.092 63.751 16.356 1.00 46.59 601 GLN A O 1
ATOM 4844 N N . ASP A 1 602 ? 16.753 64.110 14.222 1.00 51.31 602 ASP A N 1
ATOM 4845 C CA . ASP A 1 602 ? 17.873 63.160 14.002 1.00 51.31 602 ASP A CA 1
ATOM 4846 C C . ASP A 1 602 ? 18.049 61.946 14.956 1.00 51.31 602 ASP A C 1
ATOM 4848 O O . ASP A 1 602 ? 19.160 61.447 15.120 1.00 51.31 602 ASP A O 1
ATOM 4852 N N . MET A 1 603 ? 16.967 61.427 15.540 1.00 49.19 603 MET A N 1
ATOM 4853 C CA . MET A 1 603 ? 16.953 60.276 16.434 1.00 49.19 603 MET A CA 1
ATOM 4854 C C . MET A 1 603 ? 16.184 59.138 15.779 1.00 49.19 603 MET A C 1
ATOM 4856 O O . MET A 1 603 ? 15.024 59.301 15.384 1.00 49.19 603 MET A O 1
ATOM 4860 N N . VAL A 1 604 ? 16.846 57.985 15.668 1.00 53.59 604 VAL A N 1
ATOM 4861 C CA . VAL A 1 604 ? 16.246 56.751 15.152 1.00 53.59 604 VAL A CA 1
ATOM 4862 C C . VAL A 1 604 ? 16.226 55.711 16.258 1.00 53.59 604 VAL A C 1
ATOM 4864 O O . VAL A 1 604 ? 17.238 55.458 16.911 1.00 53.59 604 VAL A O 1
ATOM 4867 N N . TRP A 1 605 ? 15.066 55.098 16.439 1.00 52.41 605 TRP A N 1
ATOM 4868 C CA . TRP A 1 605 ? 14.808 54.114 17.478 1.00 52.41 605 TRP A CA 1
ATOM 4869 C C . TRP A 1 605 ? 14.361 52.816 16.812 1.00 52.41 605 TRP A C 1
ATOM 4871 O O . TRP A 1 605 ? 13.563 52.864 15.876 1.00 52.41 605 TRP A O 1
ATOM 4881 N N . LEU A 1 606 ? 14.860 51.674 17.289 1.00 50.50 606 LEU A N 1
ATOM 4882 C CA . LEU A 1 606 ? 14.451 50.344 16.822 1.00 50.50 606 LEU A CA 1
ATOM 4883 C C . LEU A 1 606 ? 13.817 49.556 17.976 1.00 50.50 606 LEU A C 1
ATOM 4885 O O . LEU A 1 606 ? 14.336 49.543 19.098 1.00 50.50 606 LEU A O 1
ATOM 4889 N N . ARG A 1 607 ? 12.685 48.899 17.700 1.00 53.81 607 ARG A N 1
ATOM 4890 C CA . ARG A 1 607 ? 11.845 48.209 18.694 1.00 53.81 607 ARG A CA 1
ATOM 4891 C C . ARG A 1 607 ? 11.528 46.773 18.282 1.00 53.81 607 ARG A C 1
ATOM 4893 O O . ARG A 1 607 ? 11.142 46.554 17.144 1.00 53.81 607 ARG A O 1
ATOM 4900 N N . ARG A 1 608 ? 11.560 45.854 19.261 1.00 47.75 608 ARG A N 1
ATOM 4901 C CA . ARG A 1 608 ? 11.063 44.468 19.164 1.00 47.75 608 ARG A CA 1
ATOM 4902 C C . ARG A 1 608 ? 9.526 44.434 19.226 1.00 47.75 608 ARG A C 1
ATOM 4904 O O . ARG A 1 608 ? 8.950 44.830 20.240 1.00 47.75 608 ARG A O 1
ATOM 4911 N N . THR A 1 609 ? 8.846 43.963 18.185 1.00 50.44 609 THR A N 1
ATOM 4912 C CA . THR A 1 609 ? 7.373 43.976 18.082 1.00 50.44 609 THR A CA 1
ATOM 4913 C C . THR A 1 609 ? 6.740 42.645 18.498 1.00 50.44 609 THR A C 1
ATOM 4915 O O . THR A 1 609 ? 6.192 41.925 17.674 1.00 50.44 609 THR A O 1
ATOM 4918 N N . GLU A 1 610 ? 6.781 42.290 19.782 1.00 46.03 610 GLU A N 1
ATOM 4919 C CA . GLU A 1 610 ? 6.032 41.103 20.244 1.00 46.03 610 GLU A CA 1
ATOM 4920 C C . GLU A 1 610 ? 4.732 41.449 20.987 1.00 46.03 610 GLU A C 1
ATOM 4922 O O . GLU A 1 610 ? 3.826 40.624 21.015 1.00 46.03 610 GLU A O 1
ATOM 4927 N N . HIS A 1 611 ? 4.543 42.683 21.481 1.00 38.09 611 HIS A N 1
ATOM 4928 C CA . HIS A 1 611 ? 3.286 43.098 22.124 1.00 38.09 611 HIS A CA 1
ATOM 4929 C C . HIS A 1 611 ? 2.952 44.586 21.902 1.00 38.09 611 HIS A C 1
ATOM 4931 O O . HIS A 1 611 ? 3.822 45.454 21.849 1.00 38.09 611 HIS A O 1
ATOM 4937 N N . SER A 1 612 ? 1.667 44.896 21.731 1.00 37.06 612 SER A N 1
ATOM 4938 C CA . SER A 1 612 ? 1.148 46.229 21.410 1.00 37.06 612 SER A CA 1
ATOM 4939 C C . SER A 1 612 ? 1.093 47.184 22.618 1.00 37.06 612 SER A C 1
ATOM 4941 O O . SER A 1 612 ? 0.660 46.780 23.691 1.00 37.06 612 SER A O 1
ATOM 4943 N N . PHE A 1 613 ? 1.395 48.463 22.346 1.00 43.09 613 PHE A N 1
ATOM 4944 C CA . PHE A 1 613 ? 1.170 49.699 23.124 1.00 43.09 613 PHE A CA 1
ATOM 4945 C C . PHE A 1 613 ? 2.053 50.004 24.363 1.00 43.09 613 PHE A C 1
ATOM 4947 O O . PHE A 1 613 ? 1.836 49.499 25.454 1.00 43.09 613 PHE A O 1
ATOM 4954 N N . VAL A 1 614 ? 2.936 51.003 24.162 1.00 47.66 614 VAL A N 1
ATOM 4955 C CA . VAL A 1 614 ? 3.649 51.862 25.142 1.00 47.66 614 VAL A CA 1
ATOM 4956 C C . VAL A 1 614 ? 4.798 51.215 25.937 1.00 47.66 614 VAL A C 1
ATOM 4958 O O . VAL A 1 614 ? 4.699 51.056 27.145 1.00 47.66 614 VAL A O 1
ATOM 4961 N N . GLU A 1 615 ? 5.944 50.959 25.292 1.00 48.81 615 GLU A N 1
ATOM 4962 C CA . GLU A 1 615 ? 7.228 50.715 25.984 1.00 48.81 615 GLU A CA 1
ATOM 4963 C C . GLU A 1 615 ? 8.415 51.376 25.253 1.00 48.81 615 GLU A C 1
ATOM 4965 O O . GLU A 1 615 ? 8.337 51.659 24.055 1.00 48.81 615 GLU A O 1
ATOM 4970 N N . GLN A 1 616 ? 9.481 51.669 26.012 1.00 49.72 616 GLN A N 1
ATOM 4971 C CA . GLN A 1 616 ? 10.684 52.405 25.596 1.00 49.72 616 GLN A CA 1
ATOM 4972 C C . GLN A 1 616 ? 11.512 51.656 24.523 1.00 49.72 616 GLN A C 1
ATOM 4974 O O . GLN A 1 616 ? 11.470 50.428 24.455 1.00 49.72 616 GLN A O 1
ATOM 4979 N N . PRO A 1 617 ? 12.261 52.375 23.667 1.00 53.31 617 PRO A N 1
ATOM 4980 C CA . PRO A 1 617 ? 13.061 51.783 22.591 1.00 53.31 617 PRO A CA 1
ATOM 4981 C C . PRO A 1 617 ? 14.285 51.019 23.111 1.00 53.31 617 PRO A C 1
ATOM 4983 O O . PRO A 1 617 ? 14.906 51.454 24.075 1.00 53.31 617 PRO A O 1
ATOM 4986 N N . ASN A 1 618 ? 14.663 49.921 22.436 1.00 56.22 618 ASN A N 1
ATOM 4987 C CA . ASN A 1 618 ? 15.763 49.036 22.859 1.00 56.22 618 ASN A CA 1
ATOM 4988 C C . ASN A 1 618 ? 17.154 49.679 22.703 1.00 56.22 618 ASN A C 1
ATOM 4990 O O . ASN A 1 618 ? 18.071 49.380 23.463 1.00 56.22 618 ASN A O 1
ATOM 4994 N N . PHE A 1 619 ? 17.309 50.551 21.708 1.00 62.56 619 PHE A N 1
ATOM 4995 C CA . PHE A 1 619 ? 18.520 51.323 21.452 1.00 62.56 619 PHE A CA 1
ATOM 4996 C C . PHE A 1 619 ? 18.168 52.613 20.704 1.00 62.56 619 PHE A C 1
ATOM 4998 O O . PHE A 1 619 ? 17.135 52.688 20.028 1.00 62.56 619 PHE A O 1
ATOM 5005 N N . ILE A 1 620 ? 19.050 53.606 20.801 1.00 63.31 620 ILE A N 1
ATOM 5006 C CA . ILE A 1 620 ? 18.860 54.964 20.281 1.00 63.31 620 ILE A CA 1
ATOM 5007 C C . ILE A 1 620 ? 20.047 55.315 19.394 1.00 63.31 620 ILE A C 1
ATOM 5009 O O . ILE A 1 620 ? 21.184 55.204 19.839 1.00 63.31 620 ILE A O 1
ATOM 5013 N N . ILE A 1 621 ? 19.813 55.779 18.171 1.00 66.38 621 ILE A N 1
ATOM 5014 C CA . ILE A 1 621 ? 20.841 56.501 17.416 1.00 66.38 621 ILE A CA 1
ATOM 5015 C C . ILE A 1 621 ? 20.648 57.979 17.711 1.00 66.38 621 ILE A C 1
ATOM 5017 O O . ILE A 1 621 ? 19.589 58.524 17.414 1.00 66.38 621 ILE A O 1
ATOM 5021 N N . ASP A 1 622 ? 21.662 58.604 18.289 1.00 66.31 622 ASP A N 1
ATOM 5022 C CA . ASP A 1 622 ? 21.679 60.024 18.613 1.00 66.31 622 ASP A CA 1
ATOM 5023 C C . ASP A 1 622 ? 22.765 60.738 17.804 1.00 66.31 622 ASP A C 1
ATOM 5025 O O . ASP A 1 622 ? 23.800 60.155 17.471 1.00 66.31 622 ASP A O 1
ATOM 5029 N N . LYS A 1 623 ? 22.534 62.006 17.471 1.00 71.75 623 LYS A N 1
ATOM 5030 C CA . LYS A 1 623 ? 23.492 62.835 16.745 1.00 71.75 623 LYS A CA 1
ATOM 5031 C C . LYS A 1 623 ? 24.193 63.764 17.729 1.00 71.75 623 LYS A C 1
ATOM 5033 O O . LYS A 1 623 ? 23.580 64.651 18.316 1.00 71.75 623 LYS A O 1
ATOM 5038 N N . THR A 1 624 ? 25.499 63.585 17.885 1.00 69.81 624 THR A N 1
ATOM 5039 C CA . THR A 1 624 ? 26.313 64.430 18.759 1.00 69.81 624 THR A CA 1
ATOM 5040 C C . THR A 1 624 ? 26.482 65.835 18.178 1.00 69.81 624 THR A C 1
ATOM 5042 O O . THR A 1 624 ? 26.342 66.058 16.974 1.00 69.81 624 THR A O 1
ATOM 5045 N N . ALA A 1 625 ? 26.842 66.793 19.038 1.00 69.31 625 ALA A N 1
ATOM 5046 C CA . ALA A 1 625 ? 27.113 68.178 18.640 1.00 69.31 625 ALA A CA 1
ATOM 5047 C C . ALA A 1 625 ? 28.258 68.322 17.612 1.00 69.31 625 ALA A C 1
ATOM 5049 O O . ALA A 1 625 ? 28.324 69.337 16.925 1.00 69.31 625 ALA A O 1
ATOM 5050 N N . ASP A 1 626 ? 29.113 67.302 17.479 1.00 69.75 626 ASP A N 1
ATOM 5051 C CA . ASP A 1 626 ? 30.249 67.256 16.549 1.00 69.75 626 ASP A CA 1
ATOM 5052 C C . ASP A 1 626 ? 29.899 66.591 15.198 1.00 69.75 626 ASP A C 1
ATOM 5054 O O . ASP A 1 626 ? 30.788 66.090 14.509 1.00 69.75 626 ASP A O 1
ATOM 5058 N N . ASP A 1 627 ? 28.613 66.537 14.829 1.00 70.31 627 ASP A N 1
ATOM 5059 C CA . ASP A 1 627 ? 28.112 65.901 13.599 1.00 70.31 627 ASP A CA 1
ATOM 5060 C C . ASP A 1 627 ? 28.545 64.425 13.462 1.00 70.31 627 ASP A C 1
ATOM 5062 O O . ASP A 1 627 ? 28.990 63.968 12.404 1.00 70.31 627 ASP A O 1
ATOM 5066 N N . LYS A 1 628 ? 28.384 63.638 14.533 1.00 69.94 628 LYS A N 1
ATOM 5067 C CA . LYS A 1 628 ? 28.567 62.181 14.487 1.00 69.94 628 LYS A CA 1
ATOM 5068 C C . LYS A 1 628 ? 27.374 61.435 15.078 1.00 69.94 628 LYS A C 1
ATOM 5070 O O . LYS A 1 628 ? 26.793 61.876 16.062 1.00 69.94 628 LYS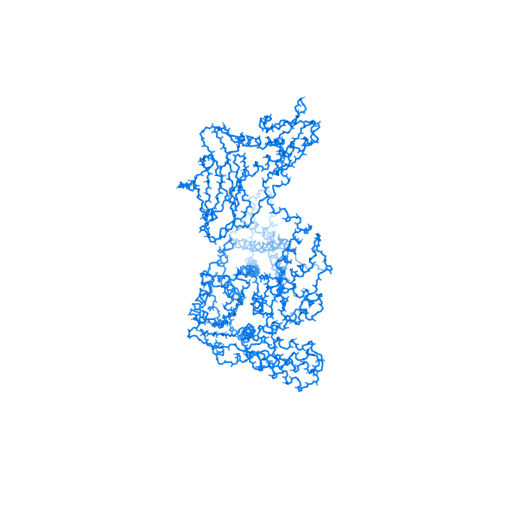 A O 1
ATOM 5075 N N . TYR A 1 629 ? 27.032 60.284 14.515 1.00 68.31 629 TYR A N 1
ATOM 5076 C CA . TYR A 1 629 ? 26.044 59.374 15.086 1.00 68.31 629 TYR A CA 1
ATOM 5077 C C . TYR A 1 629 ? 26.672 58.535 16.199 1.00 68.31 629 TYR A C 1
ATOM 5079 O O . TYR A 1 629 ? 27.715 57.920 15.994 1.00 68.31 629 TYR A O 1
ATOM 5087 N N . GLN A 1 630 ? 26.031 58.482 17.363 1.00 65.50 630 GLN A N 1
ATOM 5088 C CA . GLN A 1 630 ? 26.355 57.579 18.466 1.00 65.50 630 GLN A CA 1
ATOM 5089 C C . GLN A 1 630 ? 25.176 56.649 18.741 1.00 65.50 630 GLN A C 1
ATOM 5091 O O . GLN A 1 630 ? 24.025 57.042 18.574 1.00 65.50 630 GLN A O 1
ATOM 5096 N N . ILE A 1 631 ? 25.457 55.425 19.186 1.00 68.25 631 ILE A N 1
ATOM 5097 C CA . ILE A 1 631 ? 24.420 54.477 19.597 1.00 68.25 631 ILE A CA 1
ATOM 5098 C C . ILE A 1 631 ? 24.360 54.450 21.129 1.00 68.25 631 ILE A C 1
ATOM 5100 O O . ILE A 1 631 ? 25.381 54.270 21.799 1.00 68.25 631 ILE A O 1
ATOM 5104 N N . LEU A 1 632 ? 23.166 54.651 21.678 1.00 63.38 632 LEU A N 1
ATOM 5105 C CA . LEU A 1 632 ? 22.859 54.612 23.104 1.00 63.38 632 LEU A CA 1
ATOM 5106 C C . LEU A 1 632 ? 21.984 53.392 23.425 1.00 63.38 632 LEU A C 1
ATOM 5108 O O . LEU A 1 632 ? 21.223 52.919 22.577 1.00 63.38 632 LEU A O 1
ATOM 5112 N N . ASP A 1 633 ? 22.084 52.892 24.653 1.00 61.16 633 ASP A N 1
ATOM 5113 C CA . ASP A 1 633 ? 21.209 51.841 25.180 1.00 61.16 633 ASP A CA 1
ATOM 5114 C C . ASP A 1 633 ? 19.826 52.374 25.616 1.00 61.16 633 ASP A C 1
ATOM 5116 O O . ASP A 1 633 ? 19.542 53.572 25.536 1.00 61.16 633 ASP A O 1
ATOM 5120 N N . VAL A 1 634 ? 18.968 51.475 26.119 1.00 57.53 634 VAL A N 1
ATOM 5121 C CA . VAL A 1 634 ? 17.640 51.805 26.684 1.00 57.53 634 VAL A CA 1
ATOM 5122 C C . VAL A 1 634 ? 17.674 52.862 27.790 1.00 57.53 634 VAL A C 1
ATOM 5124 O O . VAL A 1 634 ? 16.684 53.552 28.015 1.00 57.53 634 VAL A O 1
ATOM 5127 N N . ASN A 1 635 ? 18.804 53.001 28.485 1.00 57.03 635 ASN A N 1
ATOM 5128 C CA . ASN A 1 635 ? 18.991 53.933 29.592 1.00 57.03 635 ASN A CA 1
ATOM 5129 C C . ASN A 1 635 ? 19.604 55.266 29.128 1.00 57.03 635 ASN A C 1
ATOM 5131 O O . ASN A 1 635 ? 19.937 56.108 29.964 1.00 57.03 635 ASN A O 1
ATOM 5135 N N . GLY A 1 636 ? 19.789 55.465 27.816 1.00 57.53 636 GLY A N 1
ATOM 5136 C CA . GLY A 1 636 ? 20.426 56.651 27.243 1.00 57.53 636 GLY A CA 1
ATOM 5137 C C . GLY A 1 636 ? 21.939 56.713 27.461 1.00 57.53 636 GLY A C 1
ATOM 5138 O O . GLY A 1 636 ? 22.545 57.766 27.263 1.00 57.53 636 GLY A O 1
ATOM 5139 N N . SER A 1 637 ? 22.567 55.609 27.870 1.00 61.75 637 SER A N 1
ATOM 5140 C CA . SER A 1 637 ? 24.015 55.527 28.047 1.00 61.75 637 SER A CA 1
ATOM 5141 C C . SER A 1 637 ? 24.692 55.199 26.723 1.00 61.75 637 SER A C 1
ATOM 5143 O O . SER A 1 637 ? 24.277 54.286 26.008 1.00 61.75 637 SER A O 1
ATOM 5145 N N . ARG A 1 638 ? 25.760 55.935 26.391 1.00 60.03 638 ARG A N 1
ATOM 5146 C CA . ARG A 1 638 ? 26.542 55.682 25.175 1.00 60.03 638 ARG A CA 1
ATOM 5147 C C . ARG A 1 638 ? 27.181 54.303 25.240 1.00 60.03 638 ARG A C 1
ATOM 5149 O O . ARG A 1 638 ? 27.866 53.969 26.206 1.00 60.03 638 ARG A O 1
ATOM 5156 N N . LEU A 1 639 ? 27.025 53.539 24.165 1.00 54.03 639 LEU A N 1
ATOM 5157 C CA . LEU A 1 639 ? 27.769 52.308 23.960 1.00 54.03 639 LEU A CA 1
ATOM 5158 C C . LEU A 1 639 ? 29.224 52.673 23.636 1.00 54.03 639 LEU A C 1
ATOM 5160 O O . LEU A 1 639 ? 29.577 52.915 22.488 1.00 54.03 639 LEU A O 1
ATOM 5164 N N . GLU A 1 640 ? 30.064 52.769 24.671 1.00 44.69 640 GLU A N 1
ATOM 5165 C CA . GLU A 1 640 ? 31.457 53.254 24.587 1.00 44.69 640 GLU A CA 1
ATOM 5166 C C . GLU A 1 640 ? 32.342 52.484 23.592 1.00 44.69 640 GLU A C 1
ATOM 5168 O O . GLU A 1 640 ? 33.364 53.006 23.161 1.00 44.69 640 GLU A O 1
ATOM 5173 N N . ASN A 1 641 ? 31.938 51.268 23.219 1.00 46.03 641 ASN A N 1
ATOM 5174 C CA . ASN A 1 641 ? 32.659 50.387 22.302 1.00 46.03 641 ASN A CA 1
ATOM 5175 C C . ASN A 1 641 ? 32.077 50.401 20.877 1.00 46.03 641 ASN A C 1
ATOM 5177 O O . ASN A 1 641 ? 32.387 49.512 20.099 1.00 46.03 641 ASN A O 1
ATOM 5181 N N . ILE A 1 642 ? 31.203 51.355 20.547 1.00 51.75 642 ILE A N 1
ATOM 5182 C CA . ILE A 1 642 ? 30.827 51.676 19.167 1.00 51.75 642 ILE A CA 1
ATOM 5183 C C . ILE A 1 642 ? 31.381 53.066 18.865 1.00 51.75 642 ILE A C 1
ATOM 5185 O O . ILE A 1 642 ? 31.016 54.050 19.526 1.00 51.75 642 ILE A O 1
ATOM 5189 N N . ASP A 1 643 ? 32.253 53.156 17.862 1.00 51.22 643 ASP A N 1
ATOM 5190 C CA . ASP A 1 643 ? 32.737 54.443 17.389 1.00 51.22 643 ASP A CA 1
ATOM 5191 C C . ASP A 1 643 ? 31.602 55.312 16.851 1.00 51.22 643 ASP A C 1
ATOM 5193 O O . ASP A 1 643 ? 30.627 54.868 16.244 1.00 51.22 643 ASP A O 1
ATOM 5197 N N . THR A 1 644 ? 31.736 56.611 17.088 1.00 60.81 644 THR A N 1
ATOM 5198 C CA . THR A 1 644 ? 30.808 57.594 16.541 1.00 60.81 644 THR A CA 1
ATOM 5199 C C . THR A 1 644 ? 30.991 57.693 15.030 1.00 60.81 644 THR A C 1
ATOM 5201 O O . THR A 1 644 ? 32.086 58.033 14.576 1.00 60.81 644 THR A O 1
ATOM 5204 N N . ILE A 1 645 ? 29.932 57.468 14.258 1.00 67.44 645 ILE A N 1
ATOM 5205 C CA . ILE A 1 645 ? 29.985 57.466 12.793 1.00 67.44 645 ILE A CA 1
ATOM 5206 C C . ILE A 1 645 ? 29.866 58.904 12.293 1.00 67.44 645 ILE A C 1
ATOM 5208 O O . ILE A 1 645 ? 28.902 59.595 12.613 1.00 67.44 645 ILE A O 1
ATOM 5212 N N . SER A 1 646 ? 30.836 59.375 11.511 1.00 68.25 646 SER A N 1
ATOM 5213 C CA . SER A 1 646 ? 30.815 60.746 10.989 1.00 68.25 646 SER A CA 1
ATOM 5214 C C . SER A 1 646 ? 29.624 60.965 10.057 1.00 68.25 646 SER A C 1
ATOM 5216 O O . SER A 1 646 ? 29.473 60.240 9.079 1.00 68.25 646 SER A O 1
ATOM 5218 N N . VAL A 1 647 ? 28.811 61.996 10.300 1.00 64.12 647 VAL A N 1
ATOM 5219 C CA . VAL A 1 647 ? 27.622 62.315 9.479 1.00 64.12 647 VAL A CA 1
ATOM 5220 C C . VAL A 1 647 ? 28.010 62.755 8.058 1.00 64.12 647 VAL A C 1
ATOM 5222 O O . VAL A 1 647 ? 27.186 62.729 7.149 1.00 64.12 647 VAL A O 1
ATOM 5225 N N . SER A 1 648 ? 29.275 63.127 7.842 1.00 59.09 648 SER A N 1
ATOM 5226 C CA . SER A 1 648 ? 29.826 63.472 6.527 1.00 59.09 648 SER A CA 1
ATOM 5227 C C . SER A 1 648 ? 30.067 62.274 5.599 1.00 59.09 648 SER A C 1
ATOM 5229 O O . SER A 1 648 ? 30.321 62.491 4.412 1.00 59.09 648 SER A O 1
ATOM 5231 N N . ASP A 1 649 ? 29.996 61.038 6.103 1.00 63.12 649 ASP A N 1
ATOM 5232 C CA . ASP A 1 649 ? 30.121 59.844 5.267 1.00 63.12 649 ASP A CA 1
ATOM 5233 C C . ASP A 1 649 ? 28.830 59.621 4.459 1.00 63.12 649 ASP A C 1
ATOM 5235 O O . ASP A 1 649 ? 27.717 59.732 4.983 1.00 63.12 649 ASP A O 1
ATOM 5239 N N . ARG A 1 650 ? 28.961 59.317 3.161 1.00 54.78 650 ARG A N 1
ATOM 5240 C CA . ARG A 1 650 ? 27.825 59.229 2.221 1.00 54.78 650 ARG A CA 1
ATOM 5241 C C . ARG A 1 650 ? 26.806 58.170 2.636 1.00 54.78 650 ARG A C 1
ATOM 5243 O O . ARG A 1 650 ? 25.625 58.328 2.338 1.00 54.78 650 ARG A O 1
ATOM 5250 N N . ASP A 1 651 ? 27.269 57.148 3.352 1.00 56.75 651 ASP A N 1
ATOM 5251 C CA . ASP A 1 651 ? 26.469 56.036 3.859 1.00 56.75 651 ASP A CA 1
ATOM 5252 C C . ASP A 1 651 ? 26.407 55.979 5.394 1.00 56.75 651 ASP A C 1
ATOM 5254 O O . ASP A 1 651 ? 25.913 54.996 5.946 1.00 56.75 651 ASP A O 1
ATOM 5258 N N . ALA A 1 652 ? 26.825 57.040 6.101 1.00 61.53 652 ALA A N 1
ATOM 5259 C CA . ALA A 1 652 ? 26.903 57.103 7.569 1.00 61.53 652 ALA A CA 1
ATOM 5260 C C . ALA A 1 652 ? 25.655 56.550 8.275 1.00 61.53 652 ALA A C 1
ATOM 5262 O O . ALA A 1 652 ? 25.729 55.758 9.215 1.00 61.53 652 ALA A O 1
ATOM 5263 N N . ARG A 1 653 ? 24.479 56.949 7.781 1.00 60.97 653 ARG A N 1
ATOM 5264 C CA . ARG A 1 653 ? 23.180 56.536 8.317 1.00 60.97 653 ARG A CA 1
ATOM 5265 C C . ARG A 1 653 ? 22.894 55.053 8.073 1.00 60.97 653 ARG A C 1
ATOM 5267 O O . ARG A 1 653 ? 22.406 54.374 8.972 1.00 60.97 653 ARG A O 1
ATOM 5274 N N . ASN A 1 654 ? 23.194 54.552 6.877 1.00 58.06 654 ASN A N 1
ATOM 5275 C CA . ASN A 1 654 ? 23.007 53.143 6.528 1.00 58.06 654 ASN A CA 1
ATOM 5276 C C . ASN A 1 654 ? 23.963 52.257 7.330 1.00 58.06 654 ASN A C 1
ATOM 5278 O O . ASN A 1 654 ? 23.567 51.195 7.800 1.00 58.06 654 ASN A O 1
ATOM 5282 N N . ILE A 1 655 ? 25.195 52.722 7.543 1.00 58.09 655 ILE A N 1
ATOM 5283 C CA . ILE A 1 655 ? 26.195 52.056 8.380 1.00 58.09 655 ILE A CA 1
ATOM 5284 C C . ILE A 1 655 ? 25.695 51.984 9.828 1.00 58.09 655 ILE A C 1
ATOM 5286 O O . ILE A 1 655 ? 25.637 50.894 10.390 1.00 58.09 655 ILE A O 1
ATOM 5290 N N . ALA A 1 656 ? 25.228 53.099 10.399 1.00 58.97 656 ALA A N 1
ATOM 5291 C CA . ALA A 1 656 ? 24.694 53.137 11.762 1.00 58.97 656 ALA A CA 1
ATOM 5292 C C . ALA A 1 656 ? 23.488 52.198 11.946 1.00 58.97 656 ALA A C 1
ATOM 5294 O O . ALA A 1 656 ? 23.430 51.430 12.908 1.00 58.97 656 ALA A O 1
ATOM 5295 N N . LEU A 1 657 ? 22.552 52.210 10.992 1.00 60.19 657 LEU A N 1
ATOM 5296 C CA . LEU A 1 657 ? 21.375 51.338 11.001 1.00 60.19 657 LEU A CA 1
ATOM 5297 C C . LEU A 1 657 ? 21.741 49.862 10.848 1.00 60.19 657 LEU A C 1
ATOM 5299 O O . LEU A 1 657 ? 21.184 49.022 11.550 1.00 60.19 657 LEU A O 1
ATOM 5303 N N . ASN A 1 658 ? 22.689 49.533 9.972 1.00 56.91 658 ASN A N 1
ATOM 5304 C CA . ASN A 1 658 ? 23.149 48.160 9.792 1.00 56.91 658 ASN A CA 1
ATOM 5305 C C . ASN A 1 658 ? 23.878 47.647 11.037 1.00 56.91 658 ASN A C 1
ATOM 5307 O O . ASN A 1 658 ? 23.620 46.523 11.466 1.00 56.91 658 ASN A O 1
ATOM 5311 N N . THR A 1 659 ? 24.723 48.467 11.663 1.00 58.16 659 THR A N 1
ATOM 5312 C CA . THR A 1 659 ? 25.373 48.142 12.941 1.00 58.16 659 THR A CA 1
ATOM 5313 C C . THR A 1 659 ? 24.341 47.902 14.041 1.00 58.16 659 THR A C 1
ATOM 5315 O O . THR A 1 659 ? 24.442 46.923 14.778 1.00 58.16 659 THR A O 1
ATOM 5318 N N . LEU A 1 660 ? 23.280 48.709 14.101 1.00 59.59 660 LEU A N 1
ATOM 5319 C CA . LEU A 1 660 ? 22.224 48.535 15.094 1.00 59.59 660 LEU A CA 1
ATOM 5320 C C . LEU A 1 660 ? 21.356 47.289 14.847 1.00 59.59 660 LEU A C 1
ATOM 5322 O O . LEU A 1 660 ? 21.090 46.525 15.776 1.00 59.59 660 LEU A O 1
ATOM 5326 N N . LYS A 1 661 ? 20.976 47.027 13.588 1.00 57.75 661 LYS A N 1
ATOM 5327 C CA . LYS A 1 661 ? 20.274 45.796 13.182 1.00 57.75 661 LYS A CA 1
ATOM 5328 C C . LYS A 1 661 ? 21.082 44.548 13.548 1.00 57.75 661 LYS A C 1
ATOM 5330 O O . LYS A 1 661 ? 20.503 43.571 14.018 1.00 57.75 661 LYS A O 1
ATOM 5335 N N . ARG A 1 662 ? 22.413 44.594 13.410 1.00 58.69 662 ARG A N 1
ATOM 5336 C CA . ARG A 1 662 ? 23.327 43.512 13.827 1.00 58.69 662 ARG A CA 1
ATOM 5337 C C . ARG A 1 662 ? 23.280 43.258 15.339 1.00 58.69 662 ARG A C 1
ATOM 5339 O O . ARG A 1 662 ? 23.119 42.110 15.741 1.00 58.69 662 ARG A O 1
ATOM 5346 N N . VAL A 1 663 ? 23.353 44.303 16.170 1.00 58.06 663 VAL A N 1
ATOM 5347 C CA . VAL A 1 663 ? 23.297 44.178 17.646 1.00 58.06 663 VAL A CA 1
ATOM 5348 C C . VAL A 1 663 ? 21.962 43.584 18.115 1.00 58.06 663 VAL A C 1
ATOM 5350 O O . VAL A 1 663 ? 21.934 42.743 19.013 1.00 58.06 663 VAL A O 1
ATOM 5353 N N . ILE A 1 664 ? 20.853 43.968 17.477 1.00 58.06 664 ILE A N 1
ATOM 5354 C CA . ILE A 1 664 ? 19.520 43.436 17.791 1.00 58.06 664 ILE A CA 1
ATOM 5355 C C . ILE A 1 664 ? 19.389 41.965 17.367 1.00 58.06 664 ILE A C 1
ATOM 5357 O O . ILE A 1 664 ? 18.902 41.161 18.161 1.00 58.06 664 ILE A O 1
ATOM 5361 N N . LYS A 1 665 ? 19.858 41.590 16.163 1.00 56.12 665 LYS A N 1
ATOM 5362 C CA . LYS A 1 665 ? 19.878 40.184 15.710 1.00 56.12 665 LYS A CA 1
ATOM 5363 C C . LYS A 1 665 ? 20.676 39.301 16.670 1.00 56.12 665 LYS A C 1
ATOM 5365 O O . LYS A 1 665 ? 20.190 38.242 17.056 1.00 56.12 665 LYS A O 1
ATOM 5370 N N . PHE A 1 666 ? 21.846 39.764 17.112 1.00 58.34 666 PHE A N 1
ATOM 5371 C CA . PHE A 1 666 ? 22.628 39.068 18.134 1.00 58.34 666 PHE A CA 1
ATOM 5372 C C . PHE A 1 666 ? 21.828 38.885 19.430 1.00 58.34 666 PHE A C 1
ATOM 5374 O O . PHE A 1 666 ? 21.674 37.761 19.895 1.00 58.34 666 PHE A O 1
ATOM 5381 N N . LYS A 1 667 ? 21.265 39.966 19.994 1.00 56.31 667 LYS A N 1
ATOM 5382 C CA . LYS A 1 667 ? 20.517 39.897 21.261 1.00 56.31 667 LYS A CA 1
ATOM 5383 C C . LYS A 1 667 ? 19.276 39.009 21.178 1.00 56.31 667 LYS A C 1
ATOM 5385 O O . LYS A 1 667 ? 18.905 38.395 22.175 1.00 56.31 667 LYS A O 1
ATOM 5390 N N . PHE A 1 668 ? 18.649 38.921 20.007 1.00 57.66 668 PHE A N 1
ATOM 5391 C CA . PHE A 1 668 ? 17.562 37.981 19.762 1.00 57.66 668 PHE A CA 1
ATOM 5392 C C . PHE A 1 668 ? 18.046 36.530 19.856 1.00 57.66 668 PHE A C 1
ATOM 5394 O O . PHE A 1 668 ? 17.470 35.760 20.619 1.00 57.66 668 PHE A O 1
ATOM 5401 N N . VAL A 1 669 ? 19.118 36.171 19.138 1.00 54.91 669 VAL A N 1
ATOM 5402 C CA . VAL A 1 669 ? 19.656 34.800 19.138 1.00 54.91 669 VAL A CA 1
ATOM 5403 C C . VAL A 1 669 ? 20.236 34.423 20.503 1.00 54.91 669 VAL A C 1
ATOM 5405 O O . VAL A 1 669 ? 19.968 33.321 20.978 1.00 54.91 669 VAL A O 1
ATOM 5408 N N . ASP A 1 670 ? 20.953 35.332 21.169 1.00 56.09 670 ASP A N 1
ATOM 5409 C CA . ASP A 1 670 ? 21.444 35.195 22.551 1.00 56.09 670 ASP A CA 1
ATOM 5410 C C . ASP A 1 670 ? 20.291 34.866 23.516 1.00 56.09 670 ASP A C 1
ATOM 5412 O O . ASP A 1 670 ? 20.347 33.875 24.242 1.00 56.09 670 ASP A O 1
ATOM 5416 N N . GLY A 1 671 ? 19.178 35.603 23.415 1.00 53.44 671 GLY A N 1
ATOM 5417 C CA . GLY A 1 671 ? 17.985 35.428 24.247 1.00 53.44 671 GLY A CA 1
ATOM 5418 C C . GLY A 1 671 ? 17.014 34.314 23.834 1.00 53.44 671 GLY A C 1
ATOM 5419 O O . GLY A 1 671 ? 15.968 34.178 24.470 1.00 53.44 671 GLY A O 1
ATOM 5420 N N . LEU A 1 672 ? 17.293 33.533 22.781 1.00 55.47 672 LEU A N 1
ATOM 5421 C CA . LEU A 1 672 ? 16.489 32.344 22.470 1.00 55.47 672 LEU A CA 1
ATOM 5422 C C . LEU A 1 672 ? 16.651 31.325 23.599 1.00 55.47 672 LEU A C 1
ATOM 5424 O O . LEU A 1 672 ? 17.758 30.862 23.837 1.00 55.47 672 LEU A O 1
ATOM 5428 N N . GLU A 1 673 ? 15.563 30.949 24.260 1.00 53.88 673 GLU A N 1
ATOM 5429 C CA . GLU A 1 673 ? 15.530 29.894 25.275 1.00 53.88 673 GLU A CA 1
ATOM 5430 C C . GLU A 1 673 ? 14.367 28.951 24.970 1.00 53.88 673 GLU A C 1
ATOM 5432 O O . GLU A 1 673 ? 13.263 29.408 24.652 1.00 53.88 673 GLU A O 1
ATOM 5437 N N . ASN A 1 674 ? 14.585 27.637 25.081 1.00 53.16 674 ASN A N 1
ATOM 5438 C CA . ASN A 1 674 ? 13.482 26.692 24.978 1.00 53.16 674 ASN A CA 1
ATOM 5439 C C . ASN A 1 674 ? 12.705 26.645 26.295 1.00 53.16 674 ASN A C 1
ATOM 5441 O O . ASN A 1 674 ? 13.156 26.081 27.288 1.00 53.16 674 ASN A O 1
ATOM 5445 N N . LYS A 1 675 ? 11.509 27.237 26.293 1.00 48.91 675 LYS A N 1
ATOM 5446 C CA . LYS A 1 675 ? 10.614 27.256 27.458 1.00 48.91 675 LYS A CA 1
ATOM 5447 C C . LYS A 1 675 ? 9.827 25.952 27.642 1.00 48.91 675 LYS A C 1
ATOM 5449 O O . LYS A 1 675 ? 9.222 25.775 28.694 1.00 48.91 675 LYS A O 1
ATOM 5454 N N . ASN A 1 676 ? 9.821 25.068 26.641 1.00 45.22 676 ASN A N 1
ATOM 5455 C CA . ASN A 1 676 ? 9.083 23.804 26.619 1.00 45.22 676 ASN A CA 1
ATOM 5456 C C . ASN A 1 676 ? 10.014 22.671 26.170 1.00 45.22 676 ASN A C 1
ATOM 5458 O O . ASN A 1 676 ? 9.881 22.142 25.067 1.00 45.22 676 ASN A O 1
ATOM 5462 N N . THR A 1 677 ? 10.966 22.307 27.026 1.00 53.06 677 THR A N 1
ATOM 5463 C CA . THR A 1 677 ? 11.947 21.276 26.697 1.00 53.06 677 THR A CA 1
ATOM 5464 C C . THR A 1 677 ? 11.295 19.912 26.472 1.00 53.06 677 THR A C 1
ATOM 5466 O O . THR A 1 677 ? 10.440 19.452 27.237 1.00 53.06 677 THR A O 1
ATOM 5469 N N . ASN A 1 678 ? 11.694 19.241 25.391 1.00 54.88 678 ASN A N 1
ATOM 5470 C CA . ASN A 1 678 ? 11.298 17.865 25.124 1.00 54.88 678 ASN A CA 1
ATOM 5471 C C . ASN A 1 678 ? 12.285 16.918 25.812 1.00 54.88 678 ASN A C 1
ATOM 5473 O O . ASN A 1 678 ? 13.372 16.650 25.295 1.00 54.88 678 ASN A O 1
ATOM 5477 N N . SER A 1 679 ? 11.879 16.375 26.958 1.00 57.97 679 SER A N 1
ATOM 5478 C CA . SER A 1 679 ? 12.710 15.471 27.759 1.00 57.97 679 SER A CA 1
ATOM 5479 C C . SER A 1 679 ? 13.172 14.224 26.998 1.00 57.97 679 SER A C 1
ATOM 5481 O O . SER A 1 679 ? 14.206 13.658 27.336 1.00 57.97 679 SER A O 1
ATOM 5483 N N . ASN A 1 680 ? 12.465 13.795 25.946 1.00 58.66 680 ASN A N 1
ATOM 5484 C CA . ASN A 1 680 ? 12.910 12.669 25.121 1.00 58.66 680 ASN A CA 1
ATOM 5485 C C . ASN A 1 680 ? 14.118 13.032 24.249 1.00 58.66 680 ASN A C 1
ATOM 5487 O O . ASN A 1 680 ? 14.990 12.191 24.066 1.00 58.66 680 ASN A O 1
ATOM 5491 N N . ILE A 1 681 ? 14.180 14.267 23.738 1.00 62.44 681 ILE A N 1
ATOM 5492 C CA . ILE A 1 681 ? 15.314 14.747 22.936 1.00 62.44 681 ILE A CA 1
ATOM 5493 C C . ILE A 1 681 ? 16.522 14.987 23.845 1.00 62.44 681 ILE A C 1
ATOM 5495 O O . ILE A 1 681 ? 17.618 14.519 23.545 1.00 62.44 681 ILE A O 1
ATOM 5499 N N . GLU A 1 682 ? 16.315 15.624 24.998 1.00 61.75 682 GLU A N 1
ATOM 5500 C CA . GLU A 1 682 ? 17.382 15.873 25.979 1.00 61.75 682 GLU A CA 1
ATOM 5501 C C . GLU A 1 682 ? 18.009 14.575 26.496 1.00 61.75 682 GLU A C 1
ATOM 5503 O O . GLU A 1 682 ? 19.227 14.450 26.533 1.00 61.75 682 GLU A O 1
ATOM 5508 N N . ASN A 1 683 ? 17.190 13.567 26.810 1.00 66.62 683 ASN A N 1
ATOM 5509 C CA . ASN A 1 683 ? 17.682 12.261 27.254 1.00 66.62 683 ASN A CA 1
ATOM 5510 C C . ASN A 1 683 ? 18.243 11.399 26.113 1.00 66.62 683 ASN A C 1
ATOM 5512 O O . ASN A 1 683 ? 18.808 10.340 26.377 1.00 66.62 683 ASN A O 1
ATOM 5516 N N . SER A 1 684 ? 18.057 11.807 24.855 1.00 69.62 684 SER A N 1
ATOM 5517 C CA . SER A 1 684 ? 18.587 11.097 23.687 1.00 69.62 684 SER A CA 1
ATOM 5518 C C . SER A 1 684 ? 19.957 11.595 23.241 1.00 69.62 684 SER A C 1
ATOM 5520 O O . SER A 1 684 ? 20.548 10.986 22.356 1.00 69.62 684 SER A O 1
ATOM 5522 N N . LEU A 1 685 ? 20.492 12.659 23.844 1.00 71.56 685 LEU A N 1
ATOM 5523 C CA . LEU A 1 685 ? 21.761 13.248 23.438 1.00 71.56 685 LEU A CA 1
ATOM 5524 C C . LEU A 1 685 ? 22.725 13.364 24.615 1.00 71.56 685 LEU A C 1
ATOM 5526 O O . LEU A 1 685 ? 22.429 13.990 25.627 1.00 71.56 685 LEU A O 1
ATOM 5530 N N . GLN A 1 686 ? 23.924 12.826 24.432 1.00 74.75 686 GLN A N 1
ATOM 5531 C CA . GLN A 1 686 ? 25.046 13.009 25.339 1.00 74.75 686 GLN A CA 1
ATOM 5532 C C . GLN A 1 686 ? 26.073 13.932 24.677 1.00 74.75 686 GLN A C 1
ATOM 5534 O O . GLN A 1 686 ? 26.490 13.692 23.542 1.00 74.75 686 GLN A O 1
ATOM 5539 N N . ILE A 1 687 ? 26.476 14.992 25.380 1.00 73.06 687 ILE A N 1
ATOM 5540 C CA . ILE A 1 687 ? 27.468 15.961 24.898 1.00 73.06 687 ILE A CA 1
ATOM 5541 C C . ILE A 1 687 ? 28.659 15.941 25.843 1.00 73.06 687 ILE A C 1
ATOM 5543 O O . ILE A 1 687 ? 28.500 16.092 27.052 1.00 73.06 687 ILE A O 1
ATOM 5547 N N . SER A 1 688 ? 29.865 15.797 25.303 1.00 74.62 688 SER A N 1
ATOM 5548 C CA . SER A 1 688 ? 31.080 15.946 26.099 1.00 74.62 688 SER A CA 1
ATOM 5549 C C . SER A 1 688 ? 32.092 16.845 25.417 1.00 74.62 688 SER A C 1
ATOM 5551 O O . SER A 1 688 ? 32.276 16.776 24.207 1.00 74.62 688 SER A O 1
ATOM 5553 N N . VAL A 1 689 ? 32.768 17.674 26.208 1.00 74.44 689 VAL A N 1
ATOM 5554 C CA . VAL A 1 689 ? 33.808 18.580 25.718 1.00 74.44 689 VAL A CA 1
ATOM 5555 C C . VAL A 1 689 ? 35.174 18.032 26.117 1.00 74.44 689 VAL A C 1
ATOM 5557 O O . VAL A 1 689 ? 35.359 17.575 27.248 1.00 74.44 689 VAL A O 1
ATOM 5560 N N . ARG A 1 690 ? 36.142 18.069 25.202 1.00 76.75 690 ARG A N 1
ATOM 5561 C CA . ARG A 1 690 ? 37.535 17.672 25.441 1.00 76.75 690 ARG A CA 1
ATOM 5562 C C . ARG A 1 690 ? 38.507 18.769 25.029 1.00 76.75 690 ARG A C 1
ATOM 5564 O O . ARG A 1 690 ? 38.309 19.431 24.016 1.00 76.75 690 ARG A O 1
ATOM 5571 N N . CYS A 1 691 ? 39.580 18.907 25.799 1.00 72.12 691 CYS A N 1
ATOM 5572 C CA . CYS A 1 691 ? 40.737 19.747 25.501 1.00 72.12 691 CYS A CA 1
ATOM 5573 C C . CYS A 1 691 ? 41.998 18.892 25.693 1.00 72.12 691 CYS A C 1
ATOM 5575 O O . CYS A 1 691 ? 42.333 18.524 26.822 1.00 72.12 691 CYS A O 1
ATOM 5577 N N . GLY A 1 692 ? 42.660 18.497 24.601 1.00 70.19 692 GLY A N 1
ATOM 5578 C CA . GLY A 1 692 ? 43.729 17.490 24.659 1.00 70.19 692 GLY A CA 1
ATOM 5579 C C . GLY A 1 692 ? 43.246 16.172 25.292 1.00 70.19 692 GLY A C 1
ATOM 5580 O O . GLY A 1 692 ? 42.216 15.632 24.887 1.00 70.19 692 GLY A O 1
ATOM 5581 N N . ASP A 1 693 ? 43.961 15.680 26.310 1.00 59.06 693 ASP A N 1
ATOM 5582 C CA . ASP A 1 693 ? 43.612 14.458 27.063 1.00 59.06 693 ASP A CA 1
ATOM 5583 C C . ASP A 1 693 ? 42.586 14.690 28.193 1.00 59.06 693 ASP A C 1
ATOM 5585 O O . ASP A 1 693 ? 42.127 13.738 28.829 1.00 59.06 693 ASP A O 1
ATOM 5589 N N . HIS A 1 694 ? 42.210 15.945 28.467 1.00 62.56 694 HIS A N 1
ATOM 5590 C CA . HIS A 1 694 ? 41.255 16.278 29.524 1.00 62.56 694 HIS A CA 1
ATOM 5591 C C . HIS A 1 694 ? 39.819 16.262 28.986 1.00 62.56 694 HIS A C 1
ATOM 5593 O O . HIS A 1 694 ? 39.482 16.981 28.043 1.00 62.56 694 HIS A O 1
ATOM 5599 N N . LYS A 1 695 ? 38.958 15.449 29.613 1.00 64.12 695 LYS A N 1
ATOM 5600 C CA . LYS A 1 695 ? 37.516 15.372 29.335 1.00 64.12 695 LYS A CA 1
ATOM 5601 C C . LYS A 1 695 ? 36.733 16.102 30.423 1.00 64.12 695 LYS A C 1
ATOM 5603 O O . LYS A 1 695 ? 36.888 15.801 31.604 1.00 64.12 695 LYS A O 1
ATOM 5608 N N . PHE A 1 696 ? 35.885 17.039 30.016 1.00 62.78 696 PHE A N 1
ATOM 5609 C CA . PHE A 1 696 ? 35.014 17.798 30.908 1.00 62.78 696 PHE A CA 1
ATOM 5610 C C . PHE A 1 696 ? 33.660 17.081 31.062 1.00 62.78 696 PHE A C 1
ATOM 5612 O O . PHE A 1 696 ? 33.191 16.417 30.136 1.00 62.78 696 PHE A O 1
ATOM 5619 N N . SER A 1 697 ? 33.062 17.172 32.254 1.00 53.25 697 SER A N 1
ATOM 5620 C CA . SER A 1 697 ? 31.766 16.553 32.589 1.00 53.25 697 SER A CA 1
ATOM 5621 C C . SER A 1 697 ? 30.588 17.243 31.876 1.00 53.25 697 SER A C 1
ATOM 5623 O O . SER A 1 697 ? 30.676 18.418 31.533 1.00 53.25 697 SER A O 1
ATOM 5625 N N . GLU A 1 698 ? 29.472 16.527 31.711 1.00 52.34 698 GLU A N 1
ATOM 5626 C CA . GLU A 1 698 ? 28.271 16.868 30.913 1.00 52.34 698 GLU A CA 1
ATOM 5627 C C . GLU A 1 698 ? 27.516 18.150 31.320 1.00 52.34 698 GLU A C 1
ATOM 5629 O O . GLU A 1 698 ? 26.625 18.595 30.607 1.00 52.34 698 GLU A O 1
ATOM 5634 N N . THR A 1 699 ? 27.868 18.786 32.437 1.00 48.31 699 THR A N 1
ATOM 5635 C CA . THR A 1 699 ? 27.180 19.983 32.959 1.00 48.31 699 THR A CA 1
ATOM 5636 C C . THR A 1 699 ? 28.143 21.128 33.245 1.00 48.31 699 THR A C 1
ATOM 5638 O O . THR A 1 699 ? 28.040 21.806 34.269 1.00 48.31 699 THR A O 1
ATOM 5641 N N . VAL A 1 700 ? 29.138 21.322 32.387 1.00 46.66 700 VAL A N 1
ATOM 5642 C CA . VAL A 1 700 ? 30.029 22.474 32.499 1.00 46.66 700 VAL A CA 1
ATOM 5643 C C . VAL A 1 700 ? 29.459 23.591 31.636 1.00 46.66 700 VAL A C 1
ATOM 5645 O O . VAL A 1 700 ? 29.636 23.617 30.423 1.00 46.66 700 VAL A O 1
ATOM 5648 N N . SER A 1 701 ? 28.769 24.531 32.282 1.00 48.91 701 SER A N 1
ATOM 5649 C CA . SER A 1 701 ? 28.335 25.768 31.641 1.00 48.91 701 SER A CA 1
ATOM 5650 C C . SER A 1 701 ? 29.504 26.697 31.352 1.00 48.91 701 SER A C 1
ATOM 5652 O O . SER A 1 701 ? 29.270 27.692 30.700 1.00 48.91 701 SER A O 1
ATOM 5654 N N . VAL A 1 702 ? 30.732 26.421 31.818 1.00 54.09 702 VAL A N 1
ATOM 5655 C CA . VAL A 1 702 ? 31.874 27.338 31.724 1.00 54.09 702 VAL A CA 1
ATOM 5656 C C . VAL A 1 702 ? 33.223 26.623 31.563 1.00 54.09 702 VAL A C 1
ATOM 5658 O O . VAL A 1 702 ? 33.639 25.901 32.463 1.00 54.09 702 VAL A O 1
ATOM 5661 N N . LEU A 1 703 ? 33.940 26.869 30.464 1.00 59.59 703 LEU A N 1
ATOM 5662 C CA . LEU A 1 703 ? 35.250 26.279 30.141 1.00 59.59 703 LEU A CA 1
ATOM 5663 C C . LEU A 1 703 ? 36.378 27.323 30.047 1.00 59.59 703 LEU A C 1
ATOM 5665 O O . LEU A 1 703 ? 36.208 28.390 29.469 1.00 59.59 703 LEU A O 1
ATOM 5669 N N . GLU A 1 704 ? 37.551 27.007 30.589 1.00 62.31 704 GLU A N 1
ATOM 5670 C CA . GLU A 1 704 ? 38.753 27.844 30.473 1.00 62.31 704 GLU A CA 1
ATOM 5671 C C . GLU A 1 704 ? 39.712 27.227 29.449 1.00 62.31 704 GLU A C 1
ATOM 5673 O O . GLU A 1 704 ? 40.019 26.036 29.521 1.00 62.31 704 GLU A O 1
ATOM 5678 N N . VAL A 1 705 ? 40.174 28.028 28.486 1.00 65.06 705 VAL A N 1
ATOM 5679 C CA . VAL A 1 705 ? 41.066 27.584 27.404 1.00 65.06 705 VAL A CA 1
ATOM 5680 C C . VAL A 1 705 ? 42.135 28.625 27.093 1.00 65.06 705 VAL A C 1
ATOM 5682 O O . VAL A 1 705 ? 41.887 29.827 27.176 1.00 65.06 705 VAL A O 1
ATOM 5685 N N . GLU A 1 706 ? 43.329 28.154 26.732 1.00 67.88 706 GLU A N 1
ATOM 5686 C CA . GLU A 1 706 ? 44.469 28.996 26.350 1.00 67.88 706 GLU A CA 1
ATOM 5687 C C . GLU A 1 706 ? 44.459 29.313 24.840 1.00 67.88 706 GLU A C 1
ATOM 5689 O O . GLU A 1 706 ? 43.898 28.560 24.039 1.00 67.88 706 GLU A O 1
ATOM 5694 N N . ASP A 1 707 ? 45.115 30.406 24.434 1.00 67.94 707 ASP A N 1
ATOM 5695 C CA . ASP A 1 707 ? 45.343 30.738 23.016 1.00 67.94 707 ASP A CA 1
ATOM 5696 C C . ASP A 1 707 ? 46.083 29.600 22.290 1.00 67.94 707 ASP A C 1
ATOM 5698 O O . ASP A 1 707 ? 47.100 29.106 22.776 1.00 67.94 707 ASP A O 1
ATOM 5702 N N . GLY A 1 708 ? 45.592 29.189 21.119 1.00 67.25 708 GLY A N 1
ATOM 5703 C CA . GLY A 1 708 ? 46.148 28.088 20.324 1.00 67.25 708 GLY A CA 1
ATOM 5704 C C . GLY A 1 708 ? 45.679 26.690 20.744 1.00 67.25 708 GLY A C 1
ATOM 5705 O O . GLY A 1 708 ? 46.232 25.688 20.288 1.00 67.25 708 GLY A O 1
ATOM 5706 N N . THR A 1 709 ? 44.668 26.594 21.608 1.00 71.31 709 THR A N 1
ATOM 5707 C CA . THR A 1 709 ? 44.098 25.314 22.055 1.00 71.31 709 THR A CA 1
ATOM 5708 C C . THR A 1 709 ? 43.105 24.751 21.035 1.00 71.31 709 THR A C 1
ATOM 5710 O O . THR A 1 709 ? 42.372 25.495 20.394 1.00 71.31 709 THR A O 1
ATOM 5713 N N . THR A 1 710 ? 43.017 23.423 20.902 1.00 76.44 710 THR A N 1
ATOM 5714 C CA . THR A 1 710 ? 41.930 22.771 20.146 1.00 76.44 710 THR A CA 1
ATOM 5715 C C . THR A 1 710 ? 40.905 22.169 21.103 1.00 76.44 710 THR A C 1
ATOM 5717 O O . THR A 1 710 ? 41.225 21.258 21.869 1.00 76.44 710 THR A O 1
ATOM 5720 N N . LEU A 1 711 ? 39.668 22.653 21.033 1.00 74.81 711 LEU A N 1
ATOM 5721 C CA . LEU A 1 711 ? 38.515 22.067 21.709 1.00 74.81 711 LEU A CA 1
ATOM 5722 C C . LEU A 1 711 ? 37.860 21.015 20.817 1.00 74.81 711 LEU A C 1
ATOM 5724 O O . LEU A 1 711 ? 37.752 21.200 19.613 1.00 74.81 711 LEU A O 1
ATOM 5728 N N . THR A 1 712 ? 37.405 19.907 21.395 1.00 78.94 712 THR A N 1
ATOM 5729 C CA . THR A 1 712 ? 36.587 18.906 20.697 1.00 78.94 712 THR A CA 1
ATOM 5730 C C . THR A 1 712 ? 35.240 18.771 21.396 1.00 78.94 712 THR A C 1
ATOM 5732 O O . THR A 1 712 ? 35.197 18.434 22.578 1.00 78.94 712 THR A O 1
ATOM 5735 N N . LEU A 1 713 ? 34.151 19.032 20.677 1.00 78.25 713 LEU A N 1
ATOM 5736 C CA . LEU A 1 713 ? 32.778 18.790 21.116 1.00 78.25 713 LEU A CA 1
ATOM 5737 C C . LEU A 1 713 ? 32.326 17.439 20.562 1.00 78.25 713 LEU A C 1
ATOM 5739 O O . LEU A 1 713 ? 32.157 17.302 19.354 1.00 78.25 713 LEU A O 1
ATOM 5743 N N . ASP A 1 714 ? 32.152 16.449 21.428 1.00 78.44 714 ASP A N 1
ATOM 5744 C CA . ASP A 1 714 ? 31.608 15.145 21.061 1.00 78.44 714 ASP A CA 1
ATOM 5745 C C . ASP A 1 714 ? 30.098 15.127 21.310 1.00 78.44 714 ASP A C 1
ATOM 5747 O O . ASP A 1 714 ? 29.647 15.388 22.427 1.00 78.44 714 ASP A O 1
ATOM 5751 N N . PHE A 1 715 ? 29.338 14.764 20.283 1.00 78.50 715 PHE A N 1
ATOM 5752 C CA . PHE A 1 715 ? 27.893 14.582 20.313 1.00 78.50 715 PHE A CA 1
ATOM 5753 C C . PHE A 1 715 ? 27.575 13.112 20.073 1.00 78.50 715 PHE A C 1
ATOM 5755 O O . PHE A 1 715 ? 27.977 12.534 19.063 1.00 78.50 715 PHE A O 1
ATOM 5762 N N . MET A 1 716 ? 26.831 12.500 20.986 1.00 78.81 716 MET A N 1
ATOM 5763 C CA . MET A 1 716 ? 26.404 11.113 20.870 1.00 78.81 716 MET A CA 1
ATOM 5764 C C . MET A 1 716 ? 24.890 11.036 20.999 1.00 78.81 716 MET A C 1
ATOM 5766 O O . MET A 1 716 ? 24.333 11.291 22.065 1.00 78.81 716 MET A O 1
ATOM 5770 N N . ASN A 1 717 ? 24.223 10.666 19.906 1.00 79.88 717 ASN A N 1
ATOM 5771 C CA . ASN A 1 717 ? 22.805 10.339 19.956 1.00 79.88 717 ASN A CA 1
ATOM 5772 C C . ASN A 1 717 ? 22.634 8.913 20.494 1.00 79.88 717 ASN A C 1
ATOM 5774 O O . ASN A 1 717 ? 22.979 7.941 19.824 1.00 79.88 717 ASN A O 1
ATOM 5778 N N . ILE A 1 718 ? 22.123 8.811 21.716 1.00 79.00 718 ILE A N 1
ATOM 5779 C CA . ILE A 1 718 ? 21.771 7.564 22.402 1.00 79.00 718 ILE A CA 1
ATOM 5780 C C . ILE A 1 718 ? 20.298 7.175 22.186 1.00 79.00 718 ILE A C 1
ATOM 5782 O O . ILE A 1 718 ? 19.874 6.104 22.622 1.00 79.00 718 ILE A O 1
ATOM 5786 N N . GLY A 1 719 ? 19.514 8.026 21.517 1.00 69.94 719 GLY A N 1
ATOM 5787 C CA . GLY A 1 719 ? 18.144 7.739 21.103 1.00 69.94 719 GLY A CA 1
ATOM 5788 C C . GLY A 1 719 ? 18.034 7.017 19.760 1.00 69.94 719 GLY A C 1
ATOM 5789 O O . GLY A 1 719 ? 19.002 6.810 19.033 1.00 69.94 719 GLY A O 1
ATOM 5790 N N . SER A 1 720 ? 16.804 6.618 19.432 1.00 68.94 720 SER A N 1
ATOM 5791 C CA . SER A 1 720 ? 16.477 5.869 18.211 1.00 68.94 720 SER A CA 1
ATOM 5792 C C . SER A 1 720 ? 16.124 6.747 17.009 1.00 68.94 720 SER A C 1
ATOM 5794 O O . SER A 1 720 ? 16.046 6.243 15.892 1.00 68.94 720 SER A O 1
ATOM 5796 N N . GLU A 1 721 ? 15.857 8.031 17.238 1.00 71.12 721 GLU A N 1
ATOM 5797 C CA . GLU A 1 721 ? 15.446 8.990 16.211 1.00 71.12 721 GLU A CA 1
ATOM 5798 C C . GLU A 1 721 ? 16.632 9.880 15.819 1.00 71.12 721 GLU A C 1
ATOM 5800 O O . GLU A 1 721 ? 17.419 10.246 16.694 1.00 71.12 721 GLU A O 1
ATOM 5805 N N . PRO A 1 722 ? 16.789 10.243 14.533 1.00 70.25 722 PRO A N 1
ATOM 5806 C CA . PRO A 1 722 ? 17.877 11.106 14.098 1.00 70.25 722 PRO A CA 1
ATOM 5807 C C . PRO A 1 722 ? 17.731 12.510 14.692 1.00 70.25 722 PRO A C 1
ATOM 5809 O O . PRO A 1 722 ? 16.671 13.128 14.595 1.00 70.25 722 PRO A O 1
ATOM 5812 N N . LEU A 1 723 ? 18.818 13.025 15.266 1.00 68.00 723 LEU A N 1
ATOM 5813 C CA . LEU A 1 723 ? 18.891 14.402 15.752 1.00 68.00 723 LEU A CA 1
ATOM 5814 C C . LEU A 1 723 ? 19.633 15.277 14.749 1.00 68.00 723 LEU A C 1
ATOM 5816 O O . LEU A 1 723 ? 20.620 14.845 14.151 1.00 68.00 723 LEU A O 1
ATOM 5820 N N . TYR A 1 724 ? 19.169 16.512 14.604 1.00 69.50 724 TYR A N 1
ATOM 5821 C CA . TYR A 1 724 ? 19.760 17.517 13.733 1.00 69.50 724 TYR A CA 1
ATOM 5822 C C . TYR A 1 724 ? 20.434 18.583 14.586 1.00 69.50 724 TYR A C 1
ATOM 5824 O O . TYR A 1 724 ? 19.778 19.246 15.393 1.00 69.50 724 TYR A O 1
ATOM 5832 N N . LEU A 1 725 ? 21.748 18.717 14.415 1.00 68.56 725 LEU A N 1
ATOM 5833 C CA . LEU A 1 725 ? 22.594 19.620 15.190 1.00 68.56 725 LEU A CA 1
ATOM 5834 C C . LEU A 1 7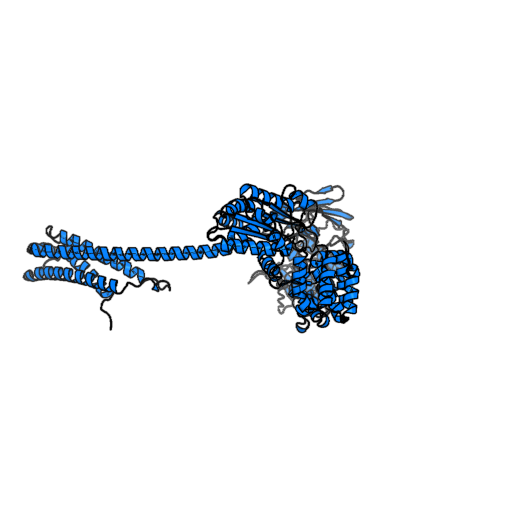25 ? 22.967 20.855 14.364 1.00 68.56 725 LEU A C 1
ATOM 5836 O O . LEU A 1 725 ? 23.356 20.728 13.204 1.00 68.56 725 LEU A O 1
ATOM 5840 N N . THR A 1 726 ? 22.922 22.037 14.973 1.00 67.56 726 THR A N 1
ATOM 5841 C CA . THR A 1 726 ? 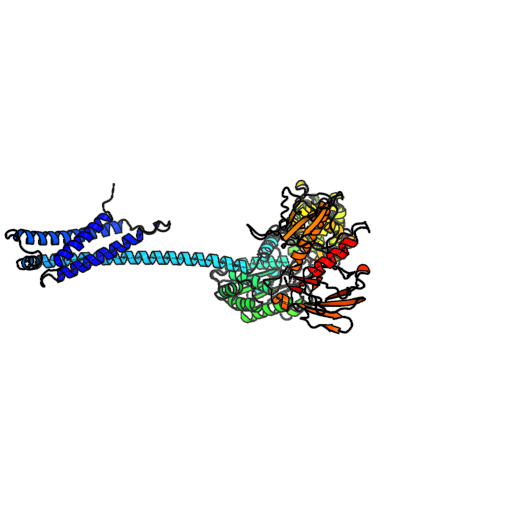23.562 23.254 14.455 1.00 67.56 726 THR A CA 1
ATOM 5842 C C . THR A 1 726 ? 24.340 23.943 15.568 1.00 67.56 726 THR A C 1
ATOM 5844 O O . THR A 1 726 ? 23.811 24.149 16.656 1.00 67.56 726 THR A O 1
ATOM 5847 N N . VAL A 1 727 ? 25.590 24.318 15.301 1.00 67.75 727 VAL A N 1
ATOM 5848 C CA . VAL A 1 727 ? 26.436 25.058 16.246 1.00 67.75 727 VAL A CA 1
ATOM 5849 C C . VAL A 1 727 ? 26.617 26.477 15.718 1.00 67.75 727 VAL A C 1
ATOM 5851 O O . VAL A 1 727 ? 27.117 26.662 14.612 1.00 67.75 727 VAL A O 1
ATOM 5854 N N . LEU A 1 728 ? 26.193 27.471 16.496 1.00 62.50 728 LEU A N 1
ATOM 5855 C CA . LEU A 1 728 ? 26.393 28.888 16.207 1.00 62.50 728 LEU A CA 1
ATOM 5856 C C . LEU A 1 728 ? 27.424 29.462 17.179 1.00 62.50 728 LEU A C 1
ATOM 5858 O O . LEU A 1 728 ? 27.242 29.386 18.392 1.00 62.50 728 LEU A O 1
ATOM 5862 N N . ASP A 1 729 ? 28.477 30.066 16.643 1.00 63.22 729 ASP A N 1
ATOM 5863 C CA . ASP A 1 729 ? 29.313 31.007 17.384 1.00 63.22 729 ASP A CA 1
ATOM 5864 C C . ASP A 1 729 ? 28.645 32.379 17.303 1.00 63.22 729 ASP A C 1
ATOM 5866 O O . ASP A 1 729 ? 28.377 32.894 16.212 1.00 63.22 729 ASP A O 1
ATOM 5870 N N . LEU A 1 730 ? 28.293 32.928 18.463 1.00 54.41 730 LEU A N 1
ATOM 5871 C CA . LEU A 1 730 ? 27.553 34.170 18.522 1.00 54.41 730 LEU A CA 1
ATOM 5872 C C . LEU A 1 730 ? 28.455 35.403 18.609 1.00 54.41 730 LEU A C 1
ATOM 5874 O O . LEU A 1 730 ? 27.910 36.478 18.371 1.00 54.41 730 LEU A O 1
ATOM 5878 N N . THR A 1 731 ? 29.772 35.328 18.900 1.00 53.59 731 THR A N 1
ATOM 5879 C CA . THR A 1 731 ? 30.559 36.565 19.123 1.00 53.59 731 THR A CA 1
ATOM 5880 C C . THR A 1 731 ? 32.090 36.487 19.228 1.00 53.59 731 THR A C 1
ATOM 5882 O O . THR A 1 731 ? 32.660 35.452 19.512 1.00 53.59 731 THR A O 1
ATOM 5885 N N . PRO A 1 732 ? 32.831 37.606 19.053 1.00 47.31 732 PRO A N 1
ATOM 5886 C CA . PRO A 1 732 ? 33.841 37.641 18.010 1.00 47.31 732 PRO A CA 1
ATOM 5887 C C . PRO A 1 732 ? 35.216 37.869 18.621 1.00 47.31 732 PRO A C 1
ATOM 5889 O O . PRO A 1 732 ? 35.701 38.994 18.642 1.00 47.31 732 PRO A O 1
ATOM 5892 N N . SER A 1 733 ? 35.871 36.857 19.168 1.00 47.50 733 SER A N 1
ATOM 5893 C CA . SER A 1 733 ? 37.267 37.027 19.612 1.00 47.50 733 SER A CA 1
ATOM 5894 C C . SER A 1 733 ? 38.065 35.736 19.671 1.00 47.50 733 SER A C 1
ATOM 5896 O O . SER A 1 733 ? 39.144 35.719 20.260 1.00 47.50 733 SER A O 1
ATOM 5898 N N . TRP A 1 734 ? 37.595 34.699 18.990 1.00 45.25 734 TRP A N 1
ATOM 5899 C CA . TRP A 1 734 ? 38.449 33.611 18.567 1.00 45.25 734 TRP A CA 1
ATOM 5900 C C . TRP A 1 734 ? 38.270 33.486 17.061 1.00 45.25 734 TRP A C 1
ATOM 5902 O O . TRP A 1 734 ? 37.144 33.430 16.578 1.00 45.25 734 TRP A O 1
ATOM 5912 N N . SER A 1 735 ? 39.341 33.534 16.270 1.00 40.50 735 SER A N 1
ATOM 5913 C CA . SER A 1 735 ? 39.197 33.194 14.854 1.00 40.50 735 SER A CA 1
ATOM 5914 C C . SER A 1 735 ? 38.995 31.684 14.763 1.00 40.50 735 SER A C 1
ATOM 5916 O O . SER A 1 735 ? 39.952 30.942 14.544 1.00 40.50 735 SER A O 1
ATOM 5918 N N . ILE A 1 736 ? 37.767 31.221 14.992 1.00 41.97 736 ILE A N 1
ATOM 5919 C CA . ILE A 1 736 ? 37.389 29.843 14.721 1.00 41.97 736 ILE A CA 1
ATOM 5920 C C . ILE A 1 736 ? 37.439 29.699 13.197 1.00 41.97 736 ILE A C 1
ATOM 5922 O O . ILE A 1 736 ? 36.581 30.204 12.477 1.00 41.97 736 ILE A O 1
ATOM 5926 N N . GLU A 1 737 ? 38.483 29.048 12.679 1.00 36.19 737 GLU A N 1
ATOM 5927 C CA . GLU A 1 737 ? 38.653 28.835 11.230 1.00 36.19 737 GLU A CA 1
ATOM 5928 C C . GLU A 1 737 ? 37.555 27.937 10.629 1.00 36.19 737 GLU A C 1
ATOM 5930 O O . GLU A 1 737 ? 37.405 27.870 9.410 1.00 36.19 737 GLU A O 1
ATOM 5935 N N . ILE A 1 738 ? 36.768 27.265 11.475 1.00 38.28 738 ILE A N 1
ATOM 5936 C CA . ILE A 1 738 ? 35.720 26.321 11.087 1.00 38.28 738 ILE A CA 1
ATOM 5937 C C . ILE A 1 738 ? 34.384 26.747 11.716 1.00 38.28 738 ILE A C 1
ATOM 5939 O O . ILE A 1 738 ? 33.977 26.251 12.764 1.00 38.28 738 ILE A O 1
ATOM 5943 N N . LEU A 1 739 ? 33.679 27.667 11.057 1.00 44.44 739 LEU A N 1
ATOM 5944 C CA . LEU A 1 739 ? 32.261 27.939 11.311 1.00 44.44 739 LEU A CA 1
ATOM 5945 C C . LEU A 1 739 ? 31.432 26.951 10.480 1.00 44.44 739 LEU A C 1
ATOM 5947 O O . LEU A 1 739 ? 31.150 27.170 9.305 1.00 44.44 739 LEU A O 1
ATOM 5951 N N . LEU A 1 740 ? 31.086 25.809 11.073 1.00 43.09 740 LEU A N 1
ATOM 5952 C CA . LEU A 1 740 ? 30.189 24.837 10.451 1.00 43.09 740 LEU A CA 1
ATOM 5953 C C . LEU A 1 740 ? 28.734 25.284 10.656 1.00 43.09 740 LEU A C 1
ATOM 5955 O O . LEU A 1 740 ? 28.107 24.915 11.642 1.00 43.09 740 LEU A O 1
ATOM 5959 N N . SER A 1 741 ? 28.155 25.983 9.677 1.00 48.59 741 SER A N 1
ATOM 5960 C CA . SER A 1 741 ? 26.692 26.103 9.512 1.00 48.59 741 SER A CA 1
ATOM 5961 C C . SER A 1 741 ? 26.061 24.813 8.959 1.00 48.59 741 SER A C 1
ATOM 5963 O O . SER A 1 741 ? 25.000 24.828 8.333 1.00 48.59 741 SER A O 1
ATOM 5965 N N . ASN A 1 742 ? 26.727 23.673 9.151 1.00 47.56 742 ASN A N 1
ATOM 5966 C CA . ASN A 1 742 ? 26.310 22.409 8.577 1.00 47.56 742 ASN A CA 1
ATOM 5967 C C . ASN A 1 742 ? 25.396 21.675 9.551 1.00 47.56 742 ASN A C 1
ATOM 5969 O O . ASN A 1 742 ? 25.736 21.446 10.709 1.00 47.56 742 ASN A O 1
ATOM 5973 N N . MET A 1 743 ? 24.231 21.291 9.043 1.00 52.59 743 MET A N 1
ATOM 5974 C CA . MET A 1 743 ? 23.294 20.427 9.736 1.00 52.59 743 MET A CA 1
ATOM 5975 C C . MET A 1 743 ? 23.876 19.011 9.786 1.00 52.59 743 MET A C 1
ATOM 5977 O O . MET A 1 743 ? 23.988 18.347 8.754 1.00 52.59 743 MET A O 1
ATOM 5981 N N . PHE A 1 744 ? 24.245 18.541 10.975 1.00 59.97 744 PHE A N 1
ATOM 5982 C CA . PHE A 1 744 ? 24.686 17.158 11.166 1.00 59.97 744 PHE A CA 1
ATOM 5983 C C . PHE A 1 744 ? 23.494 16.275 11.506 1.00 59.97 744 PHE A C 1
ATOM 5985 O O . PHE A 1 744 ? 22.666 16.659 12.331 1.00 59.97 744 PHE A O 1
ATOM 5992 N N . VAL A 1 745 ? 23.419 15.093 10.891 1.00 57.69 745 VAL A N 1
ATOM 5993 C CA . VAL A 1 745 ? 22.416 14.075 11.222 1.00 57.69 745 VAL A CA 1
ATOM 5994 C C . VAL A 1 745 ? 23.060 13.040 12.132 1.00 57.69 745 VAL A C 1
ATOM 5996 O O . VAL A 1 745 ? 23.850 12.213 11.683 1.00 57.69 745 VAL A O 1
ATOM 5999 N N . LEU A 1 746 ? 22.699 13.051 13.411 1.00 62.12 746 LEU A N 1
ATOM 6000 C CA . LEU A 1 746 ? 23.146 12.044 14.366 1.00 62.12 746 LEU A CA 1
ATOM 6001 C C . LEU A 1 746 ? 22.233 10.817 14.263 1.00 62.12 746 LEU A C 1
ATOM 6003 O O . LEU A 1 746 ? 21.233 10.719 14.966 1.00 62.12 746 LEU A O 1
ATOM 6007 N N . GLY A 1 747 ? 22.549 9.881 13.368 1.00 54.16 747 GLY A N 1
ATOM 6008 C CA . GLY A 1 747 ? 21.811 8.621 13.171 1.00 54.16 747 GLY A CA 1
ATOM 6009 C C . GLY A 1 747 ? 22.310 7.467 14.050 1.00 54.16 747 GLY A C 1
ATOM 6010 O O . GLY A 1 747 ? 22.577 6.388 13.528 1.00 54.16 747 GLY A O 1
ATOM 6011 N N . GLY A 1 748 ? 22.518 7.705 15.350 1.00 57.44 748 GLY A N 1
ATOM 6012 C CA . GLY A 1 748 ? 23.132 6.739 16.281 1.00 57.44 748 GLY A CA 1
ATOM 6013 C C . GLY A 1 748 ? 24.668 6.665 16.222 1.00 57.44 748 GLY A C 1
ATOM 6014 O O . GLY A 1 748 ? 25.268 5.784 16.836 1.00 57.44 748 GLY A O 1
ATOM 6015 N N . ALA A 1 749 ? 25.312 7.572 15.482 1.00 58.81 749 ALA A N 1
ATOM 6016 C CA . ALA A 1 749 ? 26.764 7.733 15.424 1.00 58.81 749 ALA A CA 1
ATOM 6017 C C . ALA A 1 749 ? 27.245 8.816 16.408 1.00 58.81 749 ALA A C 1
ATOM 6019 O O . ALA A 1 749 ? 26.502 9.747 16.730 1.00 58.81 749 ALA A O 1
ATOM 6020 N N . GLN A 1 750 ? 28.488 8.683 16.878 1.00 72.00 750 GLN A N 1
ATOM 6021 C CA . GLN A 1 750 ? 29.196 9.743 17.594 1.00 72.00 750 GLN A CA 1
ATOM 6022 C C . GLN A 1 750 ? 29.825 10.684 16.563 1.00 72.00 750 GLN A C 1
ATOM 6024 O O . GLN A 1 750 ? 30.605 10.233 15.727 1.00 72.00 750 GLN A O 1
ATOM 6029 N N . GLU A 1 751 ? 29.518 11.973 16.653 1.00 78.25 751 GLU A N 1
ATOM 6030 C CA . GLU A 1 751 ? 30.152 13.019 15.849 1.00 78.25 751 GLU A CA 1
ATOM 6031 C C . GLU A 1 751 ? 30.998 13.918 16.742 1.00 78.25 751 GLU A C 1
ATOM 6033 O O . GLU A 1 751 ? 30.633 14.201 17.883 1.00 78.25 751 GLU A O 1
ATOM 6038 N N . SER A 1 752 ? 32.128 14.382 16.218 1.00 76.31 752 SER A N 1
ATOM 6039 C CA . SER A 1 752 ? 33.061 15.231 16.954 1.00 76.31 752 SER A CA 1
ATOM 6040 C C . SER A 1 752 ? 33.380 16.477 16.141 1.00 76.31 752 SER A C 1
ATOM 6042 O O . SER A 1 752 ? 33.877 16.381 15.021 1.00 76.31 752 SER A O 1
ATOM 6044 N N . ILE A 1 753 ? 33.147 17.652 16.721 1.00 74.62 753 ILE A N 1
ATOM 6045 C CA . ILE A 1 753 ? 33.509 18.937 16.117 1.00 74.62 753 ILE A CA 1
ATOM 6046 C C . ILE A 1 753 ? 34.767 19.451 16.801 1.00 74.62 753 ILE A C 1
ATOM 6048 O O . ILE A 1 753 ? 34.779 19.648 18.014 1.00 74.62 753 ILE A O 1
ATOM 6052 N N . GLN A 1 754 ? 35.826 19.672 16.023 1.00 74.25 754 GLN A N 1
ATOM 6053 C CA . GLN A 1 754 ? 37.051 20.300 16.509 1.00 74.25 754 GLN A CA 1
ATOM 6054 C C . GLN A 1 754 ? 37.024 21.800 16.230 1.00 74.25 754 GLN A C 1
ATOM 6056 O O . GLN A 1 754 ? 36.785 22.228 15.104 1.00 74.25 754 GLN A O 1
ATOM 6061 N N . ILE A 1 755 ? 37.289 22.584 17.267 1.00 71.88 755 ILE A N 1
ATOM 6062 C CA . ILE A 1 755 ? 37.286 24.040 17.250 1.00 71.88 755 ILE A CA 1
ATOM 6063 C C . ILE A 1 755 ? 38.685 24.495 17.646 1.00 71.88 755 ILE A C 1
ATOM 6065 O O . ILE A 1 755 ? 39.141 24.239 18.763 1.00 71.88 755 ILE A O 1
ATOM 6069 N N . TYR A 1 756 ? 39.382 25.139 16.713 1.00 69.12 756 TYR A N 1
ATOM 6070 C CA . TYR A 1 756 ? 40.688 25.722 16.983 1.00 69.12 756 TYR A CA 1
ATOM 6071 C C . TYR A 1 756 ? 40.518 27.133 17.537 1.00 69.12 756 TYR A C 1
ATOM 6073 O O . TYR A 1 756 ? 39.932 28.006 16.899 1.00 69.12 756 TYR A O 1
ATOM 6081 N N . MET A 1 757 ? 41.021 27.330 18.747 1.00 67.25 757 MET A N 1
ATOM 6082 C CA . MET A 1 757 ? 40.829 28.531 19.532 1.00 67.25 757 MET A CA 1
ATOM 6083 C C . MET A 1 757 ? 42.037 29.453 19.304 1.00 67.25 757 MET A C 1
ATOM 6085 O O . MET A 1 757 ? 43.123 29.185 19.811 1.00 67.25 757 MET A O 1
ATOM 6089 N N . VAL A 1 758 ? 41.863 30.546 18.548 1.00 62.12 758 VAL A N 1
ATOM 6090 C CA . VAL A 1 758 ? 42.914 31.560 18.307 1.00 62.12 758 VAL A CA 1
ATOM 6091 C C . VAL A 1 758 ? 42.491 32.961 18.730 1.00 62.12 758 VAL A C 1
ATOM 6093 O O . VAL A 1 758 ? 41.561 33.511 18.150 1.00 62.12 758 VAL A O 1
ATOM 6096 N N . ILE A 1 759 ? 43.239 33.597 19.630 1.00 59.84 759 ILE A N 1
ATOM 6097 C CA . ILE A 1 759 ? 43.056 35.007 19.982 1.00 59.84 759 ILE A CA 1
ATOM 6098 C C . ILE A 1 759 ? 43.531 35.895 18.817 1.00 59.84 759 ILE A C 1
ATOM 6100 O O . ILE A 1 759 ? 44.715 35.856 18.444 1.00 59.84 759 ILE A O 1
ATOM 6104 N N . PRO A 1 760 ? 42.657 36.755 18.256 1.00 53.47 760 PRO A N 1
ATOM 6105 C CA . PRO A 1 760 ? 43.021 37.679 17.196 1.00 53.47 760 PRO A CA 1
ATOM 6106 C C . PRO A 1 760 ? 44.217 38.551 17.595 1.00 53.47 760 PRO A C 1
ATOM 6108 O O . PRO A 1 760 ? 44.255 39.054 18.721 1.00 53.47 760 PRO A O 1
ATOM 6111 N N . PRO A 1 761 ? 45.170 38.817 16.679 1.00 55.75 761 PRO A N 1
ATOM 6112 C CA . PRO A 1 761 ? 46.362 39.616 16.972 1.00 55.75 761 PRO A CA 1
ATOM 6113 C C . PRO A 1 761 ? 46.074 40.969 17.636 1.00 55.75 761 PRO A C 1
ATOM 6115 O O . PRO A 1 761 ? 46.880 41.440 18.431 1.00 55.75 761 PRO A O 1
ATOM 6118 N N . MET A 1 762 ? 44.917 41.571 17.345 1.00 46.62 762 MET A N 1
ATOM 6119 C CA . MET A 1 762 ? 44.504 42.878 17.872 1.00 46.62 762 MET A CA 1
ATOM 6120 C C . MET A 1 762 ? 43.999 42.840 19.324 1.00 46.62 762 MET A C 1
ATOM 6122 O O . MET A 1 762 ? 43.904 43.886 19.957 1.00 46.62 762 MET A O 1
ATOM 6126 N N . LEU A 1 763 ? 43.696 41.652 19.855 1.00 49.69 763 LEU A N 1
ATOM 6127 C CA . LEU A 1 763 ? 43.254 41.430 21.238 1.00 49.69 763 LEU A CA 1
ATOM 6128 C C . LEU A 1 763 ? 44.351 40.787 22.104 1.00 49.69 763 LEU A C 1
ATOM 6130 O O . LEU A 1 763 ? 44.149 40.545 23.297 1.00 49.69 763 LEU A O 1
ATOM 6134 N N . LYS A 1 764 ? 45.539 40.546 21.529 1.00 52.47 764 LYS A N 1
ATOM 6135 C CA . LYS A 1 764 ? 46.707 40.029 22.252 1.00 52.47 764 LYS A CA 1
ATOM 6136 C C . LYS A 1 764 ? 47.197 41.074 23.257 1.00 52.47 764 LYS A C 1
ATOM 6138 O O . LYS A 1 764 ? 47.743 42.106 22.880 1.00 52.47 764 LYS A O 1
ATOM 6143 N N . GLY A 1 765 ? 46.979 40.797 24.544 1.00 47.66 765 GLY A N 1
ATOM 6144 C CA . GLY A 1 765 ? 47.268 41.703 25.664 1.00 47.66 765 GLY A CA 1
ATOM 6145 C C . GLY A 1 765 ? 46.068 41.969 26.581 1.00 47.66 765 GLY A C 1
ATOM 6146 O O . GLY A 1 765 ? 46.253 42.506 27.672 1.00 47.66 765 GLY A O 1
ATOM 6147 N N . ALA A 1 766 ? 44.855 41.574 26.176 1.00 46.19 766 ALA A N 1
ATOM 6148 C CA . ALA A 1 766 ? 43.698 41.530 27.066 1.00 46.19 766 ALA A CA 1
ATOM 6149 C C . ALA A 1 766 ? 43.880 40.450 28.151 1.00 46.19 766 ALA A C 1
ATOM 6151 O O . ALA A 1 766 ? 44.483 39.408 27.905 1.00 46.19 766 ALA A O 1
ATOM 6152 N N . VAL A 1 767 ? 43.350 40.694 29.356 1.00 46.56 767 VAL A N 1
ATOM 6153 C CA . VAL A 1 767 ? 43.482 39.771 30.503 1.00 46.56 767 VAL A CA 1
ATOM 6154 C C . VAL A 1 767 ? 42.631 38.501 30.323 1.00 46.56 767 VAL A C 1
ATOM 6156 O O . VAL A 1 767 ? 43.015 37.441 30.805 1.00 46.56 767 VAL A O 1
ATOM 6159 N N . SER A 1 768 ? 41.489 38.594 29.633 1.00 50.78 768 SER A N 1
ATOM 6160 C CA . SER A 1 768 ? 40.561 37.483 29.364 1.00 50.78 768 SER A CA 1
ATOM 6161 C C . SER A 1 768 ? 39.588 37.835 28.236 1.00 50.78 768 SER A C 1
ATOM 6163 O O . SER A 1 768 ? 39.220 39.003 28.096 1.00 50.78 768 SER A O 1
ATOM 6165 N N . ILE A 1 769 ? 39.114 36.830 27.495 1.00 52.28 769 ILE A N 1
ATOM 6166 C CA . ILE A 1 769 ? 38.157 36.972 26.390 1.00 52.28 769 ILE A CA 1
ATOM 6167 C C . ILE A 1 769 ? 37.025 35.949 26.573 1.00 52.28 769 ILE A C 1
ATOM 6169 O O . ILE A 1 769 ? 37.299 34.794 26.891 1.00 52.28 769 ILE A O 1
ATOM 6173 N N . LEU A 1 770 ? 35.771 36.376 26.387 1.00 52.88 770 LEU A N 1
ATOM 6174 C CA . LEU A 1 770 ? 34.585 35.515 26.450 1.00 52.88 770 LEU A CA 1
ATOM 6175 C C . LEU A 1 770 ? 34.137 35.130 25.039 1.00 52.88 770 LEU A C 1
ATOM 6177 O O . LEU A 1 770 ? 34.086 35.988 24.160 1.00 52.88 770 LEU A O 1
ATOM 6181 N N . ASP A 1 771 ? 33.760 33.865 24.875 1.00 57.41 771 ASP A N 1
ATOM 6182 C CA . ASP A 1 771 ? 33.111 33.344 23.676 1.00 57.41 771 ASP A CA 1
ATOM 6183 C C . ASP A 1 771 ? 31.821 32.596 24.056 1.00 57.41 771 ASP A C 1
ATOM 6185 O O . ASP A 1 771 ? 31.739 32.008 25.145 1.00 57.41 771 ASP A O 1
ATOM 6189 N N . ILE A 1 772 ? 30.813 32.652 23.183 1.00 60.00 772 ILE A N 1
ATOM 6190 C CA . ILE A 1 772 ? 29.496 32.038 23.378 1.00 60.00 772 ILE A CA 1
ATOM 6191 C C . ILE A 1 772 ? 29.202 31.135 22.184 1.00 60.00 772 ILE A C 1
ATOM 6193 O O . ILE A 1 772 ? 28.816 31.588 21.106 1.00 60.00 772 ILE A O 1
ATOM 6197 N N . LEU A 1 773 ? 29.302 29.832 22.433 1.00 64.19 773 LEU A N 1
ATOM 6198 C CA . LEU A 1 773 ? 28.852 28.799 21.513 1.00 64.19 773 LEU A CA 1
ATOM 6199 C C . LEU A 1 773 ? 27.438 28.372 21.896 1.00 64.19 773 LEU A C 1
ATOM 6201 O O . LEU A 1 773 ? 27.193 27.932 23.024 1.00 64.19 773 LEU A O 1
ATOM 6205 N N . LYS A 1 774 ? 26.519 28.472 20.939 1.00 66.62 774 LYS A N 1
ATOM 6206 C CA . LYS A 1 774 ? 25.129 28.060 21.092 1.00 66.62 774 LYS A CA 1
ATOM 6207 C C . LYS A 1 774 ? 24.840 26.875 20.190 1.00 66.62 774 LYS A C 1
ATOM 6209 O O . LYS A 1 774 ? 24.990 26.946 18.973 1.00 66.62 774 LYS A O 1
ATOM 6214 N N . VAL A 1 775 ? 24.425 25.773 20.800 1.00 67.88 775 VAL A N 1
ATOM 6215 C CA . VAL A 1 775 ? 24.121 24.531 20.089 1.00 67.88 775 VAL A CA 1
ATOM 6216 C C . VAL A 1 775 ? 22.613 24.351 20.041 1.00 67.88 775 VAL A C 1
ATOM 6218 O O . VAL A 1 775 ? 21.978 24.270 21.091 1.00 67.88 775 VAL A O 1
ATOM 6221 N N . PHE A 1 776 ? 22.068 24.276 18.830 1.00 67.50 776 PHE A N 1
ATOM 6222 C CA . PHE A 1 776 ? 20.674 23.961 18.548 1.00 67.50 776 PHE A CA 1
ATOM 6223 C C . PHE A 1 776 ? 20.550 22.490 18.175 1.00 67.50 776 PHE A C 1
ATOM 6225 O O . PHE A 1 776 ? 21.255 21.998 17.291 1.00 67.50 776 PHE A O 1
ATOM 6232 N N . ILE A 1 777 ? 19.636 21.796 18.845 1.00 67.81 777 ILE A N 1
ATOM 6233 C CA . ILE A 1 777 ? 19.327 20.389 18.590 1.00 67.81 777 ILE A CA 1
ATOM 6234 C C . ILE A 1 777 ? 17.842 20.293 18.294 1.00 67.81 777 ILE A C 1
ATOM 6236 O O . ILE A 1 777 ? 17.034 20.821 19.052 1.00 67.81 777 ILE A O 1
ATOM 6240 N N . THR A 1 778 ? 17.493 19.617 17.205 1.00 65.75 778 THR A N 1
ATOM 6241 C CA . THR A 1 778 ? 16.105 19.477 16.756 1.00 65.75 778 THR A CA 1
ATOM 6242 C C . THR A 1 778 ? 15.828 18.047 16.285 1.00 65.75 778 THR A C 1
ATOM 6244 O O . THR A 1 778 ? 16.725 17.346 15.817 1.00 65.75 778 THR A O 1
ATOM 6247 N N . GLY A 1 779 ? 14.576 17.593 16.402 1.00 59.72 779 GLY A N 1
ATOM 6248 C CA . GLY A 1 779 ? 14.133 16.283 15.888 1.00 59.72 779 GLY A CA 1
ATOM 6249 C C . GLY A 1 779 ? 13.817 16.271 14.384 1.00 59.72 779 GLY A C 1
ATOM 6250 O O . GLY A 1 779 ? 13.419 15.247 13.835 1.00 59.72 779 GLY A O 1
ATOM 6251 N N . SER A 1 780 ? 13.960 17.411 13.709 1.00 57.06 780 SER A N 1
ATOM 6252 C CA . SER A 1 780 ? 13.671 17.592 12.286 1.00 57.06 780 SER A CA 1
ATOM 6253 C C . SER A 1 780 ? 14.683 18.547 11.653 1.00 57.06 780 SER A C 1
ATOM 6255 O O . SER A 1 780 ? 15.136 19.448 12.352 1.00 57.06 780 SER A O 1
ATOM 6257 N N . PRO A 1 781 ? 14.984 18.429 10.348 1.00 56.06 781 PRO A N 1
ATOM 6258 C CA . PRO A 1 781 ? 15.906 19.335 9.670 1.00 56.06 781 PRO A CA 1
ATOM 6259 C C . PRO A 1 781 ? 15.533 20.808 9.880 1.00 56.06 781 PRO A C 1
ATOM 6261 O O . PRO A 1 781 ? 14.400 21.198 9.594 1.00 56.06 781 PRO A O 1
ATOM 6264 N N . MET A 1 782 ? 16.481 21.627 10.333 1.00 53.41 782 MET A N 1
ATOM 6265 C CA . MET A 1 782 ? 16.313 23.074 10.480 1.00 53.41 782 MET A CA 1
ATOM 6266 C C . MET A 1 782 ? 17.568 23.785 9.966 1.00 53.41 782 MET A C 1
ATOM 6268 O O . MET A 1 782 ? 18.681 23.296 10.147 1.00 53.41 782 MET A O 1
ATOM 6272 N N . SER A 1 783 ? 17.389 24.924 9.296 1.00 50.94 783 SER A N 1
ATOM 6273 C CA . SER A 1 783 ? 18.484 25.746 8.777 1.00 50.94 783 SER A CA 1
ATOM 6274 C C . SER A 1 783 ? 18.399 27.152 9.362 1.00 50.94 783 SER A C 1
ATOM 6276 O O . SER A 1 783 ? 17.336 27.780 9.360 1.00 50.94 783 SER A O 1
ATOM 6278 N N . PHE A 1 784 ? 19.533 27.635 9.862 1.00 51.59 784 PHE A N 1
ATOM 6279 C CA . PHE A 1 784 ? 19.706 29.007 10.322 1.00 51.59 784 PHE A CA 1
ATOM 6280 C C . PHE A 1 784 ? 20.347 29.829 9.205 1.00 51.59 784 PHE A C 1
ATOM 6282 O O . PHE A 1 784 ? 21.234 29.344 8.500 1.00 51.59 784 PHE A O 1
ATOM 6289 N N . GLU A 1 785 ? 19.903 31.074 9.038 1.00 48.88 785 GLU A N 1
ATOM 6290 C CA . GLU A 1 785 ? 20.581 32.014 8.145 1.00 48.88 785 GLU A CA 1
ATOM 6291 C C . GLU A 1 785 ? 22.029 32.210 8.646 1.00 48.88 785 GLU A C 1
ATOM 6293 O O . GLU A 1 785 ? 22.213 32.415 9.851 1.00 48.88 785 GLU A O 1
ATOM 6298 N N . PRO A 1 786 ? 23.065 32.117 7.783 1.00 47.50 786 PRO A N 1
ATOM 6299 C CA . PRO A 1 786 ? 24.440 32.313 8.219 1.00 47.50 786 PRO A CA 1
ATOM 6300 C C . PRO A 1 786 ? 24.573 33.687 8.876 1.00 47.50 786 PRO A C 1
ATOM 6302 O O . PRO A 1 786 ? 24.350 34.714 8.235 1.00 47.50 786 PRO A O 1
ATOM 6305 N N . LEU A 1 787 ? 24.983 33.721 10.144 1.00 47.34 787 LEU A N 1
ATOM 6306 C CA . LEU A 1 787 ? 25.395 34.953 10.825 1.00 47.34 787 LEU A CA 1
ATOM 6307 C C . LEU A 1 787 ? 26.797 35.384 10.346 1.00 47.34 787 LEU A C 1
ATOM 6309 O O . LEU A 1 787 ? 27.625 35.847 11.126 1.00 47.34 787 LEU A O 1
ATOM 6313 N N . GLU A 1 788 ? 27.089 35.205 9.056 1.00 42.78 788 GLU A N 1
ATOM 6314 C CA . GLU A 1 788 ? 28.363 35.586 8.466 1.00 42.78 788 GLU A CA 1
ATOM 6315 C C . GLU A 1 788 ? 28.436 37.107 8.354 1.00 42.78 788 GLU A C 1
ATOM 6317 O O . GLU A 1 788 ? 27.655 37.768 7.663 1.00 42.78 788 GLU A O 1
ATOM 6322 N N . LEU A 1 789 ? 29.432 37.678 9.024 1.00 38.88 789 LEU A N 1
ATOM 6323 C CA . LEU A 1 789 ? 29.874 39.033 8.751 1.00 38.88 789 LEU A CA 1
ATOM 6324 C C . LEU A 1 789 ? 30.467 39.026 7.340 1.00 38.88 789 LEU A C 1
ATOM 6326 O O . LEU A 1 789 ? 31.566 38.517 7.127 1.00 38.88 789 LEU A O 1
ATOM 6330 N N . SER A 1 790 ? 29.738 39.573 6.365 1.00 33.88 790 SER A N 1
ATOM 6331 C CA . SER A 1 790 ? 30.267 39.780 5.017 1.00 33.88 790 SER A CA 1
ATOM 6332 C C . SER A 1 790 ? 31.614 40.500 5.127 1.00 33.88 790 SER A C 1
ATOM 6334 O O . SER A 1 790 ? 31.651 41.648 5.578 1.00 33.88 790 SER A O 1
ATOM 6336 N N . LYS A 1 791 ? 32.716 39.846 4.734 1.00 34.53 791 LYS A N 1
ATOM 6337 C CA . LYS A 1 791 ? 34.017 40.510 4.587 1.00 34.53 791 LYS A CA 1
ATOM 6338 C C . LYS A 1 791 ? 33.844 41.624 3.555 1.00 34.53 791 LYS A C 1
ATOM 6340 O O . LYS A 1 791 ? 33.795 41.348 2.359 1.00 34.53 791 LYS A O 1
ATOM 6345 N N . SER A 1 792 ? 33.707 42.873 3.997 1.00 32.88 792 SER A N 1
ATOM 6346 C CA . SER A 1 792 ? 33.776 44.004 3.079 1.00 32.88 792 SER A CA 1
ATOM 6347 C C . SER A 1 792 ? 35.221 44.156 2.622 1.00 32.88 792 SER A C 1
ATOM 6349 O O . SER A 1 792 ? 36.156 44.062 3.413 1.00 32.88 792 SER A O 1
ATOM 6351 N N . SER A 1 793 ? 35.399 44.376 1.328 1.00 32.19 793 SER A N 1
ATOM 6352 C CA . SER A 1 793 ? 36.673 44.423 0.608 1.00 32.19 793 SER A CA 1
ATOM 6353 C C . SER A 1 793 ? 37.529 45.668 0.893 1.00 32.19 793 SER A C 1
ATOM 6355 O O . SER A 1 793 ? 38.235 46.145 0.009 1.00 32.19 793 SER A O 1
ATOM 6357 N N . THR A 1 794 ? 37.474 46.218 2.101 1.00 35.19 794 THR A N 1
ATOM 6358 C CA . THR A 1 794 ? 38.210 47.423 2.489 1.00 35.19 794 THR A CA 1
ATOM 6359 C C . THR A 1 794 ? 38.809 47.231 3.875 1.00 35.19 794 THR A C 1
ATOM 6361 O O . THR A 1 794 ? 38.107 47.193 4.882 1.00 35.19 794 THR A O 1
ATOM 6364 N N . GLU A 1 795 ? 40.138 47.127 3.916 1.00 37.31 795 GLU A N 1
ATOM 6365 C CA . GLU A 1 795 ? 40.960 46.990 5.127 1.00 37.31 795 GLU A CA 1
ATOM 6366 C C . GLU A 1 795 ? 40.827 48.179 6.109 1.00 37.31 795 GLU A C 1
ATOM 6368 O O . GLU A 1 795 ? 41.333 48.107 7.224 1.00 37.31 795 GLU A O 1
ATOM 6373 N N . GLU A 1 796 ? 40.104 49.249 5.755 1.00 38.53 796 GLU A N 1
ATOM 6374 C CA . GLU A 1 796 ? 39.898 50.433 6.608 1.00 38.53 796 GLU A CA 1
ATOM 6375 C C . GLU A 1 796 ? 38.839 50.266 7.713 1.00 38.53 796 GLU A C 1
ATOM 6377 O O . GLU A 1 796 ? 38.838 51.048 8.658 1.00 38.53 796 GLU A O 1
ATOM 6382 N N . TYR A 1 797 ? 37.990 49.232 7.667 1.00 41.91 797 TYR A N 1
ATOM 6383 C CA . TYR A 1 797 ? 36.918 49.015 8.659 1.00 41.91 797 TYR A CA 1
ATOM 6384 C C . TYR A 1 797 ? 37.088 47.735 9.495 1.00 41.91 797 TYR A C 1
ATOM 6386 O O . TYR A 1 797 ? 36.156 47.254 10.135 1.00 41.91 797 TYR A O 1
ATOM 6394 N N . ILE A 1 798 ? 38.308 47.193 9.564 1.00 39.53 798 ILE A N 1
ATOM 6395 C CA . ILE A 1 798 ? 38.649 46.083 10.477 1.00 39.53 798 ILE A CA 1
ATOM 6396 C C . ILE A 1 798 ? 38.484 46.507 11.957 1.00 39.53 798 ILE A C 1
ATOM 6398 O O . ILE A 1 798 ? 38.244 45.663 12.821 1.00 39.53 798 ILE A O 1
ATOM 6402 N N . GLY A 1 799 ? 38.514 47.817 12.244 1.00 39.41 799 GLY A N 1
ATOM 6403 C CA . GLY A 1 799 ? 38.206 48.385 13.561 1.00 39.41 799 GLY A CA 1
ATOM 6404 C C . GLY A 1 799 ? 36.789 48.079 14.065 1.00 39.41 799 GLY A C 1
ATOM 6405 O O . GLY A 1 799 ? 36.625 47.833 15.259 1.00 39.41 799 GLY A O 1
ATOM 6406 N N . ASP A 1 800 ? 35.794 47.979 13.174 1.00 42.19 800 ASP A N 1
ATOM 6407 C CA . ASP A 1 800 ? 34.395 47.719 13.548 1.00 42.19 800 ASP A CA 1
ATOM 6408 C C . ASP A 1 800 ? 34.195 46.314 14.127 1.00 42.19 800 ASP A C 1
ATOM 6410 O O . ASP A 1 800 ? 33.402 46.129 15.045 1.00 42.19 800 ASP A O 1
ATOM 6414 N N . LEU A 1 801 ? 34.933 45.312 13.638 1.00 40.38 801 LEU A N 1
ATOM 6415 C CA . LEU A 1 801 ? 34.847 43.931 14.133 1.00 40.38 801 LEU A CA 1
ATOM 6416 C C . LEU A 1 801 ? 35.427 43.788 15.547 1.00 40.38 801 LEU A C 1
ATOM 6418 O O . LEU A 1 801 ? 34.872 43.065 16.373 1.00 40.38 801 LEU A O 1
ATOM 6422 N N . VAL A 1 802 ? 36.514 44.512 15.830 1.00 39.41 802 VAL A N 1
ATOM 6423 C CA . VAL A 1 802 ? 37.176 44.560 17.148 1.00 39.41 802 VAL A CA 1
ATOM 6424 C C . VAL A 1 802 ? 36.347 45.354 18.170 1.00 39.41 802 VAL A C 1
ATOM 6426 O O . VAL A 1 802 ? 36.411 45.113 19.373 1.00 39.41 802 VAL A O 1
ATOM 6429 N N . GLN A 1 803 ? 35.549 46.309 17.704 1.00 43.47 803 GLN A N 1
ATOM 6430 C CA . GLN A 1 803 ? 34.702 47.148 18.547 1.00 43.47 803 GLN A CA 1
ATOM 6431 C C . GLN A 1 803 ? 33.349 46.501 18.849 1.00 43.47 803 GLN A C 1
ATOM 6433 O O . GLN A 1 803 ? 32.917 46.474 20.004 1.00 43.47 803 GLN A O 1
ATOM 6438 N N . LEU A 1 804 ? 32.731 45.864 17.848 1.00 42.28 804 LEU A N 1
ATOM 6439 C CA . LEU A 1 804 ? 31.531 45.051 18.034 1.00 42.28 804 LEU A CA 1
ATOM 6440 C C . LEU A 1 804 ? 31.803 43.880 18.995 1.00 42.28 804 LEU A C 1
ATOM 6442 O O . LEU A 1 804 ? 30.957 43.563 19.827 1.00 42.28 804 LEU A O 1
ATOM 6446 N N . SER A 1 805 ? 33.000 43.283 18.951 1.00 42.12 805 SER A N 1
ATOM 6447 C CA . SER A 1 805 ? 33.390 42.227 19.890 1.00 42.12 805 SER A CA 1
ATOM 6448 C C . SER A 1 805 ? 33.503 42.697 21.331 1.00 42.12 805 SER A C 1
ATOM 6450 O O . SER A 1 805 ? 32.921 42.092 22.234 1.00 42.12 805 SER A O 1
ATOM 6452 N N . ALA A 1 806 ? 34.176 43.823 21.549 1.00 41.41 806 ALA A N 1
ATOM 6453 C CA . ALA A 1 806 ? 34.301 44.431 22.864 1.00 41.41 806 ALA A CA 1
ATOM 6454 C C . ALA A 1 806 ? 32.946 44.918 23.410 1.00 41.41 806 ALA A C 1
ATOM 6456 O O . ALA A 1 806 ? 32.711 44.885 24.620 1.00 41.41 806 ALA A O 1
ATOM 6457 N N . LEU A 1 807 ? 32.047 45.404 22.548 1.00 43.72 807 LEU A N 1
ATOM 6458 C CA . LEU A 1 807 ? 30.681 45.803 22.901 1.00 43.72 807 LEU A CA 1
ATOM 6459 C C . LEU A 1 807 ? 29.872 44.620 23.439 1.00 43.72 807 LEU A C 1
ATOM 6461 O O . LEU A 1 807 ? 29.228 44.721 24.486 1.00 43.72 807 LEU A O 1
ATOM 6465 N N . LEU A 1 808 ? 29.919 43.497 22.731 1.00 45.72 808 LEU A N 1
ATOM 6466 C CA . LEU A 1 808 ? 29.145 42.314 23.073 1.00 45.72 808 LEU A CA 1
ATOM 6467 C C . LEU A 1 808 ? 29.683 41.639 24.347 1.00 45.72 808 LEU A C 1
ATOM 6469 O O . LEU A 1 808 ? 28.889 41.200 25.175 1.00 45.72 808 LEU A O 1
ATOM 6473 N N . ALA A 1 809 ? 30.997 41.721 24.595 1.00 42.28 809 ALA A N 1
ATOM 6474 C CA . ALA A 1 809 ? 31.625 41.332 25.860 1.00 42.28 809 ALA A CA 1
ATOM 6475 C C . ALA A 1 809 ? 31.211 42.193 27.081 1.00 42.28 809 ALA A C 1
ATOM 6477 O O . ALA A 1 809 ? 31.338 41.737 28.215 1.00 42.28 809 ALA A O 1
ATOM 6478 N N . ARG A 1 810 ? 30.718 43.434 26.894 1.00 40.44 810 ARG A N 1
ATOM 6479 C CA . ARG A 1 810 ? 30.240 44.321 27.987 1.00 40.44 810 ARG A CA 1
ATOM 6480 C C . ARG A 1 810 ? 28.729 44.266 28.214 1.00 40.44 810 ARG A C 1
ATOM 6482 O O . ARG A 1 810 ? 28.287 44.561 29.322 1.00 40.44 810 ARG A O 1
ATOM 6489 N N . LEU A 1 811 ? 27.941 43.876 27.208 1.00 40.94 811 LEU A N 1
ATOM 6490 C CA . LEU A 1 811 ? 26.484 43.702 27.324 1.00 40.94 811 LEU A CA 1
ATOM 6491 C C . LEU A 1 811 ? 26.074 42.497 28.199 1.00 40.94 811 LEU A C 1
ATOM 6493 O O . LEU A 1 811 ? 24.877 42.278 28.399 1.00 40.94 811 LEU A O 1
ATOM 6497 N N . GLY A 1 812 ? 27.041 41.741 28.729 1.00 45.75 812 GLY A N 1
ATOM 6498 C CA . GLY A 1 812 ? 26.885 40.838 29.867 1.00 45.75 812 GLY A CA 1
ATOM 6499 C C . GLY A 1 812 ? 28.114 40.914 30.778 1.00 45.75 812 GLY A C 1
ATOM 6500 O O . GLY A 1 812 ? 29.162 40.393 30.427 1.00 45.75 812 GLY A O 1
ATOM 6501 N N . ALA A 1 813 ? 28.031 41.560 31.947 1.00 29.28 813 ALA A N 1
ATOM 6502 C CA . ALA A 1 813 ? 29.114 41.526 32.944 1.00 29.28 813 ALA A CA 1
ATOM 6503 C C . ALA A 1 813 ? 28.563 41.660 34.383 1.00 29.28 813 ALA A C 1
ATOM 6505 O O . ALA A 1 813 ? 27.561 42.348 34.586 1.00 29.28 813 ALA A O 1
ATOM 6506 N N . PRO A 1 814 ? 29.205 41.028 35.392 1.00 25.84 814 PRO A N 1
ATOM 6507 C CA . PRO A 1 814 ? 30.462 41.574 35.893 1.00 25.84 814 PRO A CA 1
ATOM 6508 C C . PRO A 1 814 ? 31.647 40.601 35.866 1.00 25.84 814 PRO A C 1
ATOM 6510 O O . PRO A 1 814 ? 31.545 39.414 36.167 1.00 25.84 814 PRO A O 1
ATOM 6513 N N . ILE A 1 815 ? 32.801 41.202 35.587 1.00 27.61 815 ILE A N 1
ATOM 6514 C CA . ILE A 1 815 ? 34.156 40.691 35.779 1.00 27.61 815 ILE A CA 1
ATOM 6515 C C . ILE A 1 815 ? 34.364 40.299 37.249 1.00 27.61 815 ILE A C 1
ATOM 6517 O O . ILE A 1 815 ? 34.270 41.158 38.130 1.00 27.61 815 ILE A O 1
ATOM 6521 N N . ARG A 1 816 ? 34.700 39.027 37.489 1.00 26.50 816 ARG A N 1
ATOM 6522 C CA . ARG A 1 816 ? 35.752 38.535 38.399 1.00 26.50 816 ARG A CA 1
ATOM 6523 C C . ARG A 1 816 ? 35.790 37.008 38.294 1.00 26.50 816 ARG A C 1
ATOM 6525 O O . ARG A 1 816 ? 34.777 36.353 38.524 1.00 26.50 816 ARG A O 1
ATOM 6532 N N . ASP A 1 817 ? 36.974 36.516 37.947 1.00 23.80 817 ASP A N 1
ATOM 6533 C CA . ASP A 1 817 ? 37.347 35.121 37.697 1.00 23.80 817 ASP A CA 1
ATOM 6534 C C . ASP A 1 817 ? 36.717 34.509 36.429 1.00 23.80 817 ASP A C 1
ATOM 6536 O O . ASP A 1 817 ? 35.547 34.728 36.114 1.00 23.80 817 ASP A O 1
ATOM 6540 N N . ALA A 1 818 ? 37.565 33.842 35.644 1.00 23.28 818 ALA A N 1
ATOM 6541 C CA . ALA A 1 818 ? 37.359 33.457 34.249 1.00 23.28 818 ALA A CA 1
ATOM 6542 C C . ALA A 1 818 ? 36.068 32.660 34.008 1.00 23.28 818 ALA A C 1
ATOM 6544 O O . ALA A 1 818 ? 35.742 31.768 34.787 1.00 23.28 818 ALA A O 1
ATOM 6545 N N . LYS A 1 819 ? 35.328 32.976 32.928 1.00 29.00 819 LYS A N 1
ATOM 6546 C CA . LYS A 1 819 ? 34.166 32.183 32.494 1.00 29.00 819 LYS A CA 1
ATOM 6547 C C . LYS A 1 819 ? 33.939 32.249 30.974 1.00 29.00 819 LYS A C 1
ATOM 6549 O O . LYS A 1 819 ? 33.611 33.324 30.498 1.00 29.00 819 LYS A O 1
ATOM 6554 N N . MET A 1 820 ? 34.065 31.147 30.223 1.00 32.62 820 MET A N 1
ATOM 6555 C CA . MET A 1 820 ? 33.265 30.883 28.999 1.00 32.62 820 MET A CA 1
ATOM 6556 C C . MET A 1 820 ? 31.824 30.573 29.423 1.00 32.62 820 MET A C 1
ATOM 6558 O O . MET A 1 820 ? 31.671 30.095 30.531 1.00 32.62 820 MET A O 1
ATOM 6562 N N . VAL A 1 821 ? 30.772 30.801 28.629 1.00 32.28 821 VAL A N 1
ATOM 6563 C CA . VAL A 1 821 ? 29.441 30.237 28.942 1.00 32.28 821 VAL A CA 1
ATOM 6564 C C . VAL A 1 821 ? 28.957 29.358 27.789 1.00 32.28 821 VAL A C 1
ATOM 6566 O O . VAL A 1 821 ? 28.602 29.872 26.735 1.00 32.28 821 VAL A O 1
ATOM 6569 N N . LEU A 1 822 ? 28.948 28.035 27.971 1.00 37.94 822 LEU A N 1
ATOM 6570 C CA . LEU A 1 822 ? 28.329 27.085 27.047 1.00 37.94 822 LEU A CA 1
ATOM 6571 C C . LEU A 1 822 ? 26.836 26.987 27.385 1.00 37.94 822 LEU A C 1
ATOM 6573 O O . LEU A 1 822 ? 26.462 26.408 28.408 1.00 37.94 822 LEU A O 1
ATOM 6577 N N . VAL A 1 823 ? 25.983 27.550 26.528 1.00 38.94 823 VAL A N 1
ATOM 6578 C CA . VAL A 1 823 ? 24.525 27.418 26.647 1.00 38.94 823 VAL A CA 1
ATOM 6579 C C . VAL A 1 823 ? 24.052 26.414 25.599 1.00 38.94 823 VAL A C 1
ATOM 6581 O O . VAL A 1 823 ? 23.929 26.728 24.415 1.00 38.94 823 VAL A O 1
ATOM 6584 N N . ILE A 1 824 ? 23.806 25.179 26.037 1.00 38.28 824 ILE A N 1
ATOM 6585 C CA . ILE A 1 824 ? 23.183 24.143 25.207 1.00 38.28 824 ILE A CA 1
ATOM 6586 C C . ILE A 1 824 ? 21.674 24.362 25.265 1.00 38.28 824 ILE A C 1
ATOM 6588 O O . ILE A 1 824 ? 21.097 24.345 26.351 1.00 38.28 824 ILE A O 1
ATOM 6592 N N . ILE A 1 825 ? 21.035 24.559 24.111 1.00 35.00 825 ILE A N 1
ATOM 6593 C CA . ILE A 1 825 ? 19.581 24.709 24.034 1.00 35.00 825 ILE A CA 1
ATOM 6594 C C . ILE A 1 825 ? 19.031 23.616 23.129 1.00 35.00 825 ILE A C 1
ATOM 6596 O O . ILE A 1 825 ? 19.137 23.669 21.906 1.00 35.00 825 ILE A O 1
ATOM 6600 N N . SER A 1 826 ? 18.420 22.616 23.755 1.00 32.31 826 SER A N 1
ATOM 6601 C CA . SER A 1 826 ? 17.484 21.721 23.076 1.00 32.31 826 SER A CA 1
ATOM 6602 C C . SER A 1 826 ? 16.272 22.560 22.686 1.00 32.31 826 SER A C 1
ATOM 6604 O O . SER A 1 826 ? 15.729 23.207 23.578 1.00 32.31 826 SER A O 1
ATOM 6606 N N . VAL A 1 827 ? 15.872 22.623 21.411 1.00 33.22 827 VAL A N 1
ATOM 6607 C CA . VAL A 1 827 ? 14.662 23.351 20.965 1.00 33.22 827 VAL A CA 1
ATOM 6608 C C . VAL A 1 827 ? 13.535 22.373 20.682 1.00 33.22 827 VAL A C 1
ATOM 6610 O O . VAL A 1 827 ? 13.761 21.406 19.922 1.00 33.22 827 VAL A O 1
#

Sequence (827 aa):
MSFGFSVSDFLAVIQLADKVRRDFARAPAEYHAIADELKSLSSVLRDVDDIFRDVHQDDDEIAHQWDITTMQKDDLELINNGCKSVLETLQKLLNKSQELNAGTTNLGLKKTSRRLWERVKWDPAEITNIRNRITSNITLLNAFYARLTNQVSTATKRGVDQLNIRFDDQDRKSILNWFAASDYHAHQQSDLFGRCQQGTGQWLLDSPEFKDWMTTRGQTLFCPGMPGAGKTMIVSIIINHLNNFQQEAVPVKVGIAYLYCNFRRRQEQKSTNLLMNLLKQLVQELGLLPESVGLLYKIHTKGTRPTFEEVSRVLQIVLPLYSQVFIVIDAMDEYDDMGGDRQRLIHQIFELQKKTGANFFATSRLIGDVEREFIGYRNLEIRASDHDIQEYLDGHIVHLPFFIQRNLGLQDEIRRRIKDAVQGMFLLAKLHLGSLEGMKSPKEVRSALEKLPIGSDAYDMAYKEAMERIEGQNPRSTAFAKRILSWISYTKTLTTKGLQYALAVETGETKLDEDNISEIDDMISVCAGLVAVDKESNIIRLVHYTTHDYFERTRRTWFPDAEKDITETCITCLSFDSFSGLKANLVKVPDDLFEENITAQDMVWLRRTEHSFVEQPNFIIDKTADDKYQILDVNGSRLENIDTISVSDRDARNIALNTLKRVIKFKFVDGLENKNTNSNIENSLQISVRCGDHKFSETVSVLEVEDGTTLTLDFMNIGSEPLYLTVLDLTPSWSIEILLSNMFVLGGAQESIQIYMVIPPMLKGAVSILDILKVFITGSPMSFEPLELSKSSTEEYIGDLVQLSALLARLGAPIRDAKMVLVIISV

Secondary structure (DSSP, 8-state):
---S--HHHHHHHHHHHHHHHHHHTT--GGGHHHHHHHHHHHHHHHHHHHHHHHTTS--STTGGG-PPPHHHHHHHHHHHHHHHHHHHHHHHHHHHHHHTTTTS----TTTHHHHHHTT----HHHHHHHHHHHHHHHHHHHHHHHHHHHHHHHHHHHHHHHHHHHHHHHHHHHHHHHH-S--HHHHHHHHHHHTPPTTTTHHHHTSHHHHHHHHSTT-EEEEE--TTS-HHHHHHHHHHHHHHHHHHTTTS-EEEEEEE--TT-TTT--HHHHHHHHHHHHHHT-SS--HHHHHHHHHHTTT----HHHHHHHHHHHGGGSSEEEEEEE-GGGS--TTSHHHHHHHHHHHHHHHH--EEEEEE-S-HHHHHHTTTSEE------HHHHHHHHHHHHTTS-HHHHT-HHHHHHHHHHHHHHHTT-HHHHHHHHHHHTT--SHHHHHHHHHT---STTHHHHHHHHHHHHHHTS-HHHHHHHHHHHHHHHHSS-EEHHHHHHHHH--TT-SS--GGG---HHHHHHHTTTSEEEETTTTEEEESSHHHHHHHHHHHHHH-TTHHHHHHHHHHHHHHSGGGTTGGGTTB---GGG---EEETTTEEEE---SS-S----SEEEEE-TTSEEEEEETTS-B-TTSPPEETTSTTHHHHHHHHHHHHHHHHHHHT---SS--HHHHTTEEEEEEETTEEEPTT-S-----TTEEEEEEEEE-SSSPEEEEEEE-SSSS--S------EEESS-EEEEEEEE---GGGTT-S-----EEEEEESS---BPP------S-GGGHHHHHHHHHHHHHSS---SS-----EEEE-

pLDDT: mean 72.79, std 17.92, range [23.28, 97.75]

Foldseek 3Di:
DDPDDDLVLLVVLLVLLVVLLVLCVPADPVCVLVNVLSVLLNVLSVLVNVLVVVLPPDPDPVSVPDDDDPVLRVLVVVLSVLSNVLSVVSVVLLVVLVVVVPPDDDDDPPPVSVVSNVPDDDDPVVSVVSSVSSVVSSVSSVVSSVVSVVVVVVVVVVVVVVVVVVVQVVLLVVLLCVLAVDPVVVLLLVLLQVPAQPPPLVVVCPDPQNVCLVVFFLAEEEAAEAFQLCQSSNLSVVQVVVVVVQVVPPPAHEAEAEEEFALLCQVCDQLQSNLSRRVSRLQVPDPHGDVLSVVQCVVCVVPHHDDSVSSLVVLLVRLQVGPEYEYEYEALVSHDCVPNRSVVNLVSVSVSCVRRRYRYYYYHYPDPVVVVSCPPHHYDYRFRDLVSLLSVLVVCQVQADPVSVPDPVLSVLLSVLQSVACRRNSVSSVLLSLLRRPDDDSVVSVVSSVVQDHDDCNVLVSLVSLLVVLVPDDPVLSVLLLLLLLVQLVHSWAALVRSQQLQQDDQPDQDGDPVSRDDPVSNCVSSSQQWDASPVRRTIHGPGVVSSVSCVVCVCPSPVCSVVSSVSSVVSVCNHPVNPVVVPLAVDPPPQLFDFDDDPAPKTFTHGPPDDDDDFGQKIFDQDPQQWTFIAGSVRHTLPLADTQHNPDPCSVVVVVVLVVLVVVLVVVVPDAPPPFDVLQVVQKQKWKDWVPDIDDRPPQWDDDDAFTKMKIKIFGNDQAWKWKAKDWRADFFPFVDRPLDTDTRNRDIDMDITGGHGPPVCPPPPAAEIEIEMEMDRDDGGHDPSDPPPDPDPPCPSRRVSSRVSVVVVDDDDDDDTHGYDYHYD